Protein AF-A0A813JQZ5-F1 (afdb_monomer)

Structure (mmCIF, N/CA/C/O backbone):
data_AF-A0A813JQZ5-F1
#
_entry.id   AF-A0A813JQZ5-F1
#
loop_
_atom_site.group_PDB
_atom_site.id
_atom_site.type_symbol
_atom_site.label_atom_id
_atom_site.label_alt_id
_atom_site.label_comp_id
_atom_site.label_asym_id
_atom_site.label_entity_id
_atom_site.label_seq_id
_atom_site.pdbx_PDB_ins_code
_atom_site.Cartn_x
_atom_site.Cartn_y
_atom_site.Cartn_z
_atom_site.occupancy
_atom_site.B_iso_or_equiv
_atom_site.auth_seq_id
_atom_site.auth_comp_id
_atom_site.auth_asym_id
_atom_site.auth_atom_id
_atom_site.pdbx_PDB_model_num
ATOM 1 N N . MET A 1 1 ? 11.774 -21.941 4.232 1.00 22.16 1 MET A N 1
ATOM 2 C CA . MET A 1 1 ? 11.225 -22.397 5.527 1.00 22.16 1 MET A CA 1
ATOM 3 C C . MET A 1 1 ? 9.791 -21.913 5.624 1.00 22.16 1 MET A C 1
ATOM 5 O O . MET A 1 1 ? 9.567 -20.718 5.484 1.00 22.16 1 MET A O 1
ATOM 9 N N . VAL A 1 2 ? 8.835 -22.832 5.774 1.00 22.33 2 VAL A N 1
ATOM 10 C CA . VAL A 1 2 ? 7.448 -22.509 6.137 1.00 22.33 2 VAL A CA 1
ATOM 11 C C . VAL A 1 2 ? 7.505 -22.026 7.581 1.00 22.33 2 VAL A C 1
ATOM 13 O O . VAL A 1 2 ? 7.785 -22.819 8.472 1.00 22.33 2 VAL A O 1
ATOM 16 N N . VAL A 1 3 ? 7.344 -20.724 7.809 1.00 23.58 3 VAL A N 1
ATOM 17 C CA . VAL A 1 3 ? 6.983 -20.258 9.148 1.00 23.58 3 VAL A CA 1
ATOM 18 C C . VAL A 1 3 ? 5.511 -20.614 9.277 1.00 23.58 3 VAL A C 1
ATOM 20 O O . VAL A 1 3 ? 4.670 -20.014 8.607 1.00 23.58 3 VAL A O 1
ATOM 23 N N . GLU A 1 4 ? 5.241 -21.682 10.026 1.00 28.27 4 GLU A N 1
ATOM 24 C CA . GLU A 1 4 ? 3.901 -22.034 10.486 1.00 28.27 4 GLU A CA 1
ATOM 25 C C . GLU A 1 4 ? 3.215 -20.772 11.012 1.00 28.27 4 GLU A C 1
ATOM 27 O O . GLU A 1 4 ? 3.850 -19.942 11.666 1.00 28.27 4 GLU A O 1
ATOM 32 N N . SER A 1 5 ? 1.935 -20.604 10.676 1.00 33.12 5 SER A N 1
ATOM 33 C CA . SER A 1 5 ? 1.125 -19.486 11.139 1.00 33.12 5 SER A CA 1
ATOM 34 C C . SER A 1 5 ? 1.260 -19.360 12.653 1.00 33.12 5 SER A C 1
ATOM 36 O O . SER A 1 5 ? 0.719 -20.184 13.393 1.00 33.12 5 SER A O 1
ATOM 38 N N . ALA A 1 6 ? 1.967 -18.335 13.126 1.00 35.06 6 ALA A N 1
ATOM 39 C CA . ALA A 1 6 ? 1.806 -17.911 14.501 1.00 35.06 6 ALA A CA 1
ATOM 40 C C . ALA A 1 6 ? 0.327 -17.534 14.632 1.00 35.06 6 ALA A C 1
ATOM 42 O O . ALA A 1 6 ? -0.140 -16.595 13.984 1.00 35.06 6 ALA A O 1
ATOM 43 N N . THR A 1 7 ? -0.440 -18.326 15.380 1.00 48.19 7 THR A N 1
ATOM 44 C CA . THR A 1 7 ? -1.801 -17.943 15.748 1.00 48.19 7 THR A CA 1
ATOM 45 C C . THR A 1 7 ? -1.734 -16.600 16.470 1.00 48.19 7 THR A C 1
ATOM 47 O O . THR A 1 7 ? -0.720 -16.270 17.093 1.00 48.19 7 THR A O 1
ATOM 50 N N . LEU A 1 8 ? -2.809 -15.813 16.397 1.00 54.09 8 LEU A N 1
ATOM 51 C CA . LEU A 1 8 ? -2.897 -14.509 17.063 1.00 54.09 8 LEU A CA 1
ATOM 52 C C . LEU A 1 8 ? -2.519 -14.615 18.564 1.00 54.09 8 LEU A C 1
ATOM 54 O O . LEU A 1 8 ? -1.922 -13.700 19.125 1.00 54.09 8 LEU A O 1
ATOM 58 N N . ASP A 1 9 ? -2.756 -15.782 19.176 1.00 53.12 9 ASP A N 1
ATOM 59 C CA . ASP A 1 9 ? -2.391 -16.122 20.556 1.00 53.12 9 ASP A CA 1
ATOM 60 C C . ASP A 1 9 ? -0.891 -16.329 20.824 1.00 53.12 9 ASP A C 1
ATOM 62 O O . ASP A 1 9 ? -0.432 -16.046 21.934 1.00 53.12 9 ASP A O 1
ATOM 66 N N . ALA A 1 10 ? -0.097 -16.781 19.846 1.00 49.00 10 ALA A N 1
ATOM 67 C CA . ALA A 1 10 ? 1.345 -16.987 20.028 1.00 49.00 10 ALA A CA 1
ATOM 68 C C . ALA A 1 10 ? 2.099 -15.662 20.274 1.00 49.00 10 ALA A C 1
ATOM 70 O O . ALA A 1 10 ? 3.167 -15.659 20.884 1.00 49.00 10 ALA A O 1
ATOM 71 N N . ALA A 1 11 ? 1.517 -14.533 19.854 1.00 47.09 11 ALA A N 1
ATOM 72 C CA . ALA A 1 11 ? 2.061 -13.192 20.060 1.00 47.09 11 ALA A CA 1
ATOM 73 C C . ALA A 1 11 ? 1.707 -12.573 21.429 1.00 47.09 11 ALA A C 1
ATOM 75 O O . ALA A 1 11 ? 2.298 -11.567 21.818 1.00 47.09 11 ALA A O 1
ATOM 76 N N . VAL A 1 12 ? 0.768 -13.158 22.186 1.00 56.22 12 VAL A N 1
ATOM 77 C CA . VAL A 1 12 ? 0.213 -12.569 23.420 1.00 56.22 12 VAL A CA 1
ATOM 78 C C . VAL A 1 12 ? 0.684 -13.354 24.653 1.00 56.22 12 VAL A C 1
ATOM 80 O O . VAL A 1 12 ? -0.076 -14.020 25.364 1.00 56.22 12 VAL A O 1
ATOM 83 N N . ALA A 1 13 ? 1.991 -13.313 24.917 1.00 50.06 13 ALA A N 1
ATOM 84 C CA . ALA A 1 13 ? 2.596 -14.097 25.996 1.00 50.06 13 ALA A CA 1
ATOM 85 C C . ALA A 1 13 ? 2.396 -13.498 27.411 1.00 50.06 13 ALA A C 1
ATOM 87 O O . ALA A 1 13 ? 2.412 -14.267 28.372 1.00 50.06 13 ALA A O 1
ATOM 88 N N . ALA A 1 14 ? 2.152 -12.183 27.570 1.00 53.31 14 ALA A N 1
ATOM 89 C CA . ALA A 1 14 ? 2.339 -11.488 28.861 1.00 53.31 14 ALA A CA 1
ATOM 90 C C . ALA A 1 14 ? 1.193 -10.570 29.370 1.00 53.31 14 ALA A C 1
ATOM 92 O O . ALA A 1 14 ? 1.382 -9.888 30.374 1.00 53.31 14 ALA A O 1
ATOM 93 N N . GLY A 1 15 ? 0.006 -10.566 28.748 1.00 66.19 15 GLY A N 1
ATOM 94 C CA . GLY A 1 15 ? -1.091 -9.636 29.092 1.00 66.19 15 GLY A CA 1
ATOM 95 C C . GLY A 1 15 ? -1.145 -8.414 28.166 1.00 66.19 15 GLY A C 1
ATOM 96 O O . GLY A 1 15 ? -0.409 -8.368 27.185 1.00 66.19 15 GLY A O 1
ATOM 97 N N . ILE A 1 16 ? -2.046 -7.458 28.431 1.00 79.62 16 ILE A N 1
ATOM 98 C CA . ILE A 1 16 ? -2.170 -6.238 27.614 1.00 79.62 16 ILE A CA 1
ATOM 99 C C . ILE A 1 16 ? -1.028 -5.268 27.941 1.00 79.62 16 ILE A C 1
ATOM 101 O O . ILE A 1 16 ? -0.792 -4.955 29.099 1.00 79.62 16 ILE A O 1
ATOM 105 N N . ASN A 1 17 ? -0.319 -4.785 26.926 1.00 81.56 17 ASN A N 1
ATOM 106 C CA . ASN A 1 17 ? 0.745 -3.796 27.049 1.00 81.56 17 ASN A CA 1
ATOM 107 C C . ASN A 1 17 ? 0.756 -2.907 25.800 1.00 81.56 17 ASN A C 1
ATOM 109 O O . ASN A 1 17 ? 0.839 -3.412 24.682 1.00 81.56 17 ASN A O 1
ATOM 113 N N . LEU A 1 18 ? 0.708 -1.582 25.949 1.00 81.00 18 LEU A N 1
ATOM 114 C CA . LEU A 1 18 ? 0.574 -0.689 24.793 1.00 81.00 18 LEU A CA 1
ATOM 115 C C . LEU A 1 18 ? 1.788 -0.760 23.844 1.00 81.00 18 LEU A C 1
ATOM 117 O O . LEU A 1 18 ? 1.622 -0.625 22.635 1.00 81.00 18 LEU A O 1
ATOM 121 N N . ASN A 1 19 ? 2.992 -1.062 24.341 1.00 72.38 19 ASN A N 1
ATOM 122 C CA . ASN A 1 19 ? 4.172 -1.228 23.483 1.00 72.38 19 ASN A CA 1
ATOM 123 C C . ASN A 1 19 ? 4.104 -2.482 22.600 1.00 72.38 19 ASN A C 1
ATOM 125 O O . ASN A 1 19 ? 4.647 -2.470 21.495 1.00 72.38 19 ASN A O 1
ATOM 129 N N . GLN A 1 20 ? 3.450 -3.544 23.071 1.00 71.94 20 GLN A N 1
ATOM 130 C CA . GLN A 1 20 ? 3.343 -4.820 22.354 1.00 71.94 20 GLN A CA 1
ATOM 131 C C . GLN A 1 20 ? 2.042 -4.929 21.551 1.00 71.94 20 GLN A C 1
ATOM 133 O O . GLN A 1 20 ? 2.019 -5.532 20.484 1.00 71.94 20 GLN A O 1
ATOM 138 N N . ASN A 1 21 ? 0.957 -4.338 22.052 1.00 76.38 21 ASN A N 1
ATOM 139 C CA . ASN A 1 21 ? -0.398 -4.576 21.565 1.00 76.38 21 ASN A CA 1
ATOM 140 C C . ASN A 1 21 ? -1.035 -3.363 20.875 1.00 76.38 21 ASN A C 1
ATOM 142 O O . ASN A 1 21 ? -2.212 -3.448 20.539 1.00 76.38 21 ASN A O 1
ATOM 146 N N . ALA A 1 22 ? -0.309 -2.259 20.636 1.00 79.31 22 ALA A N 1
ATOM 147 C CA . ALA A 1 22 ? -0.878 -1.054 20.015 1.00 79.31 22 ALA A CA 1
ATOM 148 C C . ALA A 1 22 ? -1.690 -1.363 18.741 1.00 79.31 22 ALA A C 1
ATOM 150 O O . ALA A 1 22 ? -2.836 -0.943 18.612 1.00 79.31 22 ALA A O 1
ATOM 151 N N . PHE A 1 23 ? -1.150 -2.173 17.825 1.00 83.12 23 PHE A N 1
ATOM 152 C CA . PHE A 1 23 ? -1.895 -2.535 16.619 1.00 83.12 23 PHE A CA 1
ATOM 153 C C . PHE A 1 23 ? -3.104 -3.428 16.908 1.00 83.12 23 PHE A C 1
ATOM 155 O O . PHE A 1 23 ? -4.177 -3.164 16.381 1.00 83.12 23 PHE A O 1
ATOM 162 N N . LEU A 1 24 ? -2.987 -4.416 17.799 1.00 85.50 24 LEU A N 1
ATOM 163 C CA . LEU A 1 24 ? -4.118 -5.275 18.172 1.00 85.50 24 LEU A CA 1
ATOM 164 C C . LEU A 1 24 ? -5.276 -4.489 18.810 1.00 85.50 24 LEU A C 1
ATOM 166 O O . LEU A 1 24 ? -6.436 -4.805 18.558 1.00 85.50 24 LEU A O 1
ATOM 170 N N . LEU A 1 25 ? -4.995 -3.439 19.585 1.00 91.31 25 LEU A N 1
ATOM 171 C CA . LEU A 1 25 ? -6.047 -2.602 20.171 1.00 91.31 25 LEU A CA 1
ATOM 172 C C . LEU A 1 25 ? -6.839 -1.844 19.099 1.00 91.31 25 LEU A C 1
ATOM 174 O O . LEU A 1 25 ? -8.068 -1.825 19.131 1.00 91.31 25 LEU A O 1
ATOM 178 N N . ILE A 1 26 ? -6.160 -1.258 18.113 1.00 92.69 26 ILE A N 1
ATOM 179 C CA . ILE A 1 26 ? -6.846 -0.552 17.022 1.00 92.69 26 ILE A CA 1
ATOM 180 C C . ILE A 1 26 ? -7.480 -1.514 15.996 1.00 92.69 26 ILE A C 1
ATOM 182 O O . ILE A 1 26 ? -8.516 -1.192 15.406 1.00 92.69 26 ILE A O 1
ATOM 186 N N . HIS A 1 27 ? -6.939 -2.732 15.842 1.00 93.38 27 HIS A N 1
ATOM 187 C CA . HIS A 1 27 ? -7.602 -3.837 15.131 1.00 93.38 27 HIS A CA 1
ATOM 188 C C . HIS A 1 27 ? -8.952 -4.148 15.780 1.00 93.38 27 HIS A C 1
ATOM 190 O O . HIS A 1 27 ? -9.954 -4.257 15.080 1.00 93.38 27 HIS A O 1
ATOM 196 N N . GLY A 1 28 ? -8.995 -4.207 17.114 1.00 94.94 28 GLY A N 1
ATOM 197 C CA . GLY A 1 28 ? -10.219 -4.400 17.888 1.00 94.94 28 GLY A CA 1
ATOM 198 C C . GLY A 1 28 ? -11.276 -3.334 17.617 1.00 94.94 28 GLY A C 1
ATOM 199 O O . GLY A 1 28 ? -12.426 -3.658 17.332 1.00 94.94 28 GLY A O 1
ATOM 200 N N . TRP A 1 29 ? -10.878 -2.060 17.617 1.00 97.25 29 TRP A N 1
ATOM 201 C CA . TRP A 1 29 ? -11.789 -0.952 17.320 1.00 97.25 29 TRP A CA 1
ATOM 202 C C . TRP A 1 29 ? -12.394 -1.011 15.910 1.00 97.25 29 TRP A C 1
ATOM 204 O O . TRP A 1 29 ? -13.584 -0.774 15.727 1.00 97.25 29 TRP A O 1
ATOM 214 N N . THR A 1 30 ? -11.602 -1.323 14.893 1.00 96.88 30 THR A N 1
ATOM 215 C CA . THR A 1 30 ? -12.102 -1.331 13.507 1.00 96.88 30 THR A CA 1
ATOM 216 C C . THR A 1 30 ? -12.880 -2.598 13.164 1.00 96.88 30 THR A C 1
ATOM 218 O O . THR A 1 30 ? -13.901 -2.518 12.485 1.00 96.88 30 THR A O 1
ATOM 221 N N . ALA A 1 31 ? -12.455 -3.760 13.669 1.00 97.56 31 ALA A N 1
ATOM 222 C CA . ALA A 1 31 ? -13.150 -5.028 13.456 1.00 97.56 31 ALA A CA 1
ATOM 223 C C . ALA A 1 31 ? -14.374 -5.212 14.367 1.00 97.56 31 ALA A C 1
ATOM 225 O O . ALA A 1 31 ? -15.237 -6.026 14.055 1.00 97.56 31 ALA A O 1
ATOM 226 N N . GLY A 1 32 ? -14.473 -4.472 15.473 1.00 97.81 32 GLY A N 1
ATOM 227 C CA . GLY A 1 32 ? -15.502 -4.640 16.500 1.00 97.81 32 GLY A CA 1
ATOM 228 C C . GLY A 1 32 ? -16.939 -4.744 15.970 1.00 97.81 32 GLY A C 1
ATOM 229 O O . GLY A 1 32 ? -17.576 -5.775 16.196 1.00 97.81 32 GLY A O 1
ATOM 230 N N . PRO A 1 33 ? -17.460 -3.753 15.218 1.00 98.12 33 PRO A N 1
ATOM 231 C CA . PRO A 1 33 ? -18.821 -3.808 14.677 1.00 98.12 33 PRO A CA 1
ATOM 232 C C . PRO A 1 33 ? -19.035 -4.975 13.705 1.00 98.12 33 PRO A C 1
ATOM 234 O O . PRO A 1 33 ? -20.110 -5.571 13.676 1.00 98.12 33 PRO A O 1
ATOM 237 N N . LEU A 1 34 ? -17.999 -5.342 12.943 1.00 98.50 34 LEU A N 1
ATOM 238 C CA . LEU A 1 34 ? -18.034 -6.460 12.000 1.00 98.50 34 LEU A CA 1
ATOM 239 C C . LEU A 1 34 ? -18.109 -7.796 12.752 1.00 98.50 34 LEU A C 1
ATOM 241 O O . LEU A 1 34 ? -18.901 -8.661 12.386 1.00 98.50 34 LEU A O 1
ATOM 245 N N . LEU A 1 35 ? -17.323 -7.954 13.821 1.00 98.38 35 LEU A N 1
ATOM 246 C CA . LEU A 1 35 ? -17.311 -9.149 14.667 1.00 98.38 35 LEU A CA 1
ATOM 247 C C . LEU A 1 35 ? -18.613 -9.321 15.454 1.00 98.38 35 LEU A C 1
ATOM 249 O O . LEU A 1 35 ? -19.090 -10.447 15.588 1.00 98.38 35 LEU A O 1
ATOM 253 N N . LEU A 1 36 ? -19.205 -8.222 15.931 1.00 97.94 36 LEU A N 1
ATOM 254 C CA . LEU A 1 36 ? -20.519 -8.225 16.580 1.00 97.94 36 LEU A CA 1
ATOM 255 C C . LEU A 1 36 ? -21.596 -8.778 15.633 1.00 97.94 36 LEU A C 1
ATOM 257 O O . LEU A 1 36 ? -22.329 -9.696 16.000 1.00 97.94 36 LEU A O 1
ATOM 261 N N . GLU A 1 37 ? -21.650 -8.295 14.388 1.00 98.00 37 GLU A N 1
ATOM 262 C CA . GLU A 1 37 ? -22.600 -8.804 13.387 1.00 98.00 37 GLU A CA 1
ATOM 263 C C . GLU A 1 37 ? -22.268 -10.233 12.931 1.00 98.00 37 GLU A C 1
ATOM 265 O O . GLU A 1 37 ? -23.169 -11.058 12.732 1.00 98.00 37 GLU A O 1
ATOM 270 N N . PHE A 1 38 ? -20.979 -10.566 12.823 1.00 98.50 38 PHE A N 1
ATOM 271 C CA . PHE A 1 38 ? -20.535 -11.914 12.488 1.00 98.50 38 PHE A CA 1
ATOM 272 C C . PHE A 1 38 ? -21.014 -12.941 13.514 1.00 98.50 38 PHE A C 1
ATOM 274 O O . PHE A 1 38 ? -21.658 -13.926 13.139 1.00 98.50 38 PHE A O 1
ATOM 281 N N . ALA A 1 39 ? -20.770 -12.677 14.799 1.00 97.69 39 ALA A N 1
ATOM 282 C CA . ALA A 1 39 ? -21.187 -13.546 15.890 1.00 97.69 39 ALA A CA 1
ATOM 283 C C . ALA A 1 39 ? -22.712 -13.589 16.061 1.00 97.69 39 ALA A C 1
ATOM 285 O O . ALA A 1 39 ? -23.262 -14.634 16.408 1.00 97.69 39 ALA A O 1
ATOM 286 N N . ALA A 1 40 ? -23.408 -12.482 15.787 1.00 95.94 40 ALA A N 1
ATOM 287 C CA . ALA A 1 40 ? -24.859 -12.409 15.909 1.00 95.94 40 ALA A CA 1
ATOM 288 C C . ALA A 1 40 ? -25.608 -13.210 14.836 1.00 95.94 40 ALA A C 1
ATOM 290 O O . ALA A 1 40 ? -26.634 -13.821 15.146 1.00 95.94 40 ALA A O 1
ATOM 291 N N . LYS A 1 41 ? -25.149 -13.182 13.574 1.00 95.50 41 LYS A N 1
ATOM 292 C CA . LYS A 1 41 ? -25.942 -13.726 12.454 1.00 95.50 41 LYS A CA 1
ATOM 293 C C . LYS A 1 41 ? -25.148 -14.394 11.332 1.00 95.50 41 LYS A C 1
ATOM 295 O O . LYS A 1 41 ? -25.673 -15.317 10.708 1.00 95.50 41 LYS A O 1
ATOM 300 N N . LEU A 1 42 ? -23.925 -13.948 11.042 1.00 97.69 42 LEU A N 1
ATOM 301 C CA . LEU A 1 42 ? -23.241 -14.312 9.788 1.00 97.69 42 LEU A CA 1
ATOM 302 C C . LEU A 1 42 ? -22.404 -15.595 9.882 1.00 97.69 42 LEU A C 1
ATOM 304 O O . LEU A 1 42 ? -22.169 -16.236 8.862 1.00 97.69 42 LEU A O 1
ATOM 308 N N . ALA A 1 43 ? -21.985 -16.007 11.081 1.00 97.44 43 ALA A N 1
ATOM 309 C CA . ALA A 1 43 ? -21.190 -17.222 11.269 1.00 97.44 43 ALA A CA 1
ATOM 310 C C . ALA A 1 43 ? -21.986 -18.513 10.995 1.00 97.44 43 ALA A C 1
ATOM 312 O O . ALA A 1 43 ? -21.450 -19.485 10.465 1.00 97.44 43 ALA A O 1
ATOM 313 N N . ALA A 1 44 ? -23.282 -18.538 11.328 1.00 95.88 44 ALA A N 1
ATOM 314 C CA . ALA A 1 44 ? -24.076 -19.767 11.314 1.00 95.88 44 ALA A CA 1
ATOM 315 C C . ALA A 1 44 ? -24.185 -20.450 9.929 1.00 95.88 44 ALA A C 1
ATOM 317 O O . ALA A 1 44 ? -24.061 -21.678 9.887 1.00 95.88 44 ALA A O 1
ATOM 318 N N . PRO A 1 45 ? -24.402 -19.733 8.804 1.00 97.12 45 PRO A N 1
ATOM 319 C CA . PRO A 1 45 ? -24.320 -20.324 7.463 1.00 97.12 45 PRO A CA 1
ATOM 320 C C . PRO A 1 45 ? -22.962 -20.954 7.150 1.00 97.12 45 PRO A C 1
ATOM 322 O O . PRO A 1 45 ? -22.901 -22.076 6.653 1.00 97.12 45 PRO A O 1
ATOM 325 N N . LEU A 1 46 ? -21.876 -20.278 7.521 1.00 97.69 46 LEU A N 1
ATOM 326 C CA . LEU A 1 46 ? -20.500 -20.686 7.221 1.00 97.69 46 LEU A CA 1
ATOM 327 C C . LEU A 1 46 ? -20.046 -21.902 8.038 1.00 97.69 46 LEU A C 1
ATOM 329 O O . LEU A 1 46 ? -19.156 -22.638 7.616 1.00 97.69 46 LEU A O 1
ATOM 333 N N . CYS A 1 47 ? -20.682 -22.155 9.185 1.00 96.19 47 CYS A N 1
ATOM 334 C CA . CYS A 1 47 ? -20.509 -23.399 9.935 1.00 96.19 47 CYS A CA 1
ATOM 335 C C . CYS A 1 47 ? -21.165 -24.611 9.255 1.00 96.19 47 CYS A C 1
ATOM 337 O O . CYS A 1 47 ? -20.814 -25.744 9.576 1.00 96.19 47 CYS A O 1
ATOM 339 N N . ARG A 1 48 ? -22.127 -24.404 8.343 1.00 94.56 48 ARG A N 1
ATOM 340 C CA . ARG A 1 48 ? -22.822 -25.495 7.636 1.00 94.56 48 ARG A CA 1
ATOM 341 C C . ARG A 1 48 ? -22.135 -25.904 6.336 1.00 94.56 48 ARG A C 1
ATOM 343 O O . ARG A 1 48 ? -22.351 -27.025 5.884 1.00 94.56 48 ARG A O 1
ATOM 350 N N . GLY A 1 49 ? -21.338 -25.026 5.731 1.00 93.56 49 GLY A N 1
ATOM 351 C CA . GLY A 1 49 ? -20.644 -25.312 4.480 1.00 93.56 49 GLY A CA 1
ATOM 352 C C . GLY A 1 49 ? -19.884 -24.113 3.919 1.00 93.56 49 GLY A C 1
ATOM 353 O O . GLY A 1 49 ? -19.907 -23.025 4.490 1.00 93.56 49 GLY A O 1
ATOM 354 N N . SER A 1 50 ? -19.218 -24.342 2.786 1.00 97.50 50 SER A N 1
ATOM 355 C CA . SER A 1 50 ? -18.499 -23.303 2.048 1.00 97.50 50 SER A CA 1
ATOM 356 C C . SER A 1 50 ? -19.467 -22.493 1.185 1.00 97.50 50 SER A C 1
ATOM 358 O O . SER A 1 50 ? -20.207 -23.079 0.392 1.00 97.50 50 SER A O 1
ATOM 360 N N . LEU A 1 51 ? -19.483 -21.169 1.351 1.00 98.31 51 LEU A N 1
ATOM 361 C CA . LEU A 1 51 ? -20.440 -20.262 0.708 1.00 98.31 51 LEU A CA 1
ATOM 362 C C . LEU A 1 51 ? -19.744 -19.016 0.150 1.00 98.31 51 LEU A C 1
ATOM 364 O O . LEU A 1 51 ? -18.804 -18.500 0.749 1.00 98.31 51 LEU A O 1
ATOM 368 N N . THR A 1 52 ? -20.227 -18.486 -0.971 1.00 97.69 52 THR A N 1
ATOM 369 C CA . THR A 1 52 ? -19.810 -17.164 -1.470 1.00 97.69 52 THR A CA 1
ATOM 370 C C . THR A 1 52 ? -20.423 -16.039 -0.630 1.00 97.69 52 THR A C 1
ATOM 372 O O . THR A 1 52 ? -21.426 -16.239 0.062 1.00 97.69 52 THR A O 1
ATOM 375 N N . ALA A 1 53 ? -19.877 -14.822 -0.729 1.00 97.06 53 ALA A N 1
ATOM 376 C CA . ALA A 1 53 ? -20.462 -13.646 -0.075 1.00 97.06 53 ALA A CA 1
ATOM 377 C C . ALA A 1 53 ? -21.936 -13.431 -0.476 1.00 97.06 53 ALA A C 1
ATOM 379 O O . ALA A 1 53 ? -22.783 -13.218 0.390 1.00 97.06 53 ALA A O 1
ATOM 380 N N . ALA A 1 54 ? -22.263 -13.588 -1.763 1.00 97.44 54 ALA A N 1
ATOM 381 C CA . ALA A 1 54 ? -23.632 -13.502 -2.273 1.00 97.44 54 ALA A CA 1
ATOM 382 C C . ALA A 1 54 ? -24.581 -14.539 -1.638 1.00 97.44 54 ALA A C 1
ATOM 384 O O . ALA A 1 54 ? -25.728 -14.227 -1.316 1.00 97.44 54 ALA A O 1
ATOM 385 N N . GLN A 1 55 ? -24.113 -15.772 -1.419 1.00 98.19 55 GLN A N 1
ATOM 386 C CA . GLN A 1 55 ? -24.916 -16.820 -0.779 1.00 98.19 55 GLN A CA 1
ATOM 387 C C . GLN A 1 55 ? -25.174 -16.512 0.701 1.00 98.19 55 GLN A C 1
ATOM 389 O O . GLN A 1 55 ? -26.311 -16.617 1.163 1.00 98.19 55 GLN A O 1
ATOM 394 N N . VAL A 1 56 ? -24.152 -16.062 1.437 1.00 98.25 56 VAL A N 1
ATOM 395 C CA . VAL A 1 56 ? -24.317 -15.648 2.841 1.00 98.25 56 VAL A CA 1
ATOM 396 C C . VAL A 1 56 ? -25.245 -14.430 2.943 1.00 98.25 56 VAL A C 1
ATOM 398 O O . VAL A 1 56 ? -26.102 -14.386 3.828 1.00 98.25 56 VAL A O 1
ATOM 401 N N . ALA A 1 57 ? -25.139 -13.469 2.020 1.00 98.00 57 ALA A N 1
ATOM 402 C CA . ALA A 1 57 ? -26.036 -12.316 1.933 1.00 98.00 57 ALA A CA 1
ATOM 403 C C . ALA A 1 57 ? -27.497 -12.755 1.754 1.00 98.00 57 ALA A C 1
ATOM 405 O O . ALA A 1 57 ? -28.371 -12.315 2.503 1.00 98.00 57 ALA A O 1
ATOM 406 N N . ALA A 1 58 ? -27.756 -13.686 0.831 1.00 97.62 58 ALA A N 1
ATOM 407 C CA . ALA A 1 58 ? -29.095 -14.208 0.570 1.00 97.62 58 ALA A CA 1
ATOM 408 C C . ALA A 1 58 ? -29.721 -14.908 1.793 1.00 97.62 58 ALA A C 1
ATOM 410 O O . ALA A 1 58 ? -30.911 -14.737 2.050 1.00 97.62 58 ALA A O 1
ATOM 411 N N . GLU A 1 59 ? -28.936 -15.661 2.573 1.00 97.44 59 GLU A N 1
ATOM 412 C CA . GLU A 1 59 ? -29.435 -16.354 3.773 1.00 97.44 59 GLU A CA 1
ATOM 413 C C . GLU A 1 59 ? -29.644 -15.425 4.977 1.00 97.44 59 GLU A C 1
ATOM 415 O O . GLU A 1 59 ? -30.511 -15.667 5.819 1.00 97.44 59 GLU A O 1
ATOM 420 N N . THR A 1 60 ? -28.841 -14.368 5.091 1.00 97.50 60 THR A N 1
ATOM 421 C CA . THR A 1 60 ? -28.809 -13.506 6.284 1.00 97.50 60 THR A CA 1
ATOM 422 C C . THR A 1 60 ? -29.551 -12.186 6.094 1.00 97.50 60 THR A C 1
ATOM 424 O O . THR A 1 60 ? -29.844 -11.506 7.079 1.00 97.50 60 THR A O 1
ATOM 427 N N . GLY A 1 61 ? -29.887 -11.814 4.859 1.00 97.44 61 GLY A N 1
ATOM 428 C CA . GLY A 1 61 ? -30.465 -10.515 4.514 1.00 97.44 61 GLY A CA 1
ATOM 429 C C . GLY A 1 61 ? -29.458 -9.360 4.527 1.00 97.44 61 GLY A C 1
ATOM 430 O O . GLY A 1 61 ? -29.873 -8.214 4.372 1.00 97.44 61 GLY A O 1
ATOM 431 N N . ALA A 1 62 ? -28.167 -9.637 4.730 1.00 98.06 62 ALA A N 1
ATOM 432 C CA . ALA A 1 62 ? -27.102 -8.648 4.592 1.00 98.06 62 ALA A CA 1
ATOM 433 C C . ALA A 1 62 ? -26.888 -8.264 3.117 1.00 98.06 62 ALA A C 1
ATOM 435 O O . ALA A 1 62 ? -27.272 -8.990 2.200 1.00 98.06 62 ALA A O 1
ATOM 436 N N . LYS A 1 63 ? -26.253 -7.118 2.883 1.00 97.88 63 LYS A N 1
ATOM 437 C CA . LYS A 1 63 ? -25.820 -6.653 1.565 1.00 97.88 63 LYS A CA 1
ATOM 438 C C . LYS A 1 63 ? -24.434 -7.203 1.262 1.00 97.88 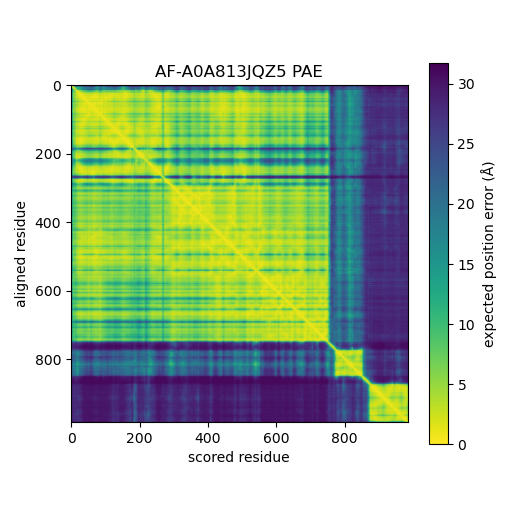63 LYS A C 1
ATOM 440 O O . LYS A 1 63 ? -23.539 -7.123 2.101 1.00 97.88 63 LYS A O 1
ATOM 445 N N . GLU A 1 64 ? -24.267 -7.748 0.060 1.00 97.44 64 GLU A N 1
ATOM 446 C CA . GLU A 1 64 ? -23.065 -8.485 -0.347 1.00 97.44 64 GLU A CA 1
ATOM 447 C C . GLU A 1 64 ? -21.767 -7.689 -0.158 1.00 97.44 64 GLU A C 1
ATOM 449 O O . GLU A 1 64 ? -20.808 -8.234 0.378 1.00 97.44 64 GLU A O 1
ATOM 454 N N . GLY A 1 65 ? -21.747 -6.405 -0.534 1.00 96.19 65 GLY A N 1
ATOM 455 C CA . GLY A 1 65 ? -20.562 -5.547 -0.447 1.00 96.19 65 GLY A CA 1
ATOM 456 C C . GLY A 1 65 ? -19.993 -5.421 0.970 1.00 96.19 65 GLY A C 1
ATOM 457 O O . GLY A 1 65 ? -18.909 -5.947 1.237 1.00 96.19 65 GLY A O 1
ATOM 458 N N . PRO A 1 66 ? -20.707 -4.776 1.910 1.00 97.50 66 PRO A N 1
ATOM 459 C CA . PRO A 1 66 ? -20.259 -4.680 3.298 1.00 97.50 66 PRO A CA 1
ATOM 460 C C . PRO A 1 66 ? -20.036 -6.052 3.948 1.00 97.50 66 PRO A C 1
ATOM 462 O O . PRO A 1 66 ? -19.101 -6.217 4.730 1.00 97.50 66 PRO A O 1
ATOM 465 N N . LEU A 1 67 ? -20.845 -7.059 3.596 1.00 98.44 67 LEU A N 1
ATOM 466 C CA . LEU A 1 67 ? -20.662 -8.427 4.077 1.00 98.44 67 LEU A CA 1
ATOM 467 C C . LEU A 1 67 ? -19.320 -9.023 3.636 1.00 98.44 67 LEU A C 1
ATOM 469 O O . LEU A 1 67 ? -18.643 -9.637 4.455 1.00 98.44 67 LEU A O 1
ATOM 473 N N . 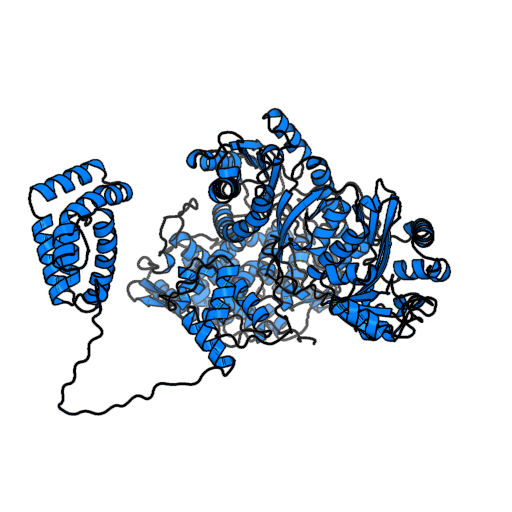ALA A 1 68 ? -18.899 -8.837 2.387 1.00 97.62 68 ALA A N 1
ATOM 474 C CA . ALA A 1 68 ? -17.614 -9.336 1.904 1.00 97.62 68 ALA A CA 1
ATOM 475 C C . ALA A 1 68 ? -16.435 -8.749 2.705 1.00 97.62 68 ALA A C 1
ATOM 477 O O . ALA A 1 68 ? -15.464 -9.457 2.978 1.00 97.62 68 ALA A O 1
ATOM 478 N N . ILE A 1 69 ? -16.552 -7.506 3.193 1.00 98.00 69 ILE A N 1
ATOM 479 C CA . ILE A 1 69 ? -15.571 -6.896 4.109 1.00 98.00 69 ILE A CA 1
ATOM 480 C C . ILE A 1 69 ? -15.570 -7.617 5.470 1.00 98.00 69 ILE A C 1
ATOM 482 O O . ILE A 1 69 ? -14.494 -7.891 6.011 1.00 98.00 69 ILE A O 1
ATOM 486 N N . VAL A 1 70 ? -16.740 -8.006 6.003 1.00 98.56 70 VAL A N 1
ATOM 487 C CA . VAL A 1 70 ? -16.841 -8.841 7.223 1.00 98.56 70 VAL A CA 1
ATOM 488 C C . VAL A 1 70 ? -16.148 -10.183 7.017 1.00 98.56 70 VAL A C 1
ATOM 490 O O . VAL A 1 70 ? -15.349 -10.596 7.859 1.00 98.56 70 VAL A O 1
ATOM 493 N N . LEU A 1 71 ? -16.419 -10.853 5.895 1.00 98.44 71 LEU A N 1
ATOM 494 C CA . LEU A 1 71 ? -15.852 -12.165 5.591 1.00 98.44 71 LEU A CA 1
ATOM 495 C C . LEU A 1 71 ? -14.331 -12.087 5.439 1.00 98.44 71 LEU A C 1
ATOM 497 O O . LEU A 1 71 ? -13.624 -12.865 6.074 1.00 98.44 71 LEU A O 1
ATOM 501 N N . ARG A 1 72 ? -13.807 -11.094 4.707 1.00 97.06 72 ARG A N 1
ATOM 502 C CA . ARG A 1 72 ? -12.359 -10.838 4.612 1.00 97.06 72 ARG A CA 1
ATOM 503 C C . ARG A 1 72 ? -11.732 -10.594 5.987 1.00 97.06 72 ARG A C 1
ATOM 505 O O . ARG A 1 72 ? -10.681 -11.156 6.288 1.00 97.06 72 ARG A O 1
ATOM 512 N N . THR A 1 73 ? -12.382 -9.790 6.830 1.00 96.88 73 THR A N 1
ATOM 513 C CA . THR A 1 73 ? -11.922 -9.486 8.198 1.00 96.88 73 THR A CA 1
ATOM 514 C C . THR A 1 73 ? -11.841 -10.749 9.053 1.00 96.88 73 THR A C 1
ATOM 516 O O . THR A 1 73 ? -10.815 -11.015 9.679 1.00 96.88 73 THR A O 1
ATOM 519 N N . CYS A 1 74 ? -12.891 -11.573 9.035 1.00 97.25 74 CYS A N 1
ATOM 520 C CA . CYS A 1 74 ? -12.933 -12.830 9.780 1.00 97.25 74 CYS A CA 1
ATOM 521 C C . CYS A 1 74 ? -11.939 -13.857 9.227 1.00 97.25 74 CYS A C 1
ATOM 523 O O . CYS A 1 74 ? -11.322 -14.585 10.006 1.00 97.25 74 CYS A O 1
ATOM 525 N N . SER A 1 75 ? -11.717 -13.872 7.908 1.00 95.81 75 SER A N 1
ATOM 526 C CA . SER A 1 75 ? -10.648 -14.658 7.301 1.00 95.81 75 SER A CA 1
ATOM 527 C C . SER A 1 75 ? -9.299 -14.219 7.835 1.00 95.81 75 SER A C 1
ATOM 529 O O . SER A 1 75 ? -8.567 -15.069 8.320 1.00 95.81 75 SER A O 1
ATOM 531 N N . ALA A 1 76 ? -8.979 -12.921 7.831 1.00 92.94 76 ALA A N 1
ATOM 532 C CA . ALA A 1 76 ? -7.720 -12.387 8.355 1.00 92.94 76 ALA A CA 1
ATOM 533 C C . ALA A 1 76 ? -7.491 -12.691 9.843 1.00 92.94 76 ALA A C 1
ATOM 535 O O . ALA A 1 76 ? -6.360 -12.979 10.219 1.00 92.94 76 ALA A O 1
ATOM 536 N N . LEU A 1 77 ? -8.540 -12.726 10.666 1.00 92.44 77 LEU A N 1
ATOM 537 C CA . LEU A 1 77 ? -8.444 -13.133 12.075 1.00 92.44 77 LEU A CA 1
ATOM 538 C C . LEU A 1 77 ? -8.360 -14.656 12.284 1.00 92.44 77 LEU A C 1
ATOM 540 O O . LEU A 1 77 ? -8.096 -15.103 13.395 1.00 92.44 77 LEU A O 1
ATOM 544 N N . GLY A 1 78 ? -8.543 -15.455 11.228 1.00 92.62 78 GLY A N 1
ATOM 545 C CA . GLY A 1 78 ? -8.452 -16.916 11.283 1.00 92.62 78 GLY A CA 1
ATOM 546 C C . GLY A 1 78 ? -9.747 -17.627 11.680 1.00 92.62 78 GLY A C 1
ATOM 547 O O . GLY A 1 78 ? -9.719 -18.829 11.910 1.00 92.62 78 GLY A O 1
ATOM 548 N N . TYR A 1 79 ? -10.878 -16.919 11.733 1.00 96.00 79 TYR A N 1
ATOM 549 C CA . TYR A 1 79 ? -12.192 -17.523 11.987 1.00 96.00 79 TYR A CA 1
ATOM 550 C C . TYR A 1 79 ? -12.802 -18.161 10.735 1.00 96.00 79 TYR A C 1
ATOM 552 O O . TYR A 1 79 ? -13.652 -19.045 10.846 1.00 96.00 79 TYR A O 1
ATOM 560 N N . LEU A 1 80 ? -12.376 -17.715 9.551 1.00 97.31 80 LEU A N 1
ATOM 561 C CA . LEU A 1 80 ? -12.789 -18.259 8.261 1.00 97.31 80 LEU A CA 1
ATOM 562 C C . LEU A 1 80 ? -11.570 -18.674 7.425 1.00 97.31 80 LEU A C 1
ATOM 564 O O . LEU A 1 80 ? -10.524 -18.017 7.450 1.00 97.31 80 LEU A O 1
ATOM 568 N N . ASP A 1 81 ? -11.751 -19.730 6.641 1.00 95.88 81 ASP A N 1
ATOM 569 C CA . ASP A 1 81 ? -10.905 -20.055 5.497 1.00 95.88 81 ASP A CA 1
ATOM 570 C C . ASP A 1 81 ? -11.534 -19.478 4.229 1.00 95.88 81 ASP A C 1
ATOM 572 O O . ASP A 1 81 ? -12.758 -19.479 4.075 1.00 95.88 81 ASP A O 1
ATOM 576 N N . PHE A 1 82 ? -10.690 -18.974 3.328 1.00 95.56 82 PHE A N 1
ATOM 577 C CA . PHE A 1 82 ? -11.091 -18.439 2.030 1.00 95.56 82 PHE A CA 1
ATOM 578 C C . PHE A 1 82 ? -10.446 -19.258 0.914 1.00 95.56 82 PHE A C 1
ATOM 580 O O . PHE A 1 82 ? -9.222 -19.392 0.876 1.00 95.56 82 PHE A O 1
ATOM 587 N N . ASP A 1 83 ? -11.269 -19.777 0.005 1.00 93.94 83 ASP A N 1
ATOM 588 C CA . ASP A 1 83 ? -10.817 -20.400 -1.237 1.00 93.94 83 ASP A CA 1
ATOM 589 C C . ASP A 1 83 ? -10.856 -19.357 -2.368 1.00 93.94 83 ASP A C 1
ATOM 591 O O . ASP A 1 83 ? -11.943 -19.041 -2.865 1.00 93.94 83 ASP A O 1
ATOM 595 N N . PRO A 1 84 ? -9.698 -18.834 -2.812 1.00 88.00 84 PRO A N 1
ATOM 596 C CA . PRO A 1 84 ? -9.641 -17.817 -3.859 1.00 88.00 84 PRO A CA 1
ATOM 597 C C . PRO A 1 84 ? -10.064 -18.339 -5.239 1.00 88.00 84 PRO A C 1
ATOM 599 O O . PRO A 1 84 ? -10.397 -17.538 -6.107 1.00 88.00 84 PRO A O 1
ATOM 602 N N . SER A 1 85 ? -10.056 -19.658 -5.468 1.00 85.69 85 SER A N 1
ATOM 603 C CA . SER A 1 85 ? -10.453 -20.241 -6.756 1.00 85.69 85 SER A CA 1
ATOM 604 C C . SER A 1 85 ? -11.971 -20.282 -6.931 1.00 85.69 85 SER A C 1
ATOM 606 O O . SER A 1 85 ? -12.476 -20.039 -8.027 1.00 85.69 85 SER A O 1
ATOM 608 N N . ALA A 1 86 ? -12.692 -20.548 -5.840 1.00 90.06 86 ALA A N 1
ATOM 609 C CA . ALA A 1 86 ? -14.149 -20.599 -5.811 1.00 90.06 86 ALA A CA 1
ATOM 610 C C . ALA A 1 86 ? -14.791 -19.289 -5.318 1.00 90.06 86 ALA A C 1
ATOM 612 O O . ALA A 1 86 ? -15.992 -19.092 -5.497 1.00 90.06 86 ALA A O 1
ATOM 613 N N . GLY A 1 87 ? -14.018 -18.400 -4.683 1.00 92.31 87 GLY A N 1
ATOM 614 C CA . GLY A 1 87 ? -14.540 -17.195 -4.034 1.00 92.31 87 GLY A CA 1
ATOM 615 C C . GLY A 1 87 ? -15.432 -17.515 -2.830 1.00 92.31 87 GLY A C 1
ATOM 616 O O . GLY A 1 87 ? -16.382 -16.784 -2.543 1.00 92.31 87 GLY A O 1
ATOM 617 N N . THR A 1 88 ? -15.177 -18.641 -2.159 1.00 96.88 88 THR A N 1
ATOM 618 C CA . THR A 1 88 ? -16.019 -19.157 -1.073 1.00 96.88 88 THR A CA 1
ATOM 619 C C . THR A 1 88 ? -15.320 -19.094 0.276 1.00 96.88 88 THR A C 1
ATOM 621 O O . THR A 1 88 ? -14.103 -19.250 0.365 1.00 96.88 88 THR A O 1
ATOM 624 N N . TYR A 1 89 ? -16.117 -18.934 1.326 1.00 98.12 89 TYR A N 1
ATOM 625 C CA . TYR A 1 89 ? -15.697 -18.883 2.717 1.00 98.12 89 TYR A CA 1
ATOM 626 C C . TYR A 1 89 ? -16.295 -20.052 3.496 1.00 98.12 89 TYR A C 1
ATOM 628 O O . TYR A 1 89 ? -17.460 -20.401 3.299 1.00 98.12 89 TYR A O 1
ATOM 636 N N . SER A 1 90 ? -15.533 -20.603 4.436 1.00 97.88 90 SER A N 1
ATOM 637 C CA . SER A 1 90 ? -16.005 -21.622 5.380 1.00 97.88 90 SER A CA 1
ATOM 638 C C . SER A 1 90 ? -15.476 -21.355 6.782 1.00 97.88 90 SER A C 1
ATOM 640 O O . SER A 1 90 ? -14.356 -20.874 6.940 1.00 97.88 90 SER A O 1
ATOM 642 N N . ALA A 1 91 ? -16.261 -21.679 7.809 1.00 97.56 91 ALA A N 1
ATOM 643 C CA . ALA A 1 91 ? -15.836 -21.483 9.191 1.00 97.56 91 ALA A CA 1
ATOM 644 C C . ALA A 1 91 ? -14.712 -22.446 9.601 1.00 97.56 91 ALA A C 1
ATOM 646 O O . ALA A 1 91 ? -14.826 -23.660 9.417 1.00 97.56 91 ALA A O 1
ATOM 647 N N . VAL A 1 92 ? -13.666 -21.904 10.230 1.00 96.25 92 VAL A N 1
ATOM 648 C CA . VAL A 1 92 ? -12.610 -22.686 10.883 1.00 96.25 92 VAL A CA 1
ATOM 649 C C . VAL A 1 92 ? -13.154 -23.170 12.226 1.00 96.25 92 VAL A C 1
ATOM 651 O O . VAL A 1 92 ? -13.223 -22.420 13.199 1.00 96.25 92 VAL A O 1
ATOM 654 N N . GLN A 1 93 ? -13.598 -24.427 12.273 1.00 91.81 93 GLN A N 1
ATOM 655 C CA . GLN A 1 93 ? -14.173 -25.021 13.482 1.00 91.81 93 GLN A CA 1
ATOM 656 C C . GLN A 1 93 ? -13.104 -25.184 14.569 1.00 91.81 93 GLN A C 1
ATOM 658 O O . GLN A 1 93 ? -12.035 -25.743 14.320 1.00 91.81 93 GLN A O 1
ATOM 663 N N . GLY A 1 94 ? -13.403 -24.746 15.792 1.00 91.12 94 GLY A N 1
ATOM 664 C CA . GLY A 1 94 ? -12.485 -24.877 16.917 1.00 91.12 94 GLY A CA 1
ATOM 665 C C . GLY A 1 94 ? -12.801 -23.936 18.072 1.00 91.12 94 GLY A C 1
ATOM 666 O O . GLY A 1 94 ? -13.706 -23.105 17.999 1.00 91.12 94 GLY A O 1
ATOM 667 N N . SER A 1 95 ? -11.999 -24.047 19.135 1.00 89.62 95 SER A N 1
ATOM 668 C CA . SER A 1 95 ? -12.197 -23.291 20.375 1.00 89.62 95 SER A CA 1
ATOM 669 C C . SER A 1 95 ? -12.166 -21.778 20.185 1.00 89.62 95 SER A C 1
ATOM 671 O O . SER A 1 95 ? -12.859 -21.079 20.912 1.00 89.62 95 SER A O 1
ATOM 673 N N . GLU A 1 96 ? -11.390 -21.274 19.223 1.00 91.31 96 GLU A N 1
ATOM 674 C CA . GLU A 1 96 ? -11.305 -19.838 18.932 1.00 91.31 96 GLU A CA 1
ATOM 675 C C . GLU A 1 96 ? -12.637 -19.272 18.428 1.00 91.31 96 GLU A C 1
ATOM 677 O O . GLU A 1 96 ? -13.094 -18.233 18.906 1.00 91.31 96 GLU A O 1
ATOM 682 N N . LEU A 1 97 ? -13.290 -19.974 17.495 1.00 94.81 97 LEU A N 1
ATOM 683 C CA . LEU A 1 97 ? -14.593 -19.570 16.974 1.00 94.81 97 LEU A CA 1
ATOM 684 C C . LEU A 1 97 ? -15.681 -19.710 18.045 1.00 94.81 97 LEU A C 1
ATOM 686 O O . LEU A 1 97 ? -16.478 -18.792 18.223 1.00 94.81 97 LEU A O 1
ATOM 690 N N . ASP A 1 98 ? -15.691 -20.814 18.794 1.00 94.38 98 ASP A N 1
ATOM 691 C CA . ASP A 1 98 ? -16.652 -21.022 19.887 1.00 94.38 98 ASP A CA 1
ATOM 692 C C . ASP A 1 98 ? -16.571 -19.900 20.930 1.00 94.38 98 ASP A C 1
ATOM 694 O O . ASP A 1 98 ? -17.586 -19.396 21.416 1.00 94.38 98 ASP A O 1
ATOM 698 N N . GLU A 1 99 ? -15.352 -19.482 21.260 1.00 94.19 99 GLU A N 1
ATOM 699 C CA . GLU A 1 99 ? -15.093 -18.442 22.244 1.00 94.19 99 GLU A CA 1
ATOM 700 C C . GLU A 1 99 ? -15.493 -17.048 21.734 1.00 94.19 99 GLU A C 1
ATOM 702 O O . GLU A 1 99 ? -16.092 -16.274 22.487 1.00 94.19 99 GLU A O 1
ATOM 707 N N . LEU A 1 100 ? -15.265 -16.751 20.447 1.00 95.75 100 LEU A N 1
ATOM 708 C CA . LEU A 1 100 ? -15.791 -15.556 19.777 1.00 95.75 100 LEU A CA 1
ATOM 709 C C . LEU A 1 100 ? -17.320 -15.497 19.869 1.00 95.75 100 LEU A C 1
ATOM 711 O O . LEU A 1 100 ? -17.873 -14.492 20.320 1.00 95.75 100 LEU A O 1
ATOM 715 N N . LEU A 1 101 ? -18.001 -16.579 19.479 1.00 96.19 101 LEU A N 1
ATOM 716 C CA . LEU A 1 101 ? -19.464 -16.660 19.496 1.00 96.19 101 LEU A CA 1
ATOM 717 C C . LEU A 1 101 ? -20.023 -16.558 20.921 1.00 96.19 101 LEU A C 1
ATOM 719 O O . LEU A 1 101 ? -21.058 -15.929 21.133 1.00 96.19 101 LEU A O 1
ATOM 723 N N . ARG A 1 102 ? -19.321 -17.110 21.916 1.00 95.00 102 ARG A N 1
ATOM 724 C CA . ARG A 1 102 ? -19.680 -16.979 23.335 1.00 95.00 102 ARG A CA 1
ATOM 725 C C . ARG A 1 102 ? -19.560 -15.535 23.828 1.00 95.00 102 ARG A C 1
ATOM 727 O O . ARG A 1 102 ? -20.438 -15.063 24.547 1.00 95.00 102 ARG A O 1
ATOM 734 N N . CYS A 1 103 ? -18.465 -14.853 23.499 1.00 95.12 103 CYS A N 1
ATOM 735 C CA . CYS A 1 103 ? -18.178 -13.505 23.990 1.00 95.12 103 CYS A CA 1
ATOM 736 C C . CYS A 1 103 ? -19.001 -12.423 23.281 1.00 95.12 103 CYS A C 1
ATOM 738 O O . CYS A 1 103 ? -19.479 -11.501 23.944 1.00 95.12 103 CYS A O 1
ATOM 740 N N . LEU A 1 104 ? -19.169 -12.522 21.960 1.00 96.62 104 LEU A N 1
ATOM 741 C CA . LEU A 1 104 ? -19.794 -11.488 21.124 1.00 96.62 104 LEU A CA 1
ATOM 742 C C . LEU A 1 104 ? -21.180 -11.867 20.591 1.00 96.62 104 LEU A C 1
ATOM 744 O O . LEU A 1 104 ? -21.816 -11.048 19.929 1.00 96.62 104 LEU A O 1
ATOM 748 N N . GLY A 1 105 ? -21.678 -13.064 20.907 1.00 94.69 105 GLY A N 1
ATOM 749 C CA . GLY A 1 105 ? -23.031 -13.484 20.556 1.00 94.69 105 GLY A CA 1
ATOM 750 C C . GLY A 1 105 ? -24.117 -12.539 21.098 1.00 94.69 105 GLY A C 1
ATOM 751 O O . GLY A 1 105 ? -23.882 -11.780 22.043 1.00 94.69 105 GLY A O 1
ATOM 752 N N . PRO A 1 106 ? -25.331 -12.589 20.529 1.00 89.44 106 PRO A N 1
ATOM 753 C CA . PRO A 1 106 ? -26.365 -11.569 20.730 1.00 89.44 106 PRO A CA 1
ATOM 754 C C . PRO A 1 106 ? -26.892 -11.499 22.174 1.00 89.44 106 PRO A C 1
ATOM 756 O O . PRO A 1 106 ? -27.341 -10.445 22.625 1.00 89.44 106 PRO A O 1
ATOM 759 N N . ASP A 1 107 ? -26.798 -12.601 22.920 1.00 89.56 107 ASP A N 1
ATOM 760 C CA . ASP A 1 107 ? -27.237 -12.683 24.317 1.00 89.56 107 ASP A CA 1
ATOM 761 C C . ASP A 1 107 ? -26.156 -12.251 25.325 1.00 89.56 107 ASP A C 1
ATOM 763 O O . ASP A 1 107 ? -26.419 -12.173 26.525 1.00 89.56 107 ASP A O 1
ATOM 767 N N . SER A 1 108 ? -24.936 -11.958 24.863 1.00 93.94 108 SER A N 1
ATOM 768 C CA . SER A 1 108 ? -23.819 -11.578 25.725 1.00 93.94 108 SER A CA 1
ATOM 769 C C . SER A 1 108 ? -23.950 -10.137 26.226 1.00 93.94 108 SER A C 1
ATOM 771 O O . SER A 1 108 ? -24.054 -9.189 25.446 1.00 93.94 108 SER A O 1
ATOM 773 N N . GLU A 1 109 ? -23.853 -9.943 27.543 1.00 93.31 109 GLU A N 1
ATOM 774 C CA . GLU A 1 109 ? -23.773 -8.604 28.144 1.00 93.31 109 GLU A CA 1
ATOM 775 C C . GLU A 1 109 ? -22.529 -7.832 27.682 1.00 93.31 109 GLU A C 1
ATOM 777 O O . GLU A 1 109 ? -22.578 -6.609 27.553 1.00 93.31 109 GLU A O 1
ATOM 782 N N . ALA A 1 110 ? -21.432 -8.533 27.370 1.00 94.44 110 ALA A N 1
ATOM 783 C CA . ALA A 1 110 ? -20.260 -7.912 26.760 1.00 94.44 110 ALA A CA 1
ATOM 784 C C . ALA A 1 110 ? -20.595 -7.347 25.375 1.00 94.44 110 ALA A C 1
ATOM 786 O O . ALA A 1 110 ? -20.269 -6.200 25.094 1.00 94.44 110 ALA A O 1
ATOM 787 N N . SER A 1 111 ? -21.303 -8.119 24.543 1.00 95.62 111 SER A N 1
ATOM 788 C CA . SER A 1 111 ? -21.725 -7.701 23.199 1.00 95.62 111 SER A CA 1
ATOM 789 C C . SER A 1 111 ? -22.564 -6.417 23.243 1.00 95.62 111 SER A C 1
ATOM 791 O O . SER A 1 111 ? -22.283 -5.457 22.522 1.00 95.62 111 SER A O 1
ATOM 793 N N . LYS A 1 112 ? -23.529 -6.339 24.171 1.00 95.25 112 LYS A N 1
ATOM 794 C CA . LYS A 1 112 ? -24.374 -5.149 24.380 1.00 95.25 112 LYS A CA 1
ATOM 795 C C . LYS A 1 112 ? -23.563 -3.929 24.823 1.00 95.25 112 LYS A C 1
ATOM 797 O O . LYS A 1 112 ? -23.708 -2.856 24.241 1.00 95.25 112 LYS A O 1
ATOM 802 N N . ALA A 1 113 ? -22.698 -4.093 25.826 1.00 96.56 113 ALA A N 1
ATOM 803 C CA . ALA A 1 113 ? -21.861 -3.011 26.345 1.00 96.56 113 ALA A CA 1
ATOM 804 C C . ALA A 1 113 ? -20.879 -2.481 25.287 1.00 96.56 113 ALA A C 1
ATOM 806 O O . ALA A 1 113 ? -20.713 -1.272 25.140 1.00 96.56 113 ALA A O 1
ATOM 807 N N . LEU A 1 114 ? -20.267 -3.383 24.520 1.00 97.19 114 LEU A N 1
ATOM 808 C CA . LEU A 1 114 ? -19.326 -3.041 23.459 1.00 97.19 114 LEU A CA 1
ATOM 809 C C . LEU A 1 114 ? -20.013 -2.372 22.263 1.00 97.19 114 LEU A C 1
ATOM 811 O O . LEU A 1 114 ? -19.495 -1.388 21.746 1.00 97.19 114 LEU A O 1
ATOM 815 N N . SER A 1 115 ? -21.202 -2.833 21.866 1.00 96.00 115 SER A N 1
ATOM 816 C CA . SER A 1 115 ? -22.004 -2.179 20.817 1.00 96.00 115 SER A CA 1
ATOM 817 C C . SER A 1 115 ? -22.345 -0.732 21.185 1.00 96.00 115 SER A C 1
ATOM 819 O O . SER A 1 115 ? -22.245 0.168 20.354 1.00 96.00 115 SER A O 1
ATOM 821 N N . ARG A 1 116 ? -22.690 -0.500 22.459 1.00 96.25 116 ARG A N 1
ATOM 822 C CA . ARG A 1 116 ? -23.049 0.819 22.992 1.00 96.25 116 ARG A CA 1
ATOM 823 C C . ARG A 1 116 ? -21.912 1.839 22.886 1.00 96.25 116 ARG A C 1
ATOM 825 O O . ARG A 1 116 ? -22.176 3.014 22.650 1.00 96.25 116 ARG A O 1
ATOM 832 N N . ILE A 1 117 ? -20.654 1.408 23.012 1.00 97.81 117 ILE A N 1
ATOM 833 C CA . ILE A 1 117 ? -19.487 2.294 22.874 1.00 97.81 117 ILE A CA 1
ATOM 834 C C . ILE A 1 117 ? -19.450 2.955 21.491 1.00 97.81 117 ILE A C 1
ATOM 836 O O . ILE A 1 117 ? -19.222 4.158 21.404 1.00 97.81 117 ILE A O 1
ATOM 840 N N . TYR A 1 118 ? -19.726 2.215 20.415 1.00 96.88 118 TYR A N 1
ATOM 841 C CA . TYR A 1 118 ? -19.695 2.786 19.064 1.00 96.88 118 TYR A CA 1
ATOM 842 C C . TYR A 1 118 ? -20.780 3.838 18.853 1.00 96.88 118 TYR A C 1
ATOM 844 O O . TYR A 1 118 ? -20.547 4.820 18.158 1.00 96.88 118 TYR A O 1
ATOM 852 N N . THR A 1 119 ? -21.950 3.668 19.467 1.00 94.75 119 THR A N 1
ATOM 853 C CA . THR A 1 119 ? -23.069 4.603 19.309 1.00 94.75 119 THR A CA 1
ATOM 854 C C . THR A 1 119 ? -23.022 5.783 20.278 1.00 94.75 119 THR A C 1
ATOM 856 O O . THR A 1 119 ? -23.575 6.833 19.967 1.00 94.75 119 THR A O 1
ATOM 859 N N . GLU A 1 120 ? -22.387 5.631 21.445 1.00 96.81 120 GLU A N 1
ATOM 860 C CA . GLU A 1 120 ? -22.431 6.628 22.527 1.00 96.81 120 GLU A CA 1
ATOM 861 C C . GLU A 1 120 ? -21.072 7.245 22.891 1.00 96.81 120 GLU A C 1
ATOM 863 O O . GLU A 1 120 ? -21.053 8.230 23.618 1.00 96.81 120 GLU A O 1
ATOM 868 N N . ALA A 1 121 ? -19.941 6.725 22.401 1.00 95.88 121 ALA A N 1
ATOM 869 C CA . ALA A 1 121 ? -18.596 7.207 22.744 1.00 95.88 121 ALA A CA 1
ATOM 870 C C . ALA A 1 121 ? -17.694 7.400 21.507 1.00 95.88 121 ALA A C 1
ATOM 872 O O . ALA A 1 121 ? -16.560 6.920 21.451 1.00 95.88 121 ALA A O 1
ATOM 873 N N . CYS A 1 122 ? -18.195 8.131 20.507 1.00 93.00 122 CYS A N 1
ATOM 874 C CA . CYS A 1 122 ? -17.432 8.498 19.309 1.00 93.00 122 CYS A CA 1
ATOM 875 C C . CYS A 1 122 ? -16.295 9.495 19.640 1.00 93.00 122 CYS A C 1
ATOM 877 O O . CYS A 1 122 ? -16.581 10.566 20.181 1.00 93.00 122 CYS A O 1
ATOM 879 N N . PRO A 1 123 ? -15.021 9.181 19.334 1.00 95.06 123 PRO A N 1
ATOM 880 C CA . PRO A 1 123 ? -13.884 10.075 19.562 1.00 95.06 123 PRO A CA 1
ATOM 881 C C . PRO A 1 123 ? -13.757 11.181 18.486 1.00 95.06 123 PRO A C 1
ATOM 883 O O . PRO A 1 123 ? -14.205 10.969 17.358 1.00 95.06 123 PRO A O 1
ATOM 886 N N . PRO A 1 124 ? -13.087 12.313 18.797 1.00 95.44 124 PRO A N 1
ATOM 887 C CA . PRO A 1 124 ? -12.481 12.629 20.092 1.00 95.44 124 PRO A CA 1
ATOM 888 C C . PRO A 1 124 ? -13.491 13.254 21.078 1.00 95.44 124 PRO A C 1
ATOM 890 O O . PRO A 1 124 ? -14.312 14.086 20.706 1.00 95.44 124 PRO A O 1
ATOM 893 N N . PHE A 1 125 ? -13.400 12.911 22.368 1.00 95.31 125 PHE A N 1
ATOM 894 C CA . PHE A 1 125 ? -14.218 13.498 23.446 1.00 95.31 125 PHE A CA 1
ATOM 895 C C . PHE A 1 125 ? -13.376 13.977 24.646 1.00 95.31 125 PHE A C 1
ATOM 897 O O . PHE A 1 125 ? -12.290 13.475 24.915 1.00 95.31 125 PHE A O 1
ATOM 904 N N . LYS A 1 126 ? -13.858 14.971 25.402 1.00 93.00 126 LYS A N 1
ATOM 905 C CA . LYS A 1 126 ? -13.138 15.509 26.578 1.00 93.00 126 LYS A CA 1
ATOM 906 C C . LYS A 1 126 ? -13.321 14.635 27.820 1.00 93.00 126 LYS A C 1
ATOM 908 O O . LYS A 1 126 ? -14.260 13.851 27.906 1.00 93.00 126 LYS A O 1
ATOM 913 N N . LEU A 1 127 ? -12.442 14.792 28.811 1.00 90.44 127 LEU A N 1
ATOM 914 C CA . LEU A 1 127 ? -12.563 14.151 30.125 1.00 90.44 127 LEU A CA 1
ATOM 915 C C . LEU A 1 127 ? -12.701 15.224 31.229 1.00 90.44 127 LEU A C 1
ATOM 917 O O . LEU A 1 127 ? -11.857 16.124 31.293 1.00 90.44 127 LEU A O 1
ATOM 921 N N . PRO A 1 128 ? -13.712 15.139 32.123 1.00 92.81 128 PRO A N 1
ATOM 922 C CA . PRO A 1 128 ? -14.851 14.205 32.115 1.00 92.81 128 PRO A CA 1
ATOM 923 C C . PRO A 1 128 ? -15.856 14.476 30.979 1.00 92.81 128 PRO A C 1
ATOM 925 O O . PRO A 1 128 ? -15.997 15.612 30.531 1.00 92.81 128 PRO A O 1
ATOM 928 N N . SER A 1 129 ? -16.586 13.437 30.567 1.00 95.25 129 SER A N 1
ATOM 929 C CA . SER A 1 129 ? -17.752 13.498 29.668 1.00 95.25 129 SER A CA 1
ATOM 930 C C . SER A 1 129 ? -18.603 12.229 29.803 1.00 95.25 129 SER A C 1
ATOM 932 O O . SER A 1 129 ? -18.125 11.231 30.346 1.00 95.25 129 SER A O 1
ATOM 934 N N . GLU A 1 130 ? -19.840 12.247 29.294 1.00 95.56 130 GLU A N 1
ATOM 935 C CA . GLU A 1 130 ? -20.705 11.055 29.249 1.00 95.56 130 GLU A CA 1
ATOM 936 C C . GLU A 1 130 ? -20.074 9.936 28.406 1.00 95.56 130 GLU A C 1
ATOM 938 O O . GLU A 1 130 ? -20.072 8.778 28.819 1.00 95.56 130 GLU A O 1
ATOM 943 N N . GLN A 1 131 ? -19.439 10.293 27.285 1.00 96.81 131 GLN A N 1
ATOM 944 C CA . GLN A 1 131 ? -18.692 9.383 26.414 1.00 96.81 131 GLN A CA 1
ATOM 945 C C . GLN A 1 131 ? -17.582 8.655 27.187 1.00 96.81 131 GLN A C 1
ATOM 947 O O . GLN A 1 131 ? -17.459 7.431 27.125 1.00 96.81 131 GLN A O 1
ATOM 952 N N . ALA A 1 132 ? -16.793 9.400 27.971 1.00 95.81 132 ALA A N 1
ATOM 953 C CA . ALA A 1 132 ? -15.747 8.814 28.803 1.00 95.81 132 ALA A CA 1
ATOM 954 C C . ALA A 1 132 ? -16.332 7.871 29.868 1.00 95.81 132 ALA A C 1
ATOM 956 O O . ALA A 1 132 ? -15.765 6.806 30.119 1.00 95.81 132 ALA A O 1
ATOM 957 N N . THR A 1 133 ? -17.474 8.226 30.466 1.00 95.69 133 THR A N 1
ATOM 958 C CA . THR A 1 133 ? -18.181 7.365 31.424 1.00 95.69 133 THR A CA 1
ATOM 959 C C . THR A 1 133 ? -18.626 6.052 30.785 1.00 95.69 133 THR A C 1
ATOM 961 O O . THR A 1 133 ? -18.409 5.007 31.392 1.00 95.69 133 THR A O 1
ATOM 964 N N . VAL A 1 134 ? -19.150 6.065 29.554 1.00 96.81 134 VAL A N 1
ATOM 965 C CA . VAL A 1 134 ? -19.534 4.840 28.825 1.00 96.81 134 VAL A CA 1
ATOM 966 C C . VAL A 1 134 ? -18.349 3.879 28.688 1.00 96.81 134 VAL A C 1
ATOM 968 O O . VAL A 1 134 ? -18.481 2.698 29.018 1.00 96.81 134 VAL A O 1
ATOM 971 N N . CYS A 1 135 ? -17.174 4.370 28.279 1.00 97.38 135 CYS A N 1
ATOM 972 C CA . CYS A 1 135 ? -15.974 3.532 28.170 1.00 97.38 135 CYS A CA 1
ATOM 973 C C . CYS A 1 135 ? -15.514 2.987 29.532 1.00 97.38 135 CYS A C 1
ATOM 975 O O . CYS A 1 135 ? -15.204 1.801 29.660 1.00 97.38 135 CYS A O 1
ATOM 977 N N . LEU A 1 136 ? -15.473 3.837 30.563 1.00 96.06 136 LEU A N 1
ATOM 978 C CA . LEU A 1 136 ? -15.014 3.445 31.899 1.00 96.06 136 LEU A CA 1
ATOM 979 C C . LEU A 1 136 ? -15.974 2.461 32.583 1.00 96.06 136 LEU A C 1
ATOM 981 O O . LEU A 1 136 ? -15.518 1.529 33.247 1.00 96.06 136 LEU A O 1
ATOM 985 N N . ASP A 1 137 ? -17.285 2.613 32.394 1.00 95.50 137 ASP A N 1
ATOM 986 C CA . ASP A 1 137 ? -18.282 1.675 32.912 1.00 95.50 137 ASP A CA 1
ATOM 987 C C . ASP A 1 137 ? -18.229 0.333 32.182 1.00 95.50 137 ASP A C 1
ATOM 989 O O . ASP A 1 137 ? -18.260 -0.709 32.840 1.00 95.50 137 ASP A O 1
ATOM 993 N N . ALA A 1 138 ? -18.059 0.331 30.855 1.00 96.19 138 ALA A N 1
ATOM 994 C CA . ALA A 1 138 ? -17.844 -0.897 30.092 1.00 96.19 138 ALA A CA 1
ATOM 995 C C . ALA A 1 138 ? -16.614 -1.666 30.600 1.00 96.19 138 ALA A C 1
ATOM 997 O O . ALA A 1 138 ? -16.685 -2.871 30.867 1.00 96.19 138 ALA A O 1
ATOM 998 N N . TRP A 1 139 ? -15.505 -0.952 30.817 1.00 95.94 139 TRP A N 1
ATOM 999 C CA . TRP A 1 139 ? -14.282 -1.521 31.373 1.00 95.94 139 TRP A CA 1
ATOM 1000 C C . TRP A 1 139 ? -14.487 -2.074 32.788 1.00 95.94 139 TRP A C 1
ATOM 1002 O O . TRP A 1 139 ? -14.091 -3.198 33.081 1.00 95.94 139 TRP A O 1
ATOM 1012 N N . ARG A 1 140 ? -15.133 -1.314 33.679 1.00 95.00 140 ARG A N 1
ATOM 1013 C CA . ARG A 1 140 ? -15.327 -1.708 35.082 1.00 95.00 140 ARG A CA 1
ATOM 1014 C C . ARG A 1 140 ? -16.290 -2.885 35.233 1.00 95.00 140 ARG A C 1
ATOM 1016 O O . ARG A 1 140 ? -16.021 -3.799 36.007 1.00 95.00 140 ARG A O 1
ATOM 1023 N N . GLN A 1 141 ? -17.430 -2.831 34.550 1.00 95.12 141 GLN A N 1
ATOM 1024 C CA . GLN A 1 141 ? -18.561 -3.725 34.806 1.00 95.12 141 GLN A CA 1
ATOM 1025 C C . GLN A 1 141 ? -18.516 -4.984 33.938 1.00 95.12 141 GLN A C 1
ATOM 1027 O O . GLN A 1 141 ? -18.909 -6.054 34.401 1.00 95.12 141 GLN A O 1
ATOM 1032 N N . HIS A 1 142 ? -18.019 -4.882 32.701 1.00 95.12 142 HIS A N 1
ATOM 1033 C CA . HIS A 1 142 ? -18.150 -5.960 31.720 1.00 95.12 142 HIS A CA 1
ATOM 1034 C C . HIS A 1 142 ? -16.824 -6.631 31.350 1.00 95.12 142 HIS A C 1
ATOM 1036 O O . HIS A 1 142 ? -16.834 -7.837 31.087 1.00 95.12 142 HIS A O 1
ATOM 1042 N N . ARG A 1 143 ? -15.678 -5.934 31.417 1.00 94.31 143 ARG A N 1
ATOM 1043 C CA . ARG A 1 143 ? -14.365 -6.515 31.064 1.00 94.31 143 ARG A CA 1
ATOM 1044 C C . ARG A 1 143 ? -14.046 -7.862 31.719 1.00 94.31 143 ARG A C 1
ATOM 1046 O O . ARG A 1 143 ? -13.518 -8.726 31.018 1.00 94.31 143 ARG A O 1
ATOM 1053 N N . PRO A 1 144 ? -14.379 -8.128 33.001 1.00 92.06 144 PRO A N 1
ATOM 1054 C CA . PRO A 1 144 ? -14.119 -9.436 33.609 1.00 92.06 144 PRO A CA 1
ATOM 1055 C C . PRO A 1 144 ? -14.711 -10.632 32.840 1.00 92.06 144 PRO A C 1
ATOM 1057 O O . PRO A 1 144 ? -14.188 -11.743 32.955 1.00 92.06 144 PRO A O 1
ATOM 1060 N N . SER A 1 145 ? -15.766 -10.417 32.043 1.00 91.19 145 SER A N 1
ATOM 1061 C CA . SER A 1 145 ? -16.422 -11.462 31.246 1.00 91.19 145 SER A CA 1
ATOM 1062 C C . SER A 1 145 ? -15.619 -11.925 30.020 1.00 91.19 145 SER A C 1
ATOM 1064 O O . SER A 1 145 ? -15.728 -13.095 29.645 1.00 91.19 145 SER A O 1
ATOM 1066 N N . TRP A 1 146 ? -14.787 -11.056 29.425 1.00 92.56 146 TRP A N 1
ATOM 1067 C CA . TRP A 1 146 ? -13.936 -11.395 28.272 1.00 92.56 146 TRP A CA 1
ATOM 1068 C C . TRP A 1 146 ? -12.442 -11.406 28.582 1.00 92.56 146 TRP A C 1
ATOM 1070 O O . TRP A 1 146 ? -11.697 -12.112 27.914 1.00 92.56 146 TRP A O 1
ATOM 1080 N N . LYS A 1 147 ? -11.988 -10.712 29.633 1.00 88.75 147 LYS A N 1
ATOM 1081 C CA . LYS A 1 147 ? -10.584 -10.754 30.077 1.00 88.75 147 LYS A CA 1
ATOM 1082 C C . LYS A 1 147 ? -10.109 -12.178 30.378 1.00 88.75 147 LYS A C 1
ATOM 1084 O O . LYS A 1 147 ? -8.952 -12.504 30.153 1.00 88.75 147 LYS A O 1
ATOM 1089 N N . ASN A 1 148 ? -11.015 -13.018 30.879 1.00 84.06 148 ASN A N 1
ATOM 1090 C CA . ASN A 1 148 ? -10.755 -14.423 31.198 1.00 84.06 148 ASN A CA 1
ATOM 1091 C C . ASN A 1 148 ? -11.072 -15.372 30.030 1.00 84.06 148 ASN A C 1
ATOM 1093 O O . ASN A 1 148 ? -11.253 -16.572 30.246 1.00 84.06 148 ASN A O 1
ATOM 1097 N N . SER A 1 149 ? -11.204 -14.840 28.813 1.00 86.25 149 SER A N 1
ATOM 1098 C CA . SER A 1 149 ? -11.399 -15.653 27.621 1.00 86.25 149 SER A CA 1
ATOM 1099 C C . SER A 1 149 ? -10.218 -16.599 27.407 1.00 86.25 149 SER A C 1
ATOM 1101 O O . SER A 1 149 ? -9.072 -16.273 27.722 1.00 86.25 149 SER A O 1
ATOM 1103 N N . LYS A 1 150 ? -10.500 -17.784 26.858 1.00 86.44 150 LYS A N 1
ATOM 1104 C CA . LYS A 1 150 ? -9.451 -18.730 26.449 1.00 86.44 150 LYS A CA 1
ATOM 1105 C C . LYS A 1 150 ? -8.608 -18.187 25.295 1.00 86.44 150 LYS A C 1
ATOM 1107 O O . LYS A 1 150 ? -7.421 -18.491 25.245 1.00 86.44 150 LYS A O 1
ATOM 1112 N N . SER A 1 151 ? -9.222 -17.376 24.434 1.00 87.94 151 SER A N 1
ATOM 1113 C CA . SER A 1 151 ? -8.553 -16.666 23.350 1.00 87.94 151 SER A CA 1
ATOM 1114 C C . SER A 1 151 ? -7.999 -15.352 23.889 1.00 87.94 151 SER A C 1
ATOM 1116 O O . SER A 1 151 ? -8.740 -14.407 24.189 1.00 87.94 151 SER A O 1
ATOM 1118 N N . LYS A 1 152 ? -6.676 -15.283 24.052 1.00 85.88 152 LYS A N 1
ATOM 1119 C CA . LYS A 1 152 ? -6.025 -14.070 24.565 1.00 85.88 152 LYS A CA 1
ATOM 1120 C C . LYS A 1 152 ? -6.117 -12.950 23.549 1.00 85.88 152 LYS A C 1
ATOM 1122 O O . LYS A 1 152 ? -6.291 -11.788 23.914 1.00 85.88 152 LYS A O 1
ATOM 1127 N N . ALA A 1 153 ? -5.996 -13.297 22.276 1.00 86.00 153 ALA A N 1
ATOM 1128 C CA . ALA A 1 153 ? -6.062 -12.316 21.222 1.00 86.00 153 ALA A CA 1
ATOM 1129 C C . ALA A 1 153 ? -7.464 -11.705 21.085 1.00 86.00 153 ALA A C 1
ATOM 1131 O O . ALA A 1 153 ? -7.576 -10.483 20.981 1.00 86.00 153 ALA A O 1
ATOM 1132 N N . LEU A 1 154 ? -8.530 -12.509 21.201 1.00 91.69 154 LEU A N 1
ATOM 1133 C CA . LEU A 1 154 ? -9.902 -11.997 21.268 1.00 91.69 154 LEU A CA 1
ATOM 1134 C C . LEU A 1 154 ? -10.096 -11.043 22.451 1.00 91.69 154 LEU 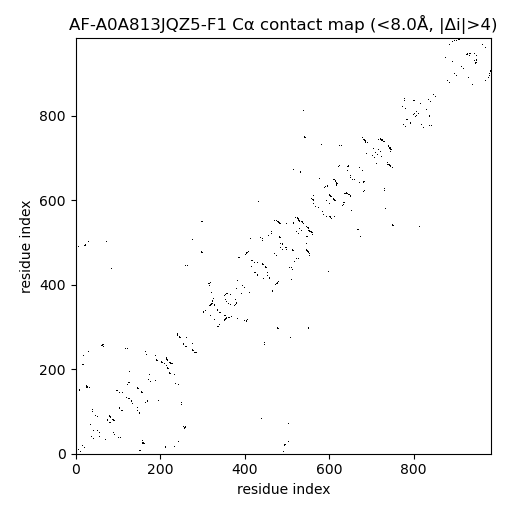A C 1
ATOM 1136 O O . LEU A 1 154 ? -10.678 -9.974 22.283 1.00 91.69 154 LEU A O 1
ATOM 1140 N N . ALA A 1 155 ? -9.580 -11.396 23.632 1.00 92.31 155 ALA A N 1
ATOM 1141 C CA . ALA A 1 155 ? -9.674 -10.531 24.805 1.00 92.31 155 ALA A CA 1
ATOM 1142 C C . ALA A 1 155 ? -9.041 -9.150 24.555 1.00 92.31 155 ALA A C 1
ATOM 1144 O O . ALA A 1 155 ? -9.617 -8.136 24.945 1.00 92.31 155 ALA A O 1
ATOM 1145 N N . ILE A 1 156 ? -7.902 -9.092 23.853 1.00 91.56 156 ILE A N 1
ATOM 1146 C CA . ILE A 1 156 ? -7.240 -7.827 23.496 1.00 91.56 156 ILE A CA 1
ATOM 1147 C C . ILE A 1 156 ? -8.007 -7.061 22.414 1.00 91.56 156 ILE A C 1
ATOM 1149 O O . ILE A 1 156 ? -8.107 -5.839 22.511 1.00 91.56 156 ILE A O 1
ATOM 1153 N N . LEU A 1 157 ? -8.580 -7.737 21.413 1.00 93.69 157 LEU A N 1
ATOM 1154 C CA . LEU A 1 157 ? -9.453 -7.082 20.430 1.00 93.69 157 LEU A CA 1
ATOM 1155 C C . LEU A 1 157 ? -10.646 -6.409 21.132 1.00 93.69 157 LEU A C 1
ATOM 1157 O O . LEU A 1 157 ? -10.953 -5.249 20.864 1.00 93.69 157 LEU A O 1
ATOM 1161 N N . MET A 1 158 ? -11.267 -7.099 22.091 1.00 96.19 158 MET A N 1
ATOM 1162 C CA . MET A 1 158 ? -12.370 -6.555 22.889 1.00 96.19 158 MET A CA 1
ATOM 1163 C C . MET A 1 158 ? -11.917 -5.418 23.819 1.00 96.19 158 MET A C 1
ATOM 1165 O O . MET A 1 158 ? -12.624 -4.420 23.940 1.00 96.19 158 MET A O 1
ATOM 1169 N N . ASP A 1 159 ? -10.723 -5.504 24.417 1.00 96.06 159 ASP A N 1
ATOM 1170 C CA . ASP A 1 159 ? -10.122 -4.375 25.144 1.00 96.06 159 ASP A CA 1
ATOM 1171 C C . ASP A 1 159 ? -9.914 -3.166 24.208 1.00 96.06 159 ASP A C 1
ATOM 1173 O O . ASP A 1 159 ? -10.172 -2.025 24.594 1.00 96.06 159 ASP A O 1
ATOM 1177 N N . GLY A 1 160 ? -9.520 -3.405 22.956 1.00 95.56 160 GLY A N 1
ATOM 1178 C CA . GLY A 1 160 ? -9.344 -2.395 21.912 1.00 95.56 160 GLY A CA 1
ATOM 1179 C C . GLY A 1 160 ? -10.609 -1.606 21.574 1.00 95.56 160 GLY A C 1
ATOM 1180 O O . GLY A 1 160 ? -10.540 -0.387 21.407 1.00 95.56 160 GLY A O 1
ATOM 1181 N N . MET A 1 161 ? -11.772 -2.266 21.568 1.00 97.69 161 MET A N 1
ATOM 1182 C CA . MET A 1 161 ? -13.079 -1.621 21.361 1.00 97.69 161 MET A CA 1
ATOM 1183 C C . MET A 1 161 ? -13.386 -0.562 22.435 1.00 97.69 161 MET A C 1
ATOM 1185 O O . MET A 1 161 ? -14.104 0.393 22.160 1.00 97.69 161 MET A O 1
ATOM 1189 N N . VAL A 1 162 ? -12.817 -0.697 23.640 1.00 97.69 162 VAL A N 1
ATOM 1190 C CA . VAL A 1 162 ? -12.961 0.272 24.740 1.00 97.69 162 VAL A CA 1
ATOM 1191 C C . VAL A 1 162 ? -11.816 1.285 24.755 1.00 97.69 162 VAL A C 1
ATOM 1193 O O . VAL A 1 162 ? -12.027 2.489 24.911 1.00 97.69 162 VAL A O 1
ATOM 1196 N N . LEU A 1 163 ? -10.580 0.800 24.624 1.00 96.31 163 LEU A N 1
ATOM 1197 C CA . LEU A 1 163 ? -9.382 1.600 24.856 1.00 96.31 163 LEU A CA 1
ATOM 1198 C C . LEU A 1 163 ? -9.016 2.498 23.682 1.00 96.31 163 LEU A C 1
ATOM 1200 O O . LEU A 1 163 ? -8.508 3.588 23.923 1.00 96.31 163 LEU A O 1
ATOM 1204 N N . ALA A 1 164 ? -9.259 2.097 22.433 1.00 96.12 164 ALA A N 1
ATOM 1205 C CA . ALA A 1 164 ? -8.921 2.930 21.280 1.00 96.12 164 ALA A CA 1
ATOM 1206 C C . ALA A 1 164 ? -9.612 4.310 21.306 1.00 96.12 164 ALA A C 1
ATOM 1208 O O . ALA A 1 164 ? -8.890 5.308 21.253 1.00 96.12 164 ALA A O 1
ATOM 1209 N N . PRO A 1 165 ? -10.950 4.432 21.464 1.00 97.19 165 PRO A N 1
ATOM 1210 C CA . PRO A 1 165 ? -11.601 5.744 21.494 1.00 97.19 165 PRO A CA 1
ATOM 1211 C C . PRO A 1 165 ? -11.203 6.564 22.730 1.00 97.19 165 PRO A C 1
ATOM 1213 O O . PRO A 1 165 ? -11.081 7.787 22.647 1.00 97.19 165 PRO A O 1
ATOM 1216 N N . LEU A 1 166 ? -10.935 5.905 23.864 1.00 95.81 166 LEU A N 1
ATOM 1217 C CA . LEU A 1 166 ? -10.476 6.555 25.092 1.00 95.81 166 LEU A CA 1
ATOM 1218 C C . LEU A 1 166 ? -9.055 7.124 24.941 1.00 95.81 166 LEU A C 1
ATOM 1220 O O . LEU A 1 166 ? -8.825 8.294 25.241 1.00 95.81 166 LEU A O 1
ATOM 1224 N N . LEU A 1 167 ? -8.107 6.323 24.445 1.00 94.06 167 LEU A N 1
ATOM 1225 C CA . LEU A 1 167 ? -6.717 6.731 24.228 1.00 94.06 167 LEU A CA 1
ATOM 1226 C C . LEU A 1 167 ? -6.603 7.792 23.127 1.00 94.06 167 LEU A C 1
ATOM 1228 O O . LEU A 1 167 ? -5.874 8.768 23.317 1.00 94.06 167 LEU A O 1
ATOM 1232 N N . THR A 1 168 ? -7.348 7.661 22.021 1.00 94.81 168 THR A N 1
ATOM 1233 C CA . THR A 1 168 ? -7.437 8.712 20.993 1.00 94.81 168 THR A CA 1
ATOM 1234 C C . THR A 1 168 ? -7.877 10.024 21.628 1.00 94.81 168 THR A C 1
ATOM 1236 O O . THR A 1 168 ? -7.193 11.029 21.492 1.00 94.81 168 THR A O 1
ATOM 1239 N N . SER A 1 169 ? -8.967 10.011 22.392 1.00 95.50 169 SER A N 1
ATOM 1240 C CA . SER A 1 169 ? -9.528 11.211 23.017 1.00 95.50 169 SER A CA 1
ATOM 1241 C C . SER A 1 169 ? -8.577 11.877 24.019 1.00 95.50 169 SER A C 1
ATOM 1243 O O . SER A 1 169 ? -8.400 13.096 23.997 1.00 95.50 169 SER A O 1
ATOM 1245 N N . ILE A 1 170 ? -7.919 11.080 24.869 1.00 91.56 170 ILE A N 1
ATOM 1246 C CA . ILE A 1 170 ? -6.938 11.569 25.851 1.00 91.56 170 ILE A CA 1
ATOM 1247 C C . ILE A 1 170 ? -5.745 12.219 25.150 1.00 91.56 170 ILE A C 1
ATOM 1249 O O . ILE A 1 170 ? -5.341 13.322 25.513 1.00 91.56 170 ILE A O 1
ATOM 1253 N N . THR A 1 171 ? -5.170 11.534 24.160 1.00 89.19 171 THR A N 1
ATOM 1254 C CA . THR A 1 171 ? -3.989 12.038 23.446 1.00 89.19 171 THR A CA 1
ATOM 1255 C C . THR A 1 171 ? -4.325 13.226 22.556 1.00 89.19 171 THR A C 1
ATOM 1257 O O . THR A 1 171 ? -3.515 14.146 22.460 1.00 89.19 171 THR A O 1
ATOM 1260 N N . TYR A 1 172 ? -5.532 13.253 21.984 1.00 90.12 172 TYR A N 1
ATOM 1261 C CA . TYR A 1 172 ? -5.982 14.336 21.124 1.00 90.12 172 TYR A CA 1
ATOM 1262 C C . TYR A 1 172 ? -6.063 15.640 21.924 1.00 90.12 172 TYR A C 1
ATOM 1264 O O . TYR A 1 172 ? -5.333 16.590 21.665 1.00 90.12 172 TYR A O 1
ATOM 1272 N N . PHE A 1 173 ? -6.837 15.672 23.009 1.00 89.56 173 PHE A N 1
ATOM 1273 C CA . PHE A 1 173 ? -6.972 16.896 23.810 1.00 89.56 173 PHE A CA 1
ATOM 1274 C C . PHE A 1 173 ? -5.740 17.244 24.660 1.00 89.56 173 PHE A C 1
ATOM 1276 O O . PHE A 1 173 ? -5.697 18.314 25.275 1.00 89.56 173 PHE A O 1
ATOM 1283 N N . ALA A 1 174 ? -4.722 16.379 24.700 1.00 84.88 174 ALA A N 1
ATOM 1284 C CA . ALA A 1 174 ? -3.428 16.745 25.262 1.00 84.88 174 ALA A CA 1
ATOM 1285 C C . ALA A 1 174 ? -2.709 17.781 24.376 1.00 84.88 174 ALA A C 1
ATOM 1287 O O . ALA A 1 174 ? -2.066 18.693 24.906 1.00 84.88 174 ALA A O 1
ATOM 1288 N N . ARG A 1 175 ? -2.843 17.667 23.048 1.00 83.50 175 ARG A N 1
ATOM 1289 C CA . ARG A 1 175 ? -2.070 18.447 22.072 1.00 83.50 175 ARG A CA 1
ATOM 1290 C C . ARG A 1 175 ? -2.911 19.352 21.172 1.00 83.50 175 ARG A C 1
ATOM 1292 O O . ARG A 1 175 ? -2.436 20.434 20.855 1.00 83.50 175 ARG A O 1
ATOM 1299 N N . TRP A 1 176 ? -4.129 18.966 20.811 1.00 85.31 176 TRP A N 1
ATOM 1300 C CA . TRP A 1 176 ? -4.988 19.713 19.891 1.00 85.31 176 TRP A CA 1
ATOM 1301 C C . TRP A 1 176 ? -6.234 20.269 20.582 1.00 85.31 176 TRP A C 1
ATOM 1303 O O . TRP A 1 176 ? -6.694 19.749 21.605 1.00 85.31 176 TRP A O 1
ATOM 1313 N N . ASP A 1 177 ? -6.781 21.346 20.023 1.00 85.56 177 ASP A N 1
ATOM 1314 C CA . ASP A 1 177 ? -8.109 21.842 20.380 1.00 85.56 177 ASP A CA 1
ATOM 1315 C C . ASP A 1 177 ? -9.230 21.182 19.556 1.00 85.56 177 ASP A C 1
ATOM 1317 O O . ASP A 1 177 ? -9.017 20.254 18.774 1.00 85.56 177 ASP A O 1
ATOM 1321 N N . GLU A 1 178 ? -10.465 21.644 19.758 1.00 85.62 178 GLU A N 1
ATOM 1322 C CA . GLU A 1 178 ? -11.644 21.120 19.056 1.00 85.62 178 GLU A CA 1
ATOM 1323 C C . GLU A 1 178 ? -11.599 21.367 17.542 1.00 85.62 178 GLU A C 1
ATOM 1325 O O . GLU A 1 178 ? -12.276 20.668 16.798 1.00 85.62 178 GLU A O 1
ATOM 1330 N N . GLN A 1 179 ? -10.808 22.338 17.086 1.00 80.81 179 GLN A N 1
ATOM 1331 C CA . GLN A 1 179 ? -10.636 22.693 15.681 1.00 80.81 179 GLN A CA 1
ATOM 1332 C C . GLN A 1 179 ? -9.420 21.996 15.049 1.00 80.81 179 GLN A C 1
ATOM 1334 O O . GLN A 1 179 ? -9.158 22.191 13.864 1.00 80.81 179 GLN A O 1
ATOM 1339 N N . GLY A 1 180 ? -8.678 21.190 15.817 1.00 79.19 180 GLY A N 1
ATOM 1340 C CA . GLY A 1 180 ? -7.479 20.496 15.346 1.00 79.19 180 GLY A CA 1
ATOM 1341 C C . GLY A 1 180 ? -6.230 21.374 15.310 1.00 79.19 180 GLY A C 1
ATOM 1342 O O . GLY A 1 180 ? -5.233 20.986 14.704 1.00 79.19 180 GLY A O 1
ATOM 1343 N N . LEU A 1 181 ? -6.246 22.543 15.958 1.00 78.75 181 LEU A N 1
ATOM 1344 C CA . LEU A 1 181 ? -5.072 23.407 16.056 1.00 78.75 181 LEU A CA 1
ATOM 1345 C C . LEU A 1 181 ? -4.120 22.882 17.135 1.00 78.75 181 LEU A C 1
ATOM 1347 O O . LEU A 1 181 ? -4.536 22.579 18.256 1.00 78.75 181 LEU A O 1
ATOM 1351 N N . ASP A 1 182 ? -2.832 22.779 16.796 1.00 79.00 182 ASP A N 1
ATOM 1352 C CA . ASP A 1 182 ? -1.787 22.371 17.741 1.00 79.00 182 ASP A CA 1
ATOM 1353 C C . ASP A 1 182 ? -1.599 23.453 18.820 1.00 79.00 182 ASP A C 1
ATOM 1355 O O . ASP A 1 182 ? -1.358 24.626 18.530 1.00 79.00 182 ASP A O 1
ATOM 1359 N N . LEU A 1 183 ? -1.699 23.052 20.086 1.00 77.31 183 LEU A N 1
ATOM 1360 C CA . LEU A 1 183 ? -1.566 23.918 21.255 1.00 77.31 183 LEU A CA 1
ATOM 1361 C C . LEU A 1 183 ? -0.101 24.230 21.619 1.00 77.31 183 LEU A C 1
ATOM 1363 O O . LEU A 1 183 ? 0.134 24.904 22.626 1.00 77.31 183 LEU A O 1
ATOM 1367 N N . GLY A 1 184 ? 0.884 23.733 20.859 1.00 61.69 184 GLY A N 1
ATOM 1368 C CA . GLY A 1 184 ? 2.309 24.052 21.032 1.00 61.69 184 GLY A CA 1
ATOM 1369 C C . GLY A 1 184 ? 2.914 23.476 22.314 1.00 61.69 184 GLY A C 1
ATOM 1370 O O . GLY A 1 184 ? 3.797 24.074 22.932 1.00 61.69 184 GLY A O 1
ATOM 1371 N N . LYS A 1 185 ? 2.393 22.335 22.774 1.00 60.56 185 LYS A N 1
ATOM 1372 C CA . LYS A 1 185 ? 2.812 21.678 24.017 1.00 60.56 185 LYS A CA 1
ATOM 1373 C C . LYS A 1 185 ? 3.654 20.443 23.710 1.00 60.56 185 LYS A C 1
ATOM 1375 O O . LYS A 1 185 ? 3.188 19.320 23.888 1.00 60.56 185 LYS A O 1
ATOM 1380 N N . ASP A 1 186 ? 4.923 20.642 23.366 1.00 53.97 186 ASP A N 1
ATOM 1381 C CA . ASP A 1 186 ? 5.870 19.556 23.035 1.00 53.97 186 ASP A CA 1
ATOM 1382 C C . ASP A 1 186 ? 6.040 18.503 24.155 1.00 53.97 186 ASP A C 1
ATOM 1384 O O . ASP A 1 186 ? 6.513 17.396 23.917 1.00 53.97 186 ASP A O 1
ATOM 1388 N N . LYS A 1 187 ? 5.603 18.817 25.386 1.00 55.94 187 LYS A N 1
ATOM 1389 C CA . LYS A 1 187 ? 5.602 17.930 26.567 1.00 55.94 187 LYS A CA 1
ATOM 1390 C C . LYS A 1 187 ? 4.205 17.516 27.053 1.00 55.94 187 LYS A C 1
ATOM 1392 O O . LYS A 1 187 ? 4.076 16.988 28.155 1.00 55.94 187 LYS A O 1
ATOM 1397 N N . ALA A 1 188 ? 3.142 17.752 26.279 1.00 59.59 188 ALA A N 1
ATOM 1398 C CA . ALA A 1 188 ? 1.759 17.482 26.696 1.00 59.59 188 ALA A CA 1
ATOM 1399 C C . ALA A 1 188 ? 1.510 16.028 27.122 1.00 59.59 188 ALA A C 1
ATOM 1401 O O . ALA A 1 188 ? 0.751 15.777 28.056 1.00 59.59 188 ALA A O 1
ATOM 1402 N N . LEU A 1 189 ? 2.172 15.075 26.464 1.00 66.31 189 LEU A N 1
ATOM 1403 C CA . LEU A 1 189 ? 2.038 13.650 26.765 1.00 66.31 189 LEU A CA 1
ATOM 1404 C C . LEU A 1 189 ? 2.859 13.207 27.987 1.00 66.31 189 LEU A C 1
ATOM 1406 O O . LEU A 1 189 ? 2.620 12.124 28.507 1.00 66.31 189 LEU A O 1
ATOM 1410 N N . GLU A 1 190 ? 3.790 14.035 28.482 1.00 63.97 190 GLU A N 1
ATOM 1411 C CA . GLU A 1 190 ? 4.568 13.747 29.700 1.00 63.97 190 GLU A CA 1
ATOM 1412 C C . GLU A 1 190 ? 3.750 13.995 30.978 1.00 63.97 190 GLU A C 1
ATOM 1414 O O . GLU A 1 190 ? 4.080 13.465 32.041 1.00 63.97 190 GLU A O 1
ATOM 1419 N N . ARG A 1 191 ? 2.686 14.810 30.897 1.00 66.69 191 ARG A N 1
ATOM 1420 C CA . ARG A 1 191 ? 1.838 15.159 32.040 1.00 66.69 191 ARG A CA 1
ATOM 1421 C C . ARG A 1 191 ? 0.376 15.297 31.626 1.00 66.69 191 ARG A C 1
ATOM 1423 O O . ARG A 1 191 ? -0.062 16.357 31.188 1.00 66.69 191 ARG A O 1
ATOM 1430 N N . LEU A 1 192 ? -0.391 14.239 31.866 1.00 77.88 192 LEU A N 1
ATOM 1431 C CA . LEU A 1 192 ? -1.845 14.239 31.715 1.00 77.88 192 LEU A CA 1
ATOM 1432 C C . LEU A 1 192 ? -2.502 14.577 33.065 1.00 77.88 192 LEU A C 1
ATOM 1434 O O . LEU A 1 192 ? -2.078 14.079 34.113 1.00 77.88 192 LEU A O 1
ATOM 1438 N N . ASP A 1 193 ? -3.513 15.445 33.045 1.00 78.88 193 ASP A N 1
ATOM 1439 C CA . ASP A 1 193 ? -4.240 15.894 34.238 1.00 78.88 193 ASP A CA 1
ATOM 1440 C C . ASP A 1 193 ? -5.691 15.402 34.213 1.00 78.88 193 ASP A C 1
ATOM 1442 O O . ASP A 1 193 ? -6.517 15.847 33.417 1.00 78.88 193 ASP A O 1
ATOM 1446 N N . PHE A 1 194 ? -5.994 14.491 35.131 1.00 86.00 194 PHE A N 1
ATOM 1447 C CA . PHE A 1 194 ? -7.302 13.889 35.354 1.00 86.00 194 PHE A CA 1
ATOM 1448 C C . PHE A 1 194 ? -7.925 14.316 36.689 1.00 86.00 194 PHE A C 1
ATOM 1450 O O . PHE A 1 194 ? -8.878 13.691 37.156 1.00 86.00 194 PHE A O 1
ATOM 1457 N N . SER A 1 195 ? -7.426 15.382 37.322 1.00 84.38 195 SER A N 1
ATOM 1458 C CA . SER A 1 195 ? -7.933 15.889 38.609 1.00 84.38 195 SER A CA 1
ATOM 1459 C C . SER A 1 195 ? -9.436 16.202 38.600 1.00 84.38 195 SER A C 1
ATOM 1461 O O . SER A 1 195 ? -10.096 16.084 39.634 1.00 84.38 195 SER A O 1
ATOM 1463 N N . LYS A 1 196 ? -9.993 16.534 37.427 1.00 87.38 196 LYS A N 1
ATOM 1464 C CA . LYS A 1 196 ? -11.421 16.824 37.215 1.00 87.38 196 LYS A CA 1
ATOM 1465 C C . LYS A 1 196 ? -12.335 15.592 37.201 1.00 87.38 196 LYS A C 1
ATOM 1467 O O . LYS A 1 196 ? -13.547 15.763 37.290 1.00 87.38 196 LYS A O 1
ATOM 1472 N N . LEU A 1 197 ? -11.797 14.380 37.065 1.00 87.81 197 LEU A N 1
ATOM 1473 C CA . LEU A 1 197 ? -12.589 13.147 37.144 1.00 87.81 197 LEU A CA 1
ATOM 1474 C C . LEU A 1 197 ? -12.972 12.842 38.594 1.00 87.81 197 LEU A C 1
ATOM 1476 O O . LEU A 1 197 ? -12.267 13.251 39.516 1.00 87.81 197 LEU A O 1
ATOM 1480 N N . ASP A 1 198 ? -14.045 12.084 38.819 1.00 89.62 198 ASP A N 1
ATOM 1481 C CA . ASP A 1 198 ? -14.372 11.578 40.153 1.00 89.62 198 ASP A CA 1
ATOM 1482 C C . ASP A 1 198 ? -13.317 10.570 40.652 1.00 89.62 198 ASP A C 1
ATOM 1484 O O . ASP A 1 198 ? -12.541 10.002 39.881 1.00 89.62 198 ASP A O 1
ATOM 1488 N N . ALA A 1 199 ? -13.279 10.337 41.967 1.00 87.19 199 ALA A N 1
ATOM 1489 C CA . ALA A 1 199 ? -12.255 9.493 42.580 1.00 87.19 199 ALA A CA 1
ATOM 1490 C C . ALA A 1 199 ? -12.241 8.054 42.034 1.00 87.19 199 ALA A C 1
ATOM 1492 O O . ALA A 1 199 ? -11.161 7.493 41.863 1.00 87.19 199 ALA A O 1
ATOM 1493 N N . SER A 1 200 ? -13.406 7.473 41.732 1.00 88.75 200 SER A N 1
ATOM 1494 C CA . SER A 1 200 ? -13.499 6.102 41.223 1.00 88.75 200 SER A CA 1
ATOM 1495 C C . SER A 1 200 ? -12.974 6.004 39.790 1.00 88.75 200 SER A C 1
ATOM 1497 O O . SER A 1 200 ? -12.241 5.070 39.466 1.00 88.75 200 SER A O 1
ATOM 1499 N N . SER A 1 201 ? -13.286 6.987 38.944 1.00 90.25 201 SER A N 1
ATOM 1500 C CA . SER A 1 201 ? -12.768 7.063 37.572 1.00 90.25 201 SER A CA 1
ATOM 1501 C C . SER A 1 201 ? -11.261 7.325 37.521 1.00 90.25 201 SER A C 1
ATOM 1503 O O . SER A 1 201 ? -10.572 6.737 36.691 1.00 90.25 201 SER A O 1
ATOM 1505 N N . ARG A 1 202 ? -10.717 8.148 38.434 1.00 88.38 202 ARG A N 1
ATOM 1506 C CA . ARG A 1 202 ? -9.261 8.378 38.533 1.00 88.38 202 ARG A CA 1
ATOM 1507 C C . ARG A 1 202 ? -8.492 7.115 38.905 1.00 88.38 202 ARG A C 1
ATOM 1509 O O . ARG A 1 202 ? -7.464 6.847 38.294 1.00 88.38 202 ARG A O 1
ATOM 1516 N N . VAL A 1 203 ? -8.985 6.356 39.886 1.00 87.94 203 VAL A N 1
ATOM 1517 C CA . VAL A 1 203 ? -8.367 5.081 40.291 1.00 87.94 203 VAL A CA 1
ATOM 1518 C C . VAL A 1 203 ? -8.390 4.094 39.129 1.00 87.94 203 VAL A C 1
ATOM 1520 O O . VAL A 1 203 ? -7.351 3.539 38.791 1.00 87.94 203 VAL A O 1
ATOM 1523 N N . LEU A 1 204 ? -9.535 3.958 38.454 1.00 90.94 204 LEU A N 1
ATOM 1524 C CA . LEU A 1 204 ? -9.675 3.040 37.325 1.00 90.94 204 LEU A CA 1
ATOM 1525 C C . LEU A 1 204 ? -8.749 3.391 36.151 1.00 90.94 204 LEU A C 1
ATOM 1527 O O . LEU A 1 204 ? -8.114 2.508 35.585 1.00 90.94 204 LEU A O 1
ATOM 1531 N N . LEU A 1 205 ? -8.639 4.674 35.784 1.00 89.88 205 LEU A N 1
ATOM 1532 C CA . LEU A 1 205 ? -7.671 5.104 34.768 1.00 89.88 205 LEU A CA 1
ATOM 1533 C C . LEU A 1 205 ? -6.227 4.856 35.209 1.00 89.88 205 LEU A C 1
ATOM 1535 O O . LEU A 1 205 ? -5.400 4.514 34.370 1.00 89.88 205 LEU A O 1
ATOM 1539 N N . GLY A 1 206 ? -5.937 4.998 36.505 1.00 86.75 206 GLY A N 1
ATOM 1540 C CA . GLY A 1 206 ? -4.669 4.585 37.103 1.00 86.75 206 GLY A CA 1
ATOM 1541 C C . GLY A 1 206 ? -4.338 3.134 36.812 1.00 86.75 206 GLY A C 1
ATOM 1542 O O . GLY A 1 206 ? -3.306 2.853 36.209 1.00 86.75 206 GLY A O 1
ATOM 1543 N N . GLU A 1 207 ? -5.258 2.238 37.152 1.00 88.44 207 GLU A N 1
ATOM 1544 C CA . GLU A 1 207 ? -5.120 0.801 36.911 1.00 88.44 207 GLU A CA 1
ATOM 1545 C C . GLU A 1 207 ? -4.957 0.483 35.417 1.00 88.44 207 GLU A C 1
ATOM 1547 O O . GLU A 1 207 ? -4.113 -0.333 35.055 1.00 88.44 207 GLU A O 1
ATOM 1552 N N . ILE A 1 208 ? -5.705 1.157 34.533 1.00 91.19 208 ILE A N 1
ATOM 1553 C CA . ILE A 1 208 ? -5.576 0.990 33.075 1.00 91.19 208 ILE A CA 1
ATOM 1554 C C . ILE A 1 208 ? -4.178 1.395 32.596 1.00 91.19 208 ILE A C 1
ATOM 1556 O O . ILE A 1 208 ? -3.553 0.658 31.838 1.00 91.19 208 ILE A O 1
ATOM 1560 N N . PHE A 1 209 ? -3.675 2.559 33.012 1.00 88.31 209 PHE A N 1
ATOM 1561 C CA . PHE A 1 209 ? -2.365 3.059 32.578 1.00 88.31 209 PHE A CA 1
ATOM 1562 C C . PHE A 1 209 ? -1.211 2.202 33.111 1.00 88.31 209 PHE A C 1
ATOM 1564 O O . PHE A 1 209 ? -0.215 2.012 32.404 1.00 88.31 209 PHE A O 1
ATOM 1571 N N . GLU A 1 210 ? -1.359 1.657 34.318 1.00 86.38 210 GLU A N 1
ATOM 1572 C CA . GLU A 1 210 ? -0.414 0.701 34.891 1.00 86.38 210 GLU A CA 1
ATOM 1573 C C . GLU A 1 210 ? -0.443 -0.626 34.126 1.00 86.38 210 GLU A C 1
ATOM 1575 O O . GLU A 1 210 ? 0.615 -1.110 33.723 1.00 86.38 210 GLU A O 1
ATOM 1580 N N . GLU A 1 211 ? -1.634 -1.175 33.848 1.00 87.38 211 GLU A N 1
ATOM 1581 C CA . GLU A 1 211 ? -1.796 -2.417 33.080 1.00 87.38 211 GLU A CA 1
ATOM 1582 C C . GLU A 1 211 ? -1.217 -2.263 31.665 1.00 87.38 211 GLU A C 1
ATOM 1584 O O . GLU A 1 211 ? -0.471 -3.123 31.212 1.00 87.38 211 GLU A O 1
ATOM 1589 N N . LEU A 1 212 ? -1.445 -1.121 31.004 1.00 87.25 212 LEU A N 1
ATOM 1590 C CA . LEU A 1 212 ? -0.884 -0.811 29.683 1.00 87.25 212 LEU A CA 1
ATOM 1591 C C . LEU A 1 212 ? 0.639 -0.593 29.675 1.00 87.25 212 LEU A C 1
ATOM 1593 O O . LEU A 1 212 ? 1.220 -0.471 28.592 1.00 87.25 212 LEU A O 1
ATOM 1597 N N . GLY A 1 213 ? 1.296 -0.533 30.836 1.00 82.94 213 GLY A N 1
ATOM 1598 C CA . GLY A 1 213 ? 2.734 -0.279 30.944 1.00 82.94 213 GLY A CA 1
ATOM 1599 C C . GLY A 1 213 ? 3.131 1.157 30.588 1.00 82.94 213 GLY A C 1
ATOM 1600 O O . GLY A 1 213 ? 4.258 1.400 30.154 1.00 82.94 213 GLY A O 1
ATOM 1601 N N . VAL A 1 214 ? 2.209 2.110 30.741 1.00 82.44 214 VAL A N 1
ATOM 1602 C CA . VAL A 1 214 ? 2.424 3.525 30.417 1.00 82.44 214 VAL A CA 1
ATOM 1603 C C . VAL A 1 214 ? 2.999 4.280 31.624 1.00 82.44 214 VAL A C 1
ATOM 1605 O O . VAL A 1 214 ? 4.004 4.994 31.534 1.00 82.44 214 VAL A O 1
ATOM 1608 N N . GLY A 1 215 ? 2.390 4.116 32.790 1.00 78.69 215 GLY A N 1
ATOM 1609 C CA . GLY A 1 215 ? 2.785 4.821 34.007 1.00 78.69 215 GLY A CA 1
ATOM 1610 C C . GLY A 1 215 ? 1.702 4.734 35.070 1.00 78.69 215 GLY A C 1
ATOM 1611 O O . GLY A 1 215 ? 0.707 4.046 34.874 1.00 78.69 215 GLY A O 1
ATOM 1612 N N . SER A 1 216 ? 1.889 5.444 36.180 1.00 71.69 216 SER A N 1
ATOM 1613 C CA . SER A 1 216 ? 0.921 5.475 37.280 1.00 71.69 216 SER A CA 1
ATOM 1614 C C . SER A 1 216 ? 0.238 6.835 37.398 1.00 71.69 216 SER A C 1
ATOM 1616 O O . SER A 1 216 ? 0.785 7.880 37.023 1.00 71.69 216 SER A O 1
ATOM 1618 N N . VAL A 1 217 ? -0.984 6.827 37.928 1.00 73.25 217 VAL A N 1
ATOM 1619 C CA . VAL A 1 217 ? -1.766 8.036 38.208 1.00 73.25 217 VAL A CA 1
ATOM 1620 C C . VAL A 1 217 ? -1.640 8.353 39.692 1.00 73.25 217 VAL A C 1
ATOM 1622 O O . VAL A 1 217 ? -1.937 7.519 40.544 1.00 73.25 217 VAL A O 1
ATOM 1625 N N . THR A 1 218 ? -1.189 9.562 40.028 1.00 72.19 218 THR A N 1
ATOM 1626 C CA . THR A 1 218 ? -1.100 9.990 41.429 1.00 72.19 218 THR A CA 1
ATOM 1627 C C . THR A 1 218 ? -2.490 10.099 42.056 1.00 72.19 218 THR A C 1
ATOM 1629 O O . THR A 1 218 ? -3.491 10.296 41.365 1.00 72.19 218 THR A O 1
ATOM 1632 N N . ALA A 1 219 ? -2.566 10.066 43.390 1.00 64.50 219 ALA A N 1
ATOM 1633 C CA . ALA A 1 219 ? -3.828 10.254 44.115 1.00 64.50 219 ALA A CA 1
ATOM 1634 C C . ALA A 1 219 ? -4.534 11.588 43.774 1.00 64.50 219 ALA A C 1
ATOM 1636 O O . ALA A 1 219 ? -5.754 11.701 43.890 1.00 64.50 219 ALA A O 1
ATOM 1637 N N . GLN A 1 220 ? -3.772 12.592 43.325 1.00 70.38 220 GLN A N 1
ATOM 1638 C CA . GLN A 1 220 ? -4.251 13.903 42.880 1.00 70.38 220 GLN A CA 1
ATOM 1639 C C . GLN A 1 220 ? -4.704 13.925 41.406 1.00 70.38 220 GLN A C 1
ATOM 1641 O O . GLN A 1 220 ? -5.160 14.962 40.929 1.00 70.38 220 GLN A O 1
ATOM 1646 N N . GLY A 1 221 ? -4.609 12.806 40.682 1.00 66.88 221 GLY A N 1
ATOM 1647 C CA . GLY A 1 221 ? -5.059 12.674 39.295 1.00 66.88 221 GLY A CA 1
ATOM 1648 C C . GLY A 1 221 ? -4.043 13.120 38.245 1.00 66.88 221 GLY A C 1
ATOM 1649 O O . GLY A 1 221 ? -4.429 13.334 37.105 1.00 66.88 221 GLY A O 1
ATOM 1650 N N . THR A 1 222 ? -2.764 13.285 38.589 1.00 76.44 222 THR A N 1
ATOM 1651 C CA . THR A 1 222 ? -1.714 13.582 37.597 1.00 76.44 222 THR A CA 1
ATOM 1652 C C . THR A 1 222 ? -1.026 12.289 37.170 1.00 76.44 222 THR A C 1
ATOM 1654 O O . THR A 1 222 ? -0.621 11.508 38.028 1.00 76.44 222 THR A O 1
ATOM 1657 N N . VAL A 1 223 ? -0.859 12.061 35.868 1.00 69.00 223 VAL A N 1
ATOM 1658 C CA . VAL A 1 223 ? -0.124 10.892 35.360 1.00 69.00 223 VAL A CA 1
ATOM 1659 C C . VAL A 1 223 ? 1.376 11.154 35.417 1.00 69.00 223 VAL A C 1
ATOM 1661 O O . VAL A 1 223 ? 1.851 12.143 34.858 1.00 69.00 223 VAL A O 1
ATOM 1664 N N . SER A 1 224 ? 2.122 10.255 36.058 1.00 68.94 224 SER A N 1
ATOM 1665 C CA . SER A 1 224 ? 3.576 10.170 35.920 1.00 68.94 224 SER A CA 1
ATOM 1666 C C . SER A 1 224 ? 3.890 9.160 34.823 1.00 68.94 224 SER A C 1
ATOM 1668 O O . SER A 1 224 ? 3.978 7.956 35.075 1.00 68.94 224 SER A O 1
ATOM 1670 N N . VAL A 1 225 ? 4.022 9.642 33.588 1.00 70.12 225 VAL A N 1
ATOM 1671 C CA . VAL A 1 225 ? 4.331 8.788 32.438 1.00 70.12 225 VAL A CA 1
ATOM 1672 C C . VAL A 1 225 ? 5.801 8.373 32.510 1.00 70.12 225 VAL A C 1
ATOM 1674 O O . VAL A 1 225 ? 6.691 9.211 32.645 1.00 70.12 225 VAL A O 1
ATOM 1677 N N . SER A 1 226 ? 6.066 7.068 32.456 1.00 69.94 226 SER A N 1
ATOM 1678 C CA . SER A 1 226 ? 7.441 6.566 32.379 1.00 69.94 226 SER A CA 1
ATOM 1679 C C . SER A 1 226 ? 8.050 6.881 31.007 1.00 69.94 226 SER A C 1
ATOM 1681 O O . SER A 1 226 ? 7.322 7.057 30.031 1.00 69.94 226 SER A O 1
ATOM 1683 N N . SER A 1 227 ? 9.379 6.876 30.875 1.00 67.12 227 SER A N 1
ATOM 1684 C CA . SER A 1 227 ? 10.036 7.066 29.570 1.00 67.12 227 SER A CA 1
ATOM 1685 C C . SER A 1 227 ? 9.540 6.055 28.520 1.00 67.12 227 SER A C 1
ATOM 1687 O O . SER A 1 227 ? 9.249 6.430 27.387 1.00 67.12 227 SER A O 1
ATOM 1689 N N . LYS A 1 228 ? 9.356 4.785 28.924 1.00 67.19 228 LYS A N 1
ATOM 1690 C CA . LYS A 1 228 ? 8.798 3.713 28.076 1.00 67.19 228 LYS A CA 1
ATOM 1691 C C . LYS A 1 228 ? 7.316 3.925 27.740 1.00 67.19 228 LYS A C 1
ATOM 1693 O O . LYS A 1 228 ? 6.872 3.548 26.660 1.00 67.19 228 LYS A O 1
ATOM 1698 N N . GLY A 1 229 ? 6.549 4.530 28.642 1.00 72.25 229 GLY A N 1
ATOM 1699 C CA . GLY A 1 229 ? 5.134 4.820 28.431 1.00 72.25 229 GLY A CA 1
ATOM 1700 C C . GLY A 1 229 ? 4.859 6.019 27.539 1.00 72.25 229 GLY A C 1
ATOM 1701 O O . GLY A 1 229 ? 3.880 6.007 26.799 1.00 72.25 229 GLY A O 1
ATOM 1702 N N . SER A 1 230 ? 5.735 7.025 27.563 1.00 70.88 230 SER A N 1
ATOM 1703 C CA . SER A 1 230 ? 5.642 8.184 26.665 1.00 70.88 230 SER A CA 1
ATOM 1704 C C . SER A 1 230 ? 5.724 7.728 25.207 1.00 70.88 230 SER A C 1
ATOM 1706 O O . SER A 1 230 ? 4.887 8.092 24.382 1.00 70.88 230 SER A O 1
ATOM 1708 N N . LEU A 1 231 ? 6.655 6.813 24.927 1.00 66.25 231 LEU A N 1
ATOM 1709 C CA . LEU A 1 231 ? 6.797 6.175 23.624 1.00 66.25 231 LEU A CA 1
ATOM 1710 C C . LEU A 1 231 ? 5.560 5.354 23.227 1.00 66.25 231 LEU A C 1
ATOM 1712 O O . LEU A 1 231 ? 5.054 5.477 22.111 1.00 66.25 231 LEU A O 1
ATOM 1716 N N . ALA A 1 232 ? 5.033 4.553 24.154 1.00 72.31 232 ALA A N 1
ATOM 1717 C CA . ALA A 1 232 ? 3.825 3.768 23.918 1.00 72.31 232 ALA A CA 1
ATOM 1718 C C . ALA A 1 232 ? 2.621 4.657 23.556 1.00 72.31 232 ALA A C 1
ATOM 1720 O O . ALA A 1 232 ? 1.881 4.358 22.621 1.00 72.31 232 ALA A O 1
ATOM 1721 N N . ILE A 1 233 ? 2.449 5.777 24.268 1.00 77.50 233 ILE A N 1
ATOM 1722 C CA . ILE A 1 233 ? 1.379 6.750 24.029 1.00 77.50 233 ILE A CA 1
ATOM 1723 C C . ILE A 1 233 ? 1.529 7.434 22.669 1.00 77.50 233 ILE A C 1
ATOM 1725 O O . ILE A 1 233 ? 0.528 7.630 21.987 1.00 77.50 233 ILE A O 1
ATOM 1729 N N . GLN A 1 234 ? 2.741 7.790 22.238 1.00 74.94 234 GLN A N 1
ATOM 1730 C CA . GLN A 1 234 ? 2.936 8.443 20.936 1.00 74.94 234 GLN A CA 1
ATOM 1731 C C . GLN A 1 234 ? 2.451 7.577 19.764 1.00 74.94 234 GLN A C 1
ATOM 1733 O O . GLN A 1 234 ? 1.967 8.103 18.764 1.00 74.94 234 GLN A O 1
ATOM 1738 N N . ARG A 1 235 ? 2.487 6.244 19.894 1.00 75.81 235 ARG A N 1
ATOM 1739 C CA . ARG A 1 235 ? 1.937 5.332 18.875 1.00 75.81 235 ARG A CA 1
ATOM 1740 C C . ARG A 1 235 ? 0.428 5.471 18.690 1.00 75.81 235 ARG A C 1
ATOM 1742 O O . ARG A 1 235 ? -0.074 5.118 17.624 1.00 75.81 235 ARG A O 1
ATOM 1749 N N . VAL A 1 236 ? -0.293 6.024 19.666 1.00 84.81 236 VAL A N 1
ATOM 1750 C CA . VAL A 1 236 ? -1.741 6.276 19.577 1.00 84.81 236 VAL A CA 1
ATOM 1751 C C . VAL A 1 236 ? -2.076 7.292 18.483 1.00 84.81 236 VAL A C 1
ATOM 1753 O O . VAL A 1 236 ? -3.189 7.265 17.973 1.00 84.81 236 VAL A O 1
ATOM 1756 N N . TYR A 1 237 ? -1.129 8.109 18.005 1.00 81.31 237 TYR A N 1
ATOM 1757 C CA . TYR A 1 237 ? -1.363 8.929 16.808 1.00 81.31 237 TYR A CA 1
ATOM 1758 C C . TYR A 1 237 ? -1.755 8.085 15.587 1.00 81.31 237 TYR A C 1
ATOM 1760 O O . TYR A 1 237 ? -2.555 8.520 14.762 1.00 81.31 237 TYR A O 1
ATOM 1768 N N . SER A 1 238 ? -1.290 6.831 15.508 1.00 81.38 238 SER A N 1
ATOM 1769 C CA . SER A 1 238 ? -1.729 5.902 14.461 1.00 81.38 238 SER A CA 1
ATOM 1770 C C . SER A 1 238 ? -3.204 5.499 14.557 1.00 81.38 238 SER A C 1
ATOM 1772 O O . SER A 1 238 ? -3.766 5.014 13.579 1.00 81.38 238 SER A O 1
ATOM 1774 N N . TYR A 1 239 ? -3.858 5.736 15.698 1.00 90.56 239 TYR A N 1
ATOM 1775 C CA . TYR A 1 239 ? -5.272 5.428 15.895 1.00 90.56 239 TYR A CA 1
ATOM 1776 C C . TYR A 1 239 ? -6.179 6.503 15.310 1.00 90.56 239 TYR A C 1
ATOM 1778 O O . TYR A 1 239 ? -7.364 6.241 15.126 1.00 90.56 239 TYR A O 1
ATOM 1786 N N . TYR A 1 240 ? -5.670 7.701 15.015 1.00 91.62 240 TYR A N 1
ATOM 1787 C CA . TYR A 1 240 ? -6.515 8.853 14.697 1.00 91.62 240 TYR A CA 1
ATOM 1788 C C . TYR A 1 240 ? -7.276 8.638 13.398 1.00 91.62 240 TYR A C 1
ATOM 1790 O O . TYR A 1 240 ? -8.493 8.787 13.378 1.00 91.62 240 TYR A O 1
ATOM 1798 N N . VAL A 1 241 ? -6.596 8.169 12.348 1.00 90.69 241 VAL A N 1
ATOM 1799 C CA . VAL A 1 241 ? -7.261 7.856 11.077 1.00 90.69 241 VAL A CA 1
ATOM 1800 C C . VAL A 1 241 ? -8.314 6.749 11.264 1.00 90.69 241 VAL A C 1
ATOM 1802 O O . VAL A 1 241 ? -9.479 7.009 10.969 1.00 90.69 241 VAL A O 1
ATOM 1805 N N . PRO A 1 242 ? -8.019 5.566 11.840 1.00 94.06 242 PRO A N 1
ATOM 1806 C CA . PRO A 1 242 ? -9.053 4.542 12.027 1.00 94.06 242 PRO A CA 1
ATOM 1807 C C . PRO A 1 242 ? -10.197 4.945 12.974 1.00 94.06 242 PRO A C 1
ATOM 1809 O O . PRO A 1 242 ? -11.345 4.566 12.751 1.00 94.06 242 PRO A O 1
ATOM 1812 N N . THR A 1 243 ? -9.918 5.719 14.027 1.00 96.38 243 THR A N 1
ATOM 1813 C CA . THR A 1 243 ? -10.957 6.191 14.963 1.00 96.38 243 THR A CA 1
ATOM 1814 C C . THR A 1 243 ? -11.778 7.357 14.421 1.00 96.38 243 THR A C 1
ATOM 1816 O O . THR A 1 243 ? -12.938 7.494 14.805 1.00 96.38 243 THR A O 1
ATOM 1819 N N . SER A 1 244 ? -11.249 8.129 13.466 1.00 95.62 244 SER A N 1
ATOM 1820 C CA . SER A 1 244 ? -12.013 9.167 12.764 1.00 95.62 244 SER A CA 1
ATOM 1821 C C . SER A 1 244 ? -13.204 8.604 11.986 1.00 95.62 244 SER A C 1
ATOM 1823 O O . SER A 1 244 ? -14.219 9.275 11.858 1.00 95.62 244 SER A O 1
ATOM 1825 N N . TYR A 1 245 ? -13.159 7.339 11.562 1.00 96.56 245 TYR A N 1
ATOM 1826 C CA . TYR A 1 245 ? -14.289 6.650 10.928 1.00 96.56 245 TYR A CA 1
ATOM 1827 C C . TYR A 1 245 ? -15.352 6.151 11.923 1.00 96.56 245 TYR A C 1
ATOM 1829 O O . TYR A 1 245 ? -16.210 5.337 11.573 1.00 96.56 245 TYR A O 1
ATOM 1837 N N . SER A 1 246 ? -15.338 6.638 13.169 1.00 96.50 246 SER A N 1
ATOM 1838 C CA . SER A 1 246 ? -16.363 6.318 14.166 1.00 96.50 246 SER A CA 1
ATOM 1839 C C . SER A 1 246 ? -17.808 6.554 13.692 1.00 96.50 246 SER A C 1
ATOM 1841 O O . SER A 1 246 ? -18.626 5.679 13.981 1.00 96.50 246 SER A O 1
ATOM 1843 N N . PRO A 1 247 ? -18.159 7.596 12.897 1.00 95.75 247 PRO A N 1
ATOM 1844 C CA . PRO A 1 247 ? -19.535 7.770 12.421 1.00 95.75 247 PRO A CA 1
ATOM 1845 C C . PRO A 1 247 ? -20.012 6.638 11.501 1.00 95.75 247 PRO A C 1
ATOM 1847 O O . PRO A 1 247 ? -21.185 6.257 11.553 1.00 95.75 247 PRO A O 1
ATOM 1850 N N . LEU A 1 248 ? -19.107 6.099 10.676 1.00 95.69 248 LEU A N 1
ATOM 1851 C CA . LEU A 1 248 ? -19.356 4.963 9.789 1.00 95.69 248 LEU A CA 1
ATOM 1852 C C . LEU A 1 248 ? -19.465 3.655 10.575 1.00 95.69 248 LEU A C 1
ATOM 1854 O O . LEU A 1 248 ? -20.411 2.894 10.383 1.00 95.69 248 LEU A O 1
ATOM 1858 N N . LEU A 1 249 ? -18.541 3.421 11.510 1.00 97.50 249 LEU A N 1
ATOM 1859 C CA . LEU A 1 249 ? -18.540 2.230 12.364 1.00 97.50 249 LEU A CA 1
ATOM 1860 C C . LEU A 1 249 ? -19.774 2.173 13.282 1.00 97.50 249 LEU A C 1
ATOM 1862 O O . LEU A 1 249 ? -20.367 1.107 13.440 1.00 97.50 249 LEU A O 1
ATOM 1866 N N . ALA A 1 250 ? -20.223 3.315 13.811 1.00 96.75 250 ALA A N 1
ATOM 1867 C CA . ALA A 1 250 ? -21.445 3.433 14.612 1.00 96.75 250 ALA A CA 1
ATOM 1868 C C . ALA A 1 250 ? -22.716 3.041 13.842 1.00 96.75 250 ALA A C 1
ATOM 1870 O O . ALA A 1 250 ? -23.685 2.566 14.434 1.00 96.75 250 ALA A O 1
ATOM 1871 N N . ARG A 1 251 ? -22.712 3.218 12.516 1.00 96.06 251 ARG A N 1
ATOM 1872 C CA . ARG A 1 251 ? -23.822 2.875 11.615 1.00 96.06 251 ARG A CA 1
ATOM 1873 C C . ARG A 1 251 ? -23.573 1.606 10.812 1.00 96.06 251 ARG A C 1
ATOM 1875 O O . ARG A 1 251 ? -24.337 1.312 9.896 1.00 96.06 251 ARG A O 1
ATOM 1882 N N . PHE A 1 252 ? -22.561 0.812 11.161 1.00 97.31 252 PHE A N 1
ATOM 1883 C CA . PHE A 1 252 ? -22.186 -0.359 10.369 1.00 97.31 252 PHE A CA 1
ATOM 1884 C C . PHE A 1 252 ? -23.355 -1.331 10.145 1.00 97.31 252 PHE A C 1
ATOM 1886 O O . PHE A 1 252 ? -23.519 -1.852 9.048 1.00 97.31 252 PHE A O 1
ATOM 1893 N N . ARG A 1 253 ? -24.236 -1.517 11.136 1.00 96.56 253 ARG A N 1
ATOM 1894 C CA . ARG A 1 253 ? -25.448 -2.337 10.978 1.00 96.56 253 ARG A CA 1
ATOM 1895 C C . ARG A 1 253 ? -26.402 -1.793 9.903 1.00 96.56 253 ARG A C 1
ATOM 1897 O O . ARG A 1 253 ? -26.909 -2.572 9.100 1.00 96.56 253 ARG A O 1
ATOM 1904 N N . GLN A 1 254 ? -26.625 -0.477 9.864 1.00 96.25 254 GLN A N 1
ATOM 1905 C CA . GLN A 1 254 ? -27.421 0.173 8.815 1.00 96.25 254 GLN A CA 1
ATOM 1906 C C . GLN A 1 254 ? -26.756 -0.028 7.450 1.00 96.25 254 GLN A C 1
ATOM 1908 O O . GLN A 1 254 ? -27.424 -0.444 6.508 1.00 96.25 254 GLN A O 1
ATOM 1913 N N . VAL A 1 255 ? -25.437 0.172 7.361 1.00 96.25 255 VAL A N 1
ATOM 1914 C CA . VAL A 1 255 ? -24.650 -0.070 6.139 1.00 96.25 255 VAL A CA 1
ATOM 1915 C C . VAL A 1 255 ? -24.776 -1.525 5.675 1.00 96.25 255 VAL A C 1
ATOM 1917 O O . VAL A 1 255 ? -24.967 -1.796 4.493 1.00 96.25 255 VAL A O 1
ATOM 1920 N N . LEU A 1 256 ? -24.718 -2.479 6.602 1.00 98.06 256 LEU A N 1
ATOM 1921 C CA . LEU A 1 256 ? -24.728 -3.904 6.293 1.00 98.06 256 LEU A CA 1
ATOM 1922 C C . LEU A 1 256 ? -26.088 -4.414 5.802 1.00 98.06 256 LEU A C 1
ATOM 1924 O O . LEU A 1 256 ? -26.107 -5.301 4.954 1.00 98.06 256 LEU A O 1
ATOM 1928 N N . TYR A 1 257 ? -27.213 -3.910 6.316 1.00 97.88 257 TYR A N 1
ATOM 1929 C CA . TYR A 1 257 ? -28.539 -4.482 6.020 1.00 97.88 257 TYR A CA 1
ATOM 1930 C C . TYR A 1 257 ? -29.470 -3.562 5.226 1.00 97.88 257 TYR A C 1
ATOM 1932 O O . TYR A 1 257 ? -30.307 -4.053 4.465 1.00 97.88 257 TYR A O 1
ATOM 1940 N N . GLU A 1 258 ? -29.348 -2.248 5.385 1.00 96.06 258 GLU A N 1
ATOM 1941 C CA . GLU A 1 258 ? -30.359 -1.287 4.933 1.00 96.06 258 GLU A CA 1
ATOM 1942 C C . GLU A 1 258 ? -29.813 -0.401 3.814 1.00 96.06 258 GLU A C 1
ATOM 1944 O O . GLU A 1 258 ? -30.312 -0.439 2.688 1.00 96.06 258 GLU A O 1
ATOM 1949 N N . GLU A 1 259 ? -28.749 0.341 4.108 1.00 94.06 259 GLU A N 1
ATOM 1950 C CA . GLU A 1 259 ? -28.223 1.414 3.274 1.00 94.06 259 GLU A CA 1
ATOM 1951 C C . GLU A 1 259 ? -26.706 1.249 3.076 1.00 94.06 259 GLU A C 1
ATOM 1953 O O . GLU A 1 259 ? -25.912 1.992 3.654 1.00 94.06 259 GLU A O 1
ATOM 1958 N N . PRO A 1 260 ? -26.265 0.295 2.234 1.00 93.25 260 PRO A N 1
ATOM 1959 C CA . PRO A 1 260 ? -24.838 0.096 1.941 1.00 93.25 260 PRO A CA 1
ATOM 1960 C C . PRO A 1 260 ? -24.212 1.348 1.295 1.00 93.25 260 PRO A C 1
ATOM 1962 O O . PRO A 1 260 ? -23.008 1.586 1.401 1.00 93.25 260 PRO A O 1
ATOM 1965 N N . GLY A 1 261 ? -25.078 2.184 0.708 1.00 89.50 261 GLY A N 1
ATOM 1966 C CA . GLY A 1 261 ? -24.868 3.524 0.176 1.00 89.50 261 GLY A CA 1
ATOM 1967 C C . GLY A 1 261 ? -24.599 4.648 1.197 1.00 89.50 261 GLY A C 1
ATOM 1968 O O . GLY A 1 261 ? -24.168 5.723 0.769 1.00 89.50 261 GLY A O 1
ATOM 1969 N N . TRP A 1 262 ? -24.786 4.437 2.502 1.00 91.69 262 TRP A N 1
ATOM 1970 C CA . TRP A 1 262 ? -24.806 5.523 3.493 1.00 91.69 262 TRP A CA 1
ATOM 1971 C C . TRP A 1 262 ? -23.509 6.341 3.539 1.00 91.69 262 TRP A C 1
ATOM 1973 O O . TRP A 1 262 ? -22.416 5.780 3.541 1.00 91.69 262 TRP A O 1
ATOM 1983 N N . GLY A 1 263 ? -23.638 7.670 3.608 1.00 86.06 263 GLY A N 1
ATOM 1984 C CA . GLY A 1 263 ? -22.509 8.606 3.710 1.00 86.06 263 GLY A CA 1
ATOM 1985 C C . GLY A 1 263 ? -21.897 9.050 2.380 1.00 86.06 263 GLY A C 1
ATOM 1986 O O . GLY A 1 263 ? -20.937 9.818 2.384 1.00 86.06 263 GLY A O 1
ATOM 1987 N N . PHE A 1 264 ? -22.448 8.564 1.265 1.00 83.81 264 PHE A N 1
ATOM 1988 C CA . PHE A 1 264 ? -21.877 8.720 -0.077 1.00 83.81 264 PHE A CA 1
ATOM 1989 C C . PHE A 1 264 ? -22.932 8.706 -1.208 1.00 83.81 264 PHE A C 1
ATOM 1991 O O . PHE A 1 264 ? -22.580 8.796 -2.386 1.00 83.81 264 PHE A O 1
ATOM 1998 N N . THR A 1 265 ? -24.217 8.518 -0.883 1.00 66.19 265 THR A N 1
ATOM 1999 C CA . THR A 1 265 ? -25.325 8.576 -1.848 1.00 66.19 265 THR A CA 1
ATOM 2000 C C . THR A 1 265 ? -25.955 9.970 -1.817 1.00 66.19 265 THR A C 1
ATOM 2002 O O . THR A 1 265 ? -26.426 10.414 -0.778 1.00 66.19 265 THR A O 1
ATOM 2005 N N . GLY A 1 266 ? -25.947 10.668 -2.958 1.00 58.19 266 GLY A N 1
ATOM 2006 C CA . GLY A 1 266 ? -26.495 12.024 -3.115 1.00 58.19 266 GLY A CA 1
ATOM 2007 C C . GLY A 1 266 ? -25.477 13.021 -3.678 1.00 58.19 266 GLY A C 1
ATOM 2008 O O . GLY A 1 266 ? -24.271 12.824 -3.539 1.00 58.19 266 GLY A O 1
ATOM 2009 N N . ASP A 1 267 ? -25.963 14.083 -4.330 1.00 43.91 267 ASP A N 1
ATOM 2010 C CA . ASP A 1 267 ? -25.175 15.306 -4.507 1.00 43.91 267 ASP A CA 1
ATOM 2011 C C . ASP A 1 267 ? -25.040 15.896 -3.102 1.00 43.91 267 ASP A C 1
ATOM 2013 O O . ASP A 1 267 ? -25.988 16.494 -2.599 1.00 43.91 267 ASP A O 1
ATOM 2017 N N . MET A 1 268 ? -23.935 15.614 -2.406 1.00 48.41 268 MET A N 1
ATOM 2018 C CA . MET A 1 268 ? -23.699 16.241 -1.108 1.00 48.41 268 MET A CA 1
ATOM 2019 C C . MET A 1 268 ? -23.717 17.752 -1.331 1.00 48.41 268 MET A C 1
ATOM 2021 O O . MET A 1 268 ? -22.917 18.253 -2.125 1.00 48.41 268 MET A O 1
ATOM 2025 N N . ASP A 1 269 ? -24.650 18.454 -0.684 1.00 41.44 269 ASP A N 1
ATOM 2026 C CA . ASP A 1 269 ? -24.651 19.913 -0.672 1.00 41.44 269 ASP A CA 1
ATOM 2027 C C . ASP A 1 269 ? -23.248 20.366 -0.246 1.00 41.44 269 ASP A C 1
ATOM 2029 O O . ASP A 1 269 ? -22.689 19.844 0.724 1.00 41.44 269 ASP A O 1
ATOM 2033 N N . GLU A 1 270 ? -22.658 21.320 -0.977 1.00 44.25 270 GLU A N 1
ATOM 2034 C CA . GLU A 1 270 ? -21.287 21.812 -0.738 1.00 44.25 270 GLU A CA 1
ATOM 2035 C C . GLU A 1 270 ? -21.072 22.285 0.723 1.00 44.25 270 GLU A C 1
ATOM 2037 O O . GLU A 1 270 ? -19.935 22.357 1.201 1.00 44.25 270 GLU A O 1
ATOM 2042 N N . ASP A 1 271 ? -22.169 22.535 1.449 1.00 42.16 271 ASP A N 1
ATOM 2043 C CA . ASP A 1 271 ? -22.216 22.967 2.842 1.00 42.16 271 ASP A CA 1
ATOM 2044 C C . ASP A 1 271 ? -22.271 21.833 3.897 1.00 42.16 271 ASP A C 1
ATOM 2046 O O . ASP A 1 271 ? -21.845 22.076 5.030 1.00 42.16 271 ASP A O 1
ATOM 2050 N N . GLU A 1 272 ? -22.728 20.607 3.586 1.00 50.50 272 GLU A N 1
ATOM 2051 C CA . GLU A 1 272 ? -22.978 19.562 4.614 1.00 50.50 272 GLU A CA 1
ATOM 2052 C C . GLU A 1 272 ? -21.744 18.729 5.014 1.00 50.50 272 GLU A C 1
ATOM 2054 O O . GLU A 1 272 ? -21.734 18.116 6.083 1.00 50.50 272 GLU A O 1
ATOM 2059 N N . GLY A 1 273 ? -20.655 18.775 4.240 1.00 61.34 273 GLY A N 1
ATOM 2060 C CA . GLY A 1 273 ? -19.414 18.062 4.567 1.00 61.34 273 GLY A CA 1
ATOM 2061 C C . GLY A 1 273 ? -19.555 16.530 4.584 1.00 61.34 273 GLY A C 1
ATOM 2062 O O . GLY A 1 273 ? -20.584 15.960 4.241 1.00 61.34 273 GLY A O 1
ATOM 2063 N N . GLU A 1 274 ? -18.480 15.828 4.940 1.00 77.00 274 GLU A N 1
ATOM 2064 C CA . GLU A 1 274 ? -18.465 14.361 4.944 1.00 77.00 274 GLU A CA 1
ATOM 2065 C C . GLU A 1 274 ? -19.004 13.799 6.257 1.00 77.00 274 GLU A C 1
ATOM 2067 O O . GLU A 1 274 ? -18.386 13.937 7.307 1.00 77.00 274 GLU A O 1
ATOM 2072 N N . ILE A 1 275 ? -20.154 13.125 6.198 1.00 87.69 275 ILE A N 1
ATOM 2073 C CA . ILE A 1 275 ? -20.852 12.626 7.396 1.00 87.69 275 ILE A CA 1
ATOM 2074 C C . ILE A 1 275 ? -20.333 11.275 7.910 1.00 87.69 275 ILE A C 1
ATOM 2076 O O . ILE A 1 275 ? -20.658 10.864 9.025 1.00 87.69 275 ILE A O 1
ATOM 2080 N N . HIS A 1 276 ? -19.558 10.556 7.094 1.00 90.69 276 HIS A N 1
ATOM 2081 C CA . HIS A 1 276 ? -19.064 9.211 7.400 1.00 90.69 276 HIS A CA 1
ATOM 2082 C C . HIS A 1 276 ? -17.742 9.213 8.190 1.00 90.69 276 HIS A C 1
ATOM 2084 O O . HIS A 1 276 ? -17.300 8.162 8.655 1.00 90.69 276 HIS A O 1
ATOM 2090 N N . VAL A 1 277 ? -17.116 10.379 8.369 1.00 91.69 277 VAL A N 1
ATOM 2091 C CA . VAL A 1 277 ? -15.803 10.539 9.001 1.00 91.69 277 VAL A CA 1
ATOM 2092 C C . VAL A 1 277 ? -15.767 11.815 9.843 1.00 91.69 277 VAL A C 1
ATOM 2094 O O . VAL A 1 277 ? -16.284 12.853 9.446 1.00 91.69 277 VAL A O 1
ATOM 2097 N N . GLU A 1 278 ? -15.136 11.761 11.012 1.00 92.12 278 GLU A N 1
ATOM 2098 C CA . GLU A 1 278 ? -14.785 12.953 11.783 1.00 92.12 278 GLU A CA 1
ATOM 2099 C C . GLU A 1 278 ? -13.554 13.598 11.128 1.00 92.12 278 GLU A C 1
ATOM 2101 O O . GLU A 1 278 ? -12.407 13.181 11.325 1.00 92.12 278 GLU A O 1
ATOM 2106 N N . ARG A 1 279 ? -13.812 14.564 10.241 1.00 84.94 279 ARG A N 1
ATOM 2107 C CA . ARG A 1 279 ? -12.805 15.110 9.324 1.00 84.94 279 ARG A CA 1
ATOM 2108 C C . ARG A 1 279 ? -11.655 15.806 10.056 1.00 84.94 279 ARG A C 1
ATOM 2110 O O . ARG A 1 279 ? -10.525 15.730 9.580 1.00 84.94 279 ARG A O 1
ATOM 2117 N N . THR A 1 280 ? -11.902 16.425 11.208 1.00 87.06 280 THR A N 1
ATOM 2118 C CA . THR A 1 280 ? -10.862 17.130 11.974 1.00 87.06 280 THR A CA 1
ATOM 2119 C C . THR A 1 280 ? -9.801 16.151 12.481 1.00 87.06 280 THR A C 1
ATOM 2121 O O . THR A 1 280 ? -8.617 16.288 12.173 1.00 87.06 280 THR A O 1
ATOM 2124 N N . LEU A 1 281 ? -10.228 15.096 13.175 1.00 89.69 281 LEU A N 1
ATOM 2125 C CA . LEU A 1 281 ? -9.386 14.012 13.671 1.00 89.69 281 LEU A CA 1
ATOM 2126 C C . LEU A 1 281 ? -8.689 13.273 12.524 1.00 89.69 281 LEU A C 1
ATOM 2128 O O . LEU A 1 281 ? -7.519 12.912 12.652 1.00 89.69 281 LEU A O 1
ATOM 2132 N N . ASN A 1 282 ? -9.379 13.073 11.396 1.00 87.50 282 ASN A N 1
ATOM 2133 C CA . ASN A 1 282 ? -8.804 12.439 10.210 1.00 87.50 282 ASN A CA 1
ATOM 2134 C C . ASN A 1 282 ? -7.643 13.259 9.621 1.00 87.50 282 ASN A C 1
ATOM 2136 O O . ASN A 1 282 ? -6.579 12.702 9.345 1.00 87.50 282 ASN A O 1
ATOM 2140 N N . VAL A 1 283 ? -7.817 14.578 9.476 1.00 79.31 283 VAL A N 1
ATOM 2141 C CA . VAL A 1 283 ? -6.784 15.492 8.955 1.00 79.31 283 VAL A CA 1
ATOM 2142 C C . VAL A 1 283 ? -5.593 15.562 9.906 1.00 79.31 283 VAL A C 1
ATOM 2144 O O . VAL A 1 283 ? -4.455 15.408 9.471 1.00 79.31 283 VAL A O 1
ATOM 2147 N N . VAL A 1 284 ? -5.837 15.706 11.212 1.00 81.62 284 VAL A N 1
ATOM 2148 C CA . VAL A 1 284 ? -4.769 15.700 12.226 1.00 81.62 284 VAL A CA 1
ATOM 2149 C C . VAL A 1 284 ? -3.994 14.376 12.203 1.00 81.62 284 VAL A C 1
ATOM 2151 O O . VAL A 1 284 ? -2.762 14.372 12.215 1.00 81.62 284 VAL A O 1
ATOM 2154 N N . GLY A 1 285 ? -4.707 13.248 12.139 1.00 80.31 285 GLY A N 1
ATOM 2155 C CA . GLY A 1 285 ? -4.113 11.914 12.105 1.00 80.31 285 GLY A CA 1
ATOM 2156 C C . GLY A 1 285 ? -3.265 11.655 10.861 1.00 80.31 285 GLY A C 1
ATOM 2157 O O . GLY A 1 285 ? -2.134 11.186 10.974 1.00 80.31 285 GLY A O 1
ATOM 2158 N N . SER A 1 286 ? -3.795 11.976 9.681 1.00 73.25 286 SER A N 1
ATOM 2159 C CA . SER A 1 286 ? -3.104 11.770 8.401 1.00 73.25 286 SER A CA 1
ATOM 2160 C C . SER A 1 286 ? -1.926 12.733 8.218 1.00 73.25 286 SER A C 1
ATOM 2162 O O . SER A 1 286 ? -0.846 12.299 7.821 1.00 73.25 286 SER A O 1
ATOM 2164 N N . GLY A 1 287 ? -2.065 14.006 8.605 1.00 68.62 287 GLY A N 1
ATOM 2165 C CA . GLY A 1 287 ? -0.985 14.996 8.544 1.00 68.62 287 GLY A CA 1
ATOM 2166 C C . GLY A 1 287 ? 0.250 14.586 9.353 1.00 68.62 287 GLY A C 1
ATOM 2167 O O . GLY A 1 287 ? 1.368 14.629 8.838 1.00 68.62 287 GLY A O 1
ATOM 2168 N N . ALA A 1 288 ? 0.053 14.096 10.582 1.00 65.31 288 ALA A N 1
ATOM 2169 C CA . ALA A 1 288 ? 1.147 13.602 11.422 1.00 65.31 288 ALA A CA 1
ATOM 2170 C C . ALA A 1 288 ? 1.857 12.372 10.822 1.00 65.31 288 ALA A C 1
ATOM 2172 O O . ALA A 1 288 ? 3.062 12.215 10.994 1.00 65.31 288 ALA A O 1
ATOM 2173 N N . GLN A 1 289 ? 1.131 11.508 10.105 1.00 65.00 289 GLN A N 1
ATOM 2174 C CA . GLN A 1 289 ? 1.695 10.322 9.447 1.00 65.00 289 GLN A CA 1
ATOM 2175 C C . GLN A 1 289 ? 2.433 10.658 8.141 1.00 65.00 289 GLN A C 1
ATOM 2177 O O . GLN A 1 289 ? 3.422 10.006 7.804 1.00 65.00 289 GLN A O 1
ATOM 2182 N N . HIS A 1 290 ? 1.963 11.659 7.392 1.00 67.88 290 HIS A N 1
ATOM 2183 C CA . HIS A 1 290 ? 2.525 12.022 6.089 1.00 67.88 290 HIS A CA 1
ATOM 2184 C C . HIS A 1 290 ? 3.851 12.792 6.200 1.00 67.88 290 HIS A C 1
ATOM 2186 O O . HIS A 1 290 ? 4.728 12.603 5.355 1.00 67.88 290 HIS A O 1
ATOM 2192 N N . GLN A 1 291 ? 4.037 13.606 7.248 1.00 65.88 291 GLN A N 1
ATOM 2193 C CA . GLN A 1 291 ? 5.240 14.436 7.431 1.00 65.88 291 GLN A CA 1
ATOM 2194 C C . GLN A 1 291 ? 6.549 13.634 7.387 1.00 65.88 291 GLN A C 1
ATOM 2196 O O . GLN A 1 291 ? 7.511 14.056 6.743 1.00 65.88 291 GLN A O 1
ATOM 2201 N N . THR A 1 292 ? 6.583 12.448 7.992 1.00 63.84 292 THR A N 1
ATOM 2202 C CA . THR A 1 292 ? 7.765 11.572 7.985 1.00 63.84 292 THR A CA 1
ATOM 2203 C C . THR A 1 292 ? 8.129 11.105 6.576 1.00 63.84 292 THR A C 1
ATOM 2205 O O . THR A 1 292 ? 9.302 10.989 6.229 1.00 63.84 292 THR A O 1
ATOM 2208 N N . LEU A 1 293 ? 7.124 10.871 5.730 1.00 70.75 293 LEU A N 1
ATOM 2209 C CA . LEU A 1 293 ? 7.296 10.337 4.376 1.00 70.75 293 LEU A CA 1
ATOM 2210 C C . LEU A 1 293 ? 7.596 11.428 3.347 1.00 70.75 293 LEU A C 1
ATOM 2212 O O . LEU A 1 293 ? 8.169 11.140 2.295 1.00 70.75 293 LEU A O 1
ATOM 2216 N N . PHE A 1 294 ? 7.283 12.689 3.651 1.00 81.62 294 PHE A N 1
ATOM 2217 C CA . PHE A 1 294 ? 7.648 13.811 2.786 1.00 81.62 294 PHE A CA 1
ATOM 2218 C C . PHE A 1 294 ? 9.162 13.926 2.609 1.00 81.62 294 PHE A C 1
ATOM 2220 O O . PHE A 1 294 ? 9.605 14.220 1.499 1.00 81.62 294 PHE A O 1
ATOM 2227 N N . LYS A 1 295 ? 9.963 13.597 3.635 1.00 76.00 295 LYS A N 1
ATOM 2228 C CA . LYS A 1 295 ? 11.433 13.537 3.520 1.00 76.00 295 LYS A CA 1
ATOM 2229 C C . LYS A 1 295 ? 11.885 12.641 2.361 1.00 76.00 295 LYS A C 1
ATOM 2231 O O . LYS A 1 295 ? 12.803 12.992 1.627 1.00 76.00 295 LYS A O 1
ATOM 2236 N N . ASP A 1 296 ? 11.223 11.507 2.160 1.00 79.62 296 ASP A N 1
ATOM 2237 C CA . ASP A 1 296 ? 11.561 10.574 1.086 1.00 79.62 296 ASP A CA 1
ATOM 2238 C C . ASP A 1 296 ? 11.100 11.059 -0.285 1.00 79.62 296 ASP A C 1
ATOM 2240 O O . ASP A 1 296 ? 11.832 10.926 -1.269 1.00 79.62 296 ASP A O 1
ATOM 2244 N N . LEU A 1 297 ? 9.917 11.672 -0.362 1.00 87.19 297 LEU A N 1
ATOM 2245 C CA . LEU A 1 297 ? 9.455 12.327 -1.586 1.00 87.19 297 LEU A CA 1
ATOM 2246 C C . LEU A 1 297 ? 10.425 13.443 -2.013 1.00 87.19 297 LEU A C 1
ATOM 2248 O O . LEU A 1 297 ? 10.664 13.634 -3.209 1.00 87.19 297 LEU A O 1
ATOM 2252 N N . MET A 1 298 ? 11.054 14.131 -1.047 1.00 90.06 298 MET A N 1
ATOM 2253 C CA . MET A 1 298 ? 12.054 15.164 -1.327 1.00 90.06 298 MET A CA 1
ATOM 2254 C C . MET A 1 298 ? 13.300 14.627 -2.032 1.00 90.06 298 MET A C 1
ATOM 2256 O O . MET A 1 298 ? 13.983 15.421 -2.671 1.00 90.06 298 MET A O 1
ATOM 2260 N N . ARG A 1 299 ? 13.598 13.318 -1.995 1.00 88.88 299 ARG A N 1
ATOM 2261 C CA . ARG A 1 299 ? 14.711 12.748 -2.776 1.00 88.88 299 ARG A CA 1
ATOM 2262 C C . ARG A 1 299 ? 14.479 12.931 -4.274 1.00 88.88 299 ARG A C 1
ATOM 2264 O O . ARG A 1 299 ? 15.338 13.472 -4.961 1.00 88.88 299 ARG A O 1
ATOM 2271 N N . HIS A 1 300 ? 13.292 12.566 -4.753 1.00 92.81 300 HIS A N 1
ATOM 2272 C CA . HIS A 1 300 ? 12.924 12.735 -6.160 1.00 92.81 300 HIS A CA 1
ATOM 2273 C C . HIS A 1 300 ? 12.849 14.212 -6.552 1.00 92.81 300 HIS A C 1
ATOM 2275 O O . HIS A 1 300 ? 13.347 14.610 -7.601 1.00 92.81 300 HIS A O 1
ATOM 2281 N N . VAL A 1 301 ? 12.278 15.051 -5.683 1.00 94.81 301 VAL A N 1
ATOM 2282 C CA . VAL A 1 301 ? 12.252 16.504 -5.908 1.00 94.81 301 VAL A CA 1
ATOM 2283 C C . VAL A 1 301 ? 13.675 17.064 -5.984 1.00 94.81 301 VAL A C 1
ATOM 2285 O O . VAL A 1 301 ? 13.977 17.841 -6.883 1.00 94.81 301 VAL A O 1
ATOM 2288 N N . HIS A 1 302 ? 14.568 16.656 -5.082 1.00 94.88 302 HIS A N 1
ATOM 2289 C CA . HIS A 1 302 ? 15.957 17.103 -5.071 1.00 94.88 302 HIS A CA 1
ATOM 2290 C C . HIS A 1 302 ? 16.665 16.754 -6.378 1.00 94.88 302 HIS A C 1
ATOM 2292 O O . HIS A 1 302 ? 17.294 17.629 -6.962 1.00 94.88 302 HIS A O 1
ATOM 2298 N N . GLU A 1 303 ? 16.522 15.518 -6.862 1.00 92.88 303 GLU A N 1
ATOM 2299 C CA . GLU A 1 303 ? 17.108 15.066 -8.131 1.00 92.88 303 GLU A CA 1
ATOM 2300 C C . GLU A 1 303 ? 16.677 15.947 -9.314 1.00 92.88 303 GLU A C 1
ATOM 2302 O O . GLU A 1 303 ? 17.515 16.325 -10.132 1.00 92.88 303 GLU A O 1
ATOM 2307 N N . VAL A 1 304 ? 15.405 16.362 -9.368 1.00 95.69 304 VAL A N 1
ATOM 2308 C CA . VAL A 1 304 ? 14.886 17.261 -10.419 1.00 95.69 304 VAL A CA 1
ATOM 2309 C C . VAL A 1 304 ? 15.544 18.649 -10.387 1.00 95.69 304 VAL A C 1
ATOM 2311 O O . VAL A 1 304 ? 15.718 19.273 -11.434 1.00 95.69 304 VAL A O 1
ATOM 2314 N N . PHE A 1 305 ? 15.938 19.138 -9.208 1.00 97.19 305 PHE A N 1
ATOM 2315 C CA . PHE A 1 305 ? 16.544 20.464 -9.019 1.00 97.19 305 PHE A CA 1
ATOM 2316 C C . PHE A 1 305 ? 18.058 20.423 -8.729 1.00 97.19 305 PHE A C 1
ATOM 2318 O O . PHE A 1 305 ? 18.631 21.450 -8.358 1.00 97.19 305 PHE A O 1
ATOM 2325 N N . ALA A 1 306 ? 18.713 19.267 -8.891 1.00 92.38 306 ALA A N 1
ATOM 2326 C CA . ALA A 1 306 ? 20.114 19.061 -8.511 1.00 92.38 306 ALA A CA 1
ATOM 2327 C C . ALA A 1 306 ? 21.132 19.659 -9.501 1.00 92.38 306 ALA A C 1
ATOM 2329 O O . ALA A 1 306 ? 22.245 19.990 -9.097 1.00 92.38 306 ALA A O 1
ATOM 2330 N N . ASP A 1 307 ? 20.773 19.791 -10.781 1.00 89.88 307 ASP A N 1
ATOM 2331 C CA . ASP A 1 307 ? 21.662 20.288 -11.845 1.00 89.88 307 ASP A CA 1
ATOM 2332 C C . ASP A 1 307 ? 21.723 21.835 -11.894 1.00 89.88 307 ASP A C 1
ATOM 2334 O O . ASP A 1 307 ? 20.793 22.513 -11.461 1.00 89.88 307 ASP A O 1
ATOM 2338 N N . GLU A 1 308 ? 22.799 22.426 -12.426 1.00 92.25 308 GLU A N 1
ATOM 2339 C CA . GLU A 1 308 ? 22.943 23.892 -12.565 1.00 92.25 308 GLU A CA 1
ATOM 2340 C C . GLU A 1 308 ? 22.342 24.457 -13.872 1.00 92.25 308 GLU A C 1
ATOM 2342 O O . GLU A 1 308 ? 22.305 25.672 -14.081 1.00 92.25 308 GLU A O 1
ATOM 2347 N N . ASN A 1 309 ? 21.822 23.609 -14.759 1.00 94.69 309 ASN A N 1
ATOM 2348 C CA . ASN A 1 309 ? 21.083 24.002 -15.953 1.00 94.69 309 ASN A CA 1
ATOM 2349 C C . ASN A 1 309 ? 19.637 24.392 -15.603 1.00 94.69 309 ASN A C 1
ATOM 2351 O O . ASN A 1 309 ? 18.679 23.660 -15.860 1.00 94.69 309 ASN A O 1
ATOM 2355 N N . PHE A 1 310 ? 19.473 25.576 -15.014 1.00 95.25 310 PHE A N 1
ATOM 2356 C CA . PHE A 1 310 ? 18.191 26.054 -14.483 1.00 95.25 310 PHE A CA 1
ATOM 2357 C C . PHE A 1 310 ? 17.074 26.192 -15.532 1.00 95.25 310 PHE A C 1
ATOM 2359 O O . PHE A 1 310 ? 15.902 26.062 -15.191 1.00 95.25 310 PHE A O 1
ATOM 2366 N N . GLU A 1 311 ? 17.413 26.410 -16.806 1.00 91.75 311 GLU A N 1
ATOM 2367 C CA . GLU A 1 311 ? 16.445 26.475 -17.918 1.00 91.75 311 GLU A CA 1
ATOM 2368 C C . GLU A 1 311 ? 15.801 25.115 -18.228 1.00 91.75 311 GLU A C 1
ATOM 2370 O O . GLU A 1 311 ? 14.680 25.041 -18.748 1.00 91.75 311 GLU A O 1
ATOM 2375 N N . ALA A 1 312 ? 16.513 24.033 -17.904 1.00 93.25 312 ALA A N 1
ATOM 2376 C CA . ALA A 1 312 ? 16.054 22.661 -18.064 1.00 93.25 312 ALA A CA 1
ATOM 2377 C C . ALA A 1 312 ? 15.298 22.136 -16.837 1.00 93.25 312 ALA A C 1
ATOM 2379 O O . ALA A 1 312 ? 14.921 20.974 -16.835 1.00 93.25 312 ALA A O 1
ATOM 2380 N N . GLN A 1 313 ? 15.065 22.960 -15.814 1.00 97.06 313 GLN A N 1
ATOM 2381 C CA . GLN A 1 313 ? 14.292 22.603 -14.624 1.00 97.06 313 GLN A CA 1
ATOM 2382 C C . GLN A 1 313 ? 12.838 23.093 -14.730 1.00 97.06 313 GLN A C 1
ATOM 2384 O O . GLN A 1 313 ? 12.551 24.020 -15.496 1.00 97.06 313 GLN A O 1
ATOM 2389 N N . PRO A 1 314 ? 11.911 22.537 -13.930 1.00 98.00 314 PRO A N 1
ATOM 2390 C CA . PRO A 1 314 ? 10.553 23.059 -13.851 1.00 98.00 314 PRO A CA 1
ATOM 2391 C C . PRO A 1 314 ? 10.519 24.483 -13.266 1.00 98.00 314 PRO A C 1
ATOM 2393 O O . PRO A 1 314 ? 11.335 24.881 -12.430 1.00 98.00 314 PRO A O 1
ATOM 2396 N N . GLU A 1 315 ? 9.534 25.258 -13.711 1.00 98.38 315 GLU A N 1
ATOM 2397 C CA . GLU A 1 315 ? 9.170 26.577 -13.170 1.00 98.38 315 GLU A CA 1
ATOM 2398 C C . GLU A 1 315 ? 7.995 26.477 -12.189 1.00 98.38 315 GLU A C 1
ATOM 2400 O O . GLU A 1 315 ? 7.767 27.377 -11.374 1.00 98.38 315 GLU A O 1
ATOM 2405 N N . PHE A 1 316 ? 7.257 25.367 -12.255 1.00 98.69 316 PHE A N 1
ATOM 2406 C CA . PHE A 1 316 ? 6.066 25.119 -11.459 1.00 98.69 316 PHE A CA 1
ATOM 2407 C C . PHE A 1 316 ? 6.140 23.758 -10.771 1.00 98.69 316 PHE A C 1
ATOM 2409 O O . PHE A 1 316 ? 6.543 22.768 -11.380 1.00 98.69 316 PHE A O 1
ATOM 2416 N N . VAL A 1 317 ? 5.683 23.695 -9.523 1.00 98.75 317 VAL A N 1
ATOM 2417 C CA . VAL A 1 317 ? 5.350 22.426 -8.859 1.00 98.75 317 VAL A CA 1
ATOM 2418 C C . VAL A 1 317 ? 3.848 22.405 -8.644 1.00 98.75 317 VAL A C 1
ATOM 2420 O O . VAL A 1 317 ? 3.303 23.340 -8.063 1.00 98.75 317 VAL A O 1
ATOM 2423 N N . VAL A 1 318 ? 3.177 21.374 -9.149 1.00 98.75 318 VAL A N 1
ATOM 2424 C CA . VAL A 1 318 ? 1.716 21.264 -9.142 1.00 98.75 318 VAL A CA 1
ATOM 2425 C C . VAL A 1 318 ? 1.304 20.102 -8.251 1.00 98.75 318 VAL A C 1
ATOM 2427 O O . VAL A 1 318 ? 1.494 18.949 -8.631 1.00 98.75 318 VAL A O 1
ATOM 2430 N N . ASP A 1 319 ? 0.711 20.408 -7.103 1.00 98.38 319 ASP A N 1
ATOM 2431 C CA . ASP A 1 319 ? 0.210 19.418 -6.150 1.00 98.38 319 ASP A CA 1
ATOM 2432 C C . ASP A 1 319 ? -1.291 19.195 -6.348 1.00 98.38 319 ASP A C 1
ATOM 2434 O O . ASP A 1 319 ? -2.082 20.136 -6.250 1.00 98.38 319 ASP A O 1
ATOM 2438 N N . THR A 1 320 ? -1.677 17.965 -6.692 1.00 97.81 320 THR A N 1
ATOM 2439 C CA . THR A 1 320 ? -3.087 17.582 -6.873 1.00 97.81 320 THR A CA 1
ATOM 2440 C C . THR A 1 320 ? -3.605 16.902 -5.620 1.00 97.81 320 THR A C 1
ATOM 2442 O O . THR A 1 320 ? -3.032 15.900 -5.217 1.00 97.81 320 THR A O 1
ATOM 2445 N N . GLY A 1 321 ? -4.700 17.431 -5.065 1.00 93.19 321 GLY A N 1
ATOM 2446 C CA . GLY A 1 321 ? -5.186 17.144 -3.712 1.00 93.19 321 GLY A CA 1
ATOM 2447 C C . GLY A 1 321 ? -4.327 17.825 -2.656 1.00 93.19 321 GLY A C 1
ATOM 2448 O O . GLY A 1 321 ? -3.850 17.175 -1.733 1.00 93.19 321 GLY A O 1
ATOM 2449 N N . CYS A 1 322 ? -4.086 19.128 -2.826 1.00 91.25 322 CYS A N 1
ATOM 2450 C CA . CYS A 1 322 ? -3.107 19.852 -2.020 1.00 91.25 322 CYS A CA 1
ATOM 2451 C C . CYS A 1 322 ? -3.514 20.056 -0.552 1.00 91.25 322 CYS A C 1
ATOM 2453 O O . CYS A 1 322 ? -2.658 20.428 0.249 1.00 91.25 322 CYS A O 1
ATOM 2455 N N . GLY A 1 323 ? -4.785 19.845 -0.181 1.00 88.19 323 GLY A N 1
ATOM 2456 C CA . GLY A 1 323 ? -5.230 19.962 1.208 1.00 88.19 323 GLY A CA 1
ATOM 2457 C C . GLY A 1 323 ? -4.968 21.359 1.779 1.00 88.19 323 GLY A C 1
ATOM 2458 O O . GLY A 1 323 ? -5.514 22.346 1.291 1.00 88.19 323 GLY A O 1
ATOM 2459 N N . ASP A 1 324 ? -4.120 21.459 2.800 1.00 84.19 324 ASP A N 1
ATOM 2460 C CA . ASP A 1 324 ? -3.686 22.722 3.419 1.00 84.19 324 ASP A CA 1
ATOM 2461 C C . ASP A 1 324 ? -2.424 23.339 2.774 1.00 84.19 324 ASP A C 1
ATOM 2463 O O . ASP A 1 324 ? -1.923 24.374 3.219 1.00 84.19 324 ASP A O 1
ATOM 2467 N N . GLY A 1 325 ? -1.890 22.721 1.720 1.00 90.12 325 GLY A N 1
ATOM 2468 C CA . GLY A 1 325 ? -0.699 23.171 1.008 1.00 90.12 325 GLY A CA 1
ATOM 2469 C C . GLY A 1 325 ? 0.618 22.880 1.726 1.00 90.12 325 GLY A C 1
ATOM 2470 O O . GLY A 1 325 ? 1.654 23.387 1.290 1.00 90.12 325 GLY A O 1
ATOM 2471 N N . HIS A 1 326 ? 0.623 22.092 2.805 1.00 88.44 326 HIS A N 1
ATOM 2472 C CA . HIS A 1 326 ? 1.838 21.820 3.575 1.00 88.44 326 HIS A CA 1
ATOM 2473 C C . HIS A 1 326 ? 2.925 21.125 2.741 1.00 88.44 326 HIS A C 1
ATOM 2475 O O . HIS A 1 326 ? 4.092 21.504 2.818 1.00 88.44 326 HIS A O 1
ATOM 2481 N N . LEU A 1 327 ? 2.564 20.173 1.871 1.00 91.44 327 LEU A N 1
ATOM 2482 C CA . LEU A 1 327 ? 3.535 19.525 0.981 1.00 91.44 327 LEU A CA 1
ATOM 2483 C C . LEU A 1 327 ? 4.212 20.535 0.037 1.00 91.44 327 LEU A C 1
ATOM 2485 O O . LEU A 1 327 ? 5.434 20.522 -0.114 1.00 91.44 327 LEU A O 1
ATOM 2489 N N . LEU A 1 328 ? 3.440 21.443 -0.566 1.00 96.44 328 LEU A N 1
ATOM 2490 C CA . LEU A 1 328 ? 3.970 22.506 -1.428 1.00 96.44 328 LEU A CA 1
ATOM 2491 C C . LEU A 1 328 ? 4.929 23.433 -0.677 1.00 96.44 328 LEU A C 1
ATOM 2493 O O . LEU A 1 328 ? 5.969 23.810 -1.220 1.00 96.44 328 LEU A O 1
ATOM 2497 N N . GLN A 1 329 ? 4.598 23.784 0.566 1.00 94.69 329 GLN A N 1
ATOM 2498 C CA . GLN A 1 329 ? 5.480 24.562 1.430 1.00 94.69 329 GLN A CA 1
ATOM 2499 C C . GLN A 1 329 ? 6.812 23.830 1.648 1.00 94.69 329 GLN A C 1
ATOM 2501 O O . GLN A 1 329 ? 7.870 24.398 1.374 1.00 94.69 329 GLN A O 1
ATOM 2506 N N . VAL A 1 330 ? 6.759 22.562 2.070 1.00 92.75 330 VAL A N 1
ATOM 2507 C CA . VAL A 1 330 ? 7.945 21.729 2.328 1.00 92.75 330 VAL A CA 1
ATOM 2508 C C . VAL A 1 330 ? 8.813 21.600 1.075 1.00 92.75 330 VAL A C 1
ATOM 2510 O O . VAL A 1 330 ? 10.032 21.753 1.153 1.00 92.75 330 VAL A O 1
ATOM 2513 N N . ILE A 1 331 ? 8.205 21.392 -0.098 1.00 96.56 331 ILE A N 1
ATOM 2514 C CA . ILE A 1 331 ? 8.925 21.338 -1.378 1.00 96.56 331 ILE A CA 1
ATOM 2515 C C . ILE A 1 331 ? 9.644 22.655 -1.660 1.00 96.56 331 ILE A C 1
ATOM 2517 O O . ILE A 1 331 ? 10.832 22.649 -1.988 1.00 96.56 331 ILE A O 1
ATOM 2521 N N . TYR A 1 332 ? 8.944 23.784 -1.548 1.00 97.94 332 TYR A N 1
ATOM 2522 C CA . TYR A 1 332 ? 9.535 25.086 -1.837 1.00 97.94 332 TYR A CA 1
ATOM 2523 C C . TYR A 1 332 ? 10.705 25.395 -0.901 1.00 97.94 332 TYR A C 1
ATOM 2525 O O . TYR A 1 332 ? 11.773 25.805 -1.361 1.00 97.94 332 TYR A O 1
ATOM 2533 N N . GLU A 1 333 ? 10.533 25.158 0.399 1.00 95.69 333 GLU A N 1
ATOM 2534 C CA . GLU A 1 333 ? 11.584 25.333 1.402 1.00 95.69 333 GLU A CA 1
ATOM 2535 C C . GLU A 1 333 ? 12.779 24.414 1.131 1.00 95.69 333 GLU A C 1
ATOM 2537 O O . GLU A 1 333 ? 13.926 24.863 1.193 1.00 95.69 333 GLU A O 1
ATOM 2542 N N . HIS A 1 334 ? 12.535 23.157 0.753 1.00 95.38 334 HIS A N 1
ATOM 2543 C CA . HIS A 1 334 ? 13.596 22.217 0.403 1.00 95.38 334 HIS A CA 1
ATOM 2544 C C . HIS A 1 334 ? 14.386 22.670 -0.824 1.00 95.38 334 HIS A C 1
ATOM 2546 O O . HIS A 1 334 ? 15.615 22.716 -0.781 1.00 95.38 334 HIS A O 1
ATOM 2552 N N . VAL A 1 335 ? 13.709 23.070 -1.904 1.00 97.00 335 VAL A N 1
ATOM 2553 C CA . VAL A 1 335 ? 14.378 23.571 -3.117 1.00 97.00 335 VAL A CA 1
ATOM 2554 C C . VAL A 1 335 ? 15.166 24.844 -2.810 1.00 97.00 335 VAL A C 1
ATOM 2556 O O . VAL A 1 335 ? 16.326 24.964 -3.211 1.00 97.00 335 VAL A O 1
ATOM 2559 N N . LYS A 1 336 ? 14.576 25.773 -2.052 1.00 96.81 336 LYS A N 1
ATOM 2560 C CA . LYS A 1 336 ? 15.211 27.032 -1.649 1.00 96.81 336 LYS A CA 1
ATOM 2561 C C . LYS A 1 336 ? 16.478 26.814 -0.817 1.00 96.81 336 LYS A C 1
ATOM 2563 O O . LYS A 1 336 ? 17.465 27.514 -1.034 1.00 96.81 336 LYS A O 1
ATOM 2568 N N . ASN A 1 337 ? 16.458 25.867 0.117 1.00 95.81 337 ASN A N 1
ATOM 2569 C CA . ASN A 1 337 ? 17.526 25.712 1.106 1.00 95.81 337 ASN A CA 1
ATOM 2570 C C . ASN A 1 337 ? 18.571 24.650 0.727 1.00 95.81 337 ASN A C 1
ATOM 2572 O O . ASN A 1 337 ? 19.723 24.765 1.144 1.00 95.81 337 ASN A O 1
ATOM 2576 N N . HIS A 1 338 ? 18.205 23.641 -0.070 1.00 95.00 338 HIS A N 1
ATOM 2577 C CA . HIS A 1 338 ? 19.028 22.442 -0.275 1.00 95.00 338 HIS A CA 1
ATOM 2578 C C . HIS A 1 338 ? 19.391 22.151 -1.735 1.00 95.00 338 HIS A C 1
ATOM 2580 O O . HIS A 1 338 ? 20.006 21.123 -1.999 1.00 95.00 338 HIS A O 1
ATOM 2586 N N . THR A 1 339 ? 19.052 23.017 -2.695 1.00 96.31 339 THR A N 1
ATOM 2587 C CA . THR A 1 339 ? 19.385 22.796 -4.118 1.00 96.31 339 THR A CA 1
ATOM 2588 C C . THR A 1 339 ? 20.087 24.010 -4.740 1.00 96.31 339 THR A C 1
ATOM 2590 O O . THR A 1 339 ? 19.924 25.133 -4.248 1.00 96.31 339 THR A O 1
ATOM 2593 N N . PRO A 1 340 ? 20.843 23.844 -5.845 1.00 96.56 340 PRO A N 1
ATOM 2594 C CA . PRO A 1 340 ? 21.417 24.970 -6.583 1.00 96.56 340 PRO A CA 1
ATOM 2595 C C . PRO A 1 340 ? 20.379 26.010 -7.027 1.00 96.56 340 PRO A C 1
ATOM 2597 O O . PRO A 1 340 ? 20.673 27.207 -7.003 1.00 96.56 340 PRO A O 1
ATOM 2600 N N . ARG A 1 341 ? 19.149 25.579 -7.353 1.00 97.25 341 ARG A N 1
ATOM 2601 C CA . ARG A 1 341 ? 18.045 26.462 -7.769 1.00 97.25 341 ARG A CA 1
ATOM 2602 C C . ARG A 1 341 ? 17.717 27.526 -6.721 1.00 97.25 341 ARG A C 1
ATOM 2604 O O . ARG A 1 341 ? 17.453 28.673 -7.082 1.00 97.25 341 ARG A O 1
ATOM 2611 N N . GLY A 1 342 ? 17.814 27.187 -5.435 1.00 95.94 342 GLY A N 1
ATOM 2612 C CA . GLY A 1 342 ? 17.566 28.108 -4.325 1.00 95.94 342 GLY A CA 1
ATOM 2613 C C . GLY A 1 342 ? 18.438 29.370 -4.335 1.00 95.94 342 GLY A C 1
ATOM 2614 O O . GLY A 1 342 ? 17.989 30.436 -3.918 1.00 95.94 342 GLY A O 1
ATOM 2615 N N . LYS A 1 343 ? 19.656 29.292 -4.892 1.00 95.38 343 LYS A N 1
ATOM 2616 C CA . LYS A 1 343 ? 20.604 30.421 -4.986 1.00 95.38 343 LYS A CA 1
ATOM 2617 C C . LYS A 1 343 ? 20.252 31.430 -6.084 1.00 95.38 343 LYS A C 1
ATOM 2619 O O . LYS A 1 343 ? 20.860 32.497 -6.141 1.00 95.38 343 LYS A O 1
ATOM 2624 N N . VAL A 1 344 ? 19.325 31.087 -6.981 1.00 96.88 344 VAL A N 1
ATOM 2625 C CA . VAL A 1 344 ? 19.024 31.857 -8.199 1.00 96.88 344 VAL A CA 1
ATOM 2626 C C . VAL A 1 344 ? 17.524 32.075 -8.425 1.00 96.88 344 VAL A C 1
ATOM 2628 O O . VAL A 1 344 ? 17.124 32.394 -9.545 1.00 96.88 344 VAL A O 1
ATOM 2631 N N . LEU A 1 345 ? 16.692 31.956 -7.383 1.00 96.88 345 LEU A N 1
ATOM 2632 C CA . LEU A 1 345 ? 15.232 32.128 -7.480 1.00 96.88 345 LEU A CA 1
ATOM 2633 C C . LEU A 1 345 ? 14.805 33.507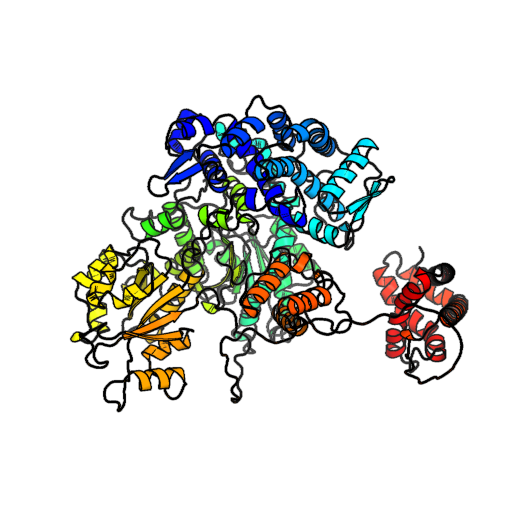 -8.019 1.00 96.88 345 LEU A C 1
ATOM 2635 O O . LEU A 1 345 ? 13.768 33.603 -8.667 1.00 96.88 345 LEU A O 1
ATOM 2639 N N . ASP A 1 346 ? 15.624 34.550 -7.844 1.00 95.69 346 ASP A N 1
ATOM 2640 C CA . ASP A 1 346 ? 15.362 35.883 -8.413 1.00 95.69 346 ASP A CA 1
ATOM 2641 C C . ASP A 1 346 ? 15.416 35.903 -9.952 1.00 95.69 346 ASP A C 1
ATOM 2643 O O . ASP A 1 346 ? 14.760 36.724 -10.594 1.00 95.69 346 ASP A O 1
ATOM 2647 N N . LYS A 1 347 ? 16.225 35.018 -10.554 1.00 96.44 347 LYS A N 1
ATOM 2648 C CA . LYS A 1 347 ? 16.403 34.903 -12.013 1.00 96.44 347 LYS A CA 1
ATOM 2649 C C . LYS A 1 347 ? 15.566 33.777 -12.607 1.00 96.44 347 LYS A C 1
ATOM 2651 O O . LYS A 1 347 ? 15.025 33.934 -13.695 1.00 96.44 347 LYS A O 1
ATOM 2656 N N . HIS A 1 348 ? 15.463 32.666 -11.885 1.00 96.75 348 HIS A N 1
ATOM 2657 C CA . HIS A 1 348 ? 14.688 31.491 -12.261 1.00 96.75 348 HIS A CA 1
ATOM 2658 C C . HIS A 1 348 ? 13.643 31.233 -11.167 1.00 96.75 348 HIS A C 1
ATOM 2660 O O . HIS A 1 348 ? 13.870 30.403 -10.281 1.00 96.75 348 HIS A O 1
ATOM 2666 N N . PRO A 1 349 ? 12.509 31.952 -11.177 1.00 97.25 349 PRO A N 1
ATOM 2667 C CA . PRO A 1 349 ? 11.495 31.813 -10.140 1.00 97.25 349 PRO A CA 1
ATOM 2668 C C . PRO A 1 349 ? 10.893 30.407 -10.132 1.00 97.25 349 PRO A C 1
ATOM 2670 O O . PRO A 1 349 ? 10.896 29.701 -11.141 1.00 97.25 349 PRO A O 1
ATOM 2673 N N . LEU A 1 350 ? 10.380 30.003 -8.974 1.00 98.50 350 LEU A N 1
ATOM 2674 C CA . LEU A 1 350 ? 9.667 28.746 -8.779 1.00 98.50 350 LEU A CA 1
ATOM 2675 C C . LEU A 1 350 ? 8.313 29.057 -8.141 1.00 98.50 350 LEU A C 1
ATOM 2677 O O . LEU A 1 350 ? 8.262 29.728 -7.112 1.00 98.50 350 LEU A O 1
ATOM 2681 N N . THR A 1 351 ? 7.223 28.598 -8.756 1.00 98.69 351 THR A N 1
ATOM 2682 C CA . THR A 1 351 ? 5.855 28.847 -8.273 1.00 98.69 351 THR A CA 1
ATOM 2683 C C . THR A 1 351 ? 5.169 27.543 -7.878 1.00 98.69 351 THR A C 1
ATOM 2685 O O . THR A 1 351 ? 5.080 26.611 -8.677 1.00 98.69 351 THR A O 1
ATOM 2688 N N . MET A 1 352 ? 4.637 27.490 -6.661 1.00 98.75 352 MET A N 1
ATOM 2689 C CA . MET A 1 352 ? 3.820 26.379 -6.174 1.00 98.75 352 MET A CA 1
ATOM 2690 C C . MET A 1 352 ? 2.382 26.496 -6.692 1.00 98.75 352 MET A C 1
ATOM 2692 O O . MET A 1 352 ? 1.812 27.586 -6.741 1.00 98.75 352 MET A O 1
ATOM 2696 N N . VAL A 1 353 ? 1.759 25.392 -7.086 1.00 98.75 353 VAL A N 1
ATOM 2697 C CA . VAL A 1 353 ? 0.380 25.380 -7.583 1.00 98.75 353 VAL A CA 1
ATOM 2698 C C . VAL A 1 353 ? -0.424 24.330 -6.834 1.00 98.75 353 VAL A C 1
ATOM 2700 O O . VAL A 1 353 ? -0.252 23.138 -7.065 1.00 98.75 353 VAL A O 1
ATOM 2703 N N . GLY A 1 354 ? -1.320 24.786 -5.961 1.00 98.44 354 GLY A N 1
ATOM 2704 C CA . GLY A 1 354 ? -2.279 23.925 -5.274 1.00 98.44 354 GLY A CA 1
ATOM 2705 C C . GLY A 1 354 ? -3.493 23.641 -6.148 1.00 98.44 354 GLY A C 1
ATOM 2706 O O . GLY A 1 354 ? -4.111 24.568 -6.685 1.00 98.44 354 GLY A O 1
ATOM 2707 N N . VAL A 1 355 ? -3.836 22.367 -6.306 1.00 98.12 355 VAL A N 1
ATOM 2708 C CA . VAL A 1 355 ? -5.021 21.910 -7.030 1.00 98.12 355 VAL A CA 1
ATOM 2709 C C . VAL A 1 355 ? -5.880 21.087 -6.084 1.00 98.12 355 VAL A C 1
ATOM 2711 O O . VAL A 1 355 ? -5.440 20.050 -5.602 1.00 98.12 355 VAL A O 1
ATOM 2714 N N . ASP A 1 356 ? -7.117 21.514 -5.850 1.00 94.06 356 ASP A N 1
ATOM 2715 C CA . ASP A 1 356 ? -8.060 20.762 -5.017 1.00 94.06 356 ASP A CA 1
ATOM 2716 C C . ASP A 1 356 ? -9.501 20.997 -5.482 1.00 94.06 356 ASP A C 1
ATOM 2718 O O . ASP A 1 356 ? -9.852 22.104 -5.910 1.00 94.06 356 ASP A O 1
ATOM 2722 N N . PHE A 1 357 ? -10.351 19.972 -5.438 1.00 87.81 357 PHE A N 1
ATOM 2723 C CA . PHE A 1 357 ? -11.759 20.113 -5.807 1.00 87.81 357 PHE A CA 1
ATOM 2724 C C . PHE A 1 357 ? -12.552 20.793 -4.682 1.00 87.81 357 PHE A C 1
ATOM 2726 O O . PHE A 1 357 ? -13.481 21.549 -4.972 1.00 87.81 357 PHE A O 1
ATOM 2733 N N . ASN A 1 358 ? -12.121 20.639 -3.427 1.00 81.25 358 ASN A N 1
ATOM 2734 C CA . ASN A 1 358 ? -12.730 21.245 -2.252 1.00 81.25 358 ASN A CA 1
ATOM 2735 C C . ASN A 1 358 ? -12.303 22.715 -2.088 1.00 81.25 358 ASN A C 1
ATOM 2737 O O . ASN A 1 358 ? -11.118 23.053 -2.083 1.00 81.25 358 ASN A O 1
ATOM 2741 N N . GLU A 1 359 ? -13.272 23.623 -1.945 1.00 85.94 359 GLU A N 1
ATOM 2742 C CA . GLU A 1 359 ? -12.984 25.053 -1.791 1.00 85.94 359 GLU A CA 1
ATOM 2743 C C . GLU A 1 359 ? -12.282 25.405 -0.477 1.00 85.94 359 GLU A C 1
ATOM 2745 O O . GLU A 1 359 ? -11.365 26.229 -0.487 1.00 85.94 359 GLU A O 1
ATOM 2750 N N . LYS A 1 360 ? -12.646 24.754 0.632 1.00 80.25 360 LYS A N 1
ATOM 2751 C CA . LYS A 1 360 ? -12.030 24.991 1.945 1.00 80.25 360 LYS A CA 1
ATOM 2752 C C . LYS A 1 360 ? -10.544 24.625 1.921 1.00 80.25 360 LYS A C 1
ATOM 2754 O O . LYS A 1 360 ? -9.734 25.425 2.384 1.00 80.25 360 LYS A O 1
ATOM 2759 N N . SER A 1 361 ? -10.176 23.503 1.294 1.00 82.88 361 SER A N 1
ATOM 2760 C CA . SER A 1 361 ? -8.772 23.118 1.067 1.00 82.88 361 SER A CA 1
ATOM 2761 C C . SER A 1 361 ? -8.022 24.175 0.252 1.00 82.88 361 SER A C 1
ATOM 2763 O O . SER A 1 361 ? -6.955 24.647 0.640 1.00 82.88 361 SER A O 1
ATOM 2765 N N . ARG A 1 362 ? -8.614 24.660 -0.847 1.00 92.94 362 ARG A N 1
ATOM 2766 C CA . ARG A 1 362 ? -7.993 25.719 -1.661 1.00 92.94 362 ARG A CA 1
ATOM 2767 C C . ARG A 1 362 ? -7.744 27.008 -0.874 1.00 92.94 362 ARG A C 1
ATOM 2769 O O . ARG A 1 362 ? -6.689 27.622 -1.033 1.00 92.94 362 ARG A O 1
ATOM 2776 N N . ILE A 1 363 ? -8.702 27.423 -0.045 1.00 86.69 363 ILE A N 1
ATOM 2777 C CA . ILE A 1 363 ? -8.558 28.598 0.824 1.00 86.69 363 ILE A CA 1
ATOM 2778 C C . ILE A 1 363 ? -7.449 28.356 1.854 1.00 86.69 363 ILE A C 1
ATOM 2780 O O . ILE A 1 363 ? -6.565 29.201 1.988 1.00 86.69 363 ILE A O 1
ATOM 2784 N N . ALA A 1 364 ? -7.445 27.198 2.523 1.00 82.81 364 ALA A N 1
ATOM 2785 C CA . ALA A 1 364 ? -6.417 26.826 3.495 1.00 82.81 364 ALA A CA 1
ATOM 2786 C C . ALA A 1 364 ? -5.013 26.829 2.869 1.00 82.81 364 ALA A C 1
ATOM 2788 O O . ALA A 1 364 ? -4.109 27.464 3.408 1.00 82.81 364 ALA A O 1
ATOM 2789 N N . THR A 1 365 ? -4.861 26.235 1.682 1.00 91.50 365 THR A N 1
ATOM 2790 C CA . THR A 1 365 ? -3.620 26.256 0.894 1.00 91.50 365 THR A CA 1
ATOM 2791 C C . THR A 1 365 ? -3.158 27.683 0.591 1.00 91.50 365 THR A C 1
ATOM 2793 O O . THR A 1 365 ? -1.992 28.014 0.807 1.00 91.50 365 THR A O 1
ATOM 2796 N N . ALA A 1 366 ? -4.052 28.554 0.108 1.00 95.69 366 ALA A N 1
ATOM 2797 C CA . ALA A 1 366 ? -3.704 29.942 -0.205 1.00 95.69 366 ALA A CA 1
ATOM 2798 C C . ALA A 1 366 ? -3.259 30.721 1.045 1.00 95.69 366 ALA A C 1
ATOM 2800 O O . ALA A 1 366 ? -2.276 31.461 1.003 1.00 95.69 366 ALA A O 1
ATOM 2801 N N . CYS A 1 367 ? -3.955 30.533 2.170 1.00 89.94 367 CYS A N 1
ATOM 2802 C CA . CYS A 1 367 ? -3.584 31.137 3.446 1.00 89.94 367 CYS A CA 1
ATOM 2803 C C . CYS A 1 367 ? -2.232 30.619 3.946 1.00 89.94 367 CYS A C 1
ATOM 2805 O O . CYS A 1 367 ? -1.377 31.426 4.302 1.00 89.94 367 CYS A O 1
ATOM 2807 N N . ASN A 1 368 ? -2.013 29.301 3.942 1.00 88.06 368 ASN A N 1
ATOM 2808 C CA . ASN A 1 368 ? -0.778 28.702 4.437 1.00 88.06 368 ASN A CA 1
ATOM 2809 C C . ASN A 1 368 ? 0.443 29.164 3.628 1.00 88.06 368 ASN A C 1
ATOM 2811 O O . ASN A 1 368 ? 1.400 29.693 4.192 1.00 88.06 368 ASN A O 1
ATOM 2815 N N . LEU A 1 369 ? 0.385 29.042 2.299 1.00 95.50 369 LEU A N 1
ATOM 2816 C CA . LEU A 1 369 ? 1.484 29.453 1.422 1.00 95.50 369 LEU A CA 1
ATOM 2817 C C . LEU A 1 369 ? 1.711 30.971 1.459 1.00 95.50 369 LEU A C 1
ATOM 2819 O O . LEU A 1 369 ? 2.854 31.420 1.402 1.00 95.50 369 LEU A O 1
ATOM 2823 N N . GLY A 1 370 ? 0.643 31.765 1.594 1.00 96.38 370 GLY A N 1
ATOM 2824 C CA . GLY A 1 370 ? 0.732 33.216 1.768 1.00 96.38 370 GLY A CA 1
ATOM 2825 C C . GLY A 1 370 ? 1.396 33.626 3.083 1.00 96.38 370 GLY A C 1
ATOM 2826 O O . GLY A 1 370 ? 2.249 34.507 3.077 1.00 96.38 370 GLY A O 1
ATOM 2827 N N . ASN A 1 371 ? 1.065 32.957 4.190 1.00 92.12 371 ASN A N 1
ATOM 2828 C CA . ASN A 1 371 ? 1.660 33.218 5.506 1.00 92.12 371 ASN A CA 1
ATOM 2829 C C . ASN A 1 371 ? 3.159 32.873 5.572 1.00 92.12 371 ASN A C 1
ATOM 2831 O O . ASN A 1 371 ? 3.859 33.403 6.431 1.00 92.12 371 ASN A O 1
ATOM 2835 N N . HIS A 1 372 ? 3.641 32.008 4.676 1.00 93.06 372 HIS A N 1
ATOM 2836 C CA . HIS A 1 372 ? 5.043 31.585 4.586 1.00 93.06 372 HIS A CA 1
ATOM 2837 C C . HIS A 1 372 ? 5.814 32.245 3.426 1.00 93.06 372 HIS A C 1
ATOM 2839 O O . HIS A 1 372 ? 6.907 31.796 3.081 1.00 93.06 372 HIS A O 1
ATOM 2845 N N . ASP A 1 373 ? 5.260 33.294 2.805 1.00 95.81 373 ASP A N 1
ATOM 2846 C CA . ASP A 1 373 ? 5.870 34.012 1.674 1.00 95.81 373 ASP A CA 1
ATOM 2847 C C . ASP A 1 373 ? 6.270 33.093 0.495 1.00 95.81 373 ASP A C 1
ATOM 2849 O O . ASP A 1 373 ? 7.252 33.334 -0.217 1.00 95.81 373 ASP A O 1
ATOM 2853 N N . VAL A 1 374 ? 5.509 32.017 0.264 1.00 98.00 374 VAL A N 1
ATOM 2854 C CA . VAL A 1 374 ? 5.740 31.075 -0.839 1.00 98.00 374 VAL A CA 1
ATOM 2855 C C . VAL A 1 374 ? 5.026 31.582 -2.100 1.00 98.00 374 VAL A C 1
ATOM 2857 O O . VAL A 1 374 ? 3.806 31.762 -2.068 1.00 98.00 374 VAL A O 1
ATOM 2860 N N . PRO A 1 375 ? 5.714 31.792 -3.243 1.00 98.25 375 PRO A N 1
ATOM 2861 C CA . PRO A 1 375 ? 5.067 32.172 -4.497 1.00 98.25 375 PRO A CA 1
ATOM 2862 C C . PRO A 1 375 ? 4.114 31.073 -4.961 1.00 98.25 375 PRO A C 1
ATOM 2864 O O . PRO A 1 375 ? 4.550 29.956 -5.248 1.00 98.25 375 PRO A O 1
ATOM 2867 N N . HIS A 1 376 ? 2.817 31.374 -5.047 1.00 98.62 376 HIS A N 1
ATOM 2868 C CA . HIS A 1 376 ? 1.829 30.334 -5.303 1.00 98.62 376 HIS A CA 1
ATOM 2869 C C . HIS A 1 376 ? 0.630 30.758 -6.159 1.00 98.62 376 HIS A C 1
ATOM 2871 O O . HIS A 1 376 ? 0.331 31.937 -6.361 1.00 98.62 376 HIS A O 1
ATOM 2877 N N . LYS A 1 377 ? -0.075 29.747 -6.672 1.00 98.44 377 LYS A N 1
ATOM 2878 C CA . LYS A 1 377 ? -1.400 29.829 -7.295 1.00 98.44 377 LYS A CA 1
ATOM 2879 C C . LYS A 1 377 ? -2.262 28.698 -6.742 1.00 98.44 377 LYS A C 1
ATOM 2881 O O . LYS A 1 377 ? -1.745 27.636 -6.420 1.00 98.44 377 LYS A O 1
ATOM 2886 N N . VAL A 1 378 ? -3.574 28.900 -6.706 1.00 97.94 378 VAL A N 1
ATOM 2887 C CA . VAL A 1 378 ? -4.524 27.841 -6.346 1.00 97.94 378 VAL A CA 1
ATOM 2888 C C . VAL A 1 378 ? -5.613 27.740 -7.410 1.00 97.94 378 VAL A C 1
ATOM 2890 O O . VAL A 1 378 ? -6.106 28.764 -7.901 1.00 97.94 378 VAL A O 1
ATOM 2893 N N . ILE A 1 379 ? -5.951 26.515 -7.814 1.00 97.56 379 ILE A N 1
ATOM 2894 C CA . ILE A 1 379 ? -6.981 26.218 -8.818 1.00 97.56 379 ILE A CA 1
ATOM 2895 C C . ILE A 1 379 ? -7.884 25.068 -8.375 1.00 97.56 379 ILE A C 1
ATOM 2897 O O . ILE A 1 379 ? -7.505 24.245 -7.547 1.00 97.56 379 ILE A O 1
ATOM 2901 N N . ALA A 1 380 ? -9.086 25.012 -8.947 1.00 96.00 380 ALA A N 1
ATOM 2902 C CA . ALA A 1 380 ? -9.978 23.878 -8.759 1.00 96.00 380 ALA A CA 1
ATOM 2903 C C . ALA A 1 380 ? -9.530 22.706 -9.638 1.00 96.00 380 ALA A C 1
ATOM 2905 O O . ALA A 1 380 ? -9.164 22.901 -10.796 1.00 96.00 380 ALA A O 1
ATOM 2906 N N . GLY A 1 381 ? -9.599 21.477 -9.145 1.00 94.94 381 GLY A N 1
ATOM 2907 C CA . GLY A 1 381 ? -9.278 20.320 -9.974 1.00 94.94 381 GLY A CA 1
ATOM 2908 C C . GLY A 1 381 ? -9.573 19.001 -9.292 1.00 94.94 381 GLY A C 1
ATOM 2909 O O . GLY A 1 381 ? -9.527 18.900 -8.077 1.00 94.94 381 GLY A O 1
ATOM 2910 N N . ASP A 1 382 ? -9.884 18.004 -10.106 1.00 93.31 382 ASP A N 1
ATOM 2911 C CA . ASP A 1 382 ? -10.267 16.660 -9.685 1.00 93.31 382 ASP A CA 1
ATOM 2912 C C . ASP A 1 382 ? -9.218 15.690 -10.236 1.00 93.31 382 ASP A C 1
ATOM 2914 O O . ASP A 1 382 ? -8.913 15.730 -11.436 1.00 93.31 382 ASP A O 1
ATOM 2918 N N . ILE A 1 383 ? -8.657 14.839 -9.370 1.00 95.75 383 ILE A N 1
ATOM 2919 C CA . ILE A 1 383 ? -7.622 13.865 -9.741 1.00 95.75 383 ILE A CA 1
ATOM 2920 C C . ILE A 1 383 ? -8.093 12.927 -10.866 1.00 95.75 383 ILE A C 1
ATOM 2922 O O . ILE A 1 383 ? -7.295 12.514 -11.706 1.00 95.75 383 ILE A O 1
ATOM 2926 N N . GLY A 1 384 ? -9.392 12.633 -10.957 1.00 95.31 384 GLY A N 1
ATOM 2927 C CA . GLY A 1 384 ? -9.977 11.838 -12.034 1.00 95.31 384 GLY A CA 1
ATOM 2928 C C . GLY A 1 384 ? -10.065 12.581 -13.374 1.00 95.31 384 GLY A C 1
ATOM 2929 O O . GLY A 1 384 ? -10.363 11.972 -14.403 1.00 95.31 384 GLY A O 1
ATOM 2930 N N . LYS A 1 385 ? -9.817 13.894 -13.421 1.00 96.81 385 LYS A N 1
ATOM 2931 C CA . LYS A 1 385 ? -9.979 14.731 -14.626 1.00 96.81 385 LYS A CA 1
ATOM 2932 C C . LYS A 1 385 ? -8.719 15.560 -14.919 1.00 96.81 385 LYS A C 1
ATOM 2934 O O . LYS A 1 385 ? -8.811 16.788 -15.030 1.00 96.81 385 LYS A O 1
ATOM 2939 N N . PRO A 1 386 ? -7.548 14.929 -15.133 1.00 97.38 386 PRO A N 1
ATOM 2940 C CA . PRO A 1 386 ? -6.291 15.656 -15.306 1.00 97.38 386 PRO A CA 1
ATOM 2941 C C . PRO A 1 386 ? -6.282 16.580 -16.533 1.00 97.38 386 PRO A C 1
ATOM 2943 O O . PRO A 1 386 ? -5.701 17.659 -16.481 1.00 97.38 386 PRO A O 1
ATOM 2946 N N . SER A 1 387 ? -7.011 16.261 -17.607 1.00 96.81 387 SER A N 1
ATOM 2947 C CA . SER A 1 387 ? -7.161 17.164 -18.762 1.00 96.81 387 SER A CA 1
ATOM 2948 C C . SER A 1 387 ? -7.817 18.509 -18.404 1.00 96.81 387 SER A C 1
ATOM 2950 O O . SER A 1 387 ? -7.442 19.549 -18.952 1.00 96.81 387 SER A O 1
ATOM 2952 N N . SER A 1 388 ? -8.755 18.515 -17.448 1.00 97.19 388 SER A N 1
ATOM 2953 C CA . SER A 1 388 ? -9.363 19.740 -16.911 1.00 97.19 388 SER A CA 1
ATOM 2954 C C . SER A 1 388 ? -8.348 20.551 -16.107 1.00 97.19 388 SER A C 1
ATOM 2956 O O . SER A 1 388 ? -8.261 21.769 -16.281 1.00 97.19 388 SER A O 1
ATOM 2958 N N . ILE A 1 389 ? -7.523 19.877 -15.295 1.00 97.88 389 ILE A N 1
ATOM 2959 C CA . ILE A 1 389 ? -6.419 20.505 -14.554 1.00 97.88 389 ILE A CA 1
ATOM 2960 C C . ILE A 1 389 ? -5.465 21.191 -15.539 1.00 97.88 389 ILE A C 1
ATOM 2962 O O . ILE A 1 389 ? -5.228 22.391 -15.419 1.00 97.88 389 ILE A O 1
ATOM 2966 N N . MET A 1 390 ? -5.010 20.489 -16.584 1.00 97.56 390 MET A N 1
ATOM 2967 C CA . MET A 1 390 ? -4.112 21.058 -17.602 1.00 97.56 390 MET A CA 1
ATOM 2968 C C . MET A 1 390 ? -4.713 22.279 -18.307 1.00 97.56 390 MET A C 1
ATOM 2970 O O . MET A 1 390 ? -4.021 23.271 -18.551 1.00 97.56 390 MET A O 1
ATOM 2974 N N . ALA A 1 391 ? -6.014 22.255 -18.609 1.00 97.25 391 ALA A N 1
ATOM 2975 C CA . ALA A 1 391 ? -6.703 23.406 -19.186 1.00 97.25 391 ALA A CA 1
ATOM 2976 C C . ALA A 1 391 ? -6.745 24.605 -18.220 1.00 97.25 391 ALA A C 1
ATOM 2978 O O . ALA A 1 391 ? -6.580 25.750 -18.651 1.00 97.25 391 ALA A O 1
ATOM 2979 N N . GLN A 1 392 ? -6.947 24.367 -16.922 1.00 97.31 392 GLN A N 1
ATOM 2980 C CA . GLN A 1 392 ? -6.944 25.419 -15.904 1.00 97.31 392 GLN A CA 1
ATOM 2981 C C . GLN A 1 392 ? -5.550 25.998 -15.647 1.00 97.31 392 GLN A C 1
ATOM 2983 O O . GLN A 1 392 ? -5.427 27.222 -15.544 1.00 97.31 392 GLN A O 1
ATOM 2988 N N . LEU A 1 393 ? -4.505 25.165 -15.631 1.00 97.69 393 LEU A N 1
ATOM 2989 C CA . LEU A 1 393 ? -3.111 25.612 -15.548 1.00 97.69 393 LEU A CA 1
ATOM 2990 C C . LEU A 1 393 ? -2.799 26.611 -16.670 1.00 97.69 393 LEU A C 1
ATOM 2992 O O . LEU A 1 393 ? -2.419 27.754 -16.393 1.00 97.69 393 LEU A O 1
ATOM 2996 N N . LYS A 1 394 ? -3.115 26.254 -17.923 1.00 96.62 394 LYS A N 1
ATOM 2997 C CA . LYS A 1 394 ? -2.938 27.143 -19.085 1.00 96.62 394 LYS A CA 1
ATOM 2998 C C . LYS A 1 394 ? -3.691 28.468 -18.924 1.00 96.62 394 LYS A C 1
ATOM 3000 O O . LYS A 1 394 ? -3.119 29.533 -19.157 1.00 96.62 394 LYS A O 1
ATOM 3005 N N . ARG A 1 395 ? -4.948 28.444 -18.452 1.00 97.00 395 ARG A N 1
ATOM 3006 C CA . ARG A 1 395 ? -5.730 29.674 -18.175 1.00 97.00 395 ARG A CA 1
ATOM 3007 C C . ARG A 1 395 ? -5.081 30.561 -17.110 1.00 97.00 395 ARG A C 1
ATOM 3009 O O . ARG A 1 395 ? -5.187 31.783 -17.189 1.00 97.00 395 ARG A O 1
ATOM 3016 N N . LYS A 1 396 ? -4.401 29.971 -16.126 1.00 96.31 396 LYS A N 1
ATOM 3017 C CA . LYS A 1 396 ? -3.671 30.686 -15.066 1.00 96.31 396 LYS A CA 1
ATOM 3018 C C . LYS A 1 396 ? -2.228 31.035 -15.439 1.00 96.31 396 LYS A C 1
ATOM 3020 O O . LYS A 1 396 ? -1.494 31.519 -14.568 1.00 96.31 396 LYS A O 1
ATOM 3025 N N . LYS A 1 397 ? -1.855 30.873 -16.716 1.00 96.69 397 LYS A N 1
ATOM 3026 C CA . LYS A 1 397 ? -0.504 31.104 -17.250 1.00 96.69 397 LYS A CA 1
ATOM 3027 C C . LYS A 1 397 ? 0.556 30.240 -16.556 1.00 96.69 397 LYS A C 1
ATOM 3029 O O . LYS A 1 397 ? 1.649 30.714 -16.276 1.00 96.69 397 LYS A O 1
ATOM 3034 N N . VAL A 1 398 ? 0.188 29.007 -16.228 1.00 97.44 398 VAL A N 1
ATOM 3035 C CA . VAL A 1 398 ? 1.111 27.947 -15.823 1.00 97.44 398 VAL A CA 1
ATOM 3036 C C . VAL A 1 398 ? 1.306 27.059 -17.043 1.00 97.44 398 VAL A C 1
ATOM 3038 O O . VAL A 1 398 ? 0.319 26.556 -17.581 1.00 97.44 398 VAL A O 1
ATOM 3041 N N . ASP A 1 399 ? 2.545 26.923 -17.511 1.00 96.94 399 ASP A N 1
ATOM 3042 C CA . ASP A 1 399 ? 2.878 26.043 -18.632 1.00 96.94 399 ASP A CA 1
ATOM 3043 C C . ASP A 1 399 ? 3.035 24.598 -18.126 1.00 96.94 399 ASP A C 1
ATOM 3045 O O . ASP A 1 399 ? 3.960 24.339 -17.351 1.00 96.94 399 ASP A O 1
ATOM 3049 N N . PRO A 1 400 ? 2.171 23.650 -18.545 1.00 95.25 400 PRO A N 1
ATOM 3050 C CA . PRO A 1 400 ? 2.287 22.249 -18.138 1.00 95.25 400 PRO A CA 1
ATOM 3051 C C . PRO A 1 400 ? 3.604 21.574 -18.552 1.00 95.25 400 PRO A C 1
ATOM 3053 O O . PRO A 1 400 ? 4.045 20.624 -17.915 1.00 95.25 400 PRO A O 1
ATOM 3056 N N . ASN A 1 401 ? 4.281 22.069 -19.591 1.00 96.38 401 ASN A N 1
ATOM 3057 C CA . ASN A 1 401 ? 5.575 21.512 -20.004 1.00 96.38 401 ASN A CA 1
ATOM 3058 C C . ASN A 1 401 ? 6.724 21.980 -19.096 1.00 96.38 401 ASN A C 1
ATOM 3060 O O . ASN A 1 401 ? 7.833 21.456 -19.145 1.00 96.38 401 ASN A O 1
ATOM 3064 N N . LYS A 1 402 ? 6.466 22.987 -18.259 1.00 97.62 402 LYS A N 1
ATOM 3065 C CA . LYS A 1 402 ? 7.390 23.510 -17.251 1.00 97.62 402 LYS A CA 1
ATOM 3066 C C . LYS A 1 402 ? 6.963 23.125 -15.833 1.00 97.62 402 LYS A C 1
ATOM 3068 O O . LYS A 1 402 ? 7.451 23.733 -14.878 1.00 97.62 402 LYS A O 1
ATOM 3073 N N . SER A 1 403 ? 6.070 22.143 -15.671 1.00 98.00 403 SER A N 1
ATOM 3074 C CA . SER A 1 403 ? 5.625 21.670 -14.358 1.00 98.00 403 SER A CA 1
ATOM 3075 C C . SER A 1 403 ? 6.190 20.307 -13.974 1.00 98.00 403 SER A C 1
ATOM 3077 O O . SER A 1 403 ? 6.225 19.373 -14.773 1.00 98.00 403 SER A O 1
ATOM 3079 N N . LEU A 1 404 ? 6.581 20.190 -12.705 1.00 98.62 404 LEU A N 1
ATOM 3080 C CA . LEU A 1 404 ? 6.678 18.923 -11.988 1.00 98.62 404 LEU A CA 1
ATOM 3081 C C . LEU A 1 404 ? 5.361 18.697 -11.250 1.00 98.62 404 LEU A C 1
ATOM 3083 O O . LEU A 1 404 ? 4.928 19.558 -10.483 1.00 98.62 404 LEU A O 1
ATOM 3087 N N . HIS A 1 405 ? 4.720 17.556 -11.471 1.00 98.62 405 HIS A N 1
ATOM 3088 C CA . HIS A 1 405 ? 3.527 17.193 -10.718 1.00 98.62 405 HIS A CA 1
ATOM 3089 C C . HIS A 1 405 ? 3.913 16.431 -9.457 1.00 98.62 405 HIS A C 1
ATOM 3091 O O . HIS A 1 405 ? 4.843 15.625 -9.464 1.00 98.62 405 HIS A O 1
ATOM 3097 N N . VAL A 1 406 ? 3.179 16.675 -8.379 1.00 98.12 406 VAL A N 1
ATOM 3098 C CA . VAL A 1 406 ? 3.295 15.934 -7.126 1.00 98.12 406 VAL A CA 1
ATOM 3099 C C . VAL A 1 406 ? 1.909 15.574 -6.600 1.00 98.12 406 VAL A C 1
ATOM 3101 O O . VAL A 1 406 ? 0.922 16.214 -6.971 1.00 98.12 406 VAL A O 1
ATOM 3104 N N . ARG A 1 407 ? 1.827 14.515 -5.794 1.00 95.12 407 ARG A N 1
ATOM 3105 C CA . ARG A 1 407 ? 0.681 14.224 -4.915 1.00 95.12 407 ARG A CA 1
ATOM 3106 C C . ARG A 1 407 ? 1.044 13.152 -3.896 1.00 95.12 407 ARG A C 1
ATOM 3108 O O . ARG A 1 407 ? 1.902 12.309 -4.159 1.00 95.12 407 ARG A O 1
ATOM 3115 N N . SER A 1 408 ? 0.364 13.148 -2.759 1.00 91.81 408 SER A N 1
ATOM 3116 C CA . SER A 1 408 ? 0.545 12.138 -1.716 1.00 91.81 408 SER A CA 1
ATOM 3117 C C . SER A 1 408 ? -0.788 11.518 -1.317 1.00 91.81 408 SER A C 1
ATOM 3119 O O . SER A 1 408 ? -1.678 12.244 -0.888 1.00 91.81 408 SER A O 1
ATOM 3121 N N . PHE A 1 409 ? -0.883 10.189 -1.412 1.00 90.81 409 PHE A N 1
ATOM 3122 C CA . PHE A 1 409 ? -1.991 9.364 -0.921 1.00 90.81 409 PHE A CA 1
ATOM 3123 C C . PHE A 1 409 ? -3.356 9.769 -1.493 1.00 90.81 409 PHE A C 1
ATOM 3125 O O . PHE A 1 409 ? -4.266 10.092 -0.738 1.00 90.81 409 PHE A O 1
ATOM 3132 N N . LEU A 1 410 ? -3.501 9.760 -2.825 1.00 92.75 410 LEU A N 1
ATOM 3133 C CA . LEU A 1 410 ? -4.708 10.291 -3.478 1.00 92.75 410 LEU A CA 1
ATOM 3134 C C . LEU A 1 410 ? -5.275 9.427 -4.610 1.00 92.75 410 LEU A C 1
ATOM 3136 O O . LEU A 1 410 ? -6.473 9.487 -4.871 1.00 92.75 410 LEU A O 1
ATOM 3140 N N . ASP A 1 411 ? -4.480 8.610 -5.306 1.00 96.38 411 ASP A N 1
ATOM 3141 C CA . ASP A 1 411 ? -4.999 7.771 -6.395 1.00 96.38 411 ASP A CA 1
ATOM 3142 C C . ASP A 1 411 ? -5.943 6.677 -5.879 1.00 96.38 411 ASP A C 1
ATOM 3144 O O . ASP A 1 411 ? -6.869 6.276 -6.599 1.00 96.38 411 ASP A O 1
ATOM 3148 N N . HIS A 1 412 ? -5.736 6.209 -4.643 1.00 95.38 412 HIS A N 1
ATOM 3149 C CA . HIS A 1 412 ? -6.661 5.290 -3.980 1.00 95.38 412 HIS A CA 1
ATOM 3150 C C . HIS A 1 412 ? -7.983 5.978 -3.601 1.00 95.38 412 HIS A C 1
ATOM 3152 O O . HIS A 1 412 ? -9.030 5.356 -3.730 1.00 95.38 412 HIS A O 1
ATOM 3158 N N . ASP A 1 413 ? -7.969 7.259 -3.232 1.00 91.94 413 ASP A N 1
ATOM 3159 C CA . ASP A 1 413 ? -9.161 8.034 -2.837 1.00 91.94 413 ASP A CA 1
ATOM 3160 C C . ASP A 1 413 ? -9.787 8.815 -4.013 1.00 91.94 413 ASP A C 1
ATOM 3162 O O . ASP A 1 413 ? -10.530 9.785 -3.858 1.00 91.94 413 ASP A O 1
ATOM 3166 N N . ARG A 1 414 ? -9.464 8.420 -5.252 1.00 92.12 414 ARG A N 1
ATOM 3167 C CA . ARG A 1 414 ? -10.038 9.049 -6.446 1.00 92.12 414 ARG A CA 1
ATOM 3168 C C . ARG A 1 414 ? -11.543 8.759 -6.541 1.00 92.12 414 ARG A C 1
ATOM 3170 O O . ARG A 1 414 ? -11.966 7.636 -6.253 1.00 92.12 414 ARG A O 1
ATOM 3177 N N . PRO A 1 415 ? -12.343 9.679 -7.111 1.00 88.50 415 PRO A N 1
ATOM 3178 C CA . PRO A 1 415 ? -13.701 9.355 -7.521 1.00 88.50 415 PRO A CA 1
ATOM 3179 C C . PRO A 1 415 ? -13.711 8.144 -8.458 1.00 88.50 415 PRO A C 1
ATOM 3181 O O . PRO A 1 415 ? -12.990 8.113 -9.465 1.00 88.50 415 PRO A O 1
ATOM 3184 N N . TYR A 1 416 ? -14.540 7.149 -8.140 1.00 89.94 416 TYR A N 1
ATOM 3185 C CA . TYR A 1 416 ? -14.654 5.959 -8.970 1.00 89.94 416 TYR A CA 1
ATOM 3186 C C . TYR A 1 416 ? -15.193 6.304 -10.348 1.00 89.94 416 TYR A C 1
ATOM 3188 O O . TYR A 1 416 ? -16.226 6.958 -10.499 1.00 89.94 416 TYR A O 1
ATOM 3196 N N . ILE A 1 417 ? -14.491 5.823 -11.366 1.00 92.19 417 ILE A N 1
ATOM 3197 C CA . ILE A 1 417 ? -14.912 5.928 -12.754 1.00 92.19 417 ILE A CA 1
ATOM 3198 C C . ILE A 1 417 ? -14.837 4.519 -13.312 1.00 92.19 417 ILE A C 1
ATOM 3200 O O . ILE A 1 417 ? -13.743 3.956 -13.417 1.00 92.19 417 ILE A O 1
ATOM 3204 N N . ALA A 1 418 ? -16.004 3.963 -13.631 1.00 93.06 418 ALA A N 1
ATOM 3205 C CA . ALA A 1 418 ? -16.105 2.656 -14.257 1.00 93.06 418 ALA A CA 1
ATOM 3206 C C . ALA A 1 418 ? -15.303 2.648 -15.572 1.00 93.06 418 ALA A C 1
ATOM 3208 O O . ALA A 1 418 ? -15.344 3.642 -16.314 1.00 93.06 418 ALA A O 1
ATOM 3209 N N . PRO A 1 419 ? -14.558 1.569 -15.856 1.00 95.62 419 PRO A N 1
ATOM 3210 C CA . PRO A 1 419 ? -13.777 1.474 -17.078 1.00 95.62 419 PRO A CA 1
ATOM 3211 C C . PRO A 1 419 ? -14.701 1.468 -18.296 1.00 95.62 419 PRO A C 1
ATOM 3213 O O . PRO A 1 419 ? -15.786 0.884 -18.280 1.00 95.62 419 PRO A O 1
ATOM 3216 N N . LYS A 1 420 ? -14.264 2.103 -19.383 1.00 95.06 420 LYS A N 1
ATOM 3217 C CA . LYS A 1 420 ? -14.978 2.059 -20.665 1.00 95.06 420 LYS A CA 1
ATOM 3218 C C . LYS A 1 420 ? -14.890 0.682 -21.306 1.00 95.06 420 LYS A C 1
ATOM 3220 O O . LYS A 1 420 ? -15.837 0.268 -21.969 1.00 95.06 420 LYS A O 1
ATOM 3225 N N . ASN A 1 421 ? -13.759 0.003 -21.128 1.00 88.38 421 ASN A N 1
ATOM 3226 C CA . ASN A 1 421 ? -13.522 -1.326 -21.673 1.00 88.38 421 ASN A CA 1
ATOM 3227 C C . ASN A 1 421 ? -13.357 -2.335 -20.540 1.00 88.38 421 ASN A C 1
ATOM 3229 O O . ASN A 1 421 ? -12.504 -2.174 -19.668 1.00 88.38 421 ASN A O 1
ATOM 3233 N N . GLN A 1 422 ? -14.150 -3.401 -20.578 1.00 91.62 422 GLN A N 1
ATOM 3234 C CA . GLN A 1 422 ? -13.952 -4.532 -19.681 1.00 91.62 422 GLN A CA 1
ATOM 3235 C C . GLN A 1 422 ? -12.775 -5.385 -20.158 1.00 91.62 422 GLN A C 1
ATOM 3237 O O . GLN A 1 422 ? -12.516 -5.492 -21.357 1.00 91.62 422 GLN A O 1
ATOM 3242 N N . LEU A 1 423 ? -12.072 -6.001 -19.208 1.00 93.81 423 LEU A N 1
ATOM 3243 C CA . LEU A 1 423 ? -11.049 -6.990 -19.529 1.00 93.81 423 LEU A CA 1
ATOM 3244 C C . LEU A 1 423 ? -11.716 -8.262 -20.052 1.00 93.81 423 LEU A C 1
ATOM 3246 O O . LEU A 1 423 ? -12.725 -8.709 -19.507 1.00 93.81 423 LEU A O 1
ATOM 3250 N N . GLU A 1 424 ? -11.127 -8.872 -21.075 1.00 93.31 424 GLU A N 1
ATOM 3251 C CA . GLU A 1 424 ? -11.592 -10.162 -21.574 1.00 93.31 424 GLU A CA 1
ATOM 3252 C C . GLU A 1 424 ? -11.341 -11.248 -20.518 1.00 93.31 424 GLU A C 1
ATOM 3254 O O . GLU A 1 424 ? -10.217 -11.417 -20.049 1.00 93.31 424 GLU A O 1
ATOM 3259 N N . GLU A 1 425 ? -12.380 -12.001 -20.154 1.00 89.25 425 GLU A N 1
ATOM 3260 C CA . GLU A 1 425 ? -12.386 -12.953 -19.029 1.00 89.25 425 GLU A CA 1
ATOM 3261 C C . GLU A 1 425 ? -11.254 -13.999 -19.077 1.00 89.25 425 GLU A C 1
ATOM 3263 O O . GLU A 1 425 ? -10.744 -14.405 -18.032 1.00 89.25 425 GLU A O 1
ATOM 3268 N N . GLY A 1 426 ? -10.847 -14.410 -20.285 1.00 90.38 426 GLY A N 1
ATOM 3269 C CA . GLY A 1 426 ? -9.771 -15.377 -20.530 1.00 90.38 426 GLY A CA 1
ATOM 3270 C C . GLY A 1 426 ? -8.392 -14.769 -20.816 1.00 90.38 426 GLY A C 1
ATOM 3271 O O . GLY A 1 426 ? -7.467 -15.520 -21.112 1.00 90.38 426 GLY A O 1
ATOM 3272 N N . SER A 1 427 ? -8.249 -13.441 -20.765 1.00 95.00 427 SER A N 1
ATOM 3273 C CA . SER A 1 427 ? -6.964 -12.766 -20.999 1.00 95.00 427 SER A CA 1
ATOM 3274 C C . SER A 1 427 ? -5.987 -12.975 -19.843 1.00 95.00 427 SER A C 1
ATOM 3276 O O . SER A 1 427 ? -6.388 -13.137 -18.682 1.00 95.00 427 SER A O 1
ATOM 3278 N N . ALA A 1 428 ? -4.688 -12.889 -20.135 1.00 95.75 428 ALA A N 1
ATOM 3279 C CA . ALA A 1 428 ? -3.655 -12.919 -19.105 1.00 95.75 428 ALA A CA 1
ATOM 3280 C C . ALA A 1 428 ? -3.826 -11.774 -18.094 1.00 95.75 428 ALA A C 1
ATOM 3282 O O . ALA A 1 428 ? -3.623 -11.966 -16.894 1.00 95.75 428 ALA A O 1
ATOM 3283 N N . VAL A 1 429 ? -4.260 -10.596 -18.557 1.00 95.88 429 VAL A N 1
ATOM 3284 C CA . VAL A 1 429 ? -4.519 -9.429 -17.698 1.00 95.88 429 VAL A CA 1
ATOM 3285 C C . VAL A 1 429 ? -5.659 -9.696 -16.709 1.00 95.88 429 VAL A C 1
ATOM 3287 O O . VAL A 1 429 ? -5.525 -9.383 -15.525 1.00 95.88 429 VAL A O 1
ATOM 3290 N N . ALA A 1 430 ? -6.769 -10.294 -17.155 1.00 95.88 430 ALA A N 1
ATOM 3291 C CA . ALA A 1 430 ? -7.885 -10.629 -16.269 1.00 95.88 430 ALA A CA 1
ATOM 3292 C C . ALA A 1 430 ? -7.490 -11.694 -15.235 1.00 95.88 430 ALA A C 1
ATOM 3294 O O . ALA A 1 430 ? -7.807 -11.552 -14.052 1.00 95.88 430 ALA A O 1
ATOM 3295 N N . ALA A 1 431 ? -6.752 -12.727 -15.658 1.00 94.88 431 ALA A N 1
ATOM 3296 C CA . ALA A 1 431 ? -6.221 -13.751 -14.760 1.00 94.88 431 ALA A CA 1
ATOM 3297 C C . ALA A 1 431 ? -5.264 -13.155 -13.713 1.00 94.88 431 ALA A C 1
ATOM 3299 O O . ALA A 1 431 ? -5.353 -13.486 -12.530 1.00 94.88 431 ALA A O 1
ATOM 3300 N N . PHE A 1 432 ? -4.391 -12.231 -14.125 1.00 95.31 432 PHE A N 1
ATOM 3301 C CA . PHE A 1 432 ? -3.498 -11.504 -13.225 1.00 95.31 432 PHE A CA 1
ATOM 3302 C C . PHE A 1 432 ? -4.273 -10.674 -12.200 1.00 95.31 432 PHE A C 1
ATOM 3304 O O . PHE A 1 432 ? -4.004 -10.792 -11.006 1.00 95.31 432 PHE A O 1
ATOM 3311 N N . ALA A 1 433 ? -5.249 -9.874 -12.642 1.00 95.50 433 ALA A N 1
ATOM 3312 C CA . ALA A 1 433 ? -6.039 -9.030 -11.750 1.00 95.50 433 ALA A C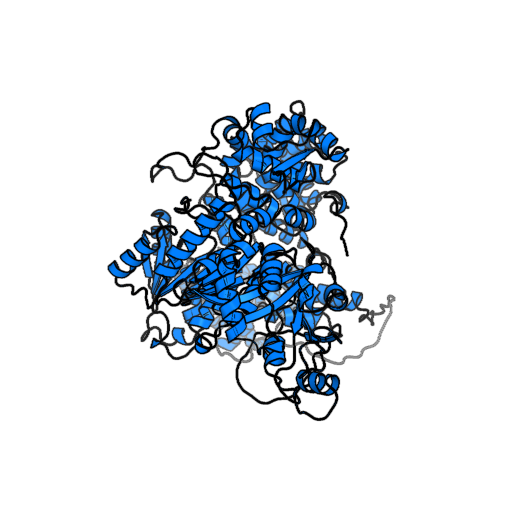A 1
ATOM 3313 C C . ALA A 1 433 ? -6.773 -9.868 -10.691 1.00 95.50 433 ALA A C 1
ATOM 3315 O O . ALA A 1 433 ? -6.722 -9.537 -9.510 1.00 95.50 433 ALA A O 1
ATOM 3316 N N . LYS A 1 434 ? -7.377 -10.996 -11.087 1.00 93.31 434 LYS A N 1
ATOM 3317 C CA . LYS A 1 434 ? -8.027 -11.929 -10.152 1.00 93.31 434 LYS A CA 1
ATOM 3318 C C . LYS A 1 434 ? -7.045 -12.543 -9.165 1.00 93.31 434 LYS A C 1
ATOM 3320 O O . LYS A 1 434 ? -7.346 -12.599 -7.984 1.00 93.31 434 LYS A O 1
ATOM 3325 N N . ALA A 1 435 ? -5.875 -12.981 -9.625 1.00 91.12 435 ALA A N 1
ATOM 3326 C CA . ALA A 1 435 ? -4.885 -13.606 -8.754 1.00 91.12 435 ALA A CA 1
ATOM 3327 C C . ALA A 1 435 ? -4.286 -12.616 -7.740 1.00 91.12 435 ALA A C 1
ATOM 3329 O O . ALA A 1 435 ? -4.107 -12.961 -6.578 1.00 91.12 435 ALA A O 1
ATOM 3330 N N . GLN A 1 436 ? -3.988 -11.387 -8.168 1.00 92.12 436 GLN A N 1
ATOM 3331 C CA . GLN A 1 436 ? -3.350 -10.366 -7.326 1.00 92.12 436 GLN A CA 1
ATOM 3332 C C . GLN A 1 436 ? -4.293 -9.703 -6.319 1.00 92.12 436 GLN A C 1
ATOM 3334 O O . GLN A 1 436 ? -3.822 -9.041 -5.398 1.00 92.12 436 GLN A O 1
ATOM 3339 N N . MET A 1 437 ? -5.603 -9.825 -6.526 1.00 93.19 437 MET A N 1
ATOM 3340 C CA . MET A 1 437 ? -6.637 -9.139 -5.746 1.00 93.19 437 MET A CA 1
ATOM 3341 C C . MET A 1 437 ? -7.795 -10.079 -5.399 1.00 93.19 437 MET A C 1
ATOM 3343 O O . MET A 1 437 ? -8.941 -9.645 -5.301 1.00 93.19 437 MET A O 1
ATOM 3347 N N . ALA A 1 438 ? -7.511 -11.375 -5.248 1.00 91.00 438 ALA A N 1
ATOM 3348 C CA . ALA A 1 438 ? -8.531 -12.411 -5.076 1.00 91.00 438 ALA A CA 1
ATOM 3349 C C . ALA A 1 438 ? -9.443 -12.165 -3.863 1.00 91.00 438 ALA A C 1
ATOM 3351 O O . ALA A 1 438 ? -10.611 -12.539 -3.879 1.00 91.00 438 ALA A O 1
ATOM 3352 N N . ASP A 1 439 ? -8.908 -11.535 -2.819 1.00 92.75 439 ASP A N 1
ATOM 3353 C CA . ASP A 1 439 ? -9.586 -11.224 -1.563 1.00 92.75 439 ASP A CA 1
ATOM 3354 C C . ASP A 1 439 ? -9.717 -9.715 -1.305 1.00 92.75 439 ASP A C 1
ATOM 3356 O O . ASP A 1 439 ? -9.945 -9.295 -0.167 1.00 92.75 439 ASP A O 1
ATOM 3360 N N . PHE A 1 440 ? -9.557 -8.878 -2.334 1.00 94.75 440 PHE A N 1
ATOM 3361 C CA . PHE A 1 440 ? -9.727 -7.432 -2.208 1.00 94.75 440 PHE A CA 1
ATOM 3362 C C . PHE A 1 440 ? -11.202 -7.102 -2.403 1.00 94.75 440 PHE A C 1
ATOM 3364 O O . PHE A 1 440 ? -11.839 -7.569 -3.346 1.00 94.75 440 PHE A O 1
ATOM 3371 N N . VAL A 1 441 ? -11.749 -6.292 -1.501 1.00 94.00 441 VAL A N 1
ATOM 3372 C CA . VAL A 1 441 ? -13.174 -5.959 -1.480 1.00 94.00 441 VAL A CA 1
ATOM 3373 C C . VAL A 1 441 ? -13.316 -4.448 -1.531 1.00 94.00 441 VAL A C 1
ATOM 3375 O O . VAL A 1 441 ? -13.013 -3.769 -0.557 1.00 94.00 441 VAL A O 1
ATOM 3378 N N . HIS A 1 442 ? -13.801 -3.930 -2.655 1.00 96.06 442 HIS A N 1
ATOM 3379 C CA . HIS A 1 442 ? -14.080 -2.507 -2.844 1.00 96.06 442 HIS A CA 1
ATOM 3380 C C . HIS A 1 442 ? -15.539 -2.306 -3.203 1.00 96.06 442 HIS A C 1
ATOM 3382 O O . HIS A 1 442 ? -16.164 -3.197 -3.777 1.00 96.06 442 HIS A O 1
ATOM 3388 N N . LEU A 1 443 ? -16.071 -1.135 -2.868 1.00 94.50 443 LEU A N 1
ATOM 3389 C CA . LEU A 1 443 ? -17.483 -0.820 -3.027 1.00 94.50 443 LEU A CA 1
ATOM 3390 C C . LEU A 1 443 ? -17.666 0.380 -3.954 1.00 94.50 443 LEU A C 1
ATOM 3392 O O . LEU A 1 443 ? -16.908 1.343 -3.864 1.00 94.50 443 LEU A O 1
ATOM 3396 N N . ASN A 1 444 ? -18.683 0.338 -4.813 1.00 92.00 444 ASN A N 1
ATOM 3397 C CA . ASN A 1 444 ? -19.112 1.500 -5.592 1.00 92.00 444 ASN A CA 1
ATOM 3398 C C . ASN A 1 444 ? -19.933 2.477 -4.724 1.00 92.00 444 ASN A C 1
ATOM 3400 O O . ASN A 1 444 ? -20.100 2.287 -3.515 1.00 92.00 444 ASN A O 1
ATOM 3404 N N . LYS A 1 445 ? -20.480 3.539 -5.333 1.00 88.25 445 LYS A N 1
ATOM 3405 C CA . LYS A 1 445 ? -21.233 4.558 -4.587 1.00 88.25 445 LYS A CA 1
ATOM 3406 C C . LYS A 1 445 ? -22.597 4.063 -4.052 1.00 88.25 445 LYS A C 1
ATOM 3408 O O . LYS A 1 445 ? -23.208 4.711 -3.203 1.00 88.25 445 LYS A O 1
ATOM 3413 N N . GLU A 1 446 ? -23.076 2.922 -4.516 1.00 90.06 446 GLU A N 1
ATOM 3414 C CA . GLU A 1 446 ? -24.273 2.243 -4.026 1.00 90.06 446 GLU A CA 1
ATOM 3415 C C . GLU A 1 446 ? -23.944 1.229 -2.918 1.00 90.06 446 GLU A C 1
ATOM 3417 O O . GLU A 1 446 ? -24.850 0.715 -2.264 1.00 90.06 446 GLU A O 1
ATOM 3422 N N . GLY A 1 447 ? -22.657 0.972 -2.662 1.00 92.25 447 GLY A N 1
ATOM 3423 C CA . GLY A 1 447 ? -22.190 -0.036 -1.714 1.00 92.25 447 GLY A CA 1
ATOM 3424 C C . GLY A 1 447 ? -22.193 -1.463 -2.280 1.00 92.25 447 GLY A C 1
ATOM 3425 O O . GLY A 1 447 ? -22.166 -2.432 -1.519 1.00 92.25 447 GLY A O 1
ATOM 3426 N N . GLU A 1 448 ? -22.240 -1.608 -3.605 1.00 93.19 448 GLU A N 1
ATOM 3427 C CA . GLU A 1 448 ? -22.125 -2.891 -4.302 1.00 93.19 448 GLU A CA 1
ATOM 3428 C C . GLU A 1 448 ? -20.646 -3.245 -4.539 1.00 93.19 448 GLU A C 1
ATOM 3430 O O . GLU A 1 448 ? -19.833 -2.336 -4.745 1.00 93.19 448 GLU A O 1
ATOM 3435 N N . PRO A 1 449 ? -20.273 -4.540 -4.531 1.00 94.19 449 PRO A N 1
ATOM 3436 C CA . PRO A 1 449 ? -18.902 -4.960 -4.807 1.00 94.19 449 PRO A CA 1
ATOM 3437 C C . PRO A 1 449 ? -18.418 -4.522 -6.196 1.00 94.19 449 PRO A C 1
ATOM 3439 O O . PRO A 1 449 ? -19.107 -4.725 -7.194 1.00 94.19 449 PRO A O 1
ATOM 3442 N N . VAL A 1 450 ? -17.192 -4.005 -6.273 1.00 95.06 450 VAL A N 1
ATOM 3443 C CA . VAL A 1 450 ? -16.479 -3.746 -7.531 1.00 95.06 450 VAL A CA 1
ATOM 3444 C C . VAL A 1 450 ? -15.564 -4.938 -7.836 1.00 95.06 450 VAL A C 1
ATOM 3446 O O . VAL A 1 450 ? -14.652 -5.211 -7.050 1.00 95.06 450 VAL A O 1
ATOM 3449 N N . PRO A 1 451 ? -15.752 -5.649 -8.964 1.00 93.69 451 PRO A N 1
ATOM 3450 C CA . PRO A 1 451 ? 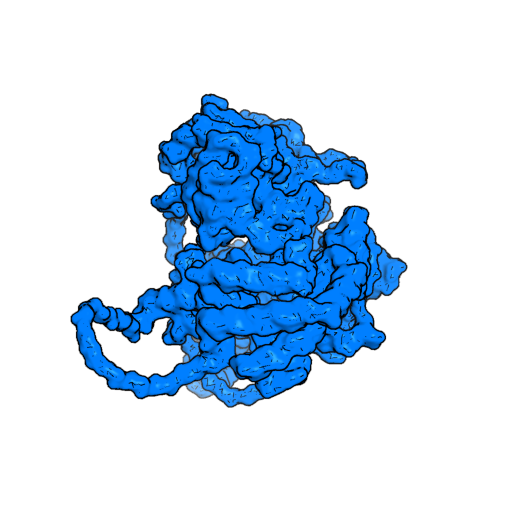-14.890 -6.767 -9.336 1.00 93.69 451 PRO A CA 1
ATOM 3451 C C . PRO A 1 451 ? -13.425 -6.348 -9.516 1.00 93.69 451 PRO A C 1
ATOM 3453 O O . PRO A 1 451 ? -13.134 -5.302 -10.094 1.00 93.69 451 PRO A O 1
ATOM 3456 N N . ALA A 1 452 ? -12.488 -7.213 -9.120 1.00 93.88 452 ALA A N 1
ATOM 3457 C CA . ALA A 1 452 ? -11.046 -6.968 -9.244 1.00 93.88 452 ALA A CA 1
ATOM 3458 C C . ALA A 1 452 ? -10.602 -6.611 -10.679 1.00 93.88 452 ALA A C 1
ATOM 3460 O O . ALA A 1 452 ? -9.764 -5.732 -10.885 1.00 93.88 452 ALA A O 1
ATOM 3461 N N . THR A 1 453 ? -11.180 -7.265 -11.690 1.00 95.81 453 THR A N 1
ATOM 3462 C CA . THR A 1 453 ? -10.900 -6.984 -13.108 1.00 95.81 453 THR A CA 1
ATOM 3463 C C . THR A 1 453 ? -11.385 -5.601 -13.535 1.00 95.81 453 THR A C 1
ATOM 3465 O O . THR A 1 453 ? -10.677 -4.897 -14.254 1.00 95.81 453 THR A O 1
ATOM 3468 N N . GLU A 1 454 ? -12.565 -5.191 -13.068 1.00 96.19 454 GLU A N 1
ATOM 3469 C CA . GLU A 1 454 ? -13.135 -3.869 -13.330 1.00 96.19 454 GLU A CA 1
ATOM 3470 C C . GLU A 1 454 ? -12.309 -2.775 -12.647 1.00 96.19 454 GLU A C 1
ATOM 3472 O O . GLU A 1 454 ? -11.935 -1.782 -13.275 1.00 96.19 454 GLU A O 1
ATOM 3477 N N . LEU A 1 455 ? -11.941 -2.998 -11.384 1.00 96.19 455 LEU A N 1
ATOM 3478 C CA . LEU A 1 455 ? -11.112 -2.080 -10.617 1.00 96.19 455 LEU A CA 1
ATOM 3479 C C . LEU A 1 455 ? -9.734 -1.877 -11.259 1.00 96.19 455 LEU A C 1
ATOM 3481 O O . LEU A 1 455 ? -9.262 -0.743 -11.375 1.00 96.19 455 LEU A O 1
ATOM 3485 N N . PHE A 1 456 ? -9.101 -2.963 -11.714 1.00 97.69 456 PHE A N 1
ATOM 3486 C CA . PHE A 1 456 ? -7.819 -2.896 -12.410 1.00 97.69 456 PHE A CA 1
ATOM 3487 C C . PHE A 1 456 ? -7.923 -2.117 -13.723 1.00 97.69 456 PHE A C 1
ATOM 3489 O O . PHE A 1 456 ? -7.098 -1.244 -13.990 1.00 97.69 456 PHE A O 1
ATOM 3496 N N . ALA A 1 457 ? -8.957 -2.375 -14.526 1.00 97.62 457 ALA A N 1
ATOM 3497 C CA . ALA A 1 457 ? -9.197 -1.622 -15.753 1.00 97.62 457 ALA A CA 1
ATOM 3498 C C . ALA A 1 457 ? -9.441 -0.128 -15.469 1.00 97.62 457 ALA A C 1
ATOM 3500 O O . ALA A 1 457 ? -8.870 0.727 -16.148 1.00 97.62 457 ALA A O 1
ATOM 3501 N N . SER A 1 458 ? -10.204 0.200 -14.418 1.00 97.50 458 SER A N 1
ATOM 3502 C CA . SER A 1 458 ? -10.411 1.582 -13.959 1.00 97.50 458 SER A CA 1
ATOM 3503 C C . SER A 1 458 ? -9.085 2.268 -13.612 1.00 97.50 458 SER A C 1
ATOM 3505 O O . SER A 1 458 ? -8.859 3.419 -13.998 1.00 97.50 458 SER A O 1
ATOM 3507 N N . LEU A 1 459 ? -8.179 1.561 -12.926 1.00 97.56 459 LEU A N 1
ATOM 3508 C CA . LEU A 1 459 ? -6.838 2.058 -12.618 1.00 97.56 459 LEU A CA 1
ATOM 3509 C C . LEU A 1 459 ? -6.011 2.299 -13.887 1.00 97.56 459 LEU A C 1
ATOM 3511 O O . LEU A 1 459 ? -5.408 3.362 -14.014 1.00 97.56 459 LEU A O 1
ATOM 3515 N N . VAL A 1 460 ? -5.992 1.357 -14.834 1.00 97.75 460 VAL A N 1
ATOM 3516 C CA . VAL A 1 460 ? -5.256 1.508 -16.104 1.00 97.75 460 VAL A CA 1
ATOM 3517 C C . VAL A 1 460 ? -5.762 2.730 -16.878 1.00 97.75 460 VAL A C 1
ATOM 3519 O O . VAL A 1 460 ? -4.963 3.540 -17.345 1.00 97.75 460 VAL A O 1
ATOM 3522 N N . GLU A 1 461 ? -7.080 2.926 -16.973 1.00 98.06 461 GLU A N 1
ATOM 3523 C CA . GLU A 1 461 ? -7.671 4.094 -17.641 1.00 98.06 461 GLU A CA 1
ATOM 3524 C C . GLU A 1 461 ? -7.418 5.409 -16.883 1.00 98.06 461 GLU A C 1
ATOM 3526 O O . GLU A 1 461 ? -7.267 6.474 -17.490 1.00 98.06 461 GLU A O 1
ATOM 3531 N N . HIS A 1 462 ? -7.365 5.374 -15.550 1.00 97.94 462 HIS A N 1
ATOM 3532 C CA . HIS A 1 462 ? -6.935 6.506 -14.722 1.00 97.94 462 HIS A CA 1
ATOM 3533 C C . HIS A 1 462 ? -5.477 6.886 -14.988 1.00 97.94 462 HIS A C 1
ATOM 3535 O O . HIS A 1 462 ? -5.191 8.042 -15.305 1.00 97.94 462 HIS A O 1
ATOM 3541 N N . MET A 1 463 ? -4.574 5.907 -14.964 1.00 97.81 463 MET A N 1
ATOM 3542 C CA . MET A 1 463 ? -3.157 6.105 -15.261 1.00 97.81 463 MET A CA 1
ATOM 3543 C C . MET A 1 463 ? -2.939 6.572 -16.701 1.00 97.81 463 MET A C 1
ATOM 3545 O O . MET A 1 463 ? -2.098 7.433 -16.935 1.00 97.81 463 MET A O 1
ATOM 3549 N N . ALA A 1 464 ? -3.727 6.089 -17.666 1.00 97.19 464 ALA A N 1
ATOM 3550 C CA . ALA A 1 464 ? -3.651 6.535 -19.058 1.00 97.19 464 ALA A CA 1
ATOM 3551 C C . ALA A 1 464 ? -4.011 8.020 -19.205 1.00 97.19 464 ALA A C 1
ATOM 3553 O O . ALA A 1 464 ? -3.261 8.768 -19.830 1.00 97.19 464 ALA A O 1
ATOM 3554 N N . ARG A 1 465 ? -5.097 8.471 -18.556 1.00 97.81 465 ARG A N 1
ATOM 3555 C CA . ARG A 1 465 ? -5.485 9.894 -18.531 1.00 97.81 465 ARG A CA 1
ATOM 3556 C C . ARG A 1 465 ? -4.384 10.778 -17.952 1.00 97.81 465 ARG A C 1
ATOM 3558 O O . ARG A 1 465 ? -4.153 11.869 -18.465 1.00 97.81 465 ARG A O 1
ATOM 3565 N N . TRP A 1 466 ? -3.716 10.321 -16.894 1.00 97.62 466 TRP A N 1
ATOM 3566 C CA . TRP A 1 466 ? -2.570 11.029 -16.323 1.00 97.62 466 TRP A CA 1
ATOM 3567 C C . TRP A 1 466 ? -1.344 10.979 -17.230 1.00 97.62 466 TRP A C 1
ATOM 3569 O O . TRP A 1 466 ? -0.706 12.006 -17.416 1.00 97.62 466 TRP A O 1
ATOM 3579 N N . GLY A 1 467 ? -1.040 9.837 -17.842 1.00 95.62 467 GLY A N 1
ATOM 3580 C CA . GLY A 1 467 ? 0.074 9.700 -18.775 1.00 95.62 467 GLY A CA 1
ATOM 3581 C C . GLY A 1 467 ? -0.031 10.647 -19.967 1.00 95.62 467 GLY A C 1
ATOM 3582 O O . GLY A 1 467 ? 0.970 11.248 -20.344 1.00 95.62 467 GLY A O 1
ATOM 3583 N N . ASP A 1 468 ? -1.239 10.838 -20.500 1.00 95.06 468 ASP A N 1
ATOM 3584 C CA . ASP A 1 468 ? -1.498 11.801 -21.576 1.00 95.06 468 ASP A CA 1
ATOM 3585 C C . ASP A 1 468 ? -1.411 13.253 -21.073 1.00 95.06 468 ASP A C 1
ATOM 3587 O O . ASP A 1 468 ? -0.915 14.136 -21.765 1.00 95.06 468 ASP A O 1
ATOM 3591 N N . ALA A 1 469 ? -1.865 13.522 -19.846 1.00 95.44 469 ALA A N 1
ATOM 3592 C CA . ALA A 1 469 ? -1.819 14.863 -19.265 1.00 95.44 469 ALA A CA 1
ATOM 3593 C C . ALA A 1 469 ? -0.407 15.302 -18.831 1.00 95.44 469 ALA A C 1
ATOM 3595 O O . ALA A 1 469 ? -0.150 16.500 -18.747 1.00 95.44 469 ALA A O 1
ATOM 3596 N N . LEU A 1 470 ? 0.483 14.347 -18.5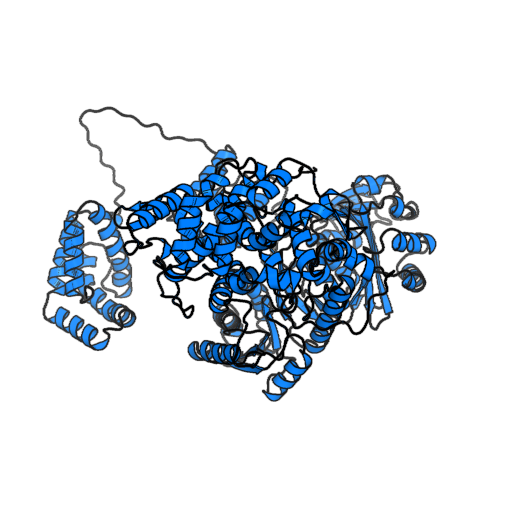55 1.00 94.81 470 LEU A N 1
ATOM 3597 C CA . LEU A 1 470 ? 1.880 14.567 -18.168 1.00 94.81 470 LEU A CA 1
ATOM 3598 C C . LEU A 1 470 ? 2.831 14.634 -19.372 1.00 94.81 470 LEU A C 1
ATOM 3600 O O . LEU A 1 470 ? 4.038 14.796 -19.179 1.00 94.81 470 LEU A O 1
ATOM 3604 N N . GLU A 1 471 ? 2.332 14.494 -20.601 1.00 93.31 471 GLU A N 1
ATOM 3605 C CA . GLU A 1 471 ? 3.158 14.579 -21.805 1.00 93.31 471 GLU A CA 1
ATOM 3606 C C . GLU A 1 471 ? 3.901 15.924 -21.869 1.00 93.31 471 GLU A C 1
ATOM 3608 O O . GLU A 1 471 ? 3.297 16.989 -21.771 1.00 93.31 471 GLU A O 1
ATOM 3613 N N . GLY A 1 472 ? 5.231 15.870 -22.005 1.00 91.62 472 GLY A N 1
ATOM 3614 C CA . GLY A 1 472 ? 6.094 17.057 -22.046 1.00 91.62 472 GLY A CA 1
ATOM 3615 C C . GLY A 1 472 ? 6.397 17.705 -20.689 1.00 91.62 472 GLY A C 1
ATOM 3616 O O . GLY A 1 472 ? 7.196 18.637 -20.652 1.00 91.62 472 GLY A O 1
ATOM 3617 N N . SER A 1 473 ? 5.805 17.222 -19.593 1.00 96.06 473 SER A N 1
ATOM 3618 C CA . SER A 1 473 ? 6.091 17.681 -18.225 1.00 96.06 473 SER A CA 1
ATOM 3619 C C . SER A 1 473 ? 7.338 17.011 -17.629 1.00 96.06 473 SER A C 1
ATOM 3621 O O . SER A 1 473 ? 7.921 16.096 -18.213 1.00 96.06 473 SER A O 1
ATOM 3623 N N . PHE A 1 474 ? 7.700 17.401 -16.405 1.00 97.38 474 PHE A N 1
ATOM 3624 C CA . PHE A 1 474 ? 8.753 16.754 -15.613 1.00 97.38 474 PHE A CA 1
ATOM 3625 C C . PHE A 1 474 ? 8.287 15.469 -14.911 1.00 97.38 474 PHE A C 1
ATOM 3627 O O . PHE A 1 474 ? 9.001 14.928 -14.069 1.00 97.38 474 PHE A O 1
ATOM 3634 N N . GLY A 1 475 ? 7.100 14.961 -15.247 1.00 97.50 475 GLY A N 1
ATOM 3635 C CA . GLY A 1 475 ? 6.527 13.763 -14.647 1.00 97.50 475 GLY A CA 1
ATOM 3636 C C . GLY A 1 475 ? 5.835 14.034 -13.314 1.00 97.50 475 GLY A C 1
ATOM 3637 O O . GLY A 1 475 ? 5.402 15.153 -13.029 1.00 97.50 475 GLY A O 1
ATOM 3638 N N . LEU A 1 476 ? 5.703 12.975 -12.520 1.00 98.12 476 LEU A N 1
ATOM 3639 C CA . LEU A 1 476 ? 4.905 12.919 -11.303 1.00 98.12 476 LEU A CA 1
ATOM 3640 C C . LEU A 1 476 ? 5.690 12.268 -10.159 1.00 98.12 476 LEU A C 1
ATOM 3642 O O . LEU A 1 476 ? 5.911 11.058 -10.189 1.00 98.12 476 LEU A O 1
ATOM 3646 N N . CYS A 1 477 ? 6.058 13.029 -9.132 1.00 97.56 477 CYS A N 1
ATOM 3647 C CA . CYS A 1 477 ? 6.530 12.453 -7.870 1.00 97.56 477 CYS A CA 1
ATOM 3648 C C . CYS A 1 477 ? 5.323 12.099 -7.000 1.00 97.56 477 CYS A C 1
ATOM 3650 O O . CYS A 1 477 ? 4.477 12.955 -6.746 1.00 97.56 477 CYS A O 1
ATOM 3652 N N . MET A 1 478 ? 5.225 10.858 -6.536 1.00 94.81 478 MET A N 1
ATOM 3653 C CA . MET A 1 478 ? 4.067 10.428 -5.763 1.00 94.81 478 MET A CA 1
ATOM 3654 C C . MET A 1 478 ? 4.403 9.507 -4.602 1.00 94.81 478 MET A C 1
ATOM 3656 O O . MET A 1 478 ? 5.270 8.639 -4.705 1.00 94.81 478 MET A O 1
ATOM 3660 N N . LEU A 1 479 ? 3.621 9.674 -3.538 1.00 93.38 479 LEU A N 1
ATOM 3661 C CA . LEU A 1 479 ? 3.461 8.710 -2.457 1.00 93.38 479 LEU A CA 1
ATOM 3662 C C . LEU A 1 479 ? 2.086 8.068 -2.588 1.00 93.38 479 LEU A C 1
ATOM 3664 O O . LEU A 1 479 ? 1.103 8.778 -2.782 1.00 93.38 479 LEU A O 1
ATOM 3668 N N . GLU A 1 480 ? 2.005 6.750 -2.464 1.00 94.81 480 GLU A N 1
ATOM 3669 C CA . GLU A 1 480 ? 0.723 6.049 -2.506 1.00 94.81 480 GLU A CA 1
ATOM 3670 C C . GLU A 1 480 ? 0.684 4.869 -1.535 1.00 94.81 480 GLU A C 1
ATOM 3672 O O . GLU A 1 480 ? 1.713 4.242 -1.269 1.00 94.81 480 GLU A O 1
ATOM 3677 N N . VAL A 1 481 ? -0.504 4.563 -1.012 1.00 93.19 481 VAL A N 1
ATOM 3678 C CA . VAL A 1 481 ? -0.777 3.434 -0.116 1.00 93.19 481 VAL A CA 1
ATOM 3679 C C . VAL A 1 481 ? -1.387 2.261 -0.892 1.00 93.19 481 VAL A C 1
ATOM 3681 O O . VAL A 1 481 ? -2.175 2.427 -1.819 1.00 93.19 481 VAL A O 1
ATOM 3684 N N . MET A 1 482 ? -0.990 1.048 -0.517 1.00 94.62 482 MET A N 1
ATOM 3685 C CA . MET A 1 482 ? -1.289 -0.207 -1.209 1.00 94.62 482 MET A CA 1
ATOM 3686 C C . MET A 1 482 ? -2.064 -1.141 -0.292 1.00 94.62 482 MET A C 1
ATOM 3688 O O . MET A 1 482 ? -1.800 -1.175 0.904 1.00 94.62 482 MET A O 1
ATOM 3692 N N . GLN A 1 483 ? -2.949 -1.972 -0.824 1.00 94.25 483 GLN A N 1
ATOM 3693 C CA . GLN A 1 483 ? -3.630 -3.008 -0.044 1.00 94.25 483 GLN A CA 1
ATOM 3694 C C . GLN A 1 483 ? -2.835 -4.319 -0.044 1.00 94.25 483 GLN A C 1
ATOM 3696 O O . GLN A 1 483 ? -2.148 -4.642 -1.015 1.00 94.25 483 GLN A O 1
ATOM 3701 N N . LEU A 1 484 ? -2.893 -5.055 1.071 1.00 92.69 484 LEU A N 1
ATOM 3702 C CA . LEU A 1 484 ? -2.270 -6.372 1.208 1.00 92.69 484 LEU A CA 1
ATOM 3703 C C . LEU A 1 484 ? -3.328 -7.475 1.115 1.00 92.69 484 LEU A C 1
ATOM 3705 O O . LEU A 1 484 ? -4.482 -7.279 1.502 1.00 92.69 484 LEU A O 1
ATOM 3709 N N . ASP A 1 485 ? -2.916 -8.645 0.635 1.00 92.56 485 ASP A N 1
ATOM 3710 C CA . ASP A 1 485 ? -3.738 -9.853 0.708 1.00 92.56 485 ASP A CA 1
ATOM 3711 C C . ASP A 1 485 ? -3.827 -10.373 2.156 1.00 92.56 485 ASP A C 1
ATOM 3713 O O . ASP A 1 485 ? -3.001 -10.063 3.022 1.00 92.56 485 ASP A O 1
ATOM 3717 N N . VAL A 1 486 ? -4.852 -11.171 2.438 1.00 91.75 486 VAL A N 1
ATOM 3718 C CA . VAL A 1 486 ? -5.112 -11.773 3.747 1.00 91.75 486 VAL A CA 1
ATOM 3719 C C . VAL A 1 486 ? -3.932 -12.625 4.227 1.00 91.75 486 VAL A C 1
ATOM 3721 O O . VAL A 1 486 ? -3.570 -12.474 5.397 1.00 91.75 486 VAL A O 1
ATOM 3724 N N . PRO A 1 487 ? -3.289 -13.489 3.411 1.00 89.69 487 PRO A N 1
ATOM 3725 C CA . PRO A 1 487 ? -2.110 -14.237 3.851 1.00 89.69 487 PRO A CA 1
ATOM 3726 C C . PRO A 1 487 ? -0.967 -13.339 4.346 1.00 89.69 487 PRO A C 1
ATOM 3728 O O . PRO A 1 487 ? -0.371 -13.611 5.393 1.00 89.69 487 PRO A O 1
ATOM 3731 N N . THR A 1 488 ? -0.680 -12.241 3.645 1.00 88.00 488 THR A N 1
ATOM 3732 C CA . THR A 1 488 ? 0.355 -11.274 4.029 1.00 88.00 488 THR A CA 1
ATOM 3733 C C . THR A 1 488 ? -0.081 -10.472 5.251 1.00 88.00 488 THR A C 1
ATOM 3735 O O . THR A 1 488 ? 0.708 -10.321 6.185 1.00 88.00 488 THR A O 1
ATOM 3738 N N . THR A 1 489 ? -1.336 -10.010 5.307 1.00 88.88 489 THR A N 1
ATOM 3739 C CA . THR A 1 489 ? -1.891 -9.326 6.486 1.00 88.88 489 THR A CA 1
ATOM 3740 C C . THR A 1 489 ? -1.803 -10.207 7.729 1.00 88.88 489 THR A C 1
ATOM 3742 O O . THR A 1 489 ? -1.340 -9.727 8.757 1.00 88.88 489 THR A O 1
ATOM 3745 N N . LYS A 1 490 ? -2.169 -11.493 7.639 1.00 86.88 490 LYS A N 1
ATOM 3746 C CA . LYS A 1 490 ? -2.028 -12.479 8.726 1.00 86.88 490 LYS A CA 1
ATOM 3747 C C . LYS A 1 490 ? -0.589 -12.592 9.200 1.00 86.88 490 LYS A C 1
ATOM 3749 O O . LYS A 1 490 ? -0.316 -12.475 10.391 1.00 86.88 490 LYS A O 1
ATOM 3754 N N . ARG A 1 491 ? 0.335 -12.797 8.258 1.00 82.12 491 ARG A N 1
ATOM 3755 C CA . ARG A 1 491 ? 1.755 -13.012 8.555 1.00 82.12 491 ARG A CA 1
ATOM 3756 C C . ARG A 1 491 ? 2.389 -11.834 9.294 1.00 82.12 491 ARG A C 1
ATOM 3758 O O . ARG A 1 491 ? 3.255 -12.057 10.132 1.00 82.12 491 ARG A O 1
ATOM 3765 N N . PHE A 1 492 ? 1.970 -10.607 8.987 1.00 79.12 492 PHE A N 1
ATOM 3766 C CA . PHE A 1 492 ? 2.566 -9.381 9.526 1.00 79.12 492 PHE A CA 1
ATOM 3767 C C . PHE A 1 492 ? 1.596 -8.563 10.392 1.00 79.12 492 PHE A C 1
ATOM 3769 O O . PHE A 1 492 ? 1.799 -7.366 10.571 1.00 79.12 492 PHE A O 1
ATOM 3776 N N . MET A 1 493 ? 0.545 -9.175 10.948 1.00 80.56 493 MET A N 1
ATOM 3777 C CA . MET A 1 493 ? -0.546 -8.458 11.634 1.00 80.56 493 MET A CA 1
ATOM 3778 C C . MET A 1 493 ? -0.086 -7.612 12.835 1.00 80.56 493 MET A C 1
ATOM 3780 O O . MET A 1 493 ? -0.724 -6.610 13.161 1.00 80.56 493 MET A O 1
ATOM 3784 N N . ASN A 1 494 ? 1.031 -7.989 13.465 1.00 73.31 494 ASN A N 1
ATOM 3785 C CA . ASN A 1 494 ? 1.632 -7.274 14.597 1.00 73.31 494 ASN A CA 1
ATOM 3786 C C . ASN A 1 494 ? 2.681 -6.226 14.194 1.00 73.31 494 ASN A C 1
ATOM 3788 O O . ASN A 1 494 ? 3.124 -5.464 15.045 1.00 73.31 494 ASN A O 1
ATOM 3792 N N . ASP A 1 495 ? 3.069 -6.173 12.920 1.00 68.06 495 ASP A N 1
ATOM 3793 C CA . ASP A 1 495 ? 4.085 -5.251 12.392 1.00 68.06 495 ASP A CA 1
ATOM 3794 C C . ASP A 1 495 ? 3.514 -4.327 11.297 1.00 68.06 495 ASP A C 1
ATOM 3796 O O . ASP A 1 495 ? 4.219 -3.481 10.747 1.00 68.06 495 ASP A O 1
ATOM 3800 N N . CYS A 1 496 ? 2.231 -4.485 10.956 1.00 73.38 496 CYS A N 1
ATOM 3801 C CA . CYS A 1 496 ? 1.604 -3.844 9.811 1.00 73.38 496 CYS A CA 1
ATOM 3802 C C . CYS A 1 496 ? 0.249 -3.220 10.163 1.00 73.38 496 CYS A C 1
ATOM 3804 O O . CYS A 1 496 ? -0.618 -3.847 10.770 1.00 73.38 496 CYS A O 1
ATOM 3806 N N . VAL A 1 497 ? 0.030 -1.995 9.682 1.00 80.44 497 VAL A N 1
ATOM 3807 C CA . VAL A 1 497 ? -1.229 -1.252 9.852 1.00 80.44 497 VAL A CA 1
ATOM 3808 C C . VAL A 1 497 ? -2.356 -1.720 8.922 1.00 80.44 497 VAL A C 1
ATOM 3810 O O . VAL A 1 497 ? -3.478 -1.234 9.018 1.00 80.44 497 VAL A O 1
ATOM 3813 N N . SER A 1 498 ? -2.084 -2.668 8.014 1.00 85.50 498 SER A N 1
ATOM 3814 C CA . SER A 1 498 ? -3.026 -3.014 6.939 1.00 85.50 498 SER A CA 1
ATOM 3815 C C . SER A 1 498 ? -4.368 -3.523 7.445 1.00 85.50 498 SER A C 1
ATOM 3817 O O . SER A 1 498 ? -5.380 -3.159 6.872 1.00 85.50 498 SER A O 1
ATOM 3819 N N . PHE A 1 499 ? -4.415 -4.309 8.525 1.00 90.88 499 PHE A N 1
ATOM 3820 C CA . PHE A 1 499 ? -5.671 -4.921 8.971 1.00 90.88 499 PHE A CA 1
ATOM 3821 C C . PHE A 1 499 ? -6.762 -3.881 9.283 1.00 90.88 499 PHE A C 1
ATOM 3823 O O . PHE A 1 499 ? -7.792 -3.857 8.616 1.00 90.88 499 PHE A O 1
ATOM 3830 N N . HIS A 1 500 ? -6.527 -2.992 10.252 1.00 91.75 500 HIS A N 1
ATOM 3831 C CA . HIS A 1 500 ? -7.512 -1.978 10.640 1.00 91.75 500 HIS A CA 1
ATOM 3832 C C . HIS A 1 500 ? -7.723 -0.918 9.558 1.00 91.75 500 HIS A C 1
ATOM 3834 O O . HIS A 1 500 ? -8.841 -0.443 9.360 1.00 91.75 500 HIS A O 1
ATOM 3840 N N . PHE A 1 501 ? -6.650 -0.543 8.858 1.00 90.88 501 PHE A N 1
ATOM 3841 C CA . PHE A 1 501 ? -6.703 0.494 7.838 1.00 90.88 501 PHE A CA 1
ATOM 3842 C C . PHE A 1 501 ? -7.483 0.019 6.608 1.00 90.88 501 PHE A C 1
ATOM 3844 O O . PHE A 1 501 ? -8.330 0.750 6.111 1.00 90.88 501 PHE A O 1
ATOM 3851 N N . ASP A 1 502 ? -7.276 -1.220 6.151 1.00 93.69 502 ASP A N 1
ATOM 3852 C CA . ASP A 1 502 ? -8.021 -1.780 5.018 1.00 93.69 502 ASP A CA 1
ATOM 3853 C C . ASP A 1 502 ? -9.522 -1.813 5.289 1.00 93.69 502 ASP A C 1
ATOM 3855 O O . ASP A 1 502 ? -10.292 -1.479 4.397 1.00 93.69 502 ASP A O 1
ATOM 3859 N N . ILE A 1 503 ? -9.948 -2.164 6.508 1.00 95.69 503 ILE A N 1
ATOM 3860 C CA . ILE A 1 503 ? -11.373 -2.214 6.869 1.00 95.69 503 ILE A CA 1
ATOM 3861 C C . ILE A 1 503 ? -12.030 -0.854 6.642 1.00 95.69 503 ILE A C 1
ATOM 3863 O O . ILE A 1 503 ? -13.028 -0.766 5.925 1.00 95.69 503 ILE A O 1
ATOM 3867 N N . VAL A 1 504 ? -11.469 0.204 7.233 1.00 94.19 504 VAL A N 1
ATOM 3868 C CA . VAL A 1 504 ? -12.076 1.536 7.145 1.00 94.19 504 VAL A CA 1
ATOM 3869 C C . VAL A 1 504 ? -12.000 2.099 5.732 1.00 94.19 504 VAL A C 1
ATOM 3871 O O . VAL A 1 504 ? -12.996 2.645 5.283 1.00 94.19 504 VAL A O 1
ATOM 3874 N N . GLN A 1 505 ? -10.901 1.875 5.003 1.00 93.44 505 GLN A N 1
ATOM 3875 C CA . GLN A 1 505 ? -10.754 2.338 3.618 1.00 93.44 505 GLN A CA 1
ATOM 3876 C C . GLN A 1 505 ? -11.690 1.612 2.645 1.00 93.44 505 GLN A C 1
ATOM 3878 O O . GLN A 1 505 ? -12.231 2.225 1.728 1.00 93.44 505 GLN A O 1
ATOM 3883 N N . CYS A 1 506 ? -11.918 0.310 2.836 1.00 94.94 506 CYS A N 1
ATOM 3884 C CA . CYS A 1 506 ? -12.873 -0.433 2.014 1.00 94.94 506 CYS A CA 1
ATOM 3885 C C . CYS A 1 506 ? -14.309 0.038 2.293 1.00 94.94 506 CYS A C 1
ATOM 3887 O O . CYS A 1 506 ? -15.083 0.244 1.358 1.00 94.94 506 CYS A O 1
ATOM 3889 N N . LEU A 1 507 ? -14.661 0.259 3.568 1.00 94.38 507 LEU A N 1
ATOM 3890 C CA . LEU A 1 507 ? -15.978 0.781 3.957 1.00 94.38 507 LEU A CA 1
ATOM 3891 C C . LEU A 1 507 ? -16.186 2.231 3.501 1.00 94.38 507 LEU A C 1
ATOM 3893 O O . LEU A 1 507 ? -17.303 2.593 3.132 1.00 94.38 507 LEU A O 1
ATOM 3897 N N . SER A 1 508 ? -15.125 3.043 3.492 1.00 93.00 508 SER A N 1
ATOM 3898 C CA . SER A 1 508 ? -15.139 4.423 3.002 1.00 93.00 508 SER A CA 1
ATOM 3899 C C . SER A 1 508 ? -14.928 4.547 1.490 1.00 93.00 508 SER A C 1
ATOM 3901 O O . SER A 1 508 ? -14.856 5.656 0.971 1.00 93.00 508 SER A O 1
ATOM 3903 N N . ARG A 1 509 ? -14.923 3.414 0.770 1.00 91.75 509 ARG A N 1
ATOM 3904 C CA . ARG A 1 509 ? -14.959 3.336 -0.704 1.00 91.75 509 ARG A CA 1
ATOM 3905 C C . ARG A 1 509 ? -13.726 3.891 -1.381 1.00 91.75 509 ARG A C 1
ATOM 3907 O O . ARG A 1 509 ? -13.800 4.499 -2.448 1.00 91.75 509 ARG A O 1
ATOM 3914 N N . GLN A 1 510 ? -12.592 3.614 -0.766 1.00 93.12 510 GLN A N 1
ATOM 3915 C CA . GLN A 1 510 ? -11.295 3.893 -1.335 1.00 93.12 510 GLN A CA 1
ATOM 3916 C C . GLN A 1 510 ? -10.759 2.646 -2.043 1.00 93.12 510 GLN A C 1
ATOM 3918 O O . GLN A 1 510 ? -11.021 1.494 -1.680 1.00 93.12 510 GLN A O 1
ATOM 3923 N N . TYR A 1 511 ? -10.008 2.890 -3.104 1.00 95.38 511 TYR A N 1
ATOM 3924 C CA . TYR A 1 511 ? -9.620 1.936 -4.135 1.00 95.38 511 TYR A CA 1
ATOM 3925 C C . TYR A 1 511 ? -8.129 1.617 -4.053 1.00 95.38 511 TYR A C 1
ATOM 3927 O O . TYR A 1 511 ? -7.385 1.799 -5.022 1.00 95.38 511 TYR A O 1
ATOM 3935 N N . MET A 1 512 ? -7.685 1.177 -2.875 1.00 94.88 512 MET A N 1
ATOM 3936 C CA . MET A 1 512 ? -6.324 0.674 -2.697 1.00 94.88 512 MET A CA 1
ATOM 3937 C C . MET A 1 512 ? -6.120 -0.601 -3.518 1.00 94.88 512 MET A C 1
ATOM 3939 O O . MET A 1 512 ? -7.026 -1.407 -3.677 1.00 94.88 512 MET A O 1
ATOM 3943 N N . ILE A 1 513 ? -4.913 -0.800 -4.038 1.00 95.06 513 ILE A N 1
ATOM 3944 C CA . ILE A 1 513 ? -4.585 -1.957 -4.875 1.00 95.06 513 ILE A CA 1
ATOM 3945 C C . ILE A 1 513 ? -3.235 -2.540 -4.456 1.00 95.06 513 ILE A C 1
ATOM 3947 O O . ILE A 1 513 ? -2.505 -1.911 -3.688 1.00 95.06 513 ILE A O 1
ATOM 3951 N N . SER A 1 514 ? -2.890 -3.744 -4.915 1.00 95.44 514 SER A N 1
ATOM 3952 C CA . SER A 1 514 ? -1.582 -4.321 -4.608 1.00 95.44 514 SER A CA 1
ATOM 3953 C C . SER A 1 514 ? -0.481 -3.521 -5.307 1.00 95.44 514 SER A C 1
ATOM 3955 O O . SER A 1 514 ? -0.667 -3.017 -6.416 1.00 95.44 514 SER A O 1
ATOM 3957 N N . ALA A 1 515 ? 0.702 -3.426 -4.697 1.00 95.81 515 ALA A N 1
ATOM 3958 C CA . ALA A 1 515 ? 1.815 -2.672 -5.279 1.00 95.81 515 ALA A CA 1
ATOM 3959 C C . ALA A 1 515 ? 2.212 -3.177 -6.683 1.00 95.81 515 ALA A C 1
ATOM 3961 O O . ALA A 1 515 ? 2.546 -2.388 -7.568 1.00 95.81 515 ALA A O 1
ATOM 3962 N N . VAL A 1 516 ? 2.130 -4.494 -6.897 1.00 96.75 516 VAL A N 1
ATOM 3963 C CA . VAL A 1 516 ? 2.395 -5.152 -8.186 1.00 96.75 516 VAL A CA 1
ATOM 3964 C C . VAL A 1 516 ? 1.363 -4.722 -9.229 1.00 96.75 516 VAL A C 1
ATOM 3966 O O . VAL A 1 516 ? 1.734 -4.327 -10.334 1.00 96.75 516 VAL A O 1
ATOM 3969 N N . ALA A 1 517 ? 0.073 -4.737 -8.877 1.00 97.50 517 ALA A N 1
ATOM 3970 C CA . ALA A 1 517 ? -0.989 -4.271 -9.761 1.00 97.50 517 ALA A CA 1
ATOM 3971 C C . ALA A 1 517 ? -0.868 -2.764 -10.043 1.00 97.50 517 ALA A C 1
ATOM 3973 O O . ALA A 1 517 ? -1.023 -2.345 -11.186 1.00 97.50 517 ALA A O 1
ATOM 3974 N N . PHE A 1 518 ? -0.498 -1.947 -9.055 1.00 97.94 518 PHE A N 1
ATOM 3975 C CA . PHE A 1 518 ? -0.280 -0.514 -9.262 1.00 97.94 518 PHE A CA 1
ATOM 3976 C C . PHE A 1 518 ? 0.826 -0.238 -10.289 1.00 97.94 518 PHE A C 1
ATOM 3978 O O . PHE A 1 518 ? 0.618 0.506 -11.251 1.00 97.94 518 PHE A O 1
ATOM 3985 N N . ALA A 1 519 ? 1.987 -0.882 -10.128 1.00 97.94 519 ALA A N 1
ATOM 3986 C CA . ALA A 1 519 ? 3.106 -0.762 -11.062 1.00 97.94 519 ALA A CA 1
ATOM 3987 C C . ALA A 1 519 ? 2.737 -1.264 -12.470 1.00 97.94 519 ALA A C 1
ATOM 3989 O O . ALA A 1 519 ? 3.086 -0.627 -13.465 1.00 97.94 519 ALA A O 1
ATOM 3990 N N . MET A 1 520 ? 1.984 -2.367 -12.560 1.00 98.38 520 MET A N 1
ATOM 3991 C CA . MET A 1 520 ? 1.490 -2.897 -13.833 1.00 98.38 520 MET A CA 1
ATOM 3992 C C . MET A 1 520 ? 0.494 -1.955 -14.517 1.00 98.38 520 MET A C 1
ATOM 3994 O O . MET A 1 520 ? 0.600 -1.720 -15.720 1.00 98.38 520 MET A O 1
ATOM 3998 N N . GLY A 1 521 ? -0.426 -1.355 -13.758 1.00 97.88 521 GLY A N 1
ATOM 3999 C CA . GLY A 1 521 ? -1.381 -0.376 -14.274 1.00 97.88 521 GLY A CA 1
ATOM 4000 C C . GLY A 1 521 ? -0.694 0.856 -14.867 1.00 97.88 521 GLY A C 1
ATOM 4001 O O . GLY A 1 521 ? -1.058 1.305 -15.955 1.00 97.88 521 GLY A O 1
ATOM 4002 N N . GLY A 1 522 ? 0.355 1.353 -14.201 1.00 97.75 522 GLY A N 1
ATOM 4003 C CA . GLY A 1 522 ? 1.215 2.417 -14.726 1.00 97.75 522 GLY A CA 1
ATOM 4004 C C . GLY A 1 522 ? 1.914 2.017 -16.029 1.00 97.75 522 GLY A C 1
ATOM 4005 O O . GLY A 1 522 ? 1.810 2.728 -17.030 1.00 97.75 522 GLY A O 1
ATOM 4006 N N . ALA A 1 523 ? 2.545 0.843 -16.061 1.00 98.25 523 ALA A N 1
ATOM 4007 C CA . ALA A 1 523 ? 3.277 0.354 -17.229 1.00 98.25 523 ALA A CA 1
ATOM 4008 C C . ALA A 1 523 ? 2.384 0.135 -18.467 1.00 98.25 523 ALA A C 1
ATOM 4010 O O . ALA A 1 523 ? 2.772 0.489 -19.586 1.00 98.25 523 ALA A O 1
ATOM 4011 N N . MET A 1 524 ? 1.159 -0.367 -18.273 1.00 97.50 524 MET A N 1
ATOM 4012 C CA . MET A 1 524 ? 0.147 -0.502 -19.333 1.00 97.50 524 MET A CA 1
ATOM 4013 C C . MET A 1 524 ? -0.357 0.860 -19.839 1.00 97.50 524 MET A C 1
ATOM 4015 O O . MET A 1 524 ? -0.791 0.991 -20.985 1.00 97.50 524 MET A O 1
ATOM 4019 N N . ALA A 1 525 ? -0.254 1.898 -19.009 1.00 96.31 525 ALA A N 1
ATOM 4020 C CA . ALA A 1 525 ? -0.519 3.288 -19.366 1.00 96.31 525 ALA A CA 1
ATOM 4021 C C . ALA A 1 525 ? 0.717 4.038 -19.907 1.00 96.31 525 ALA A C 1
ATOM 4023 O O . ALA A 1 525 ? 0.613 5.217 -20.252 1.00 96.31 525 ALA A O 1
ATOM 4024 N N . GLY A 1 526 ? 1.880 3.387 -20.011 1.00 96.19 526 GLY A N 1
ATOM 4025 C CA . GLY A 1 526 ? 3.131 4.007 -20.462 1.00 96.19 526 GLY A CA 1
ATOM 4026 C C . GLY A 1 526 ? 3.801 4.906 -19.415 1.00 96.19 526 GLY A C 1
ATOM 4027 O O . GLY A 1 526 ? 4.674 5.700 -19.760 1.00 96.19 526 GLY A O 1
ATOM 4028 N N . LEU A 1 527 ? 3.386 4.818 -18.151 1.00 97.38 527 LEU A N 1
ATOM 4029 C CA . LEU A 1 527 ? 3.993 5.515 -17.021 1.00 97.38 527 LEU A CA 1
ATOM 4030 C C . LEU A 1 527 ? 4.980 4.591 -16.309 1.00 97.38 527 LEU A C 1
ATOM 4032 O O . LEU A 1 527 ? 4.618 3.508 -15.854 1.00 97.38 527 LEU A O 1
ATOM 4036 N N . PHE A 1 528 ? 6.223 5.044 -16.183 1.00 97.06 528 PHE A N 1
ATOM 4037 C CA . PHE A 1 528 ? 7.304 4.277 -15.573 1.00 97.06 528 PHE A CA 1
ATOM 4038 C C . PHE A 1 528 ? 8.103 5.141 -14.609 1.00 97.06 528 PHE A C 1
ATOM 4040 O O . PHE A 1 528 ? 8.230 6.340 -14.855 1.00 97.06 528 PHE A O 1
ATOM 4047 N N . PRO A 1 529 ? 8.715 4.551 -13.573 1.00 95.94 529 PRO A N 1
ATOM 4048 C CA . PRO A 1 529 ? 9.724 5.243 -12.792 1.00 95.94 529 PRO A CA 1
ATOM 4049 C C . PRO A 1 529 ? 10.833 5.822 -13.686 1.00 95.94 529 PRO A C 1
ATOM 4051 O O . PRO A 1 529 ? 11.232 5.207 -14.686 1.00 95.94 529 PRO A O 1
ATOM 4054 N N . THR A 1 530 ? 11.350 6.995 -13.323 1.00 93.38 530 THR A N 1
ATOM 4055 C CA . THR A 1 530 ? 12.563 7.567 -13.930 1.00 93.38 530 THR A CA 1
ATOM 4056 C C . THR A 1 530 ? 13.739 6.604 -13.790 1.00 93.38 530 THR A C 1
ATOM 4058 O O . THR A 1 530 ? 14.424 6.325 -14.772 1.00 93.38 530 THR A O 1
ATOM 4061 N N . ASP A 1 531 ? 13.880 6.003 -12.609 1.00 90.38 531 ASP A N 1
ATOM 4062 C CA . ASP A 1 531 ? 14.737 4.854 -12.333 1.00 90.38 531 ASP A CA 1
ATOM 4063 C C . ASP A 1 531 ? 13.961 3.801 -11.527 1.00 90.38 531 ASP A C 1
ATOM 4065 O O . ASP A 1 531 ? 13.361 4.081 -10.493 1.00 90.38 531 ASP A O 1
ATOM 4069 N N . PHE A 1 532 ? 13.981 2.549 -11.980 1.00 91.56 532 PHE A N 1
ATOM 4070 C CA . PHE A 1 532 ? 13.332 1.445 -11.271 1.00 91.56 532 PHE A CA 1
ATOM 4071 C C . PHE A 1 532 ? 13.980 1.156 -9.908 1.00 91.56 532 PHE A C 1
ATOM 4073 O O . PHE A 1 532 ? 13.297 0.665 -9.006 1.00 91.56 532 PHE A O 1
ATOM 4080 N N . LYS A 1 533 ? 15.274 1.468 -9.731 1.00 86.00 533 LYS A N 1
ATOM 4081 C CA . LYS A 1 533 ? 15.964 1.303 -8.441 1.00 86.00 533 LYS A CA 1
ATOM 4082 C C . LYS A 1 533 ? 15.583 2.380 -7.429 1.00 86.00 533 LYS A C 1
ATOM 4084 O O . LYS A 1 533 ? 15.619 2.088 -6.236 1.00 86.00 533 LYS A O 1
ATOM 4089 N N . SER A 1 534 ? 15.185 3.571 -7.885 1.00 86.88 534 SER A N 1
ATOM 4090 C CA . SER A 1 534 ? 14.832 4.691 -7.003 1.00 86.88 534 SER A CA 1
ATOM 4091 C C . SER A 1 534 ? 13.446 4.553 -6.370 1.00 86.88 534 SER A C 1
ATOM 4093 O O . SER A 1 534 ? 13.175 5.212 -5.369 1.00 86.88 534 SER A O 1
ATOM 4095 N N . VAL A 1 535 ? 12.586 3.666 -6.891 1.00 91.38 535 VAL A N 1
ATOM 4096 C CA . VAL A 1 535 ? 11.296 3.348 -6.263 1.00 91.38 535 VAL A CA 1
ATOM 4097 C C . VAL A 1 535 ? 11.541 2.785 -4.865 1.00 91.38 535 VAL A C 1
ATOM 4099 O O . VAL A 1 535 ? 12.225 1.766 -4.720 1.00 91.38 535 VAL A O 1
ATOM 4102 N N . GLN A 1 536 ? 10.941 3.403 -3.851 1.00 88.31 536 GLN A N 1
ATOM 4103 C CA . GLN A 1 536 ? 10.984 2.917 -2.474 1.00 88.31 536 GLN A CA 1
ATOM 4104 C C . GLN A 1 536 ? 9.664 2.256 -2.099 1.00 88.31 536 GLN A C 1
ATOM 4106 O O . GLN A 1 536 ? 8.590 2.749 -2.441 1.00 88.31 536 GLN A O 1
ATOM 4111 N N . ASN A 1 537 ? 9.751 1.165 -1.345 1.00 87.56 537 ASN A N 1
ATOM 4112 C CA . ASN A 1 537 ? 8.614 0.499 -0.726 1.00 87.56 537 ASN A CA 1
ATOM 4113 C C . ASN A 1 537 ? 8.707 0.581 0.798 1.00 87.56 537 ASN A C 1
ATOM 4115 O O . ASN A 1 537 ? 9.804 0.577 1.358 1.00 87.56 537 ASN A O 1
ATOM 4119 N N . TYR A 1 538 ? 7.549 0.597 1.457 1.00 83.56 538 TYR A N 1
ATOM 4120 C CA . TYR A 1 538 ? 7.452 0.642 2.912 1.00 83.56 538 TYR A CA 1
ATOM 4121 C C . TYR A 1 538 ? 6.695 -0.564 3.473 1.00 83.56 538 TYR A C 1
ATOM 4123 O O . TYR A 1 538 ? 5.624 -0.885 2.949 1.00 83.56 538 TYR A O 1
ATOM 4131 N N . PRO A 1 539 ? 7.201 -1.206 4.544 1.00 79.75 539 PRO A N 1
ATOM 4132 C CA . PRO A 1 539 ? 8.437 -0.875 5.269 1.00 79.75 539 PRO A CA 1
ATOM 4133 C C . PRO A 1 539 ? 9.699 -1.055 4.407 1.00 79.75 539 PRO A C 1
ATOM 4135 O O . PRO A 1 539 ? 9.715 -1.886 3.498 1.00 79.75 539 PRO A O 1
ATOM 4138 N N . GLU A 1 540 ? 10.736 -0.247 4.669 1.00 74.81 540 GLU A N 1
ATOM 4139 C CA . GLU A 1 540 ? 12.000 -0.313 3.920 1.00 74.81 540 GLU A CA 1
ATOM 4140 C C . GLU A 1 540 ? 12.573 -1.730 3.988 1.00 74.81 540 GLU A C 1
ATOM 4142 O O . GLU A 1 540 ? 12.603 -2.330 5.066 1.00 74.81 540 GLU A O 1
ATOM 4147 N N . GLN A 1 541 ? 13.006 -2.256 2.835 1.00 69.19 541 GLN A N 1
ATOM 4148 C CA . GLN A 1 541 ? 13.528 -3.626 2.690 1.00 69.19 541 GLN A CA 1
ATOM 4149 C C . GLN A 1 541 ? 12.548 -4.713 3.185 1.00 69.19 541 GLN A C 1
ATOM 4151 O O . GLN A 1 541 ? 12.933 -5.845 3.472 1.00 69.19 541 GLN A O 1
ATOM 4156 N N . GLY A 1 542 ? 11.262 -4.368 3.291 1.00 71.00 542 GLY A N 1
ATOM 4157 C CA . GLY A 1 542 ? 10.219 -5.251 3.778 1.00 71.00 542 GLY A CA 1
ATOM 4158 C C . GLY A 1 542 ? 9.886 -6.383 2.814 1.00 71.00 542 GLY A C 1
ATOM 4159 O O . GLY A 1 542 ? 9.996 -6.265 1.594 1.00 71.00 542 GLY A O 1
ATOM 4160 N N . ASN A 1 543 ? 9.366 -7.472 3.378 1.00 81.00 543 ASN A N 1
ATOM 4161 C CA . ASN A 1 543 ? 8.827 -8.599 2.614 1.00 81.00 543 ASN A CA 1
ATOM 4162 C C . ASN A 1 543 ? 7.455 -8.304 1.975 1.00 81.00 543 ASN A C 1
ATOM 4164 O O . ASN A 1 543 ? 6.900 -9.171 1.310 1.00 81.00 543 ASN A O 1
ATOM 4168 N N . TYR A 1 544 ? 6.915 -7.101 2.168 1.00 86.38 544 TYR A N 1
ATOM 4169 C CA . TYR A 1 544 ? 5.679 -6.603 1.570 1.00 86.38 544 TYR A CA 1
ATOM 4170 C C . TYR A 1 544 ? 5.810 -5.104 1.265 1.00 86.38 544 TYR A C 1
ATOM 4172 O O . TYR A 1 544 ? 6.718 -4.434 1.762 1.00 86.38 544 TYR A O 1
ATOM 4180 N N . CYS A 1 545 ? 4.893 -4.571 0.456 1.00 90.62 545 CYS A N 1
ATOM 4181 C CA . CYS A 1 545 ? 4.821 -3.150 0.127 1.00 90.62 545 CYS A CA 1
ATOM 4182 C C . CYS A 1 545 ? 3.445 -2.600 0.511 1.00 90.62 545 CYS A C 1
ATOM 4184 O O . CYS A 1 545 ? 2.446 -2.929 -0.123 1.00 90.62 545 CYS A O 1
ATOM 4186 N N . ARG A 1 546 ? 3.403 -1.774 1.560 1.00 90.06 546 ARG A N 1
ATOM 4187 C CA . ARG A 1 546 ? 2.214 -1.041 2.011 1.00 90.06 546 ARG A CA 1
ATOM 4188 C C . ARG A 1 546 ? 2.171 0.381 1.472 1.00 90.06 546 ARG A C 1
ATOM 4190 O O . ARG A 1 546 ? 1.094 0.929 1.301 1.00 90.06 546 ARG A O 1
ATOM 4197 N N . MET A 1 547 ? 3.318 0.992 1.217 1.00 90.50 547 MET A N 1
ATOM 4198 C CA . MET A 1 547 ? 3.366 2.305 0.581 1.00 90.50 547 MET A CA 1
ATOM 4199 C C . MET A 1 547 ? 4.493 2.332 -0.434 1.00 90.50 547 MET A C 1
ATOM 4201 O O . MET A 1 547 ? 5.507 1.656 -0.245 1.00 90.50 547 MET A O 1
ATOM 4205 N N . MET A 1 548 ? 4.322 3.128 -1.479 1.00 91.69 548 MET A N 1
ATOM 4206 C CA . MET A 1 548 ? 5.285 3.275 -2.558 1.00 91.69 548 MET A CA 1
ATOM 4207 C C . MET A 1 548 ? 5.601 4.752 -2.781 1.00 91.69 548 MET A C 1
ATOM 4209 O O . MET A 1 548 ? 4.688 5.566 -2.886 1.00 91.69 548 MET A O 1
ATOM 4213 N N . ASN A 1 549 ? 6.892 5.076 -2.859 1.00 93.12 549 ASN A N 1
ATOM 4214 C CA . ASN A 1 549 ? 7.396 6.382 -3.280 1.00 93.12 549 ASN A CA 1
ATOM 4215 C C . ASN A 1 549 ? 8.101 6.231 -4.626 1.00 93.12 549 ASN A C 1
ATOM 4217 O O . ASN A 1 549 ? 8.941 5.338 -4.779 1.00 93.12 549 ASN A O 1
ATOM 4221 N N . GLN A 1 550 ? 7.752 7.071 -5.594 1.00 94.94 550 GLN A N 1
ATOM 4222 C CA . GLN A 1 550 ? 8.314 6.993 -6.938 1.00 94.94 550 GLN A CA 1
ATOM 4223 C C . GLN A 1 550 ? 8.157 8.300 -7.713 1.00 94.94 550 GLN A C 1
ATOM 4225 O O . GLN A 1 550 ? 7.244 9.088 -7.469 1.00 94.94 550 GLN A O 1
ATOM 4230 N N . HIS A 1 551 ? 9.004 8.473 -8.725 1.00 97.06 551 HIS A N 1
ATOM 4231 C CA . HIS A 1 551 ? 8.889 9.525 -9.731 1.00 97.06 551 HIS A CA 1
ATOM 4232 C C . HIS A 1 551 ? 8.547 8.914 -11.087 1.00 97.06 551 HIS A C 1
ATOM 4234 O O . HIS A 1 551 ? 9.392 8.289 -11.721 1.00 97.06 551 HIS A O 1
ATOM 4240 N N . LEU A 1 552 ? 7.297 9.064 -11.520 1.00 97.56 552 LEU A N 1
ATOM 4241 C CA . LEU A 1 552 ? 6.784 8.518 -12.772 1.00 97.56 552 LEU A CA 1
ATOM 4242 C C . LEU A 1 552 ? 6.948 9.496 -13.936 1.00 97.56 552 LEU A C 1
ATOM 4244 O O . LEU A 1 552 ? 6.637 10.679 -13.826 1.00 97.56 552 LEU A O 1
ATOM 4248 N N . VAL A 1 553 ? 7.340 8.971 -15.091 1.00 96.25 553 VAL A N 1
ATOM 4249 C CA . VAL A 1 553 ? 7.424 9.682 -16.369 1.00 96.25 553 VAL A CA 1
ATOM 4250 C C . VAL A 1 553 ? 6.742 8.887 -17.473 1.00 96.25 553 VAL A C 1
ATOM 4252 O O . VAL A 1 553 ? 6.705 7.653 -17.454 1.00 96.25 553 VAL A O 1
ATOM 4255 N N . ARG A 1 554 ? 6.206 9.601 -18.464 1.00 95.25 554 ARG A N 1
ATOM 4256 C CA . ARG A 1 554 ? 5.642 8.992 -19.670 1.00 95.25 554 ARG A CA 1
ATOM 4257 C C . ARG A 1 554 ? 6.774 8.533 -20.590 1.00 95.25 554 ARG A C 1
ATOM 4259 O O . ARG A 1 554 ? 7.659 9.317 -20.926 1.00 95.25 554 ARG A O 1
ATOM 4266 N N . ARG A 1 555 ? 6.730 7.273 -21.022 1.00 93.31 555 ARG A N 1
ATOM 4267 C CA . ARG A 1 555 ? 7.627 6.700 -22.041 1.00 93.31 555 ARG A CA 1
ATOM 4268 C C . ARG A 1 555 ? 6.862 6.467 -23.356 1.00 93.31 555 ARG A C 1
ATOM 4270 O O . ARG A 1 555 ? 5.635 6.360 -23.330 1.00 93.31 555 ARG A O 1
ATOM 4277 N N . PRO A 1 556 ? 7.546 6.385 -24.515 1.00 92.75 556 PRO A N 1
ATOM 4278 C CA . PRO A 1 556 ? 6.901 6.218 -25.826 1.00 92.75 556 PRO A CA 1
ATOM 4279 C C . PRO A 1 556 ? 6.425 4.779 -26.105 1.00 92.75 556 PRO A C 1
ATOM 4281 O O . PRO A 1 556 ? 6.105 4.437 -27.241 1.00 92.75 556 PRO A O 1
ATOM 4284 N N . TYR A 1 557 ? 6.405 3.923 -25.086 1.00 95.44 557 TYR A N 1
ATOM 4285 C CA . TYR A 1 557 ? 6.024 2.522 -25.177 1.00 95.44 557 TYR A CA 1
ATOM 4286 C C . TYR A 1 557 ? 5.227 2.107 -23.940 1.00 95.44 557 TYR A C 1
ATOM 4288 O O . TYR A 1 557 ? 5.206 2.811 -22.928 1.00 95.44 557 TYR A O 1
ATOM 4296 N N . LYS A 1 558 ? 4.582 0.945 -24.019 1.00 97.38 558 LYS A N 1
ATOM 4297 C CA . LYS A 1 558 ? 3.810 0.330 -22.932 1.00 97.38 558 LYS A CA 1
ATOM 4298 C C . LYS A 1 558 ? 4.322 -1.075 -22.665 1.00 97.38 558 LYS A C 1
ATOM 4300 O O . LYS A 1 558 ? 4.803 -1.729 -23.585 1.00 97.38 558 LYS A O 1
ATOM 4305 N N . ILE A 1 559 ? 4.187 -1.549 -21.431 1.00 98.31 559 ILE A N 1
ATOM 4306 C CA . ILE A 1 559 ? 4.425 -2.957 -21.095 1.00 98.31 559 ILE A CA 1
ATOM 4307 C C . ILE A 1 559 ? 3.100 -3.574 -20.657 1.00 98.31 559 ILE A C 1
ATOM 4309 O O . ILE A 1 559 ? 2.404 -3.018 -19.808 1.00 98.31 559 ILE A O 1
ATOM 4313 N N . ARG A 1 560 ? 2.758 -4.725 -21.239 1.00 97.38 560 ARG A N 1
ATOM 4314 C CA . ARG A 1 560 ? 1.578 -5.525 -20.883 1.00 97.38 560 ARG A CA 1
ATOM 4315 C C . ARG A 1 560 ? 1.930 -7.010 -20.792 1.00 97.38 560 ARG A C 1
ATOM 4317 O O . ARG A 1 560 ? 3.032 -7.410 -21.171 1.00 97.38 560 ARG A O 1
ATOM 4324 N N . PHE A 1 561 ? 1.000 -7.826 -20.302 1.00 97.75 561 PHE A N 1
ATOM 4325 C CA . PHE A 1 561 ? 1.149 -9.277 -20.392 1.00 97.75 561 PHE A CA 1
ATOM 4326 C C . PHE A 1 561 ? 1.110 -9.736 -21.851 1.00 97.75 561 PHE A C 1
ATOM 4328 O O . PHE A 1 561 ? 0.409 -9.150 -22.683 1.00 97.75 561 PHE A O 1
ATOM 4335 N N . ALA A 1 562 ? 1.905 -10.759 -22.151 1.00 97.25 562 ALA A N 1
ATOM 4336 C CA . ALA A 1 562 ? 1.878 -11.441 -23.434 1.00 97.25 562 ALA A CA 1
ATOM 4337 C C . ALA A 1 562 ? 0.598 -12.279 -23.543 1.00 97.25 562 ALA A C 1
ATOM 4339 O O . ALA A 1 562 ? 0.261 -13.019 -22.622 1.00 97.25 562 ALA A O 1
ATOM 4340 N N . GLU A 1 563 ? -0.074 -12.200 -24.683 1.00 95.94 563 GLU A N 1
ATOM 4341 C CA . GLU A 1 563 ? -1.292 -12.951 -24.975 1.00 95.94 563 GLU A CA 1
ATOM 4342 C C . GLU A 1 563 ? -1.012 -14.013 -26.043 1.00 95.94 563 GLU A C 1
ATOM 4344 O O . GLU A 1 563 ? -0.102 -13.876 -26.864 1.00 95.94 563 GLU A O 1
ATOM 4349 N N . LEU A 1 564 ? -1.832 -15.067 -26.110 1.00 95.44 564 LEU A N 1
ATOM 4350 C CA . LEU A 1 564 ? -1.695 -16.077 -27.172 1.00 95.44 564 LEU A CA 1
ATOM 4351 C C . LEU A 1 564 ? -1.856 -15.491 -28.579 1.00 95.44 564 LEU A C 1
ATOM 4353 O O . LEU A 1 564 ? -1.271 -16.005 -29.533 1.00 95.44 564 LEU A O 1
ATOM 4357 N N . ALA A 1 565 ? -2.613 -14.400 -28.704 1.00 95.44 565 ALA A N 1
ATOM 4358 C CA . ALA A 1 565 ? -2.762 -13.658 -29.950 1.00 95.44 565 ALA A CA 1
ATOM 4359 C C . ALA A 1 565 ? -1.443 -13.027 -30.441 1.00 95.44 565 ALA A C 1
ATOM 4361 O O . ALA A 1 565 ? -1.301 -12.789 -31.640 1.00 95.44 565 ALA A O 1
ATOM 4362 N N . ASP A 1 566 ? -0.459 -12.815 -29.558 1.00 97.06 566 ASP A N 1
ATOM 4363 C CA . ASP A 1 566 ? 0.847 -12.258 -29.922 1.00 97.06 566 ASP A CA 1
ATOM 4364 C C . ASP A 1 566 ? 1.758 -13.284 -30.613 1.00 97.06 566 ASP A C 1
ATOM 4366 O O . ASP A 1 566 ? 2.748 -12.895 -31.236 1.00 97.06 566 ASP A O 1
ATOM 4370 N N . LEU A 1 567 ? 1.443 -14.586 -30.543 1.00 97.31 567 LEU A N 1
ATOM 4371 C CA . LEU A 1 567 ? 2.312 -15.673 -31.014 1.00 97.31 567 LEU A CA 1
ATOM 4372 C C . LEU A 1 567 ? 2.876 -15.456 -32.437 1.00 97.31 567 LEU A C 1
ATOM 4374 O O . LEU A 1 567 ? 4.094 -15.567 -32.594 1.00 97.31 567 LEU A O 1
ATOM 4378 N N . PRO A 1 568 ? 2.086 -15.060 -33.461 1.00 97.62 568 PRO A N 1
ATOM 4379 C CA . PRO A 1 568 ? 2.628 -14.812 -34.801 1.00 97.62 568 PRO A CA 1
ATOM 4380 C C . PRO A 1 568 ? 3.653 -13.670 -34.854 1.00 97.62 568 PRO A C 1
ATOM 4382 O O . PRO A 1 568 ? 4.577 -13.690 -35.669 1.00 97.62 568 PRO A O 1
ATOM 4385 N N . THR A 1 569 ? 3.496 -12.651 -34.008 1.00 97.31 569 THR A N 1
ATOM 4386 C CA . THR A 1 569 ? 4.444 -11.534 -33.898 1.00 97.31 569 THR A CA 1
ATOM 4387 C C . THR A 1 569 ? 5.694 -11.966 -33.140 1.00 97.31 569 THR A C 1
ATOM 4389 O O . THR A 1 569 ? 6.807 -11.639 -33.551 1.00 97.31 569 THR A O 1
ATOM 4392 N N . LEU A 1 570 ? 5.531 -12.773 -32.091 1.00 97.88 570 LEU A N 1
ATOM 4393 C CA . LEU A 1 570 ? 6.632 -13.322 -31.305 1.00 97.88 570 LEU A CA 1
ATOM 4394 C C . LEU A 1 570 ? 7.518 -14.272 -32.122 1.00 97.88 570 LEU A C 1
ATOM 4396 O O . LEU A 1 570 ? 8.735 -14.226 -31.974 1.00 97.88 570 LEU A O 1
ATOM 4400 N N . GLU A 1 571 ? 6.954 -15.063 -33.039 1.00 97.44 571 GLU A N 1
ATOM 4401 C CA . GLU A 1 571 ? 7.730 -15.887 -33.980 1.00 97.44 571 GLU A CA 1
ATOM 4402 C C . GLU A 1 571 ? 8.617 -15.037 -34.902 1.00 97.44 571 GLU A C 1
ATOM 4404 O O . GLU A 1 571 ? 9.789 -15.352 -35.130 1.00 97.44 571 GLU A O 1
ATOM 4409 N N . LYS A 1 572 ? 8.077 -13.926 -35.420 1.00 96.69 572 LYS A N 1
ATOM 4410 C CA . LYS A 1 572 ? 8.847 -12.982 -36.245 1.00 96.69 572 LYS A CA 1
ATOM 4411 C C . LYS A 1 572 ? 9.951 -12.321 -35.430 1.00 96.69 572 LYS A C 1
ATOM 4413 O O . LYS A 1 572 ? 11.077 -12.215 -35.913 1.00 96.69 572 LYS A O 1
ATOM 4418 N N . LEU A 1 573 ? 9.636 -11.901 -34.207 1.00 96.44 573 LEU A N 1
ATOM 4419 C CA . LEU A 1 573 ? 10.594 -11.301 -33.288 1.00 96.44 573 LEU A CA 1
ATOM 4420 C C . LEU A 1 573 ? 11.730 -12.281 -32.958 1.00 96.44 573 LEU A C 1
ATOM 4422 O O . LEU A 1 573 ? 12.893 -11.914 -33.081 1.00 96.44 573 LEU A O 1
ATOM 4426 N N . GLU A 1 574 ? 11.414 -13.542 -32.652 1.00 96.38 574 GLU A N 1
ATOM 4427 C CA . GLU A 1 574 ? 12.394 -14.607 -32.395 1.00 96.38 574 GLU A CA 1
ATOM 4428 C C . GLU A 1 574 ? 13.349 -14.802 -33.587 1.00 96.38 574 GLU A C 1
ATOM 4430 O O . GLU A 1 574 ? 14.562 -14.946 -33.417 1.00 96.38 574 GLU A O 1
ATOM 4435 N N . ALA A 1 575 ? 12.820 -14.754 -34.815 1.00 95.81 575 ALA A N 1
ATOM 4436 C CA . ALA A 1 575 ? 13.624 -14.857 -36.030 1.00 95.81 575 ALA A CA 1
ATOM 4437 C C . ALA A 1 575 ? 14.545 -13.645 -36.260 1.00 95.81 575 ALA A C 1
ATOM 4439 O O . ALA A 1 575 ? 15.620 -13.818 -36.843 1.00 95.81 575 ALA A O 1
ATOM 4440 N N . LYS A 1 576 ? 14.143 -12.446 -35.809 1.00 94.75 576 LYS A N 1
ATOM 4441 C CA . LYS A 1 576 ? 14.956 -11.219 -35.863 1.00 94.75 576 LYS A CA 1
ATOM 4442 C C . LYS A 1 576 ? 16.063 -11.197 -34.803 1.00 94.75 576 LYS A C 1
ATOM 4444 O O . LYS A 1 576 ? 17.123 -10.637 -35.066 1.00 94.75 576 LYS A O 1
ATOM 4449 N N . THR A 1 577 ? 15.830 -11.771 -33.622 1.00 91.62 577 THR A N 1
ATOM 4450 C CA . THR A 1 577 ? 16.731 -11.625 -32.465 1.00 91.62 577 THR A CA 1
ATOM 4451 C C . THR A 1 577 ? 17.730 -12.763 -32.299 1.00 91.62 577 THR A C 1
ATOM 4453 O O . THR A 1 577 ? 18.847 -12.521 -31.842 1.00 91.62 577 THR A O 1
ATOM 4456 N N . TRP A 1 578 ? 17.369 -13.993 -32.677 1.00 92.12 578 TRP A N 1
ATOM 4457 C CA . TRP A 1 578 ? 18.208 -15.172 -32.453 1.00 92.12 578 TRP A CA 1
ATOM 4458 C C . TRP A 1 578 ? 18.759 -15.776 -33.749 1.00 92.12 578 TRP A C 1
ATOM 4460 O O . TRP A 1 578 ? 18.090 -15.839 -34.789 1.00 92.12 578 TRP A O 1
ATOM 4470 N N . ALA A 1 579 ? 19.988 -16.299 -33.665 1.00 92.31 579 ALA A N 1
ATOM 4471 C CA . ALA A 1 579 ? 20.575 -17.148 -34.700 1.00 92.31 579 ALA A CA 1
ATOM 4472 C C . ALA A 1 579 ? 19.716 -18.402 -34.924 1.00 92.31 579 ALA A C 1
ATOM 4474 O O . ALA A 1 579 ? 19.065 -18.883 -33.999 1.00 92.31 579 ALA A O 1
ATOM 4475 N N . GLN A 1 580 ? 19.714 -18.948 -36.144 1.00 93.50 580 GLN A N 1
ATOM 4476 C CA . GLN A 1 580 ? 18.783 -20.011 -36.547 1.00 93.50 580 GLN A CA 1
ATOM 4477 C C . GLN A 1 580 ? 18.783 -21.231 -35.612 1.00 93.50 580 GLN A C 1
ATOM 4479 O O . GLN A 1 580 ? 17.714 -21.744 -35.303 1.00 93.50 580 GLN A O 1
ATOM 4484 N N . ASN A 1 581 ? 19.953 -21.668 -35.142 1.00 91.56 581 ASN A N 1
ATOM 4485 C CA . ASN A 1 581 ? 20.104 -22.792 -34.212 1.00 91.56 581 ASN A CA 1
ATOM 4486 C C . ASN A 1 581 ? 19.608 -22.484 -32.789 1.00 91.56 581 ASN A C 1
ATOM 4488 O O . ASN A 1 581 ? 19.340 -23.405 -32.033 1.00 91.56 581 ASN A O 1
ATOM 4492 N N . LEU A 1 582 ? 19.476 -21.211 -32.416 1.00 93.94 582 LEU A N 1
ATOM 4493 C CA . LEU A 1 582 ? 19.067 -20.793 -31.077 1.00 93.94 582 LEU A CA 1
ATOM 4494 C C . LEU A 1 582 ? 17.567 -20.476 -30.977 1.00 93.94 582 LEU A C 1
ATOM 4496 O O . LEU A 1 582 ? 17.054 -20.358 -29.870 1.00 93.94 582 LEU A O 1
ATOM 4500 N N . ARG A 1 583 ? 16.841 -20.346 -32.087 1.00 95.12 583 ARG A N 1
ATOM 4501 C CA . ARG A 1 583 ? 15.420 -19.959 -32.069 1.00 95.12 583 ARG A CA 1
ATOM 4502 C C . ARG A 1 583 ? 14.550 -21.020 -31.401 1.00 95.12 583 ARG A C 1
ATOM 4504 O O . ARG A 1 583 ? 14.661 -22.205 -31.713 1.00 95.12 583 ARG A O 1
ATOM 4511 N N . ALA A 1 584 ? 13.637 -20.592 -30.536 1.00 95.19 584 ALA A N 1
ATOM 4512 C CA . ALA A 1 584 ? 12.543 -21.442 -30.091 1.00 95.19 584 ALA A CA 1
ATOM 4513 C C . ALA A 1 584 ? 11.541 -21.678 -31.237 1.00 95.19 584 ALA A C 1
ATOM 4515 O O . ALA A 1 584 ? 11.219 -20.769 -32.002 1.00 95.19 584 ALA A O 1
ATOM 4516 N N . ALA A 1 585 ? 11.031 -22.906 -31.354 1.00 94.88 585 ALA A N 1
ATOM 4517 C CA . ALA A 1 585 ? 9.933 -23.208 -32.271 1.00 94.88 585 ALA A CA 1
ATOM 4518 C C . ALA A 1 585 ? 8.611 -22.604 -31.762 1.00 94.88 585 ALA A C 1
ATOM 4520 O O . ALA A 1 585 ? 8.443 -22.406 -30.558 1.00 94.88 585 ALA A O 1
ATOM 4521 N N . ALA A 1 586 ? 7.645 -22.393 -32.662 1.00 95.31 586 ALA A N 1
ATOM 4522 C CA . ALA A 1 586 ? 6.318 -21.862 -32.329 1.00 95.31 586 ALA A CA 1
ATOM 4523 C C . ALA A 1 586 ? 5.637 -22.613 -31.168 1.00 95.31 586 ALA A C 1
ATOM 4525 O O . ALA A 1 586 ? 5.065 -21.991 -30.280 1.00 95.31 586 ALA A O 1
ATOM 4526 N N . GLU A 1 587 ? 5.771 -23.942 -31.125 1.00 97.19 587 GLU A N 1
ATOM 4527 C CA . GLU A 1 587 ? 5.215 -24.781 -30.055 1.00 97.19 587 GLU A CA 1
ATOM 4528 C C . GLU A 1 587 ? 5.836 -24.483 -28.680 1.00 97.19 587 GLU A C 1
ATOM 4530 O O . GLU A 1 587 ? 5.144 -24.452 -27.666 1.00 97.19 587 GLU A O 1
ATOM 4535 N N . VAL A 1 588 ? 7.140 -24.192 -28.638 1.00 97.56 588 VAL A N 1
ATOM 4536 C CA . VAL A 1 588 ? 7.838 -23.813 -27.399 1.00 97.56 588 VAL A CA 1
ATOM 4537 C C . VAL A 1 588 ? 7.372 -22.435 -26.932 1.00 97.56 588 VAL A C 1
ATOM 4539 O O . VAL A 1 588 ? 7.139 -22.233 -25.741 1.00 97.56 588 VAL A O 1
ATOM 4542 N N . LEU A 1 589 ? 7.210 -21.484 -27.859 1.00 97.69 589 LEU A N 1
ATOM 4543 C CA . LEU A 1 589 ? 6.696 -20.150 -27.542 1.00 97.69 589 LEU A CA 1
ATOM 4544 C C . LEU A 1 589 ? 5.252 -20.215 -27.034 1.00 97.69 589 LEU A C 1
ATOM 4546 O O . LEU A 1 589 ? 4.955 -19.644 -25.988 1.00 97.69 589 LEU A O 1
ATOM 4550 N N . ARG A 1 590 ? 4.383 -20.974 -27.713 1.00 98.00 590 ARG A N 1
ATOM 4551 C CA . ARG A 1 590 ? 3.009 -21.254 -27.276 1.00 98.00 590 ARG A CA 1
ATOM 4552 C C . ARG A 1 590 ? 2.987 -21.822 -25.861 1.00 98.00 590 ARG A C 1
ATOM 4554 O O . ARG A 1 590 ? 2.317 -21.259 -25.001 1.00 98.00 590 ARG A O 1
ATOM 4561 N N . LYS A 1 591 ? 3.770 -22.873 -25.601 1.00 97.44 591 LYS A N 1
ATOM 4562 C CA . LYS A 1 591 ? 3.845 -23.510 -24.281 1.00 97.44 591 LYS A CA 1
ATOM 4563 C C . LYS A 1 591 ? 4.220 -22.511 -23.185 1.00 97.44 591 LYS A C 1
ATOM 4565 O O . LYS A 1 591 ? 3.583 -22.500 -22.140 1.00 97.44 591 LYS A O 1
ATOM 4570 N N . ARG A 1 592 ? 5.187 -21.616 -23.426 1.00 96.50 592 ARG A N 1
ATOM 4571 C CA . ARG A 1 592 ? 5.553 -20.560 -22.458 1.00 96.50 592 ARG A CA 1
ATOM 4572 C C . ARG A 1 592 ? 4.367 -19.661 -22.102 1.00 96.50 592 ARG A C 1
ATOM 4574 O O . ARG A 1 592 ? 4.189 -19.346 -20.926 1.00 96.50 592 ARG A O 1
ATOM 4581 N N . LEU A 1 593 ? 3.577 -19.259 -23.100 1.00 96.19 593 LEU A N 1
ATOM 4582 C CA . LEU A 1 593 ? 2.403 -18.402 -22.909 1.00 96.19 593 LEU A CA 1
ATOM 4583 C C . LEU A 1 593 ? 1.274 -19.130 -22.168 1.00 96.19 593 LEU A C 1
ATOM 4585 O O . LEU A 1 593 ? 0.681 -18.555 -21.264 1.00 96.19 593 LEU A O 1
ATOM 4589 N N . GLU A 1 594 ? 1.015 -20.395 -22.504 1.00 95.38 594 GLU A N 1
ATOM 4590 C CA . GLU A 1 594 ? -0.053 -21.199 -21.889 1.00 95.38 594 GLU A CA 1
ATOM 4591 C C . GLU A 1 594 ? 0.293 -21.637 -20.460 1.00 95.38 594 GLU A C 1
ATOM 4593 O O . GLU A 1 594 ? -0.577 -21.678 -19.595 1.00 95.38 594 GLU A O 1
ATOM 4598 N N . THR A 1 595 ? 1.563 -21.952 -20.188 1.00 94.12 595 THR A N 1
ATOM 4599 C CA . THR A 1 595 ? 2.006 -22.436 -18.874 1.00 94.12 595 THR A CA 1
ATOM 4600 C C . THR A 1 595 ? 2.098 -21.320 -17.832 1.00 94.12 595 THR A C 1
ATOM 4602 O O . THR A 1 595 ? 1.786 -21.565 -16.672 1.00 94.12 595 THR A O 1
ATOM 4605 N N . SER A 1 596 ? 2.511 -20.105 -18.215 1.00 93.38 596 SER A N 1
ATOM 4606 C CA . SER A 1 596 ? 2.705 -18.992 -17.270 1.00 93.38 596 SER A CA 1
ATOM 4607 C C . SER A 1 596 ? 2.114 -17.667 -17.785 1.00 93.38 596 SER A C 1
ATOM 4609 O O . SER A 1 596 ? 2.844 -16.677 -17.931 1.00 93.38 596 SER A O 1
ATOM 4611 N N . PRO A 1 597 ? 0.795 -17.610 -18.052 1.00 91.00 597 PRO A N 1
ATOM 4612 C CA . PRO A 1 597 ? 0.158 -16.488 -18.749 1.00 91.00 597 PRO A CA 1
ATOM 4613 C C . PRO A 1 597 ? 0.340 -15.149 -18.022 1.00 91.00 597 PRO A C 1
ATOM 4615 O O . PRO A 1 597 ? 0.584 -14.128 -18.652 1.00 91.00 597 PRO A O 1
ATOM 4618 N N . THR A 1 598 ? 0.332 -15.149 -16.688 1.00 93.69 598 THR A N 1
ATOM 4619 C CA . THR A 1 598 ? 0.436 -13.933 -15.861 1.00 93.69 598 THR A CA 1
ATOM 4620 C C . THR A 1 598 ? 1.874 -13.512 -15.545 1.00 93.69 598 THR A C 1
ATOM 4622 O O . THR A 1 598 ? 2.097 -12.692 -14.657 1.00 93.69 598 THR A O 1
ATOM 4625 N N . SER A 1 599 ? 2.878 -14.095 -16.207 1.00 95.31 599 SER A N 1
ATOM 4626 C CA . SER A 1 599 ? 4.291 -13.746 -15.985 1.00 95.31 599 SER A CA 1
ATOM 4627 C C . SER A 1 599 ? 4.982 -13.210 -17.230 1.00 95.31 599 SER A C 1
ATOM 4629 O O . SER A 1 599 ? 5.882 -12.394 -17.106 1.00 95.31 599 SER A O 1
ATOM 4631 N N . ASN A 1 600 ? 4.600 -13.641 -18.429 1.00 97.75 600 ASN A N 1
ATOM 4632 C CA . ASN A 1 600 ? 5.274 -13.196 -19.647 1.00 97.75 600 ASN A CA 1
ATOM 4633 C C . ASN A 1 600 ? 4.893 -11.748 -19.983 1.00 97.75 600 ASN A C 1
ATOM 4635 O O . ASN A 1 600 ? 3.713 -11.403 -19.979 1.00 97.75 600 ASN A O 1
ATOM 4639 N N . LEU A 1 601 ? 5.879 -10.912 -20.311 1.00 98.62 601 LEU A N 1
ATOM 4640 C CA . LEU A 1 601 ? 5.673 -9.494 -20.618 1.00 98.62 601 LEU A CA 1
ATOM 4641 C C . LEU A 1 601 ? 6.043 -9.190 -22.067 1.00 98.62 601 LEU A C 1
ATOM 4643 O O . LEU A 1 601 ? 7.080 -9.646 -22.545 1.00 98.62 601 LEU A O 1
ATOM 4647 N N . VAL A 1 602 ? 5.246 -8.360 -22.734 1.00 98.44 602 VAL A N 1
ATOM 4648 C CA . VAL A 1 602 ? 5.584 -7.749 -24.026 1.00 98.44 602 VAL A CA 1
ATOM 4649 C C . VAL A 1 602 ? 5.665 -6.235 -23.901 1.00 98.44 602 VAL A C 1
ATOM 4651 O O . VAL A 1 602 ? 4.975 -5.624 -23.083 1.00 98.44 602 VAL A O 1
ATOM 4654 N N . CYS A 1 603 ? 6.520 -5.631 -24.721 1.00 98.31 603 CYS A N 1
ATOM 4655 C CA . CYS A 1 603 ? 6.605 -4.187 -24.886 1.00 98.31 603 CYS A CA 1
ATOM 4656 C C . CYS A 1 603 ? 6.003 -3.784 -26.232 1.00 98.31 603 CYS A C 1
ATOM 4658 O O . CYS A 1 603 ? 6.357 -4.359 -27.267 1.00 98.31 603 CYS A O 1
ATOM 4660 N N . GLU A 1 604 ? 5.131 -2.781 -26.208 1.00 97.12 604 GLU A N 1
ATOM 4661 C CA . GLU A 1 604 ? 4.455 -2.245 -27.383 1.00 97.12 604 GLU A CA 1
ATOM 4662 C C . GLU A 1 604 ? 4.887 -0.816 -27.687 1.00 97.12 604 GLU A C 1
ATOM 4664 O O . GLU A 1 604 ? 4.859 0.056 -26.814 1.00 97.12 604 GLU A O 1
ATOM 4669 N N . VAL A 1 605 ? 5.191 -0.557 -28.956 1.00 95.38 605 VAL A N 1
ATOM 4670 C CA . VAL A 1 605 ? 5.406 0.784 -29.510 1.00 95.38 605 VAL A CA 1
ATOM 4671 C C . VAL A 1 605 ? 4.347 1.000 -30.583 1.00 95.38 605 VAL A C 1
ATOM 4673 O O . VAL A 1 605 ? 4.223 0.193 -31.496 1.00 95.38 605 VAL A O 1
ATOM 4676 N N . ASN A 1 606 ? 3.553 2.070 -30.472 1.00 90.94 606 ASN A N 1
ATOM 4677 C CA . ASN A 1 606 ? 2.464 2.378 -31.415 1.00 90.94 606 ASN A CA 1
ATOM 4678 C C . ASN A 1 606 ? 1.472 1.215 -31.660 1.00 90.94 606 ASN A C 1
ATOM 4680 O O . ASN A 1 606 ? 0.882 1.122 -32.732 1.00 90.94 606 ASN A O 1
ATOM 4684 N N . GLY A 1 607 ? 1.275 0.343 -30.664 1.00 90.88 607 GLY A N 1
ATOM 4685 C CA . GLY A 1 607 ? 0.380 -0.818 -30.751 1.00 90.88 607 GLY A CA 1
ATOM 4686 C C . GLY A 1 607 ? 0.994 -2.065 -31.397 1.00 90.88 607 GLY A C 1
ATOM 4687 O O . GLY A 1 607 ? 0.300 -3.066 -31.541 1.00 90.88 607 GLY A O 1
ATOM 4688 N N . GLU A 1 608 ? 2.277 -2.037 -31.767 1.00 94.62 608 GLU A N 1
ATOM 4689 C CA . GLU A 1 608 ? 3.002 -3.211 -32.255 1.00 94.62 608 GLU A CA 1
ATOM 4690 C C . GLU A 1 608 ? 3.924 -3.772 -31.170 1.00 94.62 608 GLU A C 1
ATOM 4692 O O . GLU A 1 608 ? 4.662 -3.028 -30.520 1.00 94.62 608 GLU A O 1
ATOM 4697 N N . VAL A 1 609 ? 3.909 -5.095 -30.988 1.00 97.62 609 VAL A N 1
ATOM 4698 C CA . VAL A 1 609 ? 4.827 -5.791 -30.077 1.00 97.62 609 VAL A CA 1
ATOM 4699 C C . VAL A 1 609 ? 6.234 -5.785 -30.669 1.00 97.62 609 VAL A C 1
ATOM 4701 O O . VAL A 1 609 ? 6.485 -6.403 -31.704 1.00 97.62 609 VAL A O 1
ATOM 4704 N N . VAL A 1 610 ? 7.162 -5.125 -29.976 1.00 97.19 610 VAL A N 1
ATOM 4705 C CA . VAL A 1 610 ? 8.566 -4.975 -30.401 1.00 97.19 610 VAL A CA 1
ATOM 4706 C C . VAL A 1 610 ? 9.552 -5.692 -29.485 1.00 97.19 610 VAL A C 1
ATOM 4708 O O . VAL A 1 610 ? 10.719 -5.848 -29.835 1.00 97.19 610 VAL A O 1
ATOM 4711 N N . ALA A 1 611 ? 9.125 -6.130 -28.301 1.00 97.88 611 ALA A N 1
ATOM 4712 C CA . ALA A 1 611 ? 9.962 -6.918 -27.405 1.00 97.88 611 ALA A CA 1
ATOM 4713 C C . ALA A 1 611 ? 9.132 -7.848 -26.517 1.00 97.88 611 ALA A C 1
ATOM 4715 O O . ALA A 1 611 ? 7.958 -7.588 -26.262 1.00 97.88 611 ALA A O 1
ATOM 4716 N N . VAL A 1 612 ? 9.765 -8.906 -26.011 1.00 98.25 612 VAL A N 1
ATOM 4717 C CA . VAL A 1 612 ? 9.179 -9.885 -25.091 1.00 98.25 612 VAL A CA 1
ATOM 4718 C C . VAL A 1 612 ? 10.199 -10.327 -24.046 1.00 98.25 612 VAL A C 1
ATOM 4720 O O . VAL A 1 612 ? 11.385 -10.489 -24.342 1.00 98.25 612 VAL A O 1
ATOM 4723 N N . LEU A 1 613 ? 9.724 -10.547 -22.824 1.00 98.38 613 LEU A N 1
ATOM 4724 C CA . LEU A 1 613 ? 10.433 -11.200 -21.734 1.00 98.38 613 LEU A CA 1
ATOM 4725 C C . LEU A 1 613 ? 9.591 -12.384 -21.244 1.00 98.38 613 LEU A C 1
ATOM 4727 O O . LEU A 1 613 ? 8.530 -12.201 -20.645 1.00 98.38 613 LEU A O 1
ATOM 4731 N N . TYR A 1 614 ? 10.079 -13.598 -21.497 1.00 98.50 614 TYR A N 1
ATOM 4732 C CA . TYR A 1 614 ? 9.448 -14.828 -21.025 1.00 98.50 614 TYR A CA 1
ATOM 4733 C C . TYR A 1 614 ? 9.888 -15.143 -19.599 1.00 98.50 614 TYR A C 1
ATOM 4735 O O . TYR A 1 614 ? 11.087 -15.118 -19.298 1.00 98.50 614 TYR A O 1
ATOM 4743 N N . MET A 1 615 ? 8.930 -15.462 -18.733 1.00 97.81 615 MET A N 1
ATOM 4744 C CA . MET A 1 615 ? 9.156 -15.720 -17.313 1.00 97.81 615 MET A CA 1
ATOM 4745 C C . MET A 1 615 ? 8.228 -16.809 -16.789 1.00 97.81 615 MET A C 1
ATOM 4747 O O . MET A 1 615 ? 7.160 -17.050 -17.345 1.00 97.81 615 MET A O 1
ATOM 4751 N N . GLN A 1 616 ? 8.625 -17.435 -15.683 1.00 97.19 616 GLN A N 1
ATOM 4752 C CA . GLN A 1 616 ? 7.785 -18.395 -14.971 1.00 97.19 616 GLN A CA 1
ATOM 4753 C C . GLN A 1 616 ? 8.080 -18.431 -13.475 1.00 97.19 616 GLN A C 1
ATOM 4755 O O . GLN A 1 616 ? 9.128 -17.975 -13.022 1.00 97.19 616 GLN A O 1
ATOM 4760 N N . ARG A 1 617 ? 7.173 -19.031 -12.704 1.00 96.50 617 ARG A N 1
ATOM 4761 C CA . ARG A 1 617 ? 7.392 -19.354 -11.286 1.00 96.50 617 ARG A CA 1
ATOM 4762 C C . ARG A 1 617 ? 7.936 -20.774 -11.132 1.00 96.50 617 ARG A C 1
ATOM 4764 O O . ARG A 1 617 ? 7.452 -21.680 -11.807 1.00 96.50 617 ARG A O 1
ATOM 4771 N N . VAL A 1 618 ? 8.914 -20.961 -10.247 1.00 96.00 618 VAL A N 1
ATOM 4772 C CA . VAL A 1 618 ? 9.472 -22.270 -9.863 1.00 96.00 618 VAL A CA 1
ATOM 4773 C C . VAL A 1 618 ? 9.648 -22.344 -8.347 1.00 96.00 618 VAL A C 1
ATOM 4775 O O . VAL A 1 618 ? 9.788 -21.324 -7.668 1.00 96.00 618 VAL A O 1
ATOM 4778 N N . SER A 1 619 ? 9.618 -23.555 -7.794 1.00 92.19 619 SER A N 1
ATOM 4779 C CA . SER A 1 619 ? 9.724 -23.757 -6.341 1.00 92.19 619 SER A CA 1
ATOM 4780 C C . SER A 1 619 ? 11.160 -23.881 -5.840 1.00 92.19 619 SER A C 1
ATOM 4782 O O . SER A 1 619 ? 11.417 -23.612 -4.668 1.00 92.19 619 SER A O 1
ATOM 4784 N N . THR A 1 620 ? 12.095 -24.288 -6.702 1.00 90.19 620 THR A N 1
ATOM 4785 C CA . THR A 1 620 ? 13.485 -24.565 -6.318 1.00 90.19 620 THR A CA 1
ATOM 4786 C C . THR A 1 620 ? 14.470 -24.129 -7.405 1.00 90.19 620 THR A C 1
ATOM 4788 O O . THR A 1 620 ? 14.089 -23.936 -8.561 1.00 90.19 620 THR A O 1
ATOM 4791 N N . LEU A 1 621 ? 15.747 -23.962 -7.040 1.00 87.19 621 LEU A N 1
ATOM 4792 C CA . LEU A 1 621 ? 16.808 -23.651 -8.005 1.00 87.19 621 LEU A CA 1
ATOM 4793 C C . LEU A 1 621 ? 17.141 -24.855 -8.894 1.00 87.19 621 LEU A C 1
ATOM 4795 O O . LEU A 1 621 ? 17.600 -24.673 -10.016 1.00 87.19 621 LEU A O 1
ATOM 4799 N N . GLU A 1 622 ? 16.901 -26.078 -8.421 1.00 85.81 622 GLU A N 1
ATOM 4800 C CA . GLU A 1 622 ? 17.189 -27.327 -9.134 1.00 85.81 622 GLU A CA 1
ATOM 4801 C C . GLU A 1 622 ? 16.337 -27.497 -10.397 1.00 85.81 622 GLU A C 1
ATOM 4803 O O . GLU A 1 622 ? 16.752 -28.216 -11.303 1.00 85.81 622 GLU A O 1
ATOM 4808 N N . ALA A 1 623 ? 15.213 -26.778 -10.503 1.00 83.62 623 ALA A N 1
ATOM 4809 C CA . ALA A 1 623 ? 14.378 -26.708 -11.704 1.00 83.62 623 ALA A CA 1
ATOM 4810 C C . ALA A 1 623 ? 15.184 -26.411 -12.984 1.00 83.62 623 ALA A C 1
ATOM 4812 O O . ALA A 1 623 ? 14.886 -26.922 -14.060 1.00 83.62 623 ALA A O 1
ATOM 4813 N N . VAL A 1 624 ? 16.253 -25.612 -12.879 1.00 83.44 624 VAL A N 1
ATOM 4814 C CA . VAL A 1 624 ? 17.097 -25.263 -14.036 1.00 83.44 624 VAL A CA 1
ATOM 4815 C C . VAL A 1 624 ? 18.120 -26.340 -14.402 1.00 83.44 624 VAL A C 1
ATOM 4817 O O . VAL A 1 624 ? 18.797 -26.214 -15.416 1.00 83.44 624 VAL A O 1
ATOM 4820 N N . GLN A 1 625 ? 18.273 -27.372 -13.570 1.00 83.38 625 GLN A N 1
ATOM 4821 C CA . GLN A 1 625 ? 19.154 -28.514 -13.826 1.00 83.38 625 GLN A CA 1
ATOM 4822 C C . GLN A 1 625 ? 18.402 -29.726 -14.364 1.00 83.38 625 GLN A C 1
ATOM 4824 O O . GLN A 1 625 ? 19.011 -30.562 -15.027 1.00 83.38 625 GLN A O 1
ATOM 4829 N N . SER A 1 626 ? 17.118 -29.860 -14.026 1.00 82.31 626 SER A N 1
ATOM 4830 C CA . SER A 1 626 ? 16.293 -30.986 -14.464 1.00 82.31 626 SER A CA 1
ATOM 4831 C C . SER A 1 626 ? 15.872 -30.868 -15.923 1.00 82.31 626 SER A C 1
ATOM 4833 O O . SER A 1 626 ? 15.738 -31.888 -16.591 1.00 82.31 626 SER A O 1
ATOM 4835 N N . GLU A 1 627 ? 15.705 -29.641 -16.422 1.00 91.31 627 GLU A N 1
ATOM 4836 C CA . GLU A 1 627 ? 15.183 -29.380 -17.761 1.00 91.31 627 GLU A CA 1
ATOM 4837 C C . GLU A 1 627 ? 16.175 -28.635 -18.653 1.00 91.31 627 GLU A C 1
ATOM 4839 O O . GLU A 1 627 ? 16.986 -27.822 -18.205 1.00 91.31 627 GLU A O 1
ATOM 4844 N N . LYS A 1 628 ? 16.061 -28.881 -19.959 1.00 94.00 628 LYS A N 1
ATOM 4845 C CA . LYS A 1 628 ? 16.785 -28.132 -20.994 1.00 94.00 628 LYS A CA 1
ATOM 4846 C C . LYS A 1 628 ? 16.027 -26.857 -21.357 1.00 94.00 628 LYS A C 1
ATOM 4848 O O . LYS A 1 628 ? 14.817 -26.762 -21.172 1.00 94.00 628 LYS A O 1
ATOM 4853 N N . PHE A 1 629 ? 16.711 -25.893 -21.966 1.00 95.12 629 PHE A N 1
ATOM 4854 C CA . PHE A 1 629 ? 16.167 -24.579 -22.324 1.00 95.12 629 PHE A CA 1
ATOM 4855 C C . PHE A 1 629 ? 14.839 -24.635 -23.102 1.00 95.12 629 PHE A C 1
ATOM 4857 O O . PHE A 1 629 ? 13.946 -23.822 -22.854 1.00 95.12 629 PHE A O 1
ATOM 4864 N N . MET A 1 630 ? 14.685 -25.590 -24.026 1.00 94.69 630 MET A N 1
ATOM 4865 C CA . MET A 1 630 ? 13.458 -25.735 -24.825 1.00 94.69 630 MET A CA 1
ATOM 4866 C C . MET A 1 630 ? 12.295 -26.377 -24.048 1.00 94.69 630 MET A C 1
ATOM 4868 O O . MET A 1 630 ? 11.142 -26.177 -24.420 1.00 94.69 630 MET A O 1
ATOM 4872 N N . GLN A 1 631 ? 12.581 -27.114 -22.972 1.00 95.06 631 GLN A N 1
ATOM 4873 C CA . GLN A 1 631 ? 11.608 -27.800 -22.111 1.00 95.06 631 GLN A CA 1
ATOM 4874 C C . GLN A 1 631 ? 11.426 -27.109 -20.754 1.00 95.06 631 GLN A C 1
ATOM 4876 O O . GLN A 1 631 ? 10.628 -27.553 -19.943 1.00 95.06 631 GLN A O 1
ATOM 4881 N N . ILE A 1 632 ? 12.107 -25.988 -20.503 1.00 94.50 632 ILE A N 1
ATOM 4882 C CA . ILE A 1 632 ? 12.168 -25.356 -19.176 1.00 94.50 632 ILE A CA 1
ATOM 4883 C C . ILE A 1 632 ? 10.791 -25.016 -18.579 1.00 94.50 632 ILE A C 1
ATOM 4885 O O . ILE A 1 632 ? 10.652 -24.946 -17.360 1.00 94.50 632 ILE A O 1
ATOM 4889 N N . SER A 1 633 ? 9.767 -24.849 -19.424 1.00 95.06 633 SER A N 1
ATOM 4890 C CA . SER A 1 633 ? 8.374 -24.651 -19.007 1.00 95.06 633 SER A CA 1
ATOM 4891 C C . SER A 1 633 ? 7.768 -25.837 -18.249 1.00 95.06 633 SER A C 1
ATOM 4893 O O . SER A 1 633 ? 6.847 -25.636 -17.469 1.00 95.06 633 SER A O 1
ATOM 4895 N N . ASP A 1 634 ? 8.305 -27.050 -18.398 1.00 94.69 634 ASP A N 1
ATOM 4896 C CA . ASP A 1 634 ? 7.871 -28.234 -17.640 1.00 94.69 634 ASP A CA 1
ATOM 4897 C C . ASP A 1 634 ? 8.178 -28.134 -16.138 1.00 94.69 634 ASP A C 1
ATOM 4899 O O . ASP A 1 634 ? 7.539 -28.796 -15.325 1.00 94.69 634 ASP A O 1
ATOM 4903 N N . SER A 1 635 ? 9.106 -27.255 -15.747 1.00 93.75 635 SER A N 1
ATOM 4904 C CA . SER A 1 635 ? 9.417 -26.984 -14.338 1.00 93.75 635 SER A CA 1
ATOM 4905 C C . SER A 1 635 ? 8.524 -25.925 -13.686 1.00 93.75 635 SER A C 1
ATOM 4907 O O . SER A 1 635 ? 8.725 -25.598 -12.511 1.00 93.75 635 SER A O 1
ATOM 4909 N N . HIS A 1 636 ? 7.563 -25.346 -14.416 1.00 95.75 636 HIS A N 1
ATOM 4910 C CA . HIS A 1 636 ? 6.689 -24.328 -13.848 1.00 95.75 636 HIS A CA 1
ATOM 4911 C C . HIS A 1 636 ? 5.915 -24.880 -12.650 1.00 95.75 636 HIS A C 1
ATOM 4913 O O . HIS A 1 636 ? 5.264 -25.920 -12.718 1.00 95.75 636 HIS A O 1
ATOM 4919 N N . THR A 1 637 ? 5.960 -24.149 -11.541 1.00 94.12 637 THR A N 1
ATOM 4920 C CA . THR A 1 637 ? 5.103 -24.409 -10.390 1.00 94.12 637 THR A CA 1
ATOM 4921 C C . THR A 1 637 ? 4.264 -23.166 -10.120 1.00 94.12 637 THR A C 1
ATOM 4923 O O . THR A 1 637 ? 4.827 -22.148 -9.699 1.00 94.12 637 THR A O 1
ATOM 4926 N N . PRO A 1 638 ? 2.935 -23.218 -10.323 1.00 88.25 638 PRO A N 1
ATOM 4927 C CA . PRO A 1 638 ? 2.044 -22.152 -9.886 1.00 88.25 638 PRO A CA 1
ATOM 4928 C C . PRO A 1 638 ? 2.281 -21.830 -8.404 1.00 88.25 638 PRO A C 1
ATOM 4930 O O . PRO A 1 638 ? 2.352 -22.729 -7.569 1.00 88.25 638 PRO A O 1
ATOM 4933 N N . GLY A 1 639 ? 2.481 -20.551 -8.078 1.00 86.25 639 GLY A N 1
ATOM 4934 C CA . GLY A 1 639 ? 2.797 -20.109 -6.711 1.00 86.25 639 GLY A CA 1
ATOM 4935 C C . GLY A 1 639 ? 4.222 -20.414 -6.214 1.00 86.25 639 GLY A C 1
ATOM 4936 O O . GLY A 1 639 ? 4.544 -20.082 -5.074 1.00 86.25 639 GLY A O 1
ATOM 4937 N N . GLY A 1 640 ? 5.095 -21.008 -7.038 1.00 92.25 640 GLY A N 1
ATOM 4938 C CA . GLY A 1 640 ? 6.499 -21.243 -6.684 1.00 92.25 640 GLY A CA 1
ATOM 4939 C C . GLY A 1 640 ? 7.213 -19.934 -6.348 1.00 92.25 640 GLY A C 1
ATOM 4940 O O . GLY A 1 640 ? 7.052 -18.960 -7.067 1.00 92.25 640 GLY A O 1
ATOM 4941 N N . ARG A 1 641 ? 7.994 -19.879 -5.262 1.00 91.56 641 ARG A N 1
ATOM 4942 C CA . ARG A 1 641 ? 8.495 -18.612 -4.683 1.00 91.56 641 ARG A CA 1
ATOM 4943 C C . ARG A 1 641 ? 9.635 -17.952 -5.465 1.00 91.56 641 ARG A C 1
ATOM 4945 O O . ARG A 1 641 ? 9.968 -16.799 -5.191 1.00 91.56 641 ARG A O 1
ATOM 4952 N N . ILE A 1 642 ? 10.195 -18.614 -6.473 1.00 94.62 642 ILE A N 1
ATOM 4953 C CA . ILE A 1 642 ? 11.277 -18.086 -7.310 1.00 94.62 642 ILE A CA 1
ATOM 4954 C C . ILE A 1 642 ? 10.703 -17.661 -8.664 1.00 94.62 642 ILE A C 1
ATOM 4956 O O . ILE A 1 642 ? 9.985 -18.423 -9.308 1.00 94.62 642 ILE A O 1
ATOM 4960 N N . LEU A 1 643 ? 11.001 -16.437 -9.105 1.00 97.00 643 LEU A N 1
ATOM 4961 C CA . LEU A 1 643 ? 10.707 -15.998 -10.472 1.00 97.00 643 LEU A CA 1
ATOM 4962 C C . LEU A 1 643 ? 11.906 -16.330 -11.370 1.00 97.00 643 LEU A C 1
ATOM 4964 O O . LEU A 1 643 ? 13.024 -15.902 -11.102 1.00 97.00 643 LEU A O 1
ATOM 4968 N N . GLN A 1 644 ? 11.696 -17.084 -12.439 1.00 97.50 644 GLN A N 1
ATOM 4969 C CA . GLN A 1 644 ? 12.730 -17.422 -13.410 1.00 97.50 644 GLN A CA 1
ATOM 4970 C C . GLN A 1 644 ? 12.566 -16.580 -14.676 1.00 97.50 644 GLN A C 1
ATOM 4972 O O . GLN A 1 644 ? 11.542 -16.666 -15.353 1.00 97.50 644 GLN A O 1
ATOM 4977 N N . LEU A 1 645 ? 13.604 -15.822 -15.031 1.00 97.69 645 LEU A N 1
ATOM 4978 C CA . LEU A 1 645 ? 13.762 -15.191 -16.339 1.00 97.69 645 LEU A CA 1
ATOM 4979 C C . LEU A 1 645 ? 14.220 -16.256 -17.345 1.00 97.69 645 LEU A C 1
ATOM 4981 O O . LEU A 1 645 ? 15.265 -16.883 -17.150 1.00 97.69 645 LEU A O 1
ATOM 4985 N N . ILE A 1 646 ? 13.446 -16.467 -18.411 1.00 96.75 646 ILE A N 1
ATOM 4986 C CA . ILE A 1 646 ? 13.721 -17.502 -19.419 1.00 96.75 646 ILE A CA 1
ATOM 4987 C C . ILE A 1 646 ? 14.480 -16.913 -20.606 1.00 96.75 646 ILE A C 1
ATOM 4989 O O . ILE A 1 646 ? 15.568 -17.375 -20.940 1.00 96.75 646 ILE A O 1
ATOM 4993 N N . ALA A 1 647 ? 13.902 -15.915 -21.276 1.00 95.31 647 ALA A N 1
ATOM 4994 C CA . ALA A 1 647 ? 14.492 -15.315 -22.468 1.00 95.31 647 ALA A CA 1
ATOM 4995 C C . ALA A 1 647 ? 13.956 -13.903 -22.691 1.00 95.31 647 ALA A C 1
ATOM 4997 O O . ALA A 1 647 ? 12.780 -13.639 -22.443 1.00 95.31 647 ALA A O 1
ATOM 4998 N N . ILE A 1 648 ? 14.817 -13.026 -23.205 1.00 95.06 648 ILE A N 1
ATOM 4999 C CA . ILE A 1 648 ? 14.462 -11.675 -23.628 1.00 95.06 648 ILE A CA 1
ATOM 5000 C C . ILE A 1 648 ? 14.793 -11.501 -25.110 1.00 95.06 648 ILE A C 1
ATOM 5002 O O . ILE A 1 648 ? 15.892 -11.842 -25.546 1.00 95.06 648 ILE A O 1
ATOM 5006 N N . SER A 1 649 ? 13.840 -10.977 -25.872 1.00 94.62 649 SER A N 1
ATOM 5007 C CA . SER A 1 649 ? 13.982 -10.668 -27.297 1.00 94.62 649 SER A CA 1
ATOM 5008 C C . SER A 1 649 ? 13.467 -9.249 -27.518 1.00 94.62 649 SER A C 1
ATOM 5010 O O . SER A 1 649 ? 12.354 -8.941 -27.108 1.00 94.62 649 SER A O 1
ATOM 5012 N N . ALA A 1 650 ? 14.255 -8.382 -28.150 1.00 93.31 650 ALA A N 1
ATOM 5013 C CA . ALA A 1 650 ? 13.845 -7.029 -28.522 1.00 93.31 650 ALA A CA 1
ATOM 5014 C C . ALA A 1 650 ? 14.249 -6.750 -29.970 1.00 93.31 650 ALA A C 1
ATOM 5016 O O . ALA A 1 650 ? 15.361 -7.101 -30.367 1.00 93.31 650 ALA A O 1
ATOM 5017 N N . ASP A 1 651 ? 13.352 -6.142 -30.744 1.00 93.12 651 ASP A N 1
ATOM 5018 C CA . ASP A 1 651 ? 13.582 -5.843 -32.153 1.00 93.12 651 ASP A CA 1
ATOM 5019 C C . ASP A 1 651 ? 14.822 -4.935 -32.289 1.00 93.12 651 ASP A C 1
ATOM 5021 O O . ASP A 1 651 ? 14.887 -3.881 -31.644 1.00 93.12 651 ASP A O 1
ATOM 5025 N N . PRO A 1 652 ? 15.830 -5.317 -33.094 1.00 88.12 652 PRO A N 1
ATOM 5026 C CA . PRO A 1 652 ? 17.011 -4.489 -33.307 1.00 88.12 652 PRO A CA 1
ATOM 5027 C C . PRO A 1 652 ? 16.694 -3.071 -33.803 1.00 88.12 652 PRO A C 1
ATOM 5029 O O . PRO A 1 652 ? 17.468 -2.154 -33.539 1.00 88.12 652 PRO A O 1
ATOM 5032 N N . GLU A 1 653 ? 15.558 -2.862 -34.476 1.00 88.50 653 GLU A N 1
ATOM 5033 C CA . GLU A 1 653 ? 15.135 -1.546 -34.977 1.00 88.50 653 GLU A CA 1
ATOM 5034 C C . GLU A 1 653 ? 14.785 -0.554 -33.852 1.00 88.50 653 GLU A C 1
ATOM 5036 O O . GLU A 1 653 ? 14.868 0.658 -34.053 1.00 88.50 653 GLU A O 1
ATOM 5041 N N . VAL A 1 654 ? 14.467 -1.041 -32.645 1.00 82.62 654 VAL A N 1
ATOM 5042 C CA . VAL A 1 654 ? 14.161 -0.209 -31.463 1.00 82.62 654 VAL A CA 1
ATOM 5043 C C . VAL A 1 654 ? 15.296 -0.190 -30.433 1.00 82.62 654 VAL A C 1
ATOM 5045 O O . VAL A 1 654 ? 15.102 0.233 -29.290 1.00 82.62 654 VAL A O 1
ATOM 5048 N N . SER A 1 655 ? 16.510 -0.606 -30.813 1.00 74.62 655 SER A N 1
ATOM 5049 C CA . SER A 1 655 ? 17.654 -0.719 -29.895 1.00 74.62 655 SER A CA 1
ATOM 5050 C C . SER A 1 655 ? 18.014 0.595 -29.185 1.00 74.62 655 SER A C 1
ATOM 5052 O O . SER A 1 655 ? 18.511 0.566 -28.060 1.00 74.62 655 SER A O 1
ATOM 5054 N N . GLY A 1 656 ? 17.736 1.745 -29.811 1.00 76.31 656 GLY A N 1
ATOM 5055 C CA . GLY A 1 656 ? 17.962 3.076 -29.233 1.00 76.31 656 GLY A CA 1
ATOM 5056 C C . GLY A 1 656 ? 17.036 3.441 -28.065 1.00 76.31 656 GLY A C 1
ATOM 5057 O O . GLY A 1 656 ? 17.317 4.400 -27.358 1.00 76.31 656 GLY A O 1
ATOM 5058 N N . MET A 1 657 ? 15.954 2.687 -27.838 1.00 81.69 657 MET A N 1
ATOM 5059 C CA . MET A 1 657 ? 15.005 2.925 -26.740 1.00 81.69 657 MET A CA 1
ATOM 5060 C C . MET A 1 657 ? 15.337 2.141 -25.463 1.00 81.69 657 MET A C 1
ATOM 5062 O O . MET A 1 657 ? 14.629 2.282 -24.474 1.00 81.69 657 MET A O 1
ATOM 5066 N N . HIS A 1 658 ? 16.369 1.287 -25.478 1.00 85.00 658 HIS A N 1
ATOM 5067 C CA . HIS A 1 658 ? 16.781 0.455 -24.335 1.00 85.00 658 HIS A CA 1
ATOM 5068 C C . HIS A 1 658 ? 15.688 -0.473 -23.757 1.00 85.00 658 HIS A C 1
ATOM 5070 O O . HIS A 1 658 ? 15.803 -0.937 -22.623 1.00 85.00 658 HIS A O 1
ATOM 5076 N N . ILE A 1 659 ? 14.680 -0.842 -24.558 1.00 89.38 659 ILE A N 1
ATOM 5077 C CA . ILE A 1 659 ? 13.506 -1.625 -24.123 1.00 89.38 659 ILE A CA 1
ATOM 5078 C C . ILE A 1 659 ? 13.875 -2.937 -23.415 1.00 89.38 659 ILE A C 1
ATOM 5080 O O . ILE A 1 659 ? 13.236 -3.303 -22.433 1.00 89.38 659 ILE A O 1
ATOM 5084 N N . GLY A 1 660 ? 14.918 -3.646 -23.864 1.00 88.56 660 GLY A N 1
ATOM 5085 C CA . GLY A 1 660 ? 15.363 -4.873 -23.192 1.00 88.56 660 GLY A CA 1
ATOM 5086 C C . GLY A 1 660 ? 15.818 -4.630 -21.744 1.00 88.56 660 GLY A C 1
ATOM 5087 O O . GLY A 1 660 ? 15.492 -5.400 -20.839 1.00 88.56 660 GLY A O 1
ATOM 5088 N N . THR A 1 661 ? 16.525 -3.525 -21.501 1.00 90.50 661 THR A N 1
ATOM 5089 C CA . THR A 1 661 ? 16.934 -3.100 -20.154 1.00 90.50 661 THR A CA 1
ATOM 5090 C C . THR A 1 661 ? 15.718 -2.770 -19.300 1.00 90.50 661 THR A C 1
ATOM 5092 O O . THR A 1 661 ? 15.656 -3.194 -18.144 1.00 90.50 661 THR A O 1
ATOM 5095 N N . ASP A 1 662 ? 14.745 -2.057 -19.863 1.00 92.56 662 ASP A N 1
ATOM 5096 C CA . ASP A 1 662 ? 13.543 -1.643 -19.143 1.00 92.56 662 ASP A CA 1
ATOM 5097 C C . ASP A 1 662 ? 12.622 -2.821 -18.819 1.00 92.56 662 ASP A C 1
ATOM 5099 O O . ASP A 1 662 ? 12.169 -2.925 -17.684 1.00 92.56 662 ASP A O 1
ATOM 5103 N N . LEU A 1 663 ? 12.429 -3.773 -19.741 1.00 95.19 663 LEU A N 1
ATOM 5104 C CA . LEU A 1 663 ? 11.672 -5.006 -19.485 1.00 95.19 663 LEU A CA 1
ATOM 5105 C C . LEU A 1 663 ? 12.259 -5.799 -18.315 1.00 95.19 663 LEU A C 1
ATOM 5107 O O . LEU A 1 663 ? 11.529 -6.198 -17.407 1.00 95.19 663 LEU A O 1
ATOM 5111 N N . ARG A 1 664 ? 13.585 -5.997 -18.299 1.00 95.00 664 ARG A N 1
ATOM 5112 C CA . ARG A 1 664 ? 14.261 -6.661 -17.175 1.00 95.00 664 ARG A CA 1
ATOM 5113 C C . ARG A 1 664 ? 14.077 -5.868 -15.882 1.00 95.00 664 ARG A C 1
ATOM 5115 O O . ARG A 1 664 ? 13.745 -6.447 -14.854 1.00 95.00 664 ARG A O 1
ATOM 5122 N N . SER A 1 665 ? 14.330 -4.564 -15.918 1.00 95.25 665 SER A N 1
ATOM 5123 C CA . SER A 1 665 ? 14.280 -3.711 -14.725 1.00 95.25 665 SER A CA 1
ATOM 5124 C C . SER A 1 665 ? 12.871 -3.667 -14.130 1.00 95.25 665 SER A C 1
ATOM 5126 O O . SER A 1 665 ? 12.707 -3.794 -12.919 1.00 95.25 665 SER A O 1
ATOM 5128 N N . PHE A 1 666 ? 11.851 -3.603 -14.985 1.00 97.38 666 PHE A N 1
ATOM 5129 C CA . PHE A 1 666 ? 10.453 -3.656 -14.590 1.00 97.38 666 PHE A CA 1
ATOM 5130 C C . PHE A 1 666 ? 10.057 -5.021 -14.013 1.00 97.38 666 PHE A C 1
ATOM 5132 O O . PHE A 1 666 ? 9.442 -5.070 -12.952 1.00 97.38 666 PHE A O 1
ATOM 5139 N N . ALA A 1 667 ? 10.473 -6.133 -14.626 1.00 97.38 667 ALA A N 1
ATOM 5140 C CA . ALA A 1 667 ? 10.231 -7.467 -14.070 1.00 97.38 667 ALA A CA 1
ATOM 5141 C C . ALA A 1 667 ? 10.836 -7.641 -12.667 1.00 97.38 667 ALA A C 1
ATOM 5143 O O . ALA A 1 667 ? 10.208 -8.213 -11.775 1.00 97.38 667 ALA A O 1
ATOM 5144 N N . LEU A 1 668 ? 12.041 -7.108 -12.447 1.00 95.81 668 LEU A N 1
ATOM 5145 C CA . LEU A 1 668 ? 12.684 -7.135 -11.135 1.00 95.81 668 LEU A CA 1
ATOM 5146 C C . LEU A 1 668 ? 11.988 -6.209 -10.126 1.00 95.81 668 LEU A C 1
ATOM 5148 O O . LEU A 1 668 ? 11.906 -6.560 -8.950 1.00 95.81 668 LEU A O 1
ATOM 5152 N N . LEU A 1 669 ? 11.437 -5.071 -10.570 1.00 94.88 669 LEU A N 1
ATOM 5153 C CA . LEU A 1 669 ? 10.576 -4.231 -9.735 1.00 94.88 669 LEU A CA 1
ATOM 5154 C C . LEU A 1 669 ? 9.319 -4.996 -9.298 1.00 94.88 669 LEU A C 1
ATOM 5156 O O . LEU A 1 669 ? 9.032 -5.024 -8.104 1.00 94.88 669 LEU A O 1
ATOM 5160 N N . LEU A 1 670 ? 8.607 -5.656 -10.220 1.00 95.50 670 LEU A N 1
ATOM 5161 C CA . LEU A 1 670 ? 7.427 -6.463 -9.879 1.00 95.50 670 LEU A CA 1
ATOM 5162 C C . LEU A 1 670 ? 7.781 -7.561 -8.866 1.00 95.50 670 LEU A C 1
ATOM 5164 O O . LEU A 1 670 ? 7.114 -7.687 -7.843 1.00 95.50 670 LEU A O 1
ATOM 5168 N N . ALA A 1 671 ? 8.883 -8.284 -9.087 1.00 94.25 671 ALA A N 1
ATOM 5169 C CA . ALA A 1 671 ? 9.376 -9.300 -8.156 1.00 94.25 671 ALA A CA 1
ATOM 5170 C C . ALA A 1 671 ? 9.726 -8.733 -6.769 1.00 94.25 671 ALA A C 1
ATOM 5172 O O . ALA A 1 671 ? 9.477 -9.372 -5.748 1.00 94.25 671 ALA A O 1
ATOM 5173 N N . ARG A 1 672 ? 10.294 -7.522 -6.705 1.00 91.94 672 ARG A N 1
ATOM 5174 C CA . ARG A 1 672 ? 10.573 -6.842 -5.434 1.00 91.94 672 ARG A CA 1
ATOM 5175 C C . ARG A 1 672 ? 9.289 -6.462 -4.698 1.00 91.94 672 ARG A C 1
ATOM 5177 O O . ARG A 1 672 ? 9.255 -6.573 -3.475 1.00 91.94 672 ARG A O 1
ATOM 5184 N N . LEU A 1 673 ? 8.253 -6.031 -5.413 1.00 92.31 673 LEU A N 1
ATOM 5185 C CA . LEU A 1 673 ? 6.976 -5.610 -4.827 1.00 92.31 673 LEU A CA 1
ATOM 5186 C C . LEU A 1 673 ? 6.087 -6.791 -4.402 1.00 92.31 673 LEU A C 1
ATOM 5188 O O . LEU A 1 673 ? 5.308 -6.647 -3.463 1.00 92.31 673 LEU A O 1
ATOM 5192 N N . ASP A 1 674 ? 6.221 -7.950 -5.049 1.00 91.38 674 ASP A N 1
ATOM 5193 C CA . ASP A 1 674 ? 5.409 -9.143 -4.785 1.00 91.38 674 ASP A CA 1
ATOM 5194 C C . ASP A 1 674 ? 5.854 -9.859 -3.487 1.00 91.38 674 ASP A C 1
ATOM 5196 O O . ASP A 1 674 ? 7.000 -10.321 -3.403 1.00 91.38 674 ASP A O 1
ATOM 5200 N N . PRO A 1 675 ? 4.996 -9.982 -2.455 1.00 86.88 675 PRO A N 1
ATOM 5201 C CA . PRO A 1 675 ? 5.344 -10.646 -1.192 1.00 86.88 675 PRO A CA 1
ATOM 5202 C C . PRO A 1 675 ? 5.515 -12.171 -1.317 1.00 86.88 675 PRO A C 1
ATOM 5204 O O . PRO A 1 675 ? 6.054 -12.822 -0.416 1.00 86.88 675 PRO A O 1
ATOM 5207 N N . THR A 1 676 ? 5.074 -12.759 -2.429 1.00 87.75 676 THR A N 1
ATOM 5208 C CA . THR A 1 676 ? 5.181 -14.194 -2.711 1.00 87.75 676 THR A CA 1
ATOM 5209 C C . THR A 1 676 ? 6.491 -14.559 -3.416 1.00 87.75 676 THR A C 1
ATOM 5211 O O . THR A 1 676 ? 6.824 -15.743 -3.521 1.00 87.75 676 THR A O 1
ATOM 5214 N N . VAL A 1 677 ? 7.248 -13.576 -3.920 1.00 90.31 677 VAL A N 1
ATOM 5215 C CA . VAL A 1 677 ? 8.523 -13.781 -4.625 1.00 90.31 677 VAL A CA 1
ATOM 5216 C C . VAL A 1 677 ? 9.699 -13.544 -3.672 1.00 90.31 677 VAL A C 1
ATOM 5218 O O . VAL A 1 677 ? 9.879 -12.442 -3.161 1.00 90.31 677 VAL A O 1
ATOM 5221 N N . ASP A 1 678 ? 10.545 -14.560 -3.483 1.00 87.12 678 ASP A N 1
ATOM 5222 C CA . ASP A 1 678 ? 11.740 -14.460 -2.628 1.00 87.12 678 ASP A CA 1
ATOM 5223 C C . ASP A 1 678 ? 12.990 -14.054 -3.411 1.00 87.12 678 ASP A C 1
ATOM 5225 O O . ASP A 1 678 ? 13.826 -13.293 -2.929 1.00 87.12 678 ASP A O 1
ATOM 5229 N N . SER A 1 679 ? 13.147 -14.584 -4.624 1.00 91.00 679 SER A N 1
ATOM 5230 C CA . SER A 1 679 ? 14.309 -14.306 -5.465 1.00 91.00 679 SER A CA 1
ATOM 5231 C C . SER A 1 679 ? 13.975 -14.433 -6.944 1.00 91.00 679 SER A C 1
ATOM 5233 O O . SER A 1 679 ? 12.969 -15.042 -7.324 1.00 91.00 679 SER A O 1
ATOM 5235 N N . VAL A 1 680 ? 14.839 -13.850 -7.775 1.00 96.31 680 VAL A N 1
ATOM 5236 C CA . VAL A 1 680 ? 14.748 -13.966 -9.230 1.00 96.31 680 VAL A CA 1
ATOM 5237 C C . VAL A 1 680 ? 15.993 -14.666 -9.745 1.00 96.31 680 VAL A C 1
ATOM 5239 O O . VAL A 1 680 ? 17.103 -14.298 -9.370 1.00 96.31 680 VAL A O 1
ATOM 5242 N N . ILE A 1 681 ? 15.827 -15.657 -10.610 1.00 96.81 681 ILE A N 1
ATOM 5243 C CA . ILE A 1 681 ? 16.932 -16.382 -11.242 1.00 96.81 681 ILE A CA 1
ATOM 5244 C C . ILE A 1 681 ? 16.840 -16.286 -12.761 1.00 96.81 681 ILE A C 1
ATOM 5246 O O . ILE A 1 681 ? 15.794 -15.962 -13.315 1.00 96.81 681 ILE A O 1
ATOM 5250 N N . GLY A 1 682 ? 17.923 -16.614 -13.447 1.00 96.56 682 GLY A N 1
ATOM 5251 C CA . GLY A 1 682 ? 17.922 -16.846 -14.887 1.00 96.56 682 GLY A CA 1
ATOM 5252 C C . GLY A 1 682 ? 19.088 -17.740 -15.274 1.00 96.56 682 GLY A C 1
ATOM 5253 O O . GLY A 1 682 ? 20.101 -17.763 -14.580 1.00 96.56 682 GLY A O 1
ATOM 5254 N N . VAL A 1 683 ? 18.964 -18.472 -16.377 1.00 97.06 683 VAL A N 1
ATOM 5255 C CA . VAL A 1 683 ? 20.112 -19.158 -16.982 1.00 97.06 683 VAL A CA 1
ATOM 5256 C C . VAL A 1 683 ? 20.434 -18.449 -18.283 1.00 97.06 683 VAL A C 1
ATOM 5258 O O . VAL A 1 683 ? 19.685 -18.532 -19.254 1.00 97.06 683 VAL A O 1
ATOM 5261 N N . THR A 1 684 ? 21.528 -17.699 -18.267 1.00 95.62 684 THR A N 1
ATOM 5262 C CA . THR A 1 684 ? 21.973 -16.878 -19.392 1.00 95.62 684 THR A CA 1
ATOM 5263 C C . THR A 1 684 ? 23.117 -17.556 -20.153 1.00 95.62 684 THR A C 1
ATOM 5265 O O . THR A 1 684 ? 23.492 -18.688 -19.842 1.00 95.62 684 THR A O 1
ATOM 5268 N N . ARG A 1 685 ? 23.663 -16.894 -21.175 1.00 94.88 685 ARG A N 1
ATOM 5269 C CA . ARG A 1 685 ? 24.808 -17.371 -21.973 1.00 94.88 685 ARG A CA 1
ATOM 5270 C C . ARG A 1 685 ? 25.887 -16.294 -22.064 1.00 94.88 685 ARG A C 1
ATOM 5272 O O . ARG A 1 685 ? 25.580 -15.122 -21.861 1.00 94.88 685 ARG A O 1
ATOM 5279 N N . CYS A 1 686 ? 27.113 -16.672 -22.416 1.00 95.50 686 CYS A N 1
ATOM 5280 C CA . CYS A 1 686 ? 28.132 -15.690 -22.788 1.00 95.50 686 CYS A CA 1
ATOM 5281 C C . CYS A 1 686 ? 27.957 -15.313 -24.266 1.00 95.50 686 CYS A C 1
ATOM 5283 O O . CYS A 1 686 ? 27.713 -16.180 -25.111 1.00 95.50 686 CYS A O 1
ATOM 5285 N N . ALA A 1 687 ? 28.061 -14.023 -24.573 1.00 90.88 687 ALA A N 1
ATOM 5286 C CA . ALA A 1 687 ? 27.993 -13.498 -25.935 1.00 90.88 687 ALA A CA 1
ATOM 5287 C C . ALA A 1 687 ? 29.362 -13.475 -26.625 1.00 90.88 687 ALA A C 1
ATOM 5289 O O . ALA A 1 687 ? 29.438 -13.664 -27.835 1.00 90.88 687 ALA A O 1
ATOM 5290 N N . ASP A 1 688 ? 30.441 -13.239 -25.873 1.00 91.62 688 ASP A N 1
ATOM 5291 C CA . ASP A 1 688 ? 31.765 -12.940 -26.428 1.00 91.62 688 ASP A CA 1
ATOM 5292 C C . ASP A 1 688 ? 32.813 -14.035 -26.089 1.00 91.62 688 ASP A C 1
ATOM 5294 O O . ASP A 1 688 ? 34.023 -13.768 -26.123 1.00 91.62 688 ASP A O 1
ATOM 5298 N N . PHE A 1 689 ? 32.367 -15.253 -25.732 1.00 92.81 689 PHE A N 1
ATOM 5299 C CA . PHE A 1 689 ? 33.231 -16.406 -25.412 1.00 92.81 689 PHE A CA 1
ATOM 5300 C C . PHE A 1 689 ? 33.745 -17.151 -26.654 1.00 92.81 689 PHE A C 1
ATOM 5302 O O . PHE A 1 689 ? 34.878 -17.639 -26.652 1.00 92.81 689 PHE A O 1
ATOM 5309 N N . ALA A 1 690 ? 32.945 -17.223 -27.723 1.00 89.12 690 ALA A N 1
ATOM 5310 C CA . ALA A 1 690 ? 33.271 -17.996 -28.919 1.00 89.12 690 ALA A CA 1
ATOM 5311 C C . ALA A 1 690 ? 34.673 -17.659 -29.466 1.00 89.12 690 ALA A C 1
ATOM 5313 O O . ALA A 1 690 ? 35.017 -16.497 -29.685 1.00 89.12 690 ALA A O 1
ATOM 5314 N N . GLY A 1 691 ? 35.495 -18.690 -29.689 1.00 81.06 691 GLY A N 1
ATOM 5315 C CA . GLY A 1 691 ? 36.850 -18.541 -30.230 1.00 81.06 691 GLY A CA 1
ATOM 5316 C C . GLY A 1 691 ? 37.915 -18.062 -29.233 1.00 81.06 691 GLY A C 1
ATOM 5317 O O . GLY A 1 691 ? 39.059 -17.859 -29.642 1.00 81.06 691 GLY A O 1
ATOM 5318 N N . ARG A 1 692 ? 37.592 -17.899 -27.941 1.00 86.56 692 ARG A N 1
ATOM 5319 C CA . ARG A 1 692 ? 38.594 -17.623 -26.899 1.00 86.56 692 ARG A CA 1
ATOM 5320 C C . ARG A 1 692 ? 39.274 -18.901 -26.402 1.00 86.56 692 ARG A C 1
ATOM 5322 O O . ARG A 1 692 ? 38.680 -19.973 -26.364 1.00 86.56 692 ARG A O 1
ATOM 5329 N N . SER A 1 693 ? 40.540 -18.778 -26.007 1.00 81.06 693 SER A N 1
ATOM 5330 C CA . SER A 1 693 ? 41.305 -19.855 -25.370 1.00 81.06 693 SER A CA 1
ATOM 5331 C C . SER A 1 693 ? 40.988 -19.953 -23.875 1.00 81.06 693 SER A C 1
ATOM 5333 O O . SER A 1 693 ? 40.971 -18.924 -23.203 1.00 81.06 693 SER A O 1
ATOM 5335 N N . GLY A 1 694 ? 40.844 -21.170 -23.345 1.00 86.94 694 GLY A N 1
ATOM 5336 C CA . GLY A 1 694 ? 40.584 -21.426 -21.921 1.00 86.94 694 GLY A CA 1
ATOM 5337 C C . GLY A 1 694 ? 39.239 -22.112 -21.686 1.00 86.94 694 GLY A C 1
ATOM 5338 O O . GLY A 1 694 ? 38.516 -22.409 -22.638 1.00 86.94 694 GLY A O 1
ATOM 5339 N N . SER A 1 695 ? 38.916 -22.406 -20.424 1.00 93.75 695 SER A N 1
ATOM 5340 C CA . SER A 1 695 ? 37.607 -22.964 -20.080 1.00 93.75 695 SER A CA 1
ATOM 5341 C C . SER A 1 695 ? 36.539 -21.866 -19.991 1.00 93.75 695 SER A C 1
ATOM 5343 O O . SER A 1 695 ? 36.846 -20.702 -19.727 1.00 93.75 695 SER A O 1
ATOM 5345 N N . LEU A 1 696 ? 35.266 -22.234 -20.179 1.00 94.31 696 LEU A N 1
ATOM 5346 C CA . LEU A 1 696 ? 34.146 -21.310 -19.961 1.00 94.31 696 LEU A CA 1
ATOM 5347 C C . LEU A 1 696 ? 34.094 -20.823 -18.503 1.00 94.31 696 LEU A C 1
ATOM 5349 O O . LEU A 1 696 ? 33.718 -19.682 -18.256 1.00 94.31 696 LEU A O 1
ATOM 5353 N N . GLN A 1 697 ? 34.513 -21.658 -17.547 1.00 95.50 697 GLN A N 1
ATOM 5354 C CA . GLN A 1 697 ? 34.592 -21.278 -16.136 1.00 95.50 697 GLN A CA 1
ATOM 5355 C C . GLN A 1 697 ? 35.595 -20.135 -15.931 1.00 95.50 697 GLN A C 1
ATOM 5357 O O . GLN A 1 697 ? 35.218 -19.104 -15.384 1.00 95.50 697 GLN A O 1
ATOM 5362 N N . ASP A 1 698 ? 36.817 -20.258 -16.466 1.00 94.75 698 ASP A N 1
ATOM 5363 C CA . ASP A 1 698 ? 37.840 -19.203 -16.365 1.00 94.75 698 ASP A CA 1
ATOM 5364 C C . ASP A 1 698 ? 37.373 -17.892 -17.016 1.00 94.75 698 ASP A C 1
ATOM 5366 O O . ASP A 1 698 ? 37.679 -16.795 -16.546 1.00 94.75 698 ASP A O 1
ATOM 5370 N N . TYR A 1 699 ? 36.617 -17.999 -18.113 1.00 95.81 699 TYR A N 1
ATOM 5371 C CA . TYR A 1 699 ? 36.019 -16.850 -18.781 1.00 95.81 699 TYR A CA 1
ATOM 5372 C C . TYR A 1 699 ? 34.987 -16.150 -17.887 1.00 95.81 699 TYR A C 1
ATOM 5374 O O . TYR A 1 699 ? 35.083 -14.948 -17.648 1.00 95.81 699 TYR A O 1
ATOM 5382 N N . VAL A 1 700 ? 34.032 -16.899 -17.337 1.00 95.94 700 VAL A N 1
ATOM 5383 C CA . VAL A 1 700 ? 33.005 -16.351 -16.441 1.00 95.94 700 VAL A CA 1
ATOM 5384 C C . VAL A 1 700 ? 33.634 -15.751 -15.178 1.00 95.94 700 VAL A C 1
ATOM 5386 O O . VAL A 1 700 ? 33.279 -14.637 -14.795 1.00 95.94 700 VAL A O 1
ATOM 5389 N N . ASP A 1 701 ? 34.626 -16.413 -14.584 1.00 94.62 701 ASP A N 1
ATOM 5390 C CA . ASP A 1 701 ? 35.361 -15.898 -13.422 1.00 94.62 701 ASP A CA 1
ATOM 5391 C C . ASP A 1 701 ? 36.144 -14.622 -13.770 1.00 94.62 701 ASP A C 1
ATOM 5393 O O . ASP A 1 701 ? 36.216 -13.678 -12.977 1.00 94.62 701 ASP A O 1
ATOM 5397 N N . GLY A 1 702 ? 36.680 -14.538 -14.991 1.00 93.81 702 GLY A N 1
ATOM 5398 C CA . GLY A 1 702 ? 37.287 -13.327 -15.534 1.00 93.81 702 GLY A CA 1
ATOM 5399 C C . GLY A 1 702 ? 36.295 -12.165 -15.666 1.00 93.81 702 GLY A C 1
ATOM 5400 O O . GLY A 1 702 ? 36.660 -11.026 -15.386 1.00 93.81 702 GLY A O 1
ATOM 5401 N N . HIS A 1 703 ? 35.037 -12.426 -16.029 1.00 91.88 703 HIS A N 1
ATOM 5402 C CA . HIS A 1 703 ? 33.993 -11.400 -16.013 1.00 91.88 703 HIS A CA 1
ATOM 5403 C C . HIS A 1 703 ? 33.667 -10.943 -14.587 1.00 91.88 703 HIS A C 1
ATOM 5405 O O . HIS A 1 703 ? 33.679 -9.748 -14.297 1.00 91.88 703 HIS A O 1
ATOM 5411 N N . VAL A 1 704 ? 33.419 -11.894 -13.682 1.00 90.44 704 VAL A N 1
ATOM 5412 C CA . VAL A 1 704 ? 33.034 -11.620 -12.286 1.00 90.44 704 VAL A CA 1
ATOM 5413 C C . VAL A 1 704 ? 34.133 -10.864 -11.533 1.00 90.44 704 VAL A C 1
ATOM 5415 O O . VAL A 1 704 ? 33.842 -9.976 -10.737 1.00 90.44 704 VAL A O 1
ATOM 5418 N N . SER A 1 705 ? 35.401 -11.169 -11.812 1.00 91.31 705 SER A N 1
ATOM 5419 C CA . SER A 1 705 ? 36.555 -10.469 -11.234 1.00 91.31 705 SER A CA 1
ATOM 5420 C C . SER A 1 705 ? 36.869 -9.117 -11.889 1.00 91.31 705 SER A C 1
ATOM 5422 O O . SER A 1 705 ? 37.749 -8.403 -11.408 1.00 91.31 705 SER A O 1
ATOM 5424 N N . GLY A 1 706 ? 36.172 -8.749 -12.971 1.00 89.38 706 GLY A N 1
ATOM 5425 C CA . GLY A 1 706 ? 36.394 -7.506 -13.714 1.00 89.38 706 GLY A CA 1
ATOM 5426 C C . GLY A 1 706 ? 37.602 -7.527 -14.659 1.00 89.38 706 GLY A C 1
ATOM 5427 O O . GLY A 1 706 ? 37.998 -6.476 -15.159 1.00 89.38 706 GLY A O 1
ATOM 5428 N N . LEU A 1 707 ? 38.192 -8.697 -14.931 1.00 89.38 707 LEU A N 1
ATOM 5429 C CA . LEU A 1 707 ? 39.302 -8.856 -15.880 1.00 89.38 707 LEU A CA 1
ATOM 5430 C C . LEU A 1 707 ? 38.876 -8.546 -17.324 1.00 89.38 707 LEU A C 1
ATOM 5432 O O . LEU A 1 707 ? 39.671 -8.053 -18.123 1.00 89.38 707 LEU A O 1
ATOM 5436 N N . HIS A 1 708 ? 37.626 -8.843 -17.669 1.00 87.56 708 HIS A N 1
ATOM 5437 C CA . HIS A 1 708 ? 36.996 -8.440 -18.924 1.00 87.56 708 HIS A CA 1
ATOM 5438 C C . HIS A 1 708 ? 35.482 -8.282 -18.736 1.00 87.56 708 HIS A C 1
ATOM 5440 O O . HIS A 1 708 ? 34.941 -8.572 -17.675 1.00 87.56 708 HIS A O 1
ATOM 5446 N N . SER A 1 709 ? 34.779 -7.833 -19.777 1.00 88.94 709 SER A N 1
ATOM 5447 C CA . SER A 1 709 ? 33.318 -7.749 -19.776 1.00 88.94 709 SER A CA 1
ATOM 5448 C C . SER A 1 709 ? 32.740 -8.577 -20.920 1.00 88.94 709 SER A C 1
ATOM 5450 O O . SER A 1 709 ? 33.164 -8.409 -22.064 1.00 88.94 709 SER A O 1
ATOM 5452 N N . ASP A 1 710 ? 31.811 -9.478 -20.602 1.00 93.56 710 ASP A N 1
ATOM 5453 C CA . ASP A 1 710 ? 30.923 -10.125 -21.568 1.00 93.56 710 ASP A CA 1
ATOM 5454 C C . ASP A 1 710 ? 29.627 -9.315 -21.635 1.00 93.56 710 ASP A C 1
ATOM 5456 O O . ASP A 1 710 ? 29.097 -8.919 -20.595 1.00 93.56 710 ASP A O 1
ATOM 5460 N N . LYS A 1 711 ? 29.103 -9.045 -22.834 1.00 89.06 711 LYS A N 1
ATOM 5461 C CA . LYS A 1 711 ? 27.919 -8.180 -22.984 1.00 89.06 711 LYS A CA 1
ATOM 5462 C C . LYS A 1 711 ? 26.667 -8.740 -22.316 1.00 89.06 711 LYS A C 1
ATOM 5464 O O . LYS A 1 711 ? 25.911 -7.977 -21.716 1.00 89.06 711 LYS A O 1
ATOM 5469 N N . THR A 1 712 ? 26.425 -10.044 -22.423 1.00 91.25 712 THR A N 1
ATOM 5470 C CA . THR A 1 712 ? 25.211 -10.667 -21.887 1.00 91.25 712 THR A CA 1
ATOM 5471 C C . THR A 1 712 ? 25.323 -10.865 -20.382 1.00 91.25 712 THR A C 1
ATOM 5473 O O . THR A 1 712 ? 24.375 -10.547 -19.665 1.00 91.25 712 THR A O 1
ATOM 5476 N N . LEU A 1 713 ? 26.482 -11.289 -19.868 1.00 92.25 713 LEU A N 1
ATOM 5477 C CA . LEU A 1 713 ? 26.703 -11.312 -18.419 1.00 92.25 713 LEU A CA 1
ATOM 5478 C C . LEU A 1 713 ? 26.648 -9.898 -17.838 1.00 92.25 713 LEU A C 1
ATOM 5480 O O . LEU A 1 713 ? 25.927 -9.677 -16.871 1.00 92.25 713 LEU A O 1
ATOM 5484 N N . GLY A 1 714 ? 27.306 -8.930 -18.481 1.00 89.12 714 GLY A N 1
ATOM 5485 C CA . GLY A 1 714 ? 27.336 -7.521 -18.085 1.00 89.12 714 GLY A CA 1
ATOM 5486 C C . GLY A 1 714 ? 25.960 -6.863 -18.066 1.00 89.12 714 GLY A C 1
ATOM 5487 O O . GLY A 1 714 ? 25.675 -6.067 -17.173 1.00 89.12 714 GLY A O 1
ATOM 5488 N N . PHE A 1 715 ? 25.069 -7.242 -18.991 1.00 89.00 715 PHE A N 1
ATOM 5489 C CA . PHE A 1 715 ? 23.664 -6.842 -18.944 1.00 89.00 715 PHE A CA 1
ATOM 5490 C C . PHE A 1 715 ? 23.045 -7.219 -17.593 1.00 89.00 715 PHE A C 1
ATOM 5492 O O . PHE A 1 715 ? 22.402 -6.381 -16.966 1.00 89.00 715 PHE A O 1
ATOM 5499 N N . HIS A 1 716 ? 23.274 -8.437 -17.101 1.00 93.25 716 HIS A N 1
ATOM 5500 C CA . HIS A 1 716 ? 22.701 -8.904 -15.842 1.00 93.25 716 HIS A CA 1
ATOM 5501 C C . HIS A 1 716 ? 23.458 -8.416 -14.597 1.00 93.25 716 HIS A C 1
ATOM 5503 O O . HIS A 1 716 ? 22.834 -7.863 -13.686 1.00 93.25 716 HIS A O 1
ATOM 5509 N N . THR A 1 717 ? 24.779 -8.593 -14.552 1.00 90.75 717 THR A N 1
ATOM 5510 C CA . THR A 1 717 ? 25.639 -8.262 -13.401 1.00 90.75 717 THR A CA 1
ATOM 5511 C C . THR A 1 717 ? 25.717 -6.758 -13.162 1.00 90.75 717 THR A C 1
ATOM 5513 O O . THR A 1 717 ? 25.639 -6.318 -12.016 1.00 90.75 717 THR A O 1
ATOM 5516 N N . GLY A 1 718 ? 25.713 -5.945 -14.226 1.00 86.44 718 GLY A N 1
ATOM 5517 C CA . GLY A 1 718 ? 25.612 -4.482 -14.138 1.00 86.44 718 GLY A CA 1
ATOM 5518 C C . GLY A 1 718 ? 24.303 -3.992 -13.507 1.00 86.44 718 GLY A C 1
ATOM 5519 O O . GLY A 1 718 ? 24.197 -2.842 -13.086 1.00 86.44 718 GLY A O 1
ATOM 5520 N N . TYR A 1 719 ? 23.307 -4.873 -13.384 1.00 86.06 719 TYR A N 1
ATOM 5521 C CA . TYR A 1 719 ? 22.059 -4.612 -12.677 1.00 86.06 719 TYR A CA 1
ATOM 5522 C C . TYR A 1 719 ? 21.911 -5.444 -11.394 1.00 86.06 719 TYR A C 1
ATOM 5524 O O . TYR A 1 719 ? 20.799 -5.663 -10.926 1.00 86.06 719 TYR A O 1
ATOM 5532 N N . GLY A 1 720 ? 23.023 -5.889 -10.805 1.00 88.31 720 GLY A N 1
ATOM 5533 C CA . GLY A 1 720 ? 23.050 -6.531 -9.489 1.00 88.31 720 GLY A CA 1
ATOM 5534 C C . GLY A 1 720 ? 22.772 -8.034 -9.487 1.00 88.31 720 GLY A C 1
ATOM 5535 O O . GLY A 1 720 ? 22.481 -8.578 -8.425 1.00 88.31 720 GLY A O 1
ATOM 5536 N N . ALA A 1 721 ? 22.843 -8.713 -10.637 1.00 93.00 721 ALA A N 1
ATOM 5537 C CA . ALA A 1 721 ? 22.846 -10.174 -10.649 1.00 93.00 721 ALA A CA 1
ATOM 5538 C C . ALA A 1 721 ? 24.183 -10.716 -10.129 1.00 93.00 721 ALA A C 1
ATOM 5540 O O . ALA A 1 721 ? 25.248 -10.274 -10.563 1.00 93.00 721 ALA A O 1
ATOM 5541 N N . SER A 1 722 ? 24.135 -11.731 -9.275 1.00 95.06 722 SER A N 1
ATOM 5542 C CA . SER A 1 722 ? 25.294 -12.558 -8.944 1.00 95.06 722 SER A CA 1
ATOM 5543 C C . SER A 1 722 ? 25.334 -13.778 -9.857 1.00 95.06 722 SER A C 1
ATOM 5545 O O . SER A 1 722 ? 24.307 -14.413 -10.102 1.00 95.06 722 SER A O 1
ATOM 5547 N N . VAL A 1 723 ? 26.524 -14.124 -10.346 1.00 96.12 723 VAL A N 1
ATOM 5548 C CA . VAL A 1 723 ? 26.755 -15.399 -11.030 1.00 96.12 723 VAL A CA 1
ATOM 5549 C C . VAL A 1 723 ? 26.911 -16.486 -9.972 1.00 96.12 723 VAL A C 1
ATOM 5551 O O . VAL A 1 723 ? 27.749 -16.355 -9.084 1.00 96.12 723 VAL A O 1
ATOM 5554 N N . LEU A 1 724 ? 26.103 -17.543 -10.056 1.00 94.94 724 LEU A N 1
ATOM 5555 C CA . LEU A 1 724 ? 26.149 -18.650 -9.100 1.00 94.94 724 LEU A CA 1
ATOM 5556 C C . LEU A 1 724 ? 27.049 -19.784 -9.587 1.00 94.94 724 LEU A C 1
ATOM 5558 O O . LEU A 1 724 ? 27.931 -20.224 -8.856 1.00 94.94 724 LEU A O 1
ATOM 5562 N N . ARG A 1 725 ? 26.790 -20.299 -10.796 1.00 95.25 725 ARG A N 1
ATOM 5563 C CA . ARG A 1 725 ? 27.500 -21.456 -11.368 1.00 95.25 725 ARG A CA 1
ATOM 5564 C C . ARG A 1 725 ? 27.161 -21.681 -12.838 1.00 95.25 725 ARG A C 1
ATOM 5566 O O . ARG A 1 725 ? 26.155 -21.179 -13.336 1.00 95.25 725 ARG A O 1
ATOM 5573 N N . LEU A 1 726 ? 27.962 -22.510 -13.500 1.00 97.06 726 LEU A N 1
ATOM 5574 C CA . LEU A 1 726 ? 27.638 -23.064 -14.813 1.00 97.06 726 LEU A CA 1
ATOM 5575 C C . LEU A 1 726 ? 26.556 -24.153 -14.718 1.00 97.06 726 LEU A C 1
ATOM 5577 O O . LEU A 1 726 ? 26.469 -24.881 -13.725 1.00 97.06 726 LEU A O 1
ATOM 5581 N N . VAL A 1 727 ? 25.754 -24.275 -15.775 1.00 96.12 727 VAL A N 1
ATOM 5582 C CA . VAL A 1 727 ? 24.724 -25.308 -15.961 1.00 96.12 727 VAL A CA 1
ATOM 5583 C C . VAL A 1 727 ? 25.042 -26.072 -17.252 1.00 96.12 727 VAL A C 1
ATOM 5585 O O . VAL A 1 727 ? 24.662 -25.620 -18.337 1.00 96.12 727 VAL A O 1
ATOM 5588 N N . PRO A 1 728 ? 25.801 -27.182 -17.170 1.00 95.00 728 PRO A N 1
ATOM 5589 C CA . PRO A 1 728 ? 26.162 -27.986 -18.336 1.00 95.00 728 PRO A CA 1
ATOM 5590 C C . PRO A 1 728 ? 24.930 -28.529 -19.063 1.00 95.00 728 PRO A C 1
ATOM 5592 O O . PRO A 1 728 ? 23.910 -28.791 -18.429 1.00 95.00 728 PRO A O 1
ATOM 5595 N N . ASP A 1 729 ? 25.034 -28.704 -20.381 1.00 93.38 729 ASP A N 1
ATOM 5596 C CA . ASP A 1 729 ? 23.996 -29.283 -21.253 1.00 93.38 729 ASP A CA 1
ATOM 5597 C C . ASP A 1 729 ? 22.612 -28.602 -21.201 1.00 93.38 729 ASP A C 1
ATOM 5599 O O . ASP A 1 729 ? 21.619 -29.155 -21.683 1.00 93.38 729 ASP A O 1
ATOM 5603 N N . PHE A 1 730 ? 22.535 -27.383 -20.662 1.00 95.75 730 PHE A N 1
ATOM 5604 C CA . PHE A 1 730 ? 21.287 -26.640 -20.525 1.00 95.75 730 PHE A CA 1
ATOM 5605 C C . PHE A 1 730 ? 20.668 -26.267 -21.877 1.00 95.75 730 PHE A C 1
ATOM 5607 O O . PHE A 1 730 ? 19.455 -26.369 -22.054 1.00 95.75 730 PHE A O 1
ATOM 5614 N N . ARG A 1 731 ? 21.481 -25.849 -22.855 1.00 95.69 731 ARG A N 1
ATOM 5615 C CA . ARG A 1 731 ? 21.022 -25.480 -24.206 1.00 95.69 731 ARG A CA 1
ATOM 5616 C C . ARG A 1 731 ? 21.907 -26.142 -25.260 1.00 95.69 731 ARG A C 1
ATOM 5618 O O . ARG A 1 731 ? 22.782 -25.469 -25.797 1.00 95.69 731 ARG A O 1
ATOM 5625 N N . PRO A 1 732 ? 21.718 -27.440 -25.557 1.00 95.00 732 PRO A N 1
ATOM 5626 C CA . PRO A 1 732 ? 22.599 -28.205 -26.448 1.00 95.00 732 PRO A CA 1
ATOM 5627 C C . PRO A 1 732 ? 22.822 -27.582 -27.835 1.00 95.00 732 PRO A C 1
ATOM 5629 O O . PRO A 1 732 ? 23.837 -27.843 -28.474 1.00 95.00 732 PRO A O 1
ATOM 5632 N N . GLU A 1 733 ? 21.894 -26.749 -28.303 1.00 94.81 733 GLU A N 1
ATOM 5633 C CA . GLU A 1 733 ? 21.978 -26.044 -29.581 1.00 94.81 733 GLU A CA 1
ATOM 5634 C C . GLU A 1 733 ? 22.996 -24.884 -29.583 1.00 94.81 733 GLU A C 1
ATOM 5636 O O . GLU A 1 733 ? 23.385 -24.400 -30.650 1.00 94.81 733 GLU A O 1
ATOM 5641 N N . ASP A 1 734 ? 23.439 -24.429 -28.405 1.00 94.81 734 ASP A N 1
ATOM 5642 C CA . ASP A 1 734 ? 24.446 -23.381 -28.229 1.00 94.81 734 ASP A CA 1
ATOM 5643 C C . ASP A 1 734 ? 25.868 -23.945 -28.311 1.00 94.81 734 ASP A C 1
ATOM 5645 O O . ASP A 1 734 ? 26.557 -24.151 -27.310 1.00 94.81 734 ASP A O 1
ATOM 5649 N N . THR A 1 735 ? 26.334 -24.173 -29.534 1.00 92.19 735 THR A N 1
ATOM 5650 C CA . THR A 1 735 ? 27.693 -24.667 -29.787 1.00 92.19 735 THR A CA 1
ATOM 5651 C C . THR A 1 735 ? 28.786 -23.663 -29.416 1.00 92.19 735 THR A C 1
ATOM 5653 O O . THR A 1 735 ? 29.923 -24.069 -29.204 1.00 92.19 735 THR A O 1
ATOM 5656 N N . GLU A 1 736 ? 28.471 -22.365 -29.332 1.00 92.88 736 GLU A N 1
ATOM 5657 C CA . GLU A 1 736 ? 29.440 -21.321 -28.962 1.00 92.88 736 GLU A CA 1
ATOM 5658 C C . GLU A 1 736 ? 29.834 -21.406 -27.484 1.00 92.88 736 GLU A C 1
ATOM 5660 O O . GLU A 1 736 ? 30.976 -21.109 -27.144 1.00 92.88 736 GLU A O 1
ATOM 5665 N N . ASN A 1 737 ? 28.915 -21.859 -26.625 1.00 94.44 737 ASN A N 1
ATOM 5666 C CA . ASN A 1 737 ? 29.140 -22.072 -25.192 1.00 94.44 737 ASN A CA 1
ATOM 5667 C C . ASN A 1 737 ? 29.168 -23.563 -24.808 1.00 94.44 737 ASN A C 1
ATOM 5669 O O . ASN A 1 737 ? 28.969 -23.903 -23.642 1.00 94.44 737 ASN A O 1
ATOM 5673 N N . SER A 1 738 ? 29.386 -24.472 -25.767 1.00 92.88 738 SER A N 1
ATOM 5674 C CA . SER A 1 738 ? 29.403 -25.928 -25.531 1.00 92.88 738 SER A CA 1
ATOM 5675 C C . SER A 1 738 ? 28.155 -26.436 -24.791 1.00 92.88 738 SER A C 1
ATOM 5677 O O . SER A 1 738 ? 28.247 -27.220 -23.848 1.00 92.88 738 SER A O 1
ATOM 5679 N N . GLY A 1 739 ? 26.985 -25.911 -25.155 1.00 93.81 739 GLY A N 1
ATOM 5680 C CA . GLY A 1 739 ? 25.694 -26.227 -24.549 1.00 93.81 739 GLY A CA 1
ATOM 5681 C C . GLY A 1 739 ? 25.492 -25.740 -23.110 1.00 93.81 739 GLY A C 1
ATOM 5682 O O . GLY A 1 739 ? 24.438 -25.987 -22.524 1.00 93.81 739 GLY A O 1
ATOM 5683 N N . THR A 1 740 ? 26.480 -25.057 -22.529 1.00 96.06 740 THR A N 1
ATOM 5684 C CA . THR A 1 740 ? 26.515 -24.696 -21.109 1.00 96.06 740 THR A CA 1
ATOM 5685 C C . THR A 1 740 ? 25.905 -23.317 -20.872 1.00 96.06 740 THR A C 1
ATOM 5687 O O . THR A 1 740 ? 26.301 -22.330 -21.490 1.00 96.06 740 THR A O 1
ATOM 5690 N N . GLY A 1 741 ? 24.951 -23.242 -19.944 1.00 96.62 741 GLY A N 1
ATOM 5691 C CA . GLY A 1 741 ? 24.379 -21.988 -19.457 1.00 96.62 741 GLY A CA 1
ATOM 5692 C C . GLY A 1 741 ? 25.111 -21.440 -18.230 1.00 96.62 741 GLY A C 1
ATOM 5693 O O . GLY A 1 741 ? 25.891 -22.138 -17.583 1.00 96.62 741 GLY A O 1
ATOM 5694 N N . VAL A 1 742 ? 24.821 -20.193 -17.872 1.00 97.50 742 VAL A N 1
ATOM 5695 C CA . VAL A 1 742 ? 25.334 -19.523 -16.669 1.00 97.50 742 VAL A CA 1
ATOM 5696 C C . VAL A 1 742 ? 24.151 -19.156 -15.778 1.00 97.50 742 VAL A C 1
ATOM 5698 O O . VAL A 1 742 ? 23.338 -18.305 -16.141 1.00 97.50 742 VAL A O 1
ATOM 5701 N N . LEU A 1 743 ? 24.030 -19.805 -14.619 1.00 97.31 743 LEU A N 1
ATOM 5702 C CA . LEU A 1 743 ? 22.987 -19.504 -13.641 1.00 97.31 743 LEU A CA 1
ATOM 5703 C C . LEU A 1 743 ? 23.326 -18.204 -12.911 1.00 97.31 743 LEU A C 1
ATOM 5705 O O . LEU A 1 743 ? 24.373 -18.087 -12.271 1.00 97.31 743 LEU A O 1
ATOM 5709 N N . ILE A 1 744 ? 22.397 -17.259 -12.975 1.00 96.44 744 ILE A N 1
ATOM 5710 C CA . ILE A 1 744 ? 22.445 -15.973 -12.286 1.00 96.44 744 ILE A CA 1
ATOM 5711 C C . ILE A 1 744 ? 21.277 -15.843 -11.309 1.00 96.44 744 ILE A C 1
ATOM 5713 O O . ILE A 1 744 ? 20.210 -16.428 -11.513 1.00 96.44 744 ILE A O 1
ATOM 5717 N N . GLN A 1 745 ? 21.465 -15.036 -10.271 1.00 95.88 745 GLN A N 1
ATOM 5718 C CA . GLN A 1 745 ? 20.432 -14.715 -9.292 1.00 95.88 745 GLN A CA 1
ATOM 5719 C C . GLN A 1 745 ? 20.442 -13.225 -8.953 1.00 95.88 745 GLN A C 1
ATOM 5721 O O . GLN A 1 745 ? 21.498 -12.627 -8.768 1.00 95.88 745 GLN A O 1
ATOM 5726 N N . TYR A 1 746 ? 19.254 -12.640 -8.827 1.00 93.12 746 TYR A N 1
ATOM 5727 C CA . TYR A 1 746 ? 19.029 -11.312 -8.273 1.00 93.12 746 TYR A CA 1
ATOM 5728 C C . TYR A 1 746 ? 18.461 -11.425 -6.860 1.00 93.12 746 TYR A C 1
ATOM 5730 O O . TYR A 1 746 ? 17.464 -12.117 -6.627 1.00 93.12 746 TYR A O 1
ATOM 5738 N N . GLN A 1 747 ? 19.055 -10.674 -5.937 1.00 81.31 747 GLN A N 1
ATOM 5739 C CA . GLN A 1 747 ? 18.538 -10.482 -4.584 1.00 81.31 747 GLN A CA 1
ATOM 5740 C C . GLN A 1 747 ? 17.624 -9.253 -4.555 1.00 81.31 747 GLN A C 1
ATOM 5742 O O . GLN A 1 747 ? 18.030 -8.160 -4.170 1.00 81.31 747 GLN A O 1
ATOM 5747 N N . VAL A 1 748 ? 16.380 -9.420 -5.007 1.00 79.88 748 VAL A N 1
ATOM 5748 C CA . VAL A 1 748 ? 15.453 -8.293 -5.226 1.00 79.88 748 VAL A CA 1
ATOM 5749 C C . VAL A 1 748 ? 14.937 -7.641 -3.938 1.00 79.88 748 VAL A C 1
ATOM 5751 O O . VAL A 1 748 ? 14.539 -6.481 -3.974 1.00 79.88 748 VAL A O 1
ATOM 5754 N N . LYS A 1 749 ? 14.973 -8.341 -2.794 1.00 76.12 749 LYS A N 1
ATOM 5755 C CA . LYS A 1 749 ? 14.527 -7.811 -1.488 1.00 76.12 749 LYS A CA 1
ATOM 5756 C C . LYS A 1 749 ? 15.623 -7.055 -0.718 1.00 76.12 749 LYS A C 1
ATOM 5758 O O . LYS A 1 749 ? 15.306 -6.173 0.069 1.00 76.12 749 LYS A O 1
ATOM 5763 N N . ALA A 1 750 ? 16.900 -7.334 -0.991 1.00 60.88 750 ALA A N 1
ATOM 5764 C CA . ALA A 1 750 ? 18.055 -6.753 -0.291 1.00 60.88 750 ALA A CA 1
ATOM 5765 C C . ALA A 1 750 ? 18.683 -5.548 -1.028 1.00 60.88 750 ALA A C 1
ATOM 5767 O O . ALA A 1 750 ? 19.836 -5.194 -0.802 1.00 60.88 750 ALA A O 1
ATOM 5768 N N . TRP A 1 751 ? 17.955 -4.934 -1.964 1.00 54.22 751 TRP A N 1
ATOM 5769 C CA . TRP A 1 751 ? 18.546 -4.112 -3.027 1.00 54.22 751 TRP A CA 1
ATOM 5770 C C . TRP A 1 751 ? 18.986 -2.687 -2.643 1.00 54.22 751 TRP A C 1
ATOM 5772 O O . TRP A 1 751 ? 19.332 -1.905 -3.525 1.00 54.22 751 TRP A O 1
ATOM 5782 N N . VAL A 1 752 ? 19.017 -2.334 -1.356 1.00 42.62 752 VAL A N 1
ATOM 5783 C CA . VAL A 1 752 ? 19.390 -0.985 -0.897 1.00 42.62 752 VAL A CA 1
ATOM 5784 C C . VAL A 1 752 ? 20.631 -1.057 -0.015 1.00 42.62 752 VAL A C 1
ATOM 5786 O O . VAL A 1 752 ? 20.531 -1.107 1.206 1.00 42.62 752 VAL A O 1
ATOM 5789 N N . ALA A 1 753 ? 21.796 -1.072 -0.664 1.00 30.36 753 ALA A N 1
ATOM 5790 C CA . ALA A 1 753 ? 23.093 -0.769 -0.058 1.00 30.36 753 ALA A CA 1
ATOM 5791 C C . ALA A 1 753 ? 24.111 -0.318 -1.128 1.00 30.36 753 ALA A C 1
ATOM 5793 O O . ALA A 1 753 ? 25.206 -0.856 -1.197 1.00 30.36 753 ALA A O 1
ATOM 5794 N N . SER A 1 754 ? 23.740 0.605 -2.028 1.00 31.83 754 SER A N 1
ATOM 5795 C CA . SER A 1 754 ? 24.699 1.465 -2.757 1.00 31.83 754 SER A CA 1
ATOM 5796 C C . SER A 1 754 ? 23.960 2.436 -3.688 1.00 31.83 754 SER A C 1
ATOM 5798 O O . SER A 1 754 ? 23.825 2.193 -4.889 1.00 31.83 754 SER A O 1
ATOM 5800 N N . SER A 1 755 ? 23.468 3.553 -3.168 1.00 28.48 755 SER A N 1
ATOM 5801 C CA . SER A 1 755 ? 23.083 4.675 -4.032 1.00 28.48 755 SER A CA 1
ATOM 5802 C C . SER A 1 755 ? 23.262 5.993 -3.297 1.00 28.48 755 SER A C 1
ATOM 5804 O O . SER A 1 755 ? 22.304 6.706 -3.016 1.00 28.48 755 SER A O 1
ATOM 5806 N N . THR A 1 756 ? 24.523 6.316 -3.028 1.00 25.41 756 THR A N 1
ATOM 5807 C CA . THR A 1 756 ? 24.959 7.694 -2.816 1.00 25.41 756 THR A CA 1
ATOM 5808 C C . THR A 1 756 ? 26.302 7.871 -3.521 1.00 25.41 756 THR A C 1
ATOM 5810 O O . THR A 1 756 ? 27.246 7.124 -3.284 1.00 25.41 756 THR A O 1
ATOM 5813 N N . SER A 1 757 ? 26.359 8.872 -4.405 1.00 26.05 757 SER A N 1
ATOM 5814 C CA . SER A 1 757 ? 27.505 9.363 -5.190 1.00 26.05 757 SER A CA 1
ATOM 5815 C C . SER A 1 757 ? 27.888 8.618 -6.484 1.00 26.05 757 SER A C 1
ATOM 5817 O O . SER A 1 757 ? 28.816 7.817 -6.555 1.00 26.05 757 SER A O 1
ATOM 5819 N N . SER A 1 758 ? 27.257 9.022 -7.589 1.00 24.72 758 SER A N 1
ATOM 5820 C CA . SER A 1 758 ? 27.960 9.139 -8.868 1.00 24.72 758 SER A CA 1
ATOM 5821 C C . SER A 1 758 ? 28.665 10.499 -8.922 1.00 24.72 758 SER A C 1
ATOM 5823 O O . SER A 1 758 ? 28.123 11.475 -9.437 1.00 24.72 758 SER A O 1
ATOM 5825 N N . SER A 1 759 ? 29.881 10.580 -8.388 1.00 23.73 759 SER A N 1
ATOM 5826 C CA . SER A 1 759 ? 30.840 11.611 -8.782 1.00 23.73 759 SER A CA 1
ATOM 5827 C C . SER A 1 759 ? 32.231 10.990 -8.902 1.00 23.73 759 SER A C 1
ATOM 5829 O O . SER A 1 759 ? 32.651 10.132 -8.132 1.00 23.73 759 SER A O 1
ATOM 5831 N N . SER A 1 760 ? 32.915 11.357 -9.977 1.00 25.19 760 SER A N 1
ATOM 5832 C CA . SER A 1 760 ? 34.212 10.838 -10.392 1.00 25.19 760 SER A CA 1
ATOM 5833 C C . SER A 1 760 ? 35.302 10.991 -9.321 1.00 25.19 760 SER A C 1
ATOM 5835 O O . SER A 1 760 ? 35.607 12.118 -8.942 1.00 25.19 760 SER A O 1
ATOM 5837 N N . SER A 1 761 ? 35.985 9.906 -8.936 1.00 21.73 761 SER A N 1
ATOM 5838 C CA . SER A 1 761 ? 37.463 9.824 -8.930 1.00 21.73 761 SER A CA 1
ATOM 5839 C C . SER A 1 761 ? 38.000 8.483 -8.392 1.00 21.73 761 SER A C 1
ATOM 5841 O O . SER A 1 761 ? 37.637 8.015 -7.324 1.00 21.73 761 SER A O 1
ATOM 5843 N N . THR A 1 762 ? 38.894 7.887 -9.188 1.00 21.28 762 THR A N 1
ATOM 5844 C CA . THR A 1 762 ? 40.006 6.971 -8.851 1.00 21.28 762 THR A CA 1
ATOM 5845 C C . THR A 1 762 ? 39.838 5.900 -7.763 1.00 21.28 762 THR A C 1
ATOM 5847 O O . THR A 1 762 ? 39.849 6.160 -6.565 1.00 21.28 762 THR A O 1
ATOM 5850 N N . ALA A 1 763 ? 39.879 4.656 -8.242 1.00 26.28 763 ALA A N 1
ATOM 5851 C CA . ALA A 1 763 ? 39.980 3.402 -7.512 1.00 26.28 763 ALA A CA 1
ATOM 5852 C C . ALA A 1 763 ? 40.949 3.394 -6.311 1.00 26.28 763 ALA A C 1
ATOM 5854 O O . ALA A 1 763 ? 42.155 3.603 -6.457 1.00 26.28 763 ALA A O 1
ATOM 5855 N N . LYS A 1 764 ? 40.431 2.944 -5.165 1.00 23.48 764 LYS A N 1
ATOM 5856 C CA . LYS A 1 764 ? 41.117 2.024 -4.251 1.00 23.48 764 LYS A CA 1
ATOM 5857 C C . LYS A 1 764 ? 40.095 0.998 -3.774 1.00 23.48 764 LYS A C 1
ATOM 5859 O O . LYS A 1 764 ? 39.093 1.350 -3.169 1.00 23.48 764 LYS A O 1
ATOM 5864 N N . GLY A 1 765 ? 40.332 -0.260 -4.135 1.00 25.52 765 GLY A N 1
ATOM 5865 C CA . GLY A 1 765 ? 39.418 -1.358 -3.861 1.00 25.52 765 GLY A CA 1
ATOM 5866 C C . GLY A 1 765 ? 39.245 -1.611 -2.369 1.00 25.52 765 GLY A C 1
ATOM 5867 O O . GLY A 1 765 ? 40.210 -1.625 -1.605 1.00 25.52 765 GLY A O 1
ATOM 5868 N N . THR A 1 766 ? 38.012 -1.889 -1.971 1.00 22.00 766 THR A N 1
ATOM 5869 C CA . THR A 1 766 ? 37.719 -2.611 -0.736 1.00 22.00 766 THR A CA 1
ATOM 5870 C C . THR A 1 766 ? 36.693 -3.675 -1.094 1.00 22.00 766 THR A C 1
ATOM 5872 O O . THR A 1 766 ? 35.639 -3.384 -1.649 1.00 22.00 766 THR A O 1
ATOM 5875 N N . LYS A 1 767 ? 37.092 -4.935 -0.910 1.00 24.58 767 LYS A N 1
ATOM 5876 C CA . LYS A 1 767 ? 36.302 -6.126 -1.223 1.00 24.58 767 LYS A CA 1
ATOM 5877 C C . LYS A 1 767 ? 35.096 -6.186 -0.285 1.00 24.58 767 LYS A C 1
ATOM 5879 O O . LYS A 1 767 ? 35.286 -6.323 0.918 1.00 24.58 767 LYS A O 1
ATOM 5884 N N . THR A 1 768 ? 33.886 -6.165 -0.824 1.00 24.86 768 THR A N 1
ATOM 5885 C CA . THR A 1 768 ? 32.673 -6.582 -0.114 1.00 24.86 768 THR A CA 1
ATOM 5886 C C . THR A 1 768 ? 32.495 -8.089 -0.285 1.00 24.86 768 THR A C 1
ATOM 5888 O O . THR A 1 768 ? 31.900 -8.579 -1.240 1.00 24.86 768 THR A O 1
ATOM 5891 N N . THR A 1 769 ? 33.067 -8.853 0.640 1.00 27.67 769 THR A N 1
ATOM 5892 C CA . THR A 1 769 ? 32.637 -10.229 0.919 1.00 27.67 769 THR A CA 1
ATOM 5893 C C . THR A 1 769 ? 31.566 -10.173 2.003 1.00 27.67 769 THR A C 1
ATOM 5895 O O . THR A 1 769 ? 31.741 -9.423 2.959 1.00 27.67 769 THR A O 1
ATOM 5898 N N . GLY A 1 770 ? 30.487 -10.951 1.870 1.00 28.05 770 GLY A N 1
ATOM 5899 C CA . GLY A 1 770 ? 29.411 -11.067 2.862 1.00 28.05 770 GLY A CA 1
ATOM 5900 C C . GLY A 1 770 ? 29.888 -11.636 4.201 1.00 28.05 770 GLY A C 1
ATOM 5901 O O . GLY A 1 770 ? 29.688 -12.813 4.485 1.00 28.05 770 GLY A O 1
ATOM 5902 N N . ALA A 1 771 ? 30.529 -10.792 5.004 1.00 31.58 771 ALA A N 1
ATOM 5903 C CA . ALA A 1 771 ? 30.905 -11.051 6.382 1.00 31.58 771 ALA A CA 1
ATOM 5904 C C . ALA A 1 771 ? 29.981 -10.245 7.304 1.00 31.58 771 ALA A C 1
ATOM 5906 O O . ALA A 1 771 ? 29.741 -9.062 7.069 1.00 31.58 771 ALA A O 1
ATOM 5907 N N . THR A 1 772 ? 29.473 -10.890 8.354 1.00 43.12 772 THR A N 1
ATOM 5908 C CA . THR A 1 772 ? 28.902 -10.228 9.533 1.00 43.12 772 THR A CA 1
ATOM 5909 C C . THR A 1 772 ? 29.854 -9.132 10.009 1.00 43.12 772 THR A C 1
ATOM 5911 O O . THR A 1 772 ? 31.027 -9.419 10.246 1.00 43.12 772 THR A O 1
ATOM 5914 N N . SER A 1 773 ? 29.376 -7.890 10.133 1.00 47.84 773 SER A N 1
ATOM 5915 C CA . SER A 1 773 ? 30.213 -6.781 10.599 1.00 47.84 773 SER A CA 1
ATOM 5916 C C . SER A 1 773 ? 30.706 -7.039 12.031 1.00 47.84 773 SER A C 1
ATOM 5918 O O . SER A 1 773 ? 29.902 -7.158 12.960 1.00 47.84 773 SER A O 1
ATOM 5920 N N . GLU A 1 774 ? 32.031 -7.113 12.210 1.00 54.59 774 GLU A N 1
ATOM 5921 C CA . GLU A 1 774 ? 32.704 -7.130 13.523 1.00 54.59 774 GLU A CA 1
ATOM 5922 C C . GLU A 1 774 ? 32.780 -5.724 14.156 1.00 54.59 774 GLU A C 1
ATOM 5924 O O . GLU A 1 774 ? 33.351 -5.560 15.233 1.00 54.59 774 GLU A O 1
ATOM 5929 N N . ALA A 1 775 ? 32.217 -4.694 13.508 1.00 70.44 775 ALA A N 1
ATOM 5930 C CA . ALA A 1 775 ? 32.247 -3.329 14.022 1.00 70.44 775 ALA A CA 1
ATOM 5931 C C . ALA A 1 775 ? 31.443 -3.197 15.335 1.00 70.44 775 ALA A C 1
ATOM 5933 O O . ALA A 1 775 ? 30.367 -3.805 15.447 1.00 70.44 775 ALA A O 1
ATOM 5934 N N . PRO A 1 776 ? 31.910 -2.387 16.309 1.00 84.19 776 PRO A N 1
ATOM 5935 C CA . PRO A 1 776 ? 31.167 -2.088 17.533 1.00 84.19 776 PRO A CA 1
ATOM 5936 C C . PRO A 1 776 ? 29.756 -1.580 17.234 1.00 84.19 776 PRO A C 1
ATOM 5938 O O . PRO A 1 776 ? 29.536 -0.882 16.241 1.00 84.19 776 PRO A O 1
ATOM 5941 N N . GLY A 1 777 ? 28.793 -1.920 18.089 1.00 82.19 777 GLY A N 1
ATOM 5942 C CA . GLY A 1 777 ? 27.370 -1.646 17.869 1.00 82.19 777 GLY A CA 1
ATOM 5943 C C . GLY A 1 777 ? 27.093 -0.159 17.685 1.00 82.19 777 GLY A C 1
ATOM 5944 O O . GLY A 1 777 ? 26.243 0.217 16.884 1.00 82.19 777 GLY A O 1
ATOM 5945 N N . LEU A 1 778 ? 27.886 0.680 18.354 1.00 86.69 778 LEU A N 1
ATOM 5946 C CA . LEU A 1 778 ? 27.828 2.133 18.254 1.00 86.69 778 LEU A CA 1
ATOM 5947 C C . LEU A 1 778 ? 28.151 2.656 16.848 1.00 86.69 778 LEU A C 1
ATOM 5949 O O . LEU A 1 778 ? 27.477 3.564 16.377 1.00 86.69 778 LEU A O 1
ATOM 5953 N N . GLU A 1 779 ? 29.156 2.097 16.172 1.00 85.69 779 GLU A N 1
ATOM 5954 C CA . GLU A 1 779 ? 29.544 2.552 14.828 1.00 85.69 779 GLU A CA 1
ATOM 5955 C C . GLU A 1 779 ? 28.513 2.113 13.784 1.00 85.69 779 GLU A C 1
ATOM 5957 O O . GLU A 1 779 ? 28.135 2.905 12.927 1.00 85.69 779 GLU A O 1
ATOM 5962 N N . ILE A 1 780 ? 27.963 0.902 13.930 1.00 84.50 780 ILE A N 1
ATOM 5963 C CA . ILE A 1 780 ? 26.852 0.428 13.090 1.00 84.50 780 ILE A CA 1
ATOM 5964 C C . ILE A 1 780 ? 25.626 1.333 13.266 1.00 84.50 780 ILE A C 1
ATOM 5966 O O . ILE A 1 780 ? 24.979 1.705 12.290 1.00 84.50 780 ILE A O 1
ATOM 5970 N N . LEU A 1 781 ? 25.293 1.704 14.506 1.00 84.75 781 LEU A N 1
ATOM 5971 C CA . LEU A 1 781 ? 24.178 2.610 14.782 1.00 84.75 781 LEU A CA 1
ATOM 5972 C C . LEU A 1 781 ? 24.431 4.021 14.255 1.00 84.75 781 LEU A C 1
ATOM 5974 O O . LEU A 1 781 ? 23.505 4.620 13.717 1.00 84.75 781 LEU A O 1
ATOM 5978 N N . ALA A 1 782 ? 25.655 4.537 14.379 1.00 83.50 782 ALA A N 1
ATOM 5979 C CA . ALA A 1 782 ? 26.026 5.843 13.848 1.00 83.50 782 ALA A CA 1
ATOM 5980 C C . ALA A 1 782 ? 25.873 5.894 12.321 1.00 83.50 782 ALA A C 1
ATOM 5982 O O . ALA A 1 782 ? 25.215 6.803 11.824 1.00 83.50 782 ALA A O 1
ATOM 5983 N N . GLU A 1 783 ? 26.390 4.894 11.597 1.00 79.44 783 GLU A N 1
ATOM 5984 C CA . GLU A 1 783 ? 26.228 4.780 10.138 1.00 79.44 783 GLU A CA 1
ATOM 5985 C C . GLU A 1 783 ? 24.750 4.689 9.745 1.00 79.44 783 GLU A C 1
ATOM 5987 O O . GLU A 1 783 ? 24.281 5.433 8.886 1.00 79.44 783 GLU A O 1
ATOM 5992 N N . ILE A 1 784 ? 23.980 3.825 10.418 1.00 80.69 784 ILE A N 1
ATOM 5993 C CA . ILE A 1 784 ? 22.551 3.666 10.130 1.00 80.69 784 ILE A CA 1
ATOM 5994 C C . ILE A 1 784 ? 21.797 4.972 10.360 1.00 80.69 784 ILE A C 1
ATOM 5996 O O . ILE A 1 784 ? 20.972 5.319 9.518 1.00 80.69 784 ILE A O 1
ATOM 6000 N N . MET A 1 785 ? 22.051 5.664 11.478 1.00 78.81 785 MET A N 1
ATOM 6001 C CA . MET A 1 785 ? 21.414 6.939 11.819 1.00 78.81 785 MET A CA 1
ATOM 6002 C C . MET A 1 785 ? 21.782 8.032 10.814 1.00 78.81 785 MET A C 1
ATOM 6004 O O . MET A 1 785 ? 20.886 8.732 10.342 1.00 78.81 785 MET A O 1
ATOM 6008 N N . GLU A 1 786 ? 23.051 8.142 10.422 1.00 76.88 786 GLU A N 1
ATOM 6009 C CA . GLU A 1 786 ? 23.482 9.096 9.396 1.00 76.88 786 GLU A CA 1
ATOM 6010 C C . GLU A 1 786 ? 22.800 8.817 8.050 1.00 76.88 786 GLU A C 1
ATOM 6012 O O . GLU A 1 786 ? 22.272 9.742 7.428 1.00 76.88 786 GLU A O 1
ATOM 6017 N N . ASP A 1 787 ? 22.694 7.548 7.645 1.00 66.81 787 ASP A N 1
ATOM 6018 C CA . ASP A 1 787 ? 22.053 7.151 6.387 1.00 66.81 787 ASP A CA 1
ATOM 6019 C C . ASP A 1 787 ? 20.534 7.413 6.343 1.00 66.81 787 ASP A C 1
ATOM 6021 O O . ASP A 1 787 ? 19.933 7.406 5.262 1.00 66.81 787 ASP A O 1
ATOM 6025 N N . ILE A 1 788 ? 19.873 7.579 7.492 1.00 62.06 788 ILE A N 1
ATOM 6026 C CA . ILE A 1 788 ? 18.461 8.003 7.578 1.00 62.06 788 ILE A CA 1
ATOM 6027 C C . ILE A 1 788 ? 18.315 9.501 7.890 1.00 62.06 788 ILE A C 1
ATOM 6029 O O . ILE A 1 788 ? 17.199 9.979 8.082 1.00 62.06 788 ILE A O 1
ATOM 6033 N N . GLY A 1 789 ? 19.419 10.256 7.898 1.00 54.34 789 GLY A N 1
ATOM 6034 C CA . GLY A 1 789 ? 19.423 11.712 8.044 1.00 54.34 789 GLY A CA 1
ATOM 6035 C C . GLY A 1 789 ? 19.531 12.229 9.481 1.00 54.34 789 GLY A C 1
ATOM 6036 O O . GLY A 1 789 ? 19.221 13.395 9.718 1.00 54.34 789 GLY A O 1
ATOM 6037 N N . TYR A 1 790 ? 19.974 11.402 10.430 1.00 70.62 790 TYR A N 1
ATOM 6038 C CA . TYR A 1 790 ? 20.205 11.783 11.825 1.00 70.62 790 TYR A CA 1
ATOM 6039 C C . TYR A 1 790 ? 21.697 11.764 12.161 1.00 70.62 790 TYR A C 1
ATOM 6041 O O . TYR A 1 790 ? 22.345 10.723 12.131 1.00 70.62 790 TYR A O 1
ATOM 6049 N N . THR A 1 791 ? 22.256 12.914 12.539 1.00 73.81 791 THR A N 1
ATOM 6050 C CA . THR A 1 791 ? 23.634 12.974 13.044 1.00 73.81 791 THR A CA 1
ATOM 6051 C C . THR A 1 791 ? 23.659 12.580 14.514 1.00 73.81 791 THR A C 1
ATOM 6053 O O . THR A 1 791 ? 23.045 13.244 15.351 1.00 73.81 791 THR A O 1
ATOM 6056 N N . LEU A 1 792 ? 24.387 11.510 14.830 1.00 78.38 792 LEU A N 1
ATOM 6057 C CA . LEU A 1 792 ? 24.562 11.052 16.201 1.00 78.38 792 LEU A CA 1
ATOM 6058 C C . LEU A 1 792 ? 25.422 12.042 17.002 1.00 78.38 792 LEU A C 1
ATOM 6060 O O . LEU A 1 792 ? 26.565 12.326 16.639 1.00 78.38 792 LEU A O 1
ATOM 6064 N N . ASP A 1 793 ? 24.902 12.518 18.134 1.00 73.56 793 ASP A N 1
ATOM 6065 C CA . ASP A 1 793 ? 25.693 13.301 19.083 1.00 73.56 793 ASP A CA 1
ATOM 6066 C C . ASP A 1 793 ? 26.546 12.357 19.937 1.00 73.56 793 ASP A C 1
ATOM 6068 O O . ASP A 1 793 ? 26.102 11.814 20.947 1.00 73.56 793 ASP A O 1
ATOM 6072 N N . ARG A 1 794 ? 27.807 12.175 19.535 1.00 76.44 794 ARG A N 1
ATOM 6073 C CA . ARG A 1 794 ? 28.765 11.326 20.260 1.00 76.44 794 ARG A CA 1
ATOM 6074 C C . ARG A 1 794 ? 29.117 11.848 21.661 1.00 76.44 794 ARG A C 1
ATOM 6076 O O . ARG A 1 794 ? 29.812 11.152 22.395 1.00 76.44 794 ARG A O 1
ATOM 6083 N N . THR A 1 795 ? 28.675 13.051 22.037 1.00 65.12 795 THR A N 1
ATOM 6084 C CA . THR A 1 795 ? 28.894 13.621 23.375 1.00 65.12 795 THR A CA 1
ATOM 6085 C C . THR A 1 795 ? 27.781 13.290 24.374 1.00 65.12 795 THR A C 1
ATOM 6087 O O . THR A 1 795 ? 28.018 13.399 25.577 1.00 65.12 795 THR A O 1
ATOM 6090 N N . ASP A 1 796 ? 26.620 12.811 23.907 1.00 67.94 796 ASP A N 1
ATOM 6091 C CA . ASP A 1 796 ? 25.524 12.308 24.747 1.00 67.94 796 ASP A CA 1
ATOM 6092 C C . ASP A 1 796 ? 24.825 11.096 24.103 1.00 67.94 796 ASP A C 1
ATOM 6094 O O . ASP A 1 796 ? 23.734 11.181 23.544 1.00 67.94 796 ASP A O 1
ATOM 6098 N N . LEU A 1 797 ? 25.443 9.921 24.233 1.00 73.81 797 LEU A N 1
ATOM 6099 C CA . LEU A 1 797 ? 24.890 8.656 23.728 1.00 73.81 797 LEU A CA 1
ATOM 6100 C C . LEU A 1 797 ? 23.726 8.109 24.577 1.00 73.81 797 LEU A C 1
ATOM 6102 O O . LEU A 1 797 ? 23.070 7.143 24.182 1.00 73.81 797 LEU A O 1
ATOM 6106 N N . SER A 1 798 ? 23.463 8.728 25.735 1.00 65.06 798 SER A N 1
ATOM 6107 C CA . SER A 1 798 ? 22.329 8.401 26.609 1.00 65.06 798 SER A CA 1
ATOM 6108 C C . SER A 1 798 ? 21.030 9.081 26.166 1.00 65.06 798 SER A C 1
ATOM 6110 O O . SER A 1 798 ? 19.941 8.747 26.649 1.00 65.06 798 SER A O 1
ATOM 6112 N N . GLN A 1 799 ? 21.134 10.011 25.212 1.00 66.56 799 GLN A N 1
ATOM 6113 C CA . GLN A 1 799 ? 20.008 10.639 24.549 1.00 66.56 799 GLN A CA 1
ATOM 6114 C C . GLN A 1 799 ? 19.166 9.580 23.823 1.00 66.56 799 GLN A C 1
ATOM 6116 O O . GLN A 1 799 ? 19.647 8.821 22.982 1.00 66.56 799 GLN A O 1
ATOM 6121 N N . GLY A 1 800 ? 17.876 9.519 24.161 1.00 63.75 800 GLY A N 1
ATOM 6122 C CA . GLY A 1 800 ? 16.949 8.602 23.504 1.00 63.75 800 GLY A CA 1
ATOM 6123 C C . GLY A 1 800 ? 16.764 8.939 22.023 1.00 63.75 800 GLY A C 1
ATOM 6124 O O . GLY A 1 800 ? 16.823 10.112 21.652 1.00 63.75 800 GLY A O 1
ATOM 6125 N N . PHE A 1 801 ? 16.474 7.935 21.188 1.00 59.53 801 PHE A N 1
ATOM 6126 C CA . PHE A 1 801 ? 16.300 8.112 19.734 1.00 59.53 801 PHE A CA 1
ATOM 6127 C C . PHE A 1 801 ? 15.322 9.255 19.387 1.00 59.53 801 PHE A C 1
ATOM 6129 O O . PHE A 1 801 ? 15.594 10.074 18.517 1.00 59.53 801 PHE A O 1
ATOM 6136 N N . PHE A 1 802 ? 14.235 9.407 20.142 1.00 54.34 802 PHE A N 1
ATOM 6137 C CA . PHE A 1 802 ? 13.229 10.463 19.941 1.00 54.34 802 PHE A CA 1
ATOM 6138 C C . PHE A 1 802 ? 13.738 11.881 20.163 1.00 54.34 802 PHE A C 1
ATOM 6140 O O . PHE A 1 802 ? 13.241 12.821 19.551 1.00 54.34 802 PHE A O 1
ATOM 6147 N N . SER A 1 803 ? 14.744 12.059 21.014 1.00 54.09 803 SER A N 1
ATOM 6148 C CA . SER A 1 803 ? 15.354 13.369 21.217 1.00 54.09 803 SER A CA 1
ATOM 6149 C C . SER A 1 803 ? 16.181 13.805 19.999 1.00 54.09 803 SER A C 1
ATOM 6151 O O . SER A 1 803 ? 16.563 14.969 19.935 1.00 54.09 803 SER A O 1
ATOM 6153 N N . TYR A 1 804 ? 16.446 12.905 19.043 1.00 54.88 804 TYR A N 1
ATOM 6154 C CA . TYR A 1 804 ? 16.950 13.245 17.707 1.00 54.88 804 TYR A CA 1
ATOM 6155 C C . TYR A 1 804 ? 15.829 13.615 16.722 1.00 54.88 804 TYR A C 1
ATOM 6157 O O . TYR A 1 804 ? 16.124 14.026 15.607 1.00 54.88 804 TYR A O 1
ATOM 6165 N N . GLY A 1 805 ? 14.557 13.496 17.117 1.00 50.66 805 GLY A N 1
ATOM 6166 C CA . GLY A 1 805 ? 13.397 13.648 16.236 1.00 50.66 805 GLY A CA 1
ATOM 6167 C C . GLY A 1 805 ? 12.957 12.351 15.551 1.00 50.66 805 GLY A C 1
ATOM 6168 O O . GLY A 1 805 ? 12.082 12.413 14.696 1.00 50.66 805 GLY A O 1
ATOM 6169 N N . ILE A 1 806 ? 13.537 11.203 15.931 1.00 55.91 806 ILE A N 1
ATOM 6170 C CA . ILE A 1 806 ? 13.220 9.887 15.357 1.00 55.91 806 ILE A CA 1
ATOM 6171 C C . ILE A 1 806 ? 11.824 9.444 15.799 1.00 55.91 806 ILE A C 1
ATOM 6173 O O . ILE A 1 806 ? 11.563 9.422 16.997 1.00 55.91 806 ILE A O 1
ATOM 6177 N N . ASP A 1 807 ? 10.952 9.041 14.874 1.00 51.62 807 ASP A N 1
ATOM 6178 C CA . ASP A 1 807 ? 9.606 8.537 15.186 1.00 51.62 807 ASP A CA 1
ATOM 6179 C C . ASP A 1 807 ? 9.470 6.996 15.146 1.00 51.62 807 ASP A C 1
ATOM 6181 O O . ASP A 1 807 ? 10.431 6.248 14.968 1.00 51.62 807 ASP A O 1
ATOM 6185 N N . SER A 1 808 ? 8.249 6.478 15.342 1.00 47.09 808 SER A N 1
ATOM 6186 C CA . SER A 1 808 ? 7.990 5.027 15.364 1.00 47.09 808 SER A CA 1
ATOM 6187 C C . SER A 1 808 ? 8.203 4.324 14.016 1.00 47.09 808 SER A C 1
ATOM 6189 O O . SER A 1 808 ? 8.562 3.146 14.010 1.00 47.09 808 SER A O 1
ATOM 6191 N N . LEU A 1 809 ? 7.986 5.005 12.887 1.00 51.25 809 LEU A N 1
ATOM 6192 C CA . LEU A 1 809 ? 8.245 4.453 11.556 1.00 51.25 809 LEU A CA 1
ATOM 6193 C C . LEU A 1 809 ? 9.754 4.436 11.284 1.00 51.25 809 LEU A C 1
ATOM 6195 O O . LEU A 1 809 ? 10.280 3.458 10.753 1.00 51.25 809 LEU A O 1
ATOM 6199 N N . GLU A 1 810 ? 10.460 5.481 11.706 1.00 62.09 810 GLU A N 1
ATOM 6200 C CA . GLU A 1 810 ? 11.916 5.582 11.611 1.00 62.09 810 GLU A CA 1
ATOM 6201 C C . GLU A 1 810 ? 12.627 4.583 12.538 1.00 62.09 810 GLU A C 1
ATOM 6203 O O . GLU A 1 810 ? 13.613 3.978 12.124 1.00 62.09 810 GLU A O 1
ATOM 6208 N N . LEU A 1 811 ? 12.088 4.274 13.723 1.00 61.75 811 LEU A N 1
ATOM 6209 C CA . LEU A 1 811 ? 12.578 3.157 14.543 1.00 61.75 811 LEU A CA 1
ATOM 6210 C C . LEU A 1 811 ? 12.476 1.813 13.810 1.00 61.75 811 LEU A C 1
ATOM 6212 O O . LEU A 1 811 ? 13.409 1.012 13.845 1.00 61.75 811 LEU A O 1
ATOM 6216 N N . VAL A 1 812 ? 11.365 1.548 13.117 1.00 60.38 812 VAL A N 1
ATOM 6217 C CA . VAL A 1 812 ? 11.237 0.327 12.303 1.00 60.38 812 VAL A CA 1
ATOM 6218 C C . VAL A 1 812 ? 12.282 0.318 11.181 1.00 60.38 812 VAL A C 1
ATOM 6220 O O . VAL A 1 812 ? 12.862 -0.733 10.911 1.00 60.38 812 VAL A O 1
ATOM 6223 N N . ARG A 1 813 ? 12.602 1.475 10.581 1.00 65.19 813 ARG A N 1
ATOM 6224 C CA . ARG A 1 813 ? 13.702 1.590 9.604 1.00 65.19 813 ARG A CA 1
ATOM 6225 C C . ARG A 1 813 ? 15.060 1.283 10.228 1.00 65.19 813 ARG A C 1
ATOM 6227 O O . ARG A 1 813 ? 15.797 0.487 9.655 1.00 65.19 813 ARG A O 1
ATOM 6234 N N . ILE A 1 814 ? 15.369 1.835 11.405 1.00 71.50 814 ILE A N 1
ATOM 6235 C CA . ILE A 1 814 ? 16.611 1.535 12.140 1.00 71.50 814 ILE A CA 1
ATOM 6236 C C . ILE A 1 814 ? 16.702 0.033 12.413 1.00 71.50 814 ILE A C 1
ATOM 6238 O O . ILE A 1 814 ? 17.727 -0.578 12.124 1.00 71.50 814 ILE A O 1
ATOM 6242 N N . ARG A 1 815 ? 15.618 -0.600 12.885 1.00 75.25 815 ARG A N 1
ATOM 6243 C CA . ARG A 1 815 ? 15.564 -2.055 13.108 1.00 75.25 815 ARG A CA 1
ATOM 6244 C C . ARG A 1 815 ? 15.828 -2.834 11.826 1.00 75.25 815 ARG A C 1
ATOM 6246 O O . ARG A 1 815 ? 16.627 -3.762 11.850 1.00 75.25 815 ARG A O 1
ATOM 6253 N N . ASN A 1 816 ? 15.161 -2.489 10.728 1.00 64.94 816 ASN A N 1
ATOM 6254 C CA . ASN A 1 816 ? 15.313 -3.206 9.463 1.00 64.94 816 ASN A CA 1
ATOM 6255 C C . ASN A 1 816 ? 16.733 -3.058 8.908 1.00 64.94 816 ASN A C 1
ATOM 6257 O O . ASN A 1 816 ? 17.320 -4.044 8.469 1.00 64.94 816 ASN A O 1
ATOM 6261 N N . ARG A 1 817 ? 17.326 -1.863 9.009 1.00 72.50 817 ARG A N 1
ATOM 6262 C CA . ARG A 1 817 ? 18.725 -1.631 8.631 1.00 72.50 817 ARG A CA 1
ATOM 6263 C C . ARG A 1 817 ? 19.700 -2.359 9.548 1.00 72.50 817 ARG A C 1
ATOM 6265 O O . ARG A 1 817 ? 20.682 -2.894 9.053 1.00 72.50 817 ARG A O 1
ATOM 6272 N N . LEU A 1 818 ? 19.406 -2.474 10.844 1.00 76.19 818 LEU A N 1
ATOM 6273 C CA . LEU A 1 818 ? 20.179 -3.310 11.766 1.00 76.19 818 LEU A CA 1
ATOM 6274 C C . LEU A 1 818 ? 20.066 -4.797 11.409 1.00 76.19 818 LEU A C 1
ATOM 6276 O O . LEU A 1 818 ? 21.077 -5.488 11.396 1.00 76.19 818 LEU A O 1
ATOM 6280 N N . ILE A 1 819 ? 18.872 -5.299 11.077 1.00 69.50 819 ILE A N 1
ATOM 6281 C CA . ILE A 1 819 ? 18.674 -6.678 10.594 1.00 69.50 819 ILE A CA 1
ATOM 6282 C C . ILE A 1 819 ? 19.521 -6.919 9.341 1.00 69.50 819 ILE A C 1
ATOM 6284 O O . ILE A 1 819 ? 20.212 -7.935 9.255 1.00 69.50 819 ILE A O 1
ATOM 6288 N N . ALA A 1 820 ? 19.510 -5.973 8.399 1.00 64.69 820 ALA A N 1
ATOM 6289 C CA . ALA A 1 820 ? 20.294 -6.051 7.172 1.00 64.69 820 ALA A CA 1
ATOM 6290 C C . ALA A 1 820 ? 21.808 -5.997 7.437 1.00 64.69 820 ALA A C 1
ATOM 6292 O O . ALA A 1 820 ? 22.544 -6.835 6.921 1.00 64.69 820 ALA A O 1
ATOM 6293 N N . ALA A 1 821 ? 22.270 -5.066 8.276 1.00 72.44 821 ALA A N 1
ATOM 6294 C CA . ALA A 1 821 ? 23.683 -4.892 8.620 1.00 72.44 821 ALA A CA 1
ATOM 6295 C C . ALA A 1 821 ? 24.248 -6.073 9.428 1.00 72.44 821 ALA A C 1
ATOM 6297 O O . ALA A 1 821 ? 25.411 -6.444 9.273 1.00 72.44 821 ALA A O 1
ATOM 6298 N N . LEU A 1 822 ? 23.426 -6.678 10.290 1.00 75.88 822 LEU A N 1
ATOM 6299 C CA . LEU A 1 822 ? 23.822 -7.788 11.158 1.00 75.88 822 LEU A CA 1
ATOM 6300 C C . LEU A 1 822 ? 23.543 -9.166 10.544 1.00 75.88 822 LEU A C 1
ATOM 6302 O O . LEU A 1 822 ? 24.033 -10.167 11.063 1.00 75.88 822 LEU A O 1
ATOM 6306 N N . GLY A 1 823 ? 22.750 -9.238 9.470 1.00 60.44 823 GLY A N 1
ATOM 6307 C CA . GLY A 1 823 ? 22.369 -10.487 8.810 1.00 60.44 823 GLY A CA 1
ATOM 6308 C C . GLY A 1 823 ? 21.553 -11.441 9.691 1.00 60.44 823 GLY A C 1
ATOM 6309 O O . GLY A 1 823 ? 21.609 -12.653 9.483 1.00 60.44 823 GLY A O 1
ATOM 6310 N N . ARG A 1 824 ? 20.826 -10.929 10.696 1.00 67.69 824 ARG A N 1
ATOM 6311 C CA . ARG A 1 824 ? 20.036 -11.735 11.646 1.00 67.69 824 ARG A CA 1
ATOM 6312 C C . ARG A 1 824 ? 18.724 -11.058 12.020 1.00 67.69 824 ARG A C 1
ATOM 6314 O O . ARG A 1 824 ? 18.631 -9.834 12.014 1.00 67.69 824 ARG A O 1
ATOM 6321 N N . GLU A 1 825 ? 17.733 -11.852 12.413 1.00 58.47 825 GLU A N 1
ATOM 6322 C CA . GLU A 1 825 ? 16.485 -11.316 12.955 1.00 58.47 825 GLU A CA 1
ATOM 6323 C C . GLU A 1 825 ? 16.718 -10.624 14.303 1.00 58.47 825 GLU A C 1
ATOM 6325 O O . GLU A 1 825 ? 17.491 -11.089 15.142 1.00 58.47 825 GLU A O 1
ATOM 6330 N N . LEU A 1 826 ? 16.023 -9.506 14.508 1.00 69.50 826 LEU A N 1
ATOM 6331 C CA . LEU A 1 826 ? 16.027 -8.747 15.754 1.00 69.50 826 LEU A CA 1
ATOM 6332 C C . LEU A 1 826 ? 14.595 -8.652 16.294 1.00 69.50 826 LEU A C 1
ATOM 6334 O O . LEU A 1 826 ? 13.674 -8.440 15.491 1.00 69.50 826 LEU A O 1
ATOM 6338 N N . PRO A 1 827 ? 14.379 -8.750 17.621 1.00 57.38 827 PRO A N 1
ATOM 6339 C CA . PRO A 1 827 ? 13.055 -8.591 18.216 1.00 57.38 827 PRO A CA 1
ATOM 6340 C C . PRO A 1 827 ? 12.396 -7.268 17.812 1.00 57.38 827 PRO A C 1
ATOM 6342 O O . PRO A 1 827 ? 13.062 -6.236 17.716 1.00 57.38 827 PRO A O 1
ATOM 6345 N N . ALA A 1 828 ? 11.076 -7.271 17.614 1.00 48.94 828 ALA A N 1
ATOM 6346 C CA . ALA A 1 828 ? 10.316 -6.051 17.312 1.00 48.94 828 ALA A CA 1
ATOM 6347 C C . ALA A 1 828 ? 10.402 -4.998 18.430 1.00 48.94 828 ALA A C 1
ATOM 6349 O O . ALA A 1 828 ? 10.251 -3.804 18.176 1.00 48.94 828 ALA A O 1
ATOM 6350 N N . THR A 1 829 ? 10.700 -5.433 19.657 1.00 52.22 829 THR A N 1
ATOM 6351 C CA . THR A 1 829 ? 10.853 -4.577 20.834 1.00 52.22 829 THR A CA 1
ATOM 6352 C C . THR A 1 829 ? 12.275 -4.069 21.050 1.00 52.22 829 THR A C 1
ATOM 6354 O O . THR A 1 829 ? 12.461 -3.268 21.954 1.00 52.22 829 THR A O 1
ATOM 6357 N N . LEU A 1 830 ? 13.270 -4.464 20.242 1.00 67.19 830 LEU A N 1
ATOM 6358 C CA . LEU A 1 830 ? 14.689 -4.199 20.526 1.00 67.19 830 LEU A CA 1
ATOM 6359 C C . LEU A 1 830 ? 14.978 -2.714 20.818 1.00 67.19 830 LEU A C 1
ATOM 6361 O O . LEU A 1 830 ? 15.507 -2.376 21.868 1.00 67.19 830 LEU A O 1
ATOM 6365 N N . LEU A 1 831 ? 14.558 -1.812 19.931 1.00 65.44 831 LEU A N 1
ATOM 6366 C CA . LEU A 1 831 ? 14.747 -0.362 20.103 1.00 65.44 831 LEU A CA 1
ATOM 6367 C C . LEU A 1 831 ? 13.899 0.246 21.240 1.00 65.44 831 LEU A C 1
ATOM 6369 O O . LEU A 1 831 ? 14.057 1.415 21.568 1.00 65.44 831 LEU A O 1
ATOM 6373 N N . LEU A 1 832 ? 12.971 -0.520 21.822 1.00 53.94 832 LEU A N 1
ATOM 6374 C CA . LEU A 1 832 ? 12.150 -0.132 22.979 1.00 53.94 832 LEU A CA 1
ATOM 6375 C C . LEU A 1 832 ? 12.763 -0.629 24.290 1.00 53.94 832 LEU A C 1
ATOM 6377 O O . LEU A 1 832 ? 12.676 0.033 25.328 1.00 53.94 832 LEU A O 1
ATOM 6381 N N . ASP A 1 833 ? 13.357 -1.818 24.241 1.00 56.53 833 ASP A N 1
ATOM 6382 C CA . ASP A 1 833 ? 14.094 -2.409 25.347 1.00 56.53 833 ASP A CA 1
ATOM 6383 C C . ASP A 1 833 ? 15.378 -1.614 25.613 1.00 56.53 833 ASP A C 1
ATOM 6385 O O . ASP A 1 833 ? 15.741 -1.434 26.777 1.00 56.53 833 ASP A O 1
ATOM 6389 N N . PHE A 1 834 ? 15.954 -1.038 24.551 1.00 76.62 834 PHE A N 1
ATOM 6390 C CA . PHE A 1 834 ? 17.157 -0.208 24.557 1.00 76.62 834 PHE A CA 1
ATOM 6391 C C . PHE A 1 834 ? 16.882 1.130 23.832 1.00 76.62 834 PHE A C 1
ATOM 6393 O O . PHE A 1 834 ? 17.165 1.264 22.642 1.00 76.62 834 PHE A O 1
ATOM 6400 N N . PRO A 1 835 ? 16.263 2.117 24.515 1.00 67.62 835 PRO A N 1
ATOM 6401 C CA . PRO A 1 835 ? 15.674 3.307 23.887 1.00 67.62 835 PRO A CA 1
ATOM 6402 C C . PRO A 1 835 ? 16.667 4.436 23.566 1.00 67.62 835 PRO A C 1
ATOM 6404 O O . PRO A 1 835 ? 16.248 5.508 23.120 1.00 67.62 835 PRO A O 1
ATOM 6407 N N . ASN A 1 836 ? 17.960 4.229 23.809 1.00 79.75 836 ASN A N 1
ATOM 6408 C CA . ASN A 1 836 ? 19.036 5.148 23.451 1.00 79.75 836 ASN A CA 1
ATOM 6409 C C . ASN A 1 836 ? 20.175 4.390 22.757 1.00 79.75 836 ASN A C 1
ATOM 6411 O O . ASN A 1 836 ? 20.226 3.157 22.755 1.00 79.75 836 ASN A O 1
ATOM 6415 N N . VAL A 1 837 ? 21.067 5.157 22.138 1.00 81.31 837 VAL A N 1
ATOM 6416 C CA . VAL A 1 837 ? 22.126 4.638 21.271 1.00 81.31 837 VAL A CA 1
ATOM 6417 C C . VAL A 1 837 ? 23.142 3.821 22.067 1.00 81.31 837 VAL A C 1
ATOM 6419 O O . VAL A 1 837 ? 23.571 2.774 21.586 1.00 81.31 837 VAL A O 1
ATOM 6422 N N . GLN A 1 838 ? 23.476 4.254 23.286 1.00 82.44 838 GLN A N 1
ATOM 6423 C CA . GLN A 1 838 ? 24.406 3.550 24.170 1.00 82.44 838 GLN A CA 1
ATOM 6424 C C . GLN A 1 838 ? 23.881 2.165 24.568 1.00 82.44 838 GLN A C 1
ATOM 6426 O O . GLN A 1 838 ? 24.538 1.159 24.316 1.00 82.44 838 GLN A O 1
ATOM 6431 N N . ASP A 1 839 ? 22.671 2.104 25.126 1.00 80.44 839 ASP A N 1
ATOM 6432 C CA . ASP A 1 839 ? 22.056 0.866 25.609 1.00 80.44 839 ASP A CA 1
ATOM 6433 C C . ASP A 1 839 ? 21.881 -0.149 24.470 1.00 80.44 839 ASP A C 1
ATOM 6435 O O . ASP A 1 839 ? 22.067 -1.354 24.660 1.00 80.44 839 ASP A O 1
ATOM 6439 N N . LEU A 1 840 ? 21.533 0.332 23.270 1.00 83.81 840 LEU A N 1
ATOM 6440 C CA . LEU A 1 840 ? 21.367 -0.530 22.107 1.00 83.81 840 LEU A CA 1
ATOM 6441 C C . LEU A 1 840 ? 22.715 -1.018 21.576 1.00 83.81 840 LEU A C 1
ATOM 6443 O O . LEU A 1 840 ? 22.839 -2.201 21.268 1.00 83.81 840 LEU A O 1
ATOM 6447 N N . ALA A 1 841 ? 23.722 -0.146 21.492 1.00 85.31 841 ALA A N 1
ATOM 6448 C CA . ALA A 1 841 ? 25.077 -0.524 21.099 1.00 85.31 841 ALA A CA 1
ATOM 6449 C C . ALA A 1 841 ? 25.638 -1.610 22.026 1.00 85.31 841 ALA A C 1
ATOM 6451 O O . ALA A 1 841 ? 26.083 -2.655 21.549 1.00 85.31 841 ALA A O 1
ATOM 6452 N N . ASP A 1 842 ? 25.527 -1.401 23.339 1.00 79.19 842 ASP A N 1
ATOM 6453 C CA . ASP A 1 842 ? 26.019 -2.324 24.360 1.00 79.19 842 ASP A CA 1
ATOM 6454 C C . ASP A 1 842 ? 25.296 -3.671 24.297 1.00 79.19 842 ASP A C 1
ATOM 6456 O O . ASP A 1 842 ? 25.925 -4.728 24.408 1.00 79.19 842 ASP A O 1
ATOM 6460 N N . GLN A 1 843 ? 23.980 -3.667 24.066 1.00 83.25 843 GLN A N 1
ATOM 6461 C CA . GLN A 1 843 ? 23.232 -4.905 23.876 1.00 83.25 843 GLN A CA 1
ATOM 6462 C C . GLN A 1 843 ? 23.641 -5.627 22.587 1.00 83.25 843 GLN A C 1
ATOM 6464 O O . GLN A 1 843 ? 23.829 -6.845 22.607 1.00 83.25 843 GLN A O 1
ATOM 6469 N N . LEU A 1 844 ? 23.791 -4.906 21.473 1.00 84.12 844 LEU A N 1
ATOM 6470 C CA . LEU A 1 844 ? 24.226 -5.484 20.201 1.00 84.12 844 LEU A CA 1
ATOM 6471 C C . LEU A 1 844 ? 25.634 -6.080 20.312 1.00 84.12 844 LEU A C 1
ATOM 6473 O O . LEU A 1 844 ? 25.895 -7.139 19.742 1.00 84.12 844 LEU A O 1
ATOM 6477 N N . ASP A 1 845 ? 26.534 -5.449 21.063 1.00 84.06 845 ASP A N 1
ATOM 6478 C CA . ASP A 1 845 ? 27.885 -5.956 21.321 1.00 84.06 845 ASP A CA 1
ATOM 6479 C C . ASP A 1 845 ? 27.873 -7.166 22.254 1.00 84.06 845 ASP A C 1
ATOM 6481 O O . ASP A 1 845 ? 28.521 -8.182 21.978 1.00 84.06 845 ASP A O 1
ATOM 6485 N N . LYS A 1 846 ? 27.058 -7.124 23.311 1.00 79.12 846 LYS A N 1
ATOM 6486 C CA . LYS A 1 846 ? 26.848 -8.249 24.228 1.00 79.12 846 LYS A CA 1
ATOM 6487 C C . LYS A 1 846 ? 26.292 -9.478 23.510 1.00 79.12 846 LYS A C 1
ATOM 6489 O O . LYS A 1 846 ? 26.806 -10.578 23.697 1.00 79.12 846 LYS A O 1
ATOM 6494 N N . GLU A 1 847 ? 25.276 -9.311 22.668 1.00 78.25 847 GLU A N 1
ATOM 6495 C CA . GLU A 1 847 ? 24.671 -10.402 21.895 1.00 78.25 847 GLU A CA 1
ATOM 6496 C C . GLU A 1 847 ? 25.582 -10.952 20.791 1.00 78.25 847 GLU A C 1
ATOM 6498 O O . GLU A 1 847 ? 25.349 -12.058 20.304 1.00 78.25 847 GLU A O 1
ATOM 6503 N N . ARG A 1 848 ? 26.607 -10.197 20.382 1.00 82.44 848 ARG A N 1
ATOM 6504 C CA . ARG A 1 848 ? 27.634 -10.635 19.424 1.00 82.44 848 ARG A CA 1
ATOM 6505 C C . ARG A 1 848 ? 28.880 -11.212 20.098 1.00 82.44 848 ARG A C 1
ATOM 6507 O O . ARG A 1 848 ? 29.815 -11.597 19.406 1.00 82.44 848 ARG A O 1
ATOM 6514 N N . GLY A 1 849 ? 28.898 -11.296 21.431 1.00 69.56 849 GLY A N 1
ATOM 6515 C CA . GLY A 1 849 ? 30.052 -11.792 22.183 1.00 69.56 849 GLY A CA 1
ATOM 6516 C C . GLY A 1 849 ? 31.259 -10.850 22.147 1.00 69.56 849 GLY A C 1
ATOM 6517 O O . GLY A 1 849 ? 32.365 -11.276 22.467 1.00 69.56 849 GLY A O 1
ATOM 6518 N N . LEU A 1 850 ? 31.052 -9.579 21.788 1.00 71.56 850 LEU A N 1
ATOM 6519 C CA . LEU A 1 850 ? 32.079 -8.531 21.762 1.00 71.56 850 LEU A CA 1
ATOM 6520 C C . LEU A 1 850 ? 32.299 -7.894 23.152 1.00 71.56 850 LEU A C 1
ATOM 6522 O O . LEU A 1 850 ? 33.127 -7.001 23.308 1.00 71.56 850 LEU A O 1
ATOM 6526 N N . GLY A 1 851 ? 31.588 -8.370 24.182 1.00 46.53 851 GLY A N 1
ATOM 6527 C CA . GLY A 1 851 ? 31.687 -7.879 25.556 1.00 46.53 851 GLY A CA 1
ATOM 6528 C C . GLY A 1 851 ? 32.726 -8.607 26.420 1.00 46.53 851 GLY A C 1
ATOM 6529 O O . GLY A 1 851 ? 32.447 -9.676 26.961 1.00 46.53 851 GLY A O 1
ATOM 6530 N N . ALA A 1 852 ? 33.880 -7.975 26.644 1.00 35.38 852 ALA A N 1
ATOM 6531 C CA . ALA A 1 852 ? 34.715 -8.134 27.842 1.00 35.38 852 ALA A CA 1
ATOM 6532 C C . ALA A 1 852 ? 35.463 -6.806 28.064 1.00 35.38 852 ALA A C 1
ATOM 6534 O O . ALA A 1 852 ? 36.321 -6.449 27.267 1.00 35.38 852 ALA A O 1
ATOM 6535 N N . THR A 1 853 ? 35.109 -5.988 29.056 1.00 30.12 853 THR A N 1
ATOM 6536 C CA . THR A 1 853 ? 35.529 -6.159 30.456 1.00 30.12 853 THR A CA 1
ATOM 6537 C C . THR A 1 853 ? 34.532 -5.512 31.428 1.00 30.12 853 THR A C 1
ATOM 6539 O O . THR A 1 853 ? 34.207 -4.334 31.318 1.00 30.12 853 THR A O 1
ATOM 6542 N N . ALA A 1 854 ? 34.067 -6.273 32.424 1.00 29.61 854 ALA A N 1
ATOM 6543 C CA . ALA A 1 854 ? 33.286 -5.732 33.535 1.00 29.61 854 ALA A CA 1
ATOM 6544 C C . ALA A 1 854 ? 34.200 -5.059 34.590 1.00 29.61 854 ALA A C 1
ATOM 6546 O O . ALA A 1 854 ? 35.307 -5.555 34.824 1.00 29.61 854 ALA A O 1
ATOM 6547 N N . PRO A 1 855 ? 33.746 -3.991 35.276 1.00 31.16 855 PRO A N 1
ATOM 6548 C CA . PRO A 1 855 ? 34.468 -3.355 36.378 1.00 31.16 855 PRO A CA 1
ATOM 6549 C C . PRO A 1 855 ? 34.343 -4.186 37.665 1.00 31.16 855 PRO A C 1
ATOM 6551 O O . PRO A 1 855 ? 33.241 -4.581 38.044 1.00 31.16 855 PRO A O 1
ATOM 6554 N N . GLN A 1 856 ? 35.451 -4.420 38.376 1.00 26.38 856 GLN A N 1
ATOM 6555 C CA . GLN A 1 856 ? 35.408 -4.910 39.759 1.00 26.38 856 GLN A CA 1
ATOM 6556 C C . GLN A 1 856 ? 35.268 -3.736 40.736 1.00 26.38 856 GLN A C 1
ATOM 6558 O O . GLN A 1 856 ? 36.080 -2.813 40.734 1.00 26.38 856 GLN A O 1
ATOM 6563 N N . ALA A 1 857 ? 34.246 -3.807 41.588 1.00 29.45 857 ALA A N 1
ATOM 6564 C CA . ALA A 1 857 ? 34.106 -2.989 42.789 1.00 29.45 857 ALA A CA 1
ATOM 6565 C C . ALA A 1 857 ? 35.061 -3.461 43.904 1.00 29.45 857 ALA A C 1
ATOM 6567 O O . ALA A 1 857 ? 35.366 -4.654 43.977 1.00 29.45 857 ALA A O 1
ATOM 6568 N N . PRO A 1 858 ? 35.434 -2.566 44.835 1.00 32.25 858 PRO A N 1
ATOM 6569 C CA . PRO A 1 858 ? 35.644 -2.980 46.219 1.00 32.25 858 PRO A CA 1
ATOM 6570 C C . PRO A 1 858 ? 34.848 -2.121 47.223 1.00 32.25 858 PRO A C 1
ATOM 6572 O O . PRO A 1 858 ? 34.835 -0.893 47.149 1.00 32.25 858 PRO A O 1
ATOM 6575 N N . GLU A 1 859 ? 34.218 -2.790 48.191 1.00 28.22 859 GLU A N 1
ATOM 6576 C CA . GLU A 1 859 ? 33.738 -2.220 49.459 1.00 28.22 859 GLU A CA 1
ATOM 6577 C C . GLU A 1 859 ? 34.822 -2.374 50.546 1.00 28.22 859 GLU A C 1
ATOM 6579 O O . GLU A 1 859 ? 35.488 -3.410 50.598 1.00 28.22 859 GLU A O 1
ATOM 6584 N N . GLY A 1 860 ? 34.942 -1.395 51.457 1.00 25.25 860 GLY A N 1
ATOM 6585 C CA . GLY A 1 860 ? 35.577 -1.574 52.775 1.00 25.25 860 GLY A CA 1
ATOM 6586 C C . GLY A 1 860 ? 36.568 -0.484 53.214 1.00 25.25 860 GLY A C 1
ATOM 6587 O O . GLY A 1 860 ? 37.620 -0.311 52.618 1.00 25.25 860 GLY A O 1
ATOM 6588 N N . GLU A 1 861 ? 36.219 0.218 54.292 1.00 26.25 861 GLU A N 1
ATOM 6589 C CA . GLU A 1 861 ? 36.842 1.390 54.930 1.00 26.25 861 GLU A CA 1
ATOM 6590 C C . GLU A 1 861 ? 38.285 1.206 55.469 1.00 26.25 861 GLU A C 1
ATOM 6592 O O . GLU A 1 861 ? 38.588 0.187 56.081 1.00 26.25 861 GLU A O 1
ATOM 6597 N N . THR A 1 862 ? 39.151 2.229 55.354 1.00 23.05 862 THR A N 1
ATOM 6598 C CA . THR A 1 862 ? 39.734 3.070 56.445 1.00 23.05 862 THR A CA 1
ATOM 6599 C C . THR A 1 862 ? 41.057 3.758 56.044 1.00 23.05 862 THR A C 1
ATOM 6601 O O . THR A 1 862 ? 41.955 3.149 55.484 1.00 23.05 862 THR A O 1
ATOM 6604 N N . GLU A 1 863 ? 41.121 5.053 56.382 1.00 25.08 863 GLU A N 1
ATOM 6605 C CA . GLU A 1 863 ? 42.277 5.939 56.636 1.00 25.08 863 GLU A CA 1
ATOM 6606 C C . GLU A 1 863 ? 43.458 6.081 55.644 1.00 25.08 863 GLU A C 1
ATOM 6608 O O . GLU A 1 863 ? 44.315 5.219 55.502 1.00 25.08 863 GLU A O 1
ATOM 6613 N N . GLY A 1 864 ? 43.611 7.327 55.165 1.00 22.66 864 GLY A N 1
ATOM 6614 C CA . GLY A 1 864 ? 44.879 8.067 55.239 1.00 22.66 864 GLY A CA 1
ATOM 6615 C C . GLY A 1 864 ? 45.864 7.924 54.075 1.00 22.66 864 GLY A C 1
ATOM 6616 O O . GLY A 1 864 ? 46.624 6.967 54.008 1.00 22.66 864 GLY A O 1
ATOM 6617 N N . GLY A 1 865 ? 45.980 8.968 53.247 1.00 22.23 865 GLY A N 1
ATOM 6618 C CA . GLY A 1 865 ? 47.171 9.163 52.412 1.00 22.23 865 GLY A CA 1
ATOM 6619 C C . GLY A 1 865 ? 46.902 9.824 51.069 1.00 22.23 865 GLY A C 1
ATOM 6620 O O . GLY A 1 865 ? 46.459 9.190 50.123 1.00 22.23 865 GLY A O 1
ATOM 6621 N N . SER A 1 866 ? 47.218 11.111 51.002 1.00 26.33 866 SER A N 1
ATOM 6622 C CA . SER A 1 866 ? 47.332 11.944 49.807 1.00 26.33 866 SER A CA 1
ATOM 6623 C C . SER A 1 866 ? 48.043 11.274 48.625 1.00 26.33 866 SER A C 1
ATOM 6625 O O . SER A 1 866 ? 49.157 10.782 48.791 1.00 26.33 866 SER A O 1
ATOM 6627 N N . ASN A 1 867 ? 47.498 11.431 47.417 1.00 25.86 867 ASN A N 1
ATOM 6628 C CA . ASN A 1 867 ? 48.267 12.023 46.322 1.00 25.86 867 ASN A CA 1
ATOM 6629 C C . ASN A 1 867 ? 47.352 12.580 45.228 1.00 25.86 867 ASN A C 1
ATOM 6631 O O . ASN A 1 867 ? 46.525 11.886 44.647 1.00 25.86 867 ASN A O 1
ATOM 6635 N N . GLN A 1 868 ? 47.524 13.880 45.013 1.00 25.66 868 GLN A N 1
ATOM 6636 C CA . GLN A 1 868 ? 47.023 14.653 43.892 1.00 25.66 868 GLN A CA 1
ATOM 6637 C C . GLN A 1 868 ? 47.734 14.200 42.616 1.00 25.66 868 GLN A C 1
ATOM 6639 O O . GLN A 1 868 ? 48.955 14.100 42.625 1.00 25.66 868 GLN A O 1
ATOM 6644 N N . GLU A 1 869 ? 47.000 14.060 41.516 1.00 28.16 869 GLU A N 1
ATOM 6645 C CA . GLU A 1 869 ? 47.478 14.519 40.212 1.00 28.16 869 GLU A CA 1
ATOM 6646 C C . GLU A 1 869 ? 46.283 14.904 39.332 1.00 28.16 869 GLU A C 1
ATOM 6648 O O . GLU A 1 869 ? 45.228 14.273 39.333 1.00 28.16 869 GLU A O 1
ATOM 6653 N N . GLN A 1 870 ? 46.434 16.066 38.710 1.00 29.08 870 GLN A N 1
ATOM 6654 C CA . GLN A 1 870 ? 45.401 16.972 38.236 1.00 29.08 870 GLN A CA 1
ATOM 6655 C C . GLN A 1 870 ? 45.006 16.666 36.787 1.00 29.08 870 GLN A C 1
ATOM 6657 O O . GLN A 1 870 ? 45.847 16.744 35.900 1.00 29.08 870 GLN A O 1
ATOM 6662 N N . ASN A 1 871 ? 43.712 16.470 36.530 1.00 31.31 871 ASN A N 1
ATOM 6663 C CA . ASN A 1 871 ? 43.084 16.891 35.277 1.00 31.31 871 ASN A CA 1
ATOM 6664 C C . ASN A 1 871 ? 42.023 17.925 35.655 1.00 31.31 871 ASN A C 1
ATOM 6666 O O . ASN A 1 871 ? 40.957 17.583 36.159 1.00 31.31 871 ASN A O 1
ATOM 6670 N N . ALA A 1 872 ? 42.368 19.204 35.514 1.00 34.59 872 ALA A N 1
ATOM 6671 C CA . ALA A 1 872 ? 41.475 20.306 35.836 1.00 34.59 872 ALA A CA 1
ATOM 6672 C C . ALA A 1 872 ? 40.330 20.355 34.813 1.00 34.59 872 ALA A C 1
ATOM 6674 O O . ALA A 1 872 ? 40.555 20.674 33.646 1.00 34.59 872 ALA A O 1
ATOM 6675 N N . GLU A 1 873 ? 39.106 20.049 35.247 1.00 48.16 873 GLU A N 1
ATOM 6676 C CA . GLU A 1 873 ? 37.908 20.464 34.517 1.00 48.16 873 GLU A CA 1
ATOM 6677 C C . GLU A 1 873 ? 37.949 21.992 34.349 1.00 48.16 873 GLU A C 1
ATOM 6679 O O . GLU A 1 873 ? 38.276 22.717 35.290 1.00 48.16 873 GLU A O 1
ATOM 6684 N N . THR A 1 874 ? 37.659 22.491 33.147 1.00 64.19 874 THR A N 1
ATOM 6685 C CA . THR A 1 874 ? 37.587 23.929 32.856 1.00 64.19 874 THR A CA 1
ATOM 6686 C C . THR A 1 874 ? 36.156 24.329 32.489 1.00 64.19 874 THR A C 1
ATOM 6688 O O . THR A 1 874 ? 35.364 23.523 31.996 1.00 64.19 874 THR A O 1
ATOM 6691 N N . GLY A 1 875 ? 35.798 25.591 32.737 1.00 84.50 875 GLY A N 1
ATOM 6692 C CA . GLY A 1 875 ? 34.498 26.156 32.366 1.00 84.50 875 GLY A CA 1
ATOM 6693 C C . GLY A 1 875 ? 33.357 25.809 33.331 1.00 84.50 875 GLY A C 1
ATOM 6694 O O . GLY A 1 875 ? 33.545 25.680 34.535 1.00 84.50 875 GLY A O 1
ATOM 6695 N N . TRP A 1 876 ? 32.128 25.678 32.819 1.00 88.62 876 TRP A N 1
ATOM 6696 C CA . TRP A 1 876 ? 30.942 25.446 33.663 1.00 88.62 876 TRP A CA 1
ATOM 6697 C C . TRP A 1 876 ? 30.967 24.110 34.408 1.00 88.62 876 TRP A C 1
ATOM 6699 O O . TRP A 1 876 ? 30.339 23.988 35.461 1.00 88.62 876 TRP A O 1
ATOM 6709 N N . ALA A 1 877 ? 31.697 23.119 33.888 1.00 83.50 877 ALA A N 1
ATOM 6710 C CA . ALA A 1 877 ? 31.841 21.818 34.528 1.00 83.50 877 ALA A CA 1
ATOM 6711 C C . ALA A 1 877 ? 32.480 21.949 35.920 1.00 83.50 877 ALA A C 1
ATOM 6713 O O . ALA A 1 877 ? 31.933 21.389 36.869 1.00 83.50 877 ALA A O 1
ATOM 6714 N N . SER A 1 878 ? 33.494 22.811 36.058 1.00 84.44 878 SER A N 1
ATOM 6715 C CA . SER A 1 878 ? 34.250 23.023 37.296 1.00 84.44 878 SER A CA 1
ATOM 6716 C C . SER A 1 878 ? 33.594 23.964 38.308 1.00 84.44 878 SER A C 1
ATOM 6718 O O . SER A 1 878 ? 34.143 24.146 39.390 1.00 84.44 878 SER A O 1
ATOM 6720 N N . ILE A 1 879 ? 32.457 24.590 37.972 1.00 92.31 879 ILE A N 1
ATOM 6721 C CA . ILE A 1 879 ? 31.742 25.473 38.903 1.00 92.31 879 ILE A CA 1
ATOM 6722 C C . ILE A 1 879 ? 31.112 24.640 40.018 1.00 92.31 879 ILE A C 1
ATOM 6724 O O . ILE A 1 879 ? 30.172 23.871 39.784 1.00 92.31 879 ILE A O 1
ATOM 6728 N N . ASP A 1 880 ? 31.614 24.833 41.235 1.00 91.75 880 ASP A N 1
ATOM 6729 C CA . ASP A 1 880 ? 31.061 24.225 42.439 1.00 91.75 880 ASP A CA 1
ATOM 6730 C C . ASP A 1 880 ? 29.857 25.010 42.998 1.00 91.75 880 ASP A C 1
ATOM 6732 O O . ASP A 1 880 ? 29.441 26.055 42.485 1.00 91.75 880 ASP A O 1
ATOM 6736 N N . LEU A 1 881 ? 29.257 24.474 44.063 1.00 90.00 881 LEU A N 1
ATOM 6737 C CA . LEU A 1 881 ? 28.086 25.066 44.706 1.00 90.00 881 LEU A CA 1
ATOM 6738 C C . LEU A 1 881 ? 28.343 26.491 45.226 1.00 90.00 881 LEU A C 1
ATOM 6740 O O . LEU A 1 881 ? 27.466 27.346 45.107 1.00 90.00 881 LEU A O 1
ATOM 6744 N N . GLU A 1 882 ? 29.516 26.753 45.800 1.00 90.12 882 GLU A N 1
ATOM 6745 C CA . GLU A 1 882 ? 29.833 28.042 46.417 1.00 90.12 882 GLU A CA 1
ATOM 6746 C C . GLU A 1 882 ? 30.143 29.093 45.346 1.00 90.12 882 GLU A C 1
ATOM 6748 O O . GLU A 1 882 ? 29.640 30.217 45.396 1.00 90.12 882 GLU A O 1
ATOM 6753 N N . GLN A 1 883 ? 30.876 28.702 44.304 1.00 92.31 883 GLN A N 1
ATOM 6754 C CA . GLN A 1 883 ? 31.117 29.517 43.119 1.00 92.31 883 GLN A CA 1
ATOM 6755 C C . GLN A 1 883 ? 2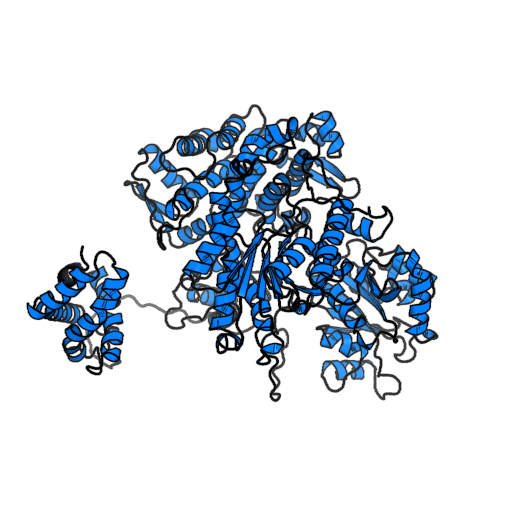9.810 29.866 42.402 1.00 92.31 883 GLN A C 1
ATOM 6757 O O . GLN A 1 883 ? 29.622 31.019 42.015 1.00 92.31 883 GLN A O 1
ATOM 6762 N N . MET A 1 884 ? 28.871 28.920 42.282 1.00 94.31 884 MET A N 1
ATOM 6763 C CA . MET A 1 884 ? 27.552 29.179 41.699 1.00 94.31 884 MET A CA 1
ATOM 6764 C C . MET A 1 884 ? 26.756 30.201 42.520 1.00 94.31 884 MET A C 1
ATOM 6766 O O . MET A 1 884 ? 26.192 31.136 41.949 1.00 94.31 884 MET A O 1
ATOM 6770 N N . LYS A 1 885 ? 26.748 30.078 43.855 1.00 91.69 885 LYS A N 1
ATOM 6771 C CA . LYS A 1 885 ? 26.082 31.048 44.744 1.00 91.69 885 LYS A CA 1
ATOM 6772 C C . LYS A 1 885 ? 26.699 32.441 44.625 1.00 91.69 885 LYS A C 1
ATOM 6774 O O . LYS A 1 885 ? 25.964 33.421 44.504 1.00 91.69 885 LYS A O 1
ATOM 6779 N N . GLN A 1 886 ? 28.029 32.538 44.596 1.00 92.81 886 GLN A N 1
ATOM 6780 C CA . GLN A 1 886 ? 28.742 33.808 44.412 1.00 92.81 886 GLN A CA 1
ATOM 6781 C C . GLN A 1 886 ? 28.469 34.434 43.041 1.00 92.81 886 GLN A C 1
ATOM 6783 O O . GLN A 1 886 ? 28.341 35.657 42.926 1.00 92.81 886 GLN A O 1
ATOM 6788 N N . LEU A 1 887 ? 28.374 33.609 41.998 1.00 93.50 887 LEU A N 1
ATOM 6789 C CA . LEU A 1 887 ? 28.043 34.047 40.649 1.00 93.50 887 LEU A CA 1
ATOM 6790 C C . LEU A 1 887 ? 26.609 34.594 40.605 1.00 93.50 887 LEU A C 1
ATOM 6792 O O . LEU A 1 887 ? 26.414 35.727 40.163 1.00 93.50 887 LEU A O 1
ATOM 6796 N N . GLN A 1 888 ? 25.627 33.864 41.147 1.00 93.94 888 GLN A N 1
ATOM 6797 C CA . GLN A 1 888 ? 24.235 34.325 41.246 1.00 93.94 888 GLN A CA 1
ATOM 6798 C C . GLN A 1 888 ? 24.106 35.612 42.070 1.00 93.94 888 GLN A C 1
ATOM 6800 O O . GLN A 1 888 ? 23.380 36.518 41.671 1.00 93.94 888 GLN A O 1
ATOM 6805 N N . GLU A 1 889 ? 24.839 35.744 43.180 1.00 93.19 889 GLU A N 1
ATOM 6806 C CA . GLU A 1 889 ? 24.825 36.958 44.003 1.00 93.19 889 GLU A CA 1
ATOM 6807 C C . GLU A 1 889 ? 25.376 38.176 43.245 1.00 93.19 889 GLU A C 1
ATOM 6809 O O . GLU A 1 889 ? 24.794 39.263 43.293 1.00 93.19 889 GLU A O 1
ATOM 6814 N N . LYS A 1 890 ? 26.486 38.010 42.515 1.00 93.56 890 LYS A N 1
ATOM 6815 C CA . LYS A 1 890 ? 27.065 39.086 41.695 1.00 93.56 890 LYS A CA 1
ATOM 6816 C C . LYS A 1 890 ? 26.131 39.491 40.558 1.00 93.56 890 LYS A C 1
ATOM 6818 O O . LYS A 1 890 ? 25.949 40.688 40.337 1.00 93.56 890 LYS A O 1
ATOM 6823 N N . LEU A 1 891 ? 25.516 38.522 39.879 1.00 93.38 891 LEU A N 1
ATOM 6824 C CA . LEU A 1 891 ? 24.517 38.797 38.847 1.00 93.38 891 LEU A CA 1
ATOM 6825 C C . LEU A 1 891 ? 23.298 39.516 39.427 1.00 93.38 891 LEU A C 1
ATOM 6827 O O . LEU A 1 891 ? 22.854 40.507 38.856 1.00 93.38 891 LEU A O 1
ATOM 6831 N N . ASN A 1 892 ? 22.809 39.094 40.592 1.00 90.88 892 ASN A N 1
ATOM 6832 C CA . ASN A 1 892 ? 21.656 39.707 41.249 1.00 90.88 892 ASN A CA 1
ATOM 6833 C C . ASN A 1 892 ? 21.939 41.184 41.573 1.00 90.88 892 ASN A C 1
ATOM 6835 O O . ASN A 1 892 ? 21.177 42.061 41.165 1.00 90.88 892 ASN A O 1
ATOM 6839 N N . LYS A 1 893 ? 23.107 41.488 42.163 1.00 91.19 893 LYS A N 1
ATOM 6840 C CA . LYS A 1 893 ? 23.548 42.873 42.420 1.00 91.19 893 LYS A CA 1
ATOM 6841 C C . LYS A 1 893 ? 23.635 43.711 41.145 1.00 91.19 893 LYS A C 1
ATOM 6843 O O . LYS A 1 893 ? 23.225 44.869 41.161 1.00 91.19 893 LYS A O 1
ATOM 6848 N N . LEU A 1 894 ? 24.156 43.150 40.051 1.00 92.62 894 LEU A N 1
ATOM 6849 C CA . LEU A 1 894 ? 24.261 43.862 38.776 1.00 92.62 894 LEU A CA 1
ATOM 6850 C C . LEU A 1 894 ? 22.895 44.113 38.144 1.00 92.62 894 LEU A C 1
ATOM 6852 O O . LEU A 1 894 ? 22.629 45.230 37.697 1.00 92.62 894 LEU A O 1
ATOM 6856 N N . TYR A 1 895 ? 22.013 43.118 38.128 1.00 92.69 895 TYR A N 1
ATOM 6857 C CA . TYR A 1 895 ? 20.667 43.285 37.593 1.00 92.69 895 TYR A CA 1
ATOM 6858 C C . TYR A 1 895 ? 19.821 44.242 38.423 1.00 92.69 895 TYR A C 1
ATOM 6860 O O . TYR A 1 895 ? 19.016 44.967 37.845 1.00 92.69 895 TYR A O 1
ATOM 6868 N N . ALA A 1 896 ? 20.034 44.312 39.737 1.00 91.06 896 ALA A N 1
ATOM 6869 C CA . ALA A 1 896 ? 19.339 45.237 40.626 1.00 91.06 896 ALA A CA 1
ATOM 6870 C C . ALA A 1 896 ? 19.749 46.714 40.446 1.00 91.06 896 ALA A C 1
ATOM 6872 O O . ALA A 1 896 ? 19.057 47.599 40.952 1.00 91.06 896 ALA A O 1
ATOM 6873 N N . LEU A 1 897 ? 20.841 47.019 39.725 1.00 92.50 897 LEU A N 1
ATOM 6874 C CA . LEU A 1 897 ? 21.262 48.405 39.497 1.00 92.50 897 LEU A CA 1
ATOM 6875 C C . LEU A 1 897 ? 20.174 49.203 38.748 1.00 92.50 897 LEU A C 1
ATOM 6877 O O . LEU A 1 897 ? 19.672 48.726 37.723 1.00 92.50 897 LEU A O 1
ATOM 6881 N N . PRO A 1 898 ? 19.857 50.450 39.165 1.00 91.69 898 PRO A N 1
ATOM 6882 C CA . PRO A 1 898 ? 18.770 51.239 38.574 1.00 91.69 898 PRO A CA 1
ATOM 6883 C C . PRO A 1 898 ? 18.867 51.406 37.053 1.00 91.69 898 PRO A C 1
ATOM 6885 O O . PRO A 1 898 ? 17.859 51.344 36.353 1.00 91.69 898 PRO A O 1
ATOM 6888 N N . GLN A 1 899 ? 20.081 51.571 36.521 1.00 91.31 899 GLN A N 1
ATOM 6889 C CA . GLN A 1 899 ? 20.317 51.679 35.078 1.00 91.31 899 GLN A CA 1
ATOM 6890 C C . GLN A 1 899 ? 19.960 50.400 34.300 1.00 91.31 899 GLN A C 1
ATOM 6892 O O . GLN A 1 899 ? 19.427 50.490 33.196 1.00 91.31 899 GLN A O 1
ATOM 6897 N N . ASN A 1 900 ? 20.198 49.222 34.883 1.00 92.00 900 ASN A N 1
ATOM 6898 C CA . ASN A 1 900 ? 19.912 47.934 34.254 1.00 92.00 900 ASN A CA 1
ATOM 6899 C C . ASN A 1 900 ? 18.422 47.609 34.366 1.00 92.00 900 ASN A C 1
ATOM 6901 O O . ASN A 1 900 ? 17.808 47.246 33.367 1.00 92.00 900 ASN A O 1
ATOM 6905 N N . GLN A 1 901 ? 17.804 47.863 35.526 1.00 93.19 901 GLN A N 1
ATOM 6906 C CA . GLN A 1 901 ? 16.348 47.760 35.676 1.00 93.19 901 GLN A CA 1
ATOM 6907 C C . GLN A 1 901 ? 15.594 48.699 34.728 1.00 93.19 901 GLN A C 1
ATOM 6909 O O . GLN A 1 901 ? 14.560 48.312 34.188 1.00 93.19 901 GLN A O 1
ATOM 6914 N N . LYS A 1 902 ? 16.122 49.903 34.464 1.00 91.06 902 LYS A N 1
ATOM 6915 C CA . LYS A 1 902 ? 15.547 50.818 33.472 1.00 91.06 902 LYS A CA 1
ATOM 6916 C C . LYS A 1 902 ? 15.600 50.233 32.054 1.00 91.06 902 LYS A C 1
ATOM 6918 O O . LYS A 1 902 ? 14.556 50.164 31.412 1.00 91.06 902 LYS A O 1
ATOM 6923 N N . LYS A 1 903 ? 16.766 49.751 31.594 1.00 90.44 903 LYS A N 1
ATOM 6924 C CA . LYS A 1 903 ? 16.918 49.090 30.276 1.00 90.44 903 LYS A CA 1
ATOM 6925 C C . LYS A 1 903 ? 15.964 47.895 30.125 1.00 90.44 903 LYS A C 1
ATOM 6927 O O . LYS A 1 903 ? 15.283 47.760 29.111 1.00 90.44 903 LYS A O 1
ATOM 6932 N N . LEU A 1 904 ? 15.894 47.043 31.149 1.00 90.94 904 LEU A N 1
ATOM 6933 C CA . LEU A 1 904 ? 15.037 45.854 31.167 1.00 90.94 904 LEU A CA 1
ATOM 6934 C C . LEU A 1 904 ? 13.545 46.212 31.169 1.00 90.94 904 LEU A C 1
ATOM 6936 O O . LEU A 1 904 ? 12.764 45.574 30.466 1.00 90.94 904 LEU A O 1
ATOM 6940 N N . GLY A 1 905 ? 13.158 47.253 31.911 1.00 89.56 905 GLY A N 1
ATOM 6941 C CA . GLY A 1 905 ? 11.791 47.772 31.948 1.00 89.56 905 GLY A CA 1
ATOM 6942 C C . GLY A 1 905 ? 11.342 48.393 30.625 1.00 89.56 905 GLY A C 1
ATOM 6943 O O . GLY A 1 905 ? 10.214 48.159 30.203 1.00 89.56 905 GLY A O 1
ATOM 6944 N N . GLU A 1 906 ? 12.219 49.127 29.934 1.00 92.12 906 GLU A N 1
ATOM 6945 C CA . GLU A 1 906 ? 11.935 49.688 28.603 1.00 92.12 906 GLU A CA 1
ATOM 6946 C C . GLU A 1 906 ? 11.726 48.585 27.553 1.00 92.12 906 GLU A C 1
ATOM 6948 O O . GLU A 1 906 ? 10.787 48.659 26.758 1.00 92.12 906 GLU A O 1
ATOM 6953 N N . LEU A 1 907 ? 12.549 47.529 27.576 1.00 91.50 907 LEU A N 1
ATOM 6954 C CA . LEU A 1 907 ? 12.361 46.357 26.714 1.00 91.50 907 LEU A CA 1
ATOM 6955 C C . LEU A 1 907 ? 11.068 45.604 27.044 1.00 91.50 907 LEU A C 1
ATOM 6957 O O . LEU A 1 907 ? 10.345 45.206 26.132 1.00 91.50 907 LEU A O 1
ATOM 6961 N N . ALA A 1 908 ? 10.766 45.431 28.333 1.00 89.12 908 ALA A N 1
ATOM 6962 C CA . ALA A 1 908 ? 9.573 44.723 28.786 1.00 89.12 908 ALA A CA 1
ATOM 6963 C C . ALA A 1 908 ? 8.305 45.475 28.365 1.00 89.12 908 ALA A C 1
ATOM 6965 O O . ALA A 1 908 ? 7.416 44.882 27.766 1.00 89.12 908 ALA A O 1
ATOM 6966 N N . ALA A 1 909 ? 8.263 46.795 28.568 1.00 89.62 909 ALA A N 1
ATOM 6967 C CA . ALA A 1 909 ? 7.150 47.641 28.139 1.00 89.62 909 ALA A CA 1
ATOM 6968 C C . ALA A 1 909 ? 6.942 47.646 26.614 1.00 89.62 909 ALA A C 1
ATOM 6970 O O . ALA A 1 909 ? 5.830 47.882 26.149 1.00 89.62 909 ALA A O 1
ATOM 6971 N N . LYS A 1 910 ? 8.005 47.411 25.833 1.00 91.25 910 LYS A N 1
ATOM 6972 C CA . LYS A 1 910 ? 7.952 47.423 24.367 1.00 91.25 910 LYS A CA 1
ATOM 6973 C C . LYS A 1 910 ? 7.534 46.085 23.759 1.00 91.25 910 LYS A C 1
ATOM 6975 O O . LYS A 1 910 ? 6.874 46.089 22.723 1.00 91.25 910 LYS A O 1
ATOM 6980 N N . TYR A 1 911 ? 7.974 44.970 24.338 1.00 89.75 911 TYR A N 1
ATOM 6981 C CA . TYR A 1 911 ? 7.830 43.652 23.715 1.00 89.75 911 TYR A CA 1
ATOM 6982 C C . TYR A 1 911 ? 6.910 42.699 24.475 1.00 89.75 911 TYR A C 1
ATOM 6984 O O . TYR A 1 911 ? 6.429 41.761 23.857 1.00 89.75 911 TYR A O 1
ATOM 6992 N N . LEU A 1 912 ? 6.595 42.917 25.756 1.00 81.62 912 LEU A N 1
ATOM 6993 C CA . LEU A 1 912 ? 5.574 42.102 26.422 1.00 81.62 912 LEU A CA 1
ATOM 6994 C C . LEU A 1 912 ? 4.159 42.524 25.975 1.00 81.62 912 LEU A C 1
ATOM 6996 O O . LEU A 1 912 ? 3.915 43.715 25.773 1.00 81.62 912 LEU A O 1
ATOM 7000 N N . PRO A 1 913 ? 3.218 41.568 25.817 1.00 80.88 913 PRO A N 1
ATOM 7001 C CA . PRO A 1 913 ? 3.304 40.162 26.236 1.00 80.88 913 PRO A CA 1
ATOM 7002 C C . PRO A 1 913 ? 3.958 39.183 25.233 1.00 80.88 913 PRO A C 1
ATOM 7004 O O . PRO A 1 913 ? 3.963 37.984 25.501 1.00 80.88 913 PRO A O 1
ATOM 7007 N N . ASP A 1 914 ? 4.530 39.634 24.109 1.00 84.06 914 ASP A N 1
ATOM 7008 C CA . ASP A 1 914 ? 5.252 38.772 23.152 1.00 84.06 914 ASP A CA 1
ATOM 7009 C C . ASP A 1 914 ? 6.595 38.289 23.743 1.00 84.06 914 ASP A C 1
ATOM 7011 O O . ASP A 1 914 ? 7.659 38.902 23.592 1.00 84.06 914 ASP A O 1
ATOM 7015 N N . LYS A 1 915 ? 6.533 37.160 24.465 1.00 78.94 915 LYS A N 1
ATOM 7016 C CA . LYS A 1 915 ? 7.674 36.579 25.193 1.00 78.94 915 LYS A CA 1
ATOM 7017 C C . LYS A 1 915 ? 8.824 36.182 24.261 1.00 78.94 915 LYS A C 1
ATOM 7019 O O . LYS A 1 915 ? 9.979 36.348 24.643 1.00 78.94 915 LYS A O 1
ATOM 7024 N N . SER A 1 916 ? 8.544 35.720 23.039 1.00 77.75 916 SER A N 1
ATOM 7025 C CA . SER A 1 916 ? 9.584 35.332 22.070 1.00 77.75 916 SER A CA 1
ATOM 7026 C C . SER A 1 916 ? 10.389 36.549 21.602 1.00 77.75 916 SER A C 1
ATOM 7028 O O . SER A 1 916 ? 11.628 36.562 21.608 1.00 77.75 916 SER A O 1
ATOM 7030 N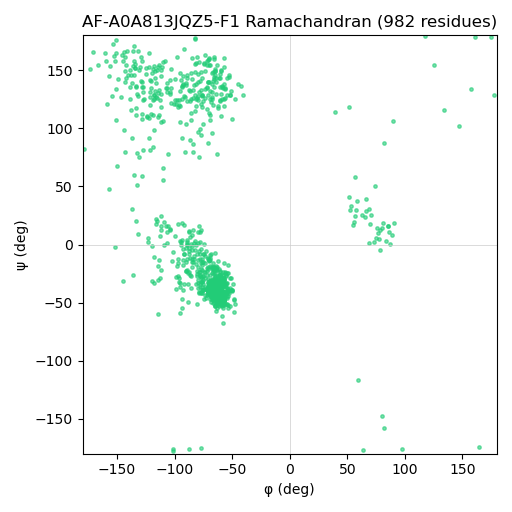 N . ARG A 1 917 ? 9.687 37.642 21.290 1.00 76.62 917 ARG A N 1
ATOM 7031 C CA . ARG A 1 917 ? 10.318 38.903 20.896 1.00 76.62 917 ARG A CA 1
ATOM 7032 C C . ARG A 1 917 ? 11.023 39.597 22.060 1.00 76.62 917 ARG A C 1
ATOM 7034 O O . ARG A 1 917 ? 12.062 40.226 21.854 1.00 76.62 917 ARG A O 1
ATOM 7041 N N . TYR A 1 918 ? 10.515 39.447 23.284 1.00 87.44 918 TYR A N 1
ATOM 7042 C CA . TYR A 1 918 ? 11.198 39.914 24.491 1.00 87.44 918 TYR A CA 1
ATOM 7043 C C . TYR A 1 918 ? 12.506 39.152 24.742 1.00 87.44 918 TYR A C 1
ATOM 7045 O O . TYR A 1 918 ? 13.544 39.788 24.917 1.00 87.44 918 TYR A O 1
ATOM 7053 N N . LEU A 1 919 ? 12.489 37.814 24.675 1.00 80.56 919 LEU A N 1
ATOM 7054 C CA . LEU A 1 919 ? 13.668 36.962 24.887 1.00 80.56 919 LEU A CA 1
ATOM 7055 C C . LEU A 1 919 ? 14.783 37.219 23.864 1.00 80.56 919 LEU A C 1
ATOM 7057 O O . LEU A 1 919 ? 15.953 37.289 24.226 1.00 80.56 919 LEU A O 1
ATOM 7061 N N . SER A 1 920 ? 14.439 37.434 22.595 1.00 82.38 920 SER A N 1
ATOM 7062 C CA . SER A 1 920 ? 15.435 37.809 21.578 1.00 82.38 920 SER A CA 1
ATOM 7063 C C . SER A 1 920 ? 15.988 39.226 21.780 1.00 82.38 920 SER A C 1
ATOM 7065 O O . SER A 1 920 ? 17.154 39.482 21.480 1.00 82.38 920 SER A O 1
ATOM 7067 N N . SER A 1 921 ? 15.185 40.147 22.325 1.00 85.19 921 SER A N 1
ATOM 7068 C CA . SER A 1 921 ? 15.579 41.549 22.523 1.00 85.19 921 SER A CA 1
ATOM 7069 C C . SER A 1 921 ? 16.329 41.815 23.835 1.00 85.19 921 SER A C 1
ATOM 7071 O O . SER A 1 921 ? 17.098 42.773 23.904 1.00 85.19 921 SER A O 1
ATOM 7073 N N . ILE A 1 922 ? 16.110 41.008 24.879 1.00 90.31 922 ILE A N 1
ATOM 7074 C CA . ILE A 1 922 ? 16.800 41.116 26.178 1.00 90.31 922 ILE A CA 1
ATOM 7075 C C . ILE A 1 922 ? 18.214 40.523 26.125 1.00 90.31 922 ILE A C 1
ATOM 7077 O O . ILE A 1 922 ? 19.102 40.975 26.845 1.00 90.31 922 ILE A O 1
ATOM 7081 N N . GLU A 1 923 ? 18.452 39.565 25.229 1.00 86.25 923 GLU A N 1
ATOM 7082 C CA . GLU A 1 923 ? 19.697 38.800 25.122 1.00 86.25 923 GLU A CA 1
ATOM 7083 C C . GLU A 1 923 ? 20.972 39.666 24.995 1.00 86.25 923 GLU A C 1
ATOM 7085 O O . GLU A 1 923 ? 21.925 39.420 25.742 1.00 86.25 923 GLU A O 1
ATOM 7090 N N . PRO A 1 924 ? 21.023 40.734 24.166 1.00 84.19 924 PRO A N 1
ATOM 7091 C CA . PRO A 1 924 ? 22.194 41.614 24.107 1.00 84.19 924 PRO A CA 1
ATOM 7092 C C . PRO A 1 924 ? 22.442 42.372 25.418 1.00 84.19 924 PRO A C 1
ATOM 7094 O O . PRO A 1 924 ? 23.592 42.588 25.796 1.00 84.19 924 PRO A O 1
ATOM 7097 N N . VAL A 1 925 ? 21.374 42.751 26.130 1.00 86.81 925 VAL A N 1
ATOM 7098 C CA . VAL A 1 925 ? 21.466 43.434 27.431 1.00 86.81 925 VAL A CA 1
ATOM 7099 C C . VAL A 1 925 ? 21.962 42.468 28.501 1.00 86.81 925 VAL A C 1
ATOM 7101 O O . VAL A 1 925 ? 22.797 42.840 29.320 1.00 86.81 925 VAL A O 1
ATOM 7104 N N . MET A 1 926 ? 21.504 41.216 28.486 1.00 87.88 926 MET A N 1
ATOM 7105 C CA . MET A 1 926 ? 22.010 40.200 29.407 1.00 87.88 926 MET A CA 1
ATOM 7106 C C . MET A 1 926 ? 23.487 39.901 29.147 1.00 87.88 926 MET A C 1
ATOM 7108 O O . MET A 1 926 ? 24.264 39.864 30.094 1.00 87.88 926 MET A O 1
ATOM 7112 N N . ALA A 1 927 ? 23.904 39.773 27.886 1.00 85.00 927 ALA A N 1
ATOM 7113 C CA . ALA A 1 927 ? 25.315 39.603 27.547 1.00 85.00 927 ALA A CA 1
ATOM 7114 C C . ALA A 1 927 ? 26.173 40.799 28.009 1.00 85.00 927 ALA A C 1
ATOM 7116 O O . ALA A 1 927 ? 27.247 40.600 28.573 1.00 85.00 927 ALA A O 1
ATOM 7117 N N . GLU A 1 928 ? 25.694 42.037 27.846 1.00 85.94 928 GLU A N 1
ATOM 7118 C CA . GLU A 1 928 ? 26.381 43.239 28.346 1.00 85.94 928 GLU A CA 1
ATOM 7119 C C . GLU A 1 928 ? 26.554 43.208 29.877 1.00 85.94 928 GLU A C 1
ATOM 7121 O O . GLU A 1 928 ? 27.633 43.509 30.388 1.00 85.94 928 GLU A O 1
ATOM 7126 N N . VAL A 1 929 ? 25.501 42.831 30.611 1.00 88.12 929 VAL A N 1
ATOM 7127 C CA . VAL A 1 929 ? 25.478 42.856 32.083 1.00 88.12 929 VAL A CA 1
ATOM 7128 C C . VAL A 1 929 ? 26.244 41.682 32.700 1.00 88.12 929 VAL A C 1
ATOM 7130 O O . VAL A 1 929 ? 26.968 41.876 33.675 1.00 88.12 929 VAL A O 1
ATOM 7133 N N . GLU A 1 930 ? 26.113 40.473 32.152 1.00 92.06 930 GLU A N 1
ATOM 7134 C CA . GLU A 1 930 ? 26.746 39.263 32.695 1.00 92.06 930 GLU A CA 1
ATOM 7135 C C . GLU A 1 930 ? 28.223 39.135 32.297 1.00 92.06 930 GLU A C 1
ATOM 7137 O O . GLU A 1 930 ? 28.998 38.516 33.027 1.00 92.06 930 GLU A O 1
ATOM 7142 N N . GLY A 1 931 ? 28.639 39.741 31.177 1.00 89.88 931 GLY A N 1
ATOM 7143 C CA . GLY A 1 931 ? 29.991 39.622 30.617 1.00 89.88 931 GLY A CA 1
ATOM 7144 C C . GLY A 1 931 ? 31.133 39.808 31.624 1.00 89.88 931 GLY A C 1
ATOM 7145 O O . GLY A 1 931 ? 31.977 38.915 31.727 1.00 89.88 931 GLY A O 1
ATOM 7146 N N . PRO A 1 932 ? 31.160 40.887 32.434 1.00 90.81 932 PRO A N 1
ATOM 7147 C CA . PRO A 1 932 ? 32.227 41.102 33.412 1.00 90.81 932 PRO A CA 1
ATOM 7148 C C . PRO A 1 932 ? 32.273 40.027 34.503 1.00 90.81 932 PRO A C 1
ATOM 7150 O O . PRO A 1 932 ? 33.346 39.707 35.013 1.00 90.81 932 PRO A O 1
ATOM 7153 N N . VAL A 1 933 ? 31.118 39.460 34.869 1.00 92.50 933 VAL A N 1
ATOM 7154 C CA . VAL A 1 933 ? 31.040 38.378 35.857 1.00 92.50 933 VAL A CA 1
ATOM 7155 C C . VAL A 1 933 ? 31.533 37.083 35.236 1.00 92.50 933 VAL A C 1
ATOM 7157 O O . VAL A 1 933 ? 32.385 36.428 35.822 1.00 92.50 933 VAL A O 1
ATOM 7160 N N . LEU A 1 934 ? 31.081 36.741 34.033 1.00 92.06 934 LEU A N 1
ATOM 7161 C CA . LEU A 1 934 ? 31.512 35.520 33.351 1.00 92.06 934 LEU A CA 1
ATOM 7162 C C . LEU A 1 934 ? 33.020 35.516 33.076 1.00 92.06 934 LEU A C 1
ATOM 7164 O O . LEU A 1 934 ? 33.668 34.495 33.293 1.00 92.06 934 LEU A O 1
ATOM 7168 N N . LEU A 1 935 ? 33.597 36.664 32.712 1.00 88.69 935 LEU A N 1
ATOM 7169 C CA . LEU A 1 935 ? 35.047 36.825 32.576 1.00 88.69 935 LEU A CA 1
ATOM 7170 C C . LEU A 1 935 ? 35.769 36.610 33.919 1.00 88.69 935 LEU A C 1
ATOM 7172 O O . LEU A 1 935 ? 36.769 35.902 33.987 1.00 88.69 935 LEU A O 1
ATOM 7176 N N . ALA A 1 936 ? 35.244 37.177 35.011 1.00 88.06 936 ALA A N 1
ATOM 7177 C CA . ALA A 1 936 ? 35.841 37.052 36.343 1.00 88.06 936 ALA A CA 1
ATOM 7178 C C . ALA A 1 936 ? 35.807 35.620 36.907 1.00 88.06 936 ALA A C 1
ATOM 7180 O O . ALA A 1 936 ? 36.619 35.293 37.769 1.00 88.06 936 ALA A O 1
ATOM 7181 N N . PHE A 1 937 ? 34.882 34.779 36.438 1.00 90.62 937 PHE A N 1
ATOM 7182 C CA . PHE A 1 937 ? 34.812 33.353 36.779 1.00 90.62 937 PHE A CA 1
ATOM 7183 C C . PHE A 1 937 ? 35.542 32.452 35.768 1.00 90.62 937 PHE A C 1
ATOM 7185 O O . PHE A 1 937 ? 35.484 31.234 35.900 1.00 90.62 937 PHE A O 1
ATOM 7192 N N . GLY A 1 938 ? 36.220 33.020 34.761 1.00 88.19 938 GLY A N 1
ATOM 7193 C CA . GLY A 1 938 ? 36.898 32.244 33.716 1.00 88.19 938 GLY A CA 1
ATOM 7194 C C . GLY A 1 938 ? 35.939 31.449 32.823 1.00 88.19 938 GLY A C 1
ATOM 7195 O O . GLY A 1 938 ? 36.327 30.439 32.247 1.00 88.19 938 GLY A O 1
ATOM 7196 N N . LEU A 1 939 ? 34.674 31.875 32.739 1.00 91.38 939 LEU A N 1
ATOM 7197 C CA . LEU A 1 939 ? 33.621 31.234 31.945 1.00 91.38 939 LEU A CA 1
ATOM 7198 C C . LEU A 1 939 ? 33.497 31.838 30.541 1.00 91.38 939 LEU A C 1
ATOM 7200 O O . LEU A 1 939 ? 32.902 31.219 29.661 1.00 91.38 939 LEU A O 1
ATOM 7204 N N . ALA A 1 940 ? 34.052 33.033 30.336 1.00 89.88 940 ALA A N 1
ATOM 7205 C CA . ALA A 1 940 ? 34.215 33.676 29.039 1.00 89.88 940 ALA A CA 1
ATOM 7206 C C . ALA A 1 940 ? 35.676 34.114 28.860 1.00 89.88 940 ALA A C 1
ATOM 7208 O O . ALA A 1 940 ? 36.280 34.631 29.800 1.00 89.88 940 ALA A O 1
ATOM 7209 N N . ASP A 1 941 ? 36.215 33.945 27.651 1.00 82.19 941 ASP A N 1
ATOM 7210 C CA . ASP A 1 941 ? 37.621 34.253 27.343 1.00 82.19 941 ASP A CA 1
ATOM 7211 C C . ASP A 1 941 ? 37.868 35.751 27.092 1.00 82.19 941 ASP A C 1
ATOM 7213 O O . ASP A 1 941 ? 38.968 36.261 27.300 1.00 82.19 941 ASP A O 1
ATOM 7217 N N . ASP A 1 942 ? 36.845 36.475 26.627 1.00 85.75 942 ASP A N 1
ATOM 7218 C CA . ASP A 1 942 ? 36.890 37.912 26.379 1.00 85.75 942 ASP A CA 1
ATOM 7219 C C . ASP A 1 942 ? 35.499 38.565 26.494 1.00 85.75 942 ASP A C 1
ATOM 7221 O O . ASP A 1 942 ? 34.473 37.901 26.644 1.00 85.75 942 ASP A O 1
ATOM 7225 N N . MET A 1 943 ? 35.468 39.900 26.428 1.00 87.94 943 MET A N 1
ATOM 7226 C CA . MET A 1 943 ? 34.240 40.704 26.497 1.00 87.94 943 MET A CA 1
ATOM 7227 C C . MET A 1 943 ? 33.518 40.839 25.142 1.00 87.94 943 MET A C 1
ATOM 7229 O O . MET A 1 943 ? 32.644 41.697 25.000 1.00 87.94 943 MET A O 1
ATOM 7233 N N . LYS A 1 944 ? 33.871 40.049 24.113 1.00 83.38 944 LYS A N 1
ATOM 7234 C CA . LYS A 1 944 ? 33.168 40.132 22.824 1.00 83.38 944 LYS A CA 1
ATOM 7235 C C . LYS A 1 944 ? 31.756 39.544 22.964 1.00 83.38 944 LYS A C 1
ATOM 7237 O O . LYS A 1 944 ? 31.607 38.474 23.557 1.00 83.38 944 LYS A O 1
ATOM 7242 N N . PRO A 1 945 ? 30.724 40.159 22.351 1.00 77.75 945 PRO A N 1
ATOM 7243 C CA . PRO A 1 945 ? 29.336 39.708 22.491 1.00 77.75 945 PRO A CA 1
ATOM 7244 C C . PRO A 1 945 ? 29.115 38.220 22.181 1.00 77.75 945 PRO A C 1
ATOM 7246 O O . PRO A 1 945 ? 28.429 37.538 22.934 1.00 77.75 945 PRO A O 1
ATOM 7249 N N . ALA A 1 946 ? 29.743 37.693 21.123 1.00 77.06 946 ALA A N 1
ATOM 7250 C CA . ALA A 1 946 ? 29.608 36.287 20.734 1.00 77.06 946 ALA A CA 1
ATOM 7251 C C . ALA A 1 946 ? 30.216 35.313 21.763 1.00 77.06 946 ALA A C 1
ATOM 7253 O O . ALA A 1 946 ? 29.641 34.257 22.027 1.00 77.06 946 ALA A O 1
ATOM 7254 N N . THR A 1 947 ? 31.352 35.676 22.371 1.00 83.06 947 THR A N 1
ATOM 7255 C CA . THR A 1 947 ? 32.030 34.874 23.402 1.00 83.06 947 THR A CA 1
ATOM 7256 C C . THR A 1 947 ? 31.193 34.820 24.674 1.00 83.06 947 THR A C 1
ATOM 7258 O O . THR A 1 947 ? 30.930 33.741 25.203 1.00 83.06 947 THR A O 1
ATOM 7261 N N . VAL A 1 948 ? 30.699 35.979 25.120 1.00 85.44 948 VAL A N 1
ATOM 7262 C CA . VAL A 1 948 ? 29.843 36.084 26.305 1.00 85.44 948 VAL A CA 1
ATOM 7263 C C . VAL A 1 948 ? 28.526 35.339 26.084 1.00 85.44 948 VAL A C 1
ATOM 7265 O O . VAL A 1 948 ? 28.130 34.536 26.922 1.00 85.44 948 VAL A O 1
ATOM 7268 N N . GLN A 1 949 ? 27.877 35.512 24.931 1.00 83.19 949 GLN A N 1
ATOM 7269 C CA . GLN A 1 949 ? 26.634 34.807 24.606 1.00 83.19 949 GLN A CA 1
ATOM 7270 C C . GLN A 1 949 ? 26.815 33.282 24.567 1.00 83.19 949 GLN A C 1
ATOM 7272 O O . GLN A 1 949 ? 25.962 32.540 25.056 1.00 83.19 949 GLN A O 1
ATOM 7277 N N . LYS A 1 950 ? 27.940 32.794 24.029 1.00 84.31 950 LYS A N 1
ATOM 7278 C CA . LYS A 1 950 ? 28.278 31.365 24.057 1.00 84.31 950 LYS A CA 1
ATOM 7279 C C . LYS A 1 950 ? 28.469 30.865 25.491 1.00 84.31 950 LYS A C 1
ATOM 7281 O O . LYS A 1 950 ? 27.926 29.815 25.828 1.00 84.31 950 LYS A O 1
ATOM 7286 N N . ALA A 1 951 ? 29.179 31.620 26.332 1.00 87.06 951 ALA A N 1
ATOM 7287 C CA . ALA A 1 951 ? 29.397 31.282 27.737 1.00 87.06 951 ALA A CA 1
ATOM 7288 C C . ALA A 1 951 ? 28.077 31.175 28.516 1.00 87.06 951 ALA A C 1
ATOM 7290 O O . ALA A 1 951 ? 27.879 30.217 29.257 1.00 87.06 951 ALA A O 1
ATOM 7291 N N . ARG A 1 952 ? 27.129 32.092 28.301 1.00 89.88 952 ARG A N 1
ATOM 7292 C CA . ARG A 1 952 ? 25.835 32.121 29.010 1.00 89.88 952 ARG A CA 1
ATOM 7293 C C . ARG A 1 952 ? 25.009 30.843 28.881 1.00 89.88 952 ARG A C 1
ATOM 7295 O O . ARG A 1 952 ? 24.310 30.477 29.824 1.00 89.88 952 ARG A O 1
ATOM 7302 N N . LYS A 1 953 ? 25.133 30.115 27.765 1.00 85.81 953 LYS A N 1
ATOM 7303 C CA . LYS A 1 953 ? 24.403 28.854 27.535 1.00 85.81 953 LYS A CA 1
ATOM 7304 C C . LYS A 1 953 ? 24.675 27.786 28.605 1.00 85.81 953 LYS A C 1
ATOM 7306 O O . LYS A 1 953 ? 23.834 26.915 28.808 1.00 85.81 953 LYS A O 1
ATOM 7311 N N . GLY A 1 954 ? 25.809 27.855 29.308 1.00 86.19 954 GLY A N 1
ATOM 7312 C CA . GLY A 1 954 ? 26.156 26.919 30.382 1.00 86.19 954 GLY A CA 1
ATOM 7313 C C . GLY A 1 954 ? 25.552 27.238 31.756 1.00 86.19 954 GLY A C 1
ATOM 7314 O O . GLY A 1 954 ? 25.547 26.364 32.624 1.00 86.19 954 GLY A O 1
ATOM 7315 N N . PHE A 1 955 ? 24.981 28.433 31.955 1.00 88.50 955 PHE A N 1
ATOM 7316 C CA . PHE A 1 955 ? 24.434 28.858 33.249 1.00 88.50 955 PHE A CA 1
ATOM 7317 C C . PHE A 1 955 ? 23.236 27.996 33.682 1.00 88.50 955 PHE A C 1
ATOM 7319 O O . PHE A 1 955 ? 23.256 27.404 34.761 1.00 88.50 955 PHE A O 1
ATOM 7326 N N . THR A 1 956 ? 22.216 27.840 32.829 1.00 86.94 956 THR A N 1
ATOM 7327 C CA . THR A 1 956 ? 21.003 27.064 33.160 1.00 86.94 956 THR A CA 1
ATOM 7328 C C . THR A 1 956 ? 21.280 25.574 33.418 1.00 86.94 956 THR A C 1
ATOM 7330 O O . THR A 1 956 ? 20.757 25.042 34.401 1.00 86.94 956 THR A O 1
ATOM 7333 N N . PRO A 1 957 ? 22.098 24.865 32.610 1.00 86.31 957 PRO A N 1
ATOM 7334 C CA . PRO A 1 957 ? 22.520 23.503 32.939 1.00 86.31 957 PRO A CA 1
ATOM 7335 C C . PRO A 1 957 ? 23.242 23.406 34.290 1.00 86.31 957 PRO A C 1
ATOM 7337 O O . PRO A 1 957 ? 22.959 22.489 35.063 1.00 86.31 957 PRO A O 1
ATOM 7340 N N . CYS A 1 958 ? 24.117 24.367 34.614 1.00 87.44 958 CYS A N 1
ATOM 7341 C CA . CYS A 1 958 ? 24.840 24.386 35.886 1.00 87.44 958 CYS A CA 1
ATOM 7342 C C . CYS A 1 958 ? 23.895 24.592 37.087 1.00 87.44 958 CYS A C 1
ATOM 7344 O O . CYS A 1 958 ? 23.957 23.825 38.052 1.00 87.44 958 CYS A O 1
ATOM 7346 N N . VAL A 1 959 ? 22.943 25.532 36.987 1.00 88.31 959 VAL A N 1
ATOM 7347 C CA . VAL A 1 959 ? 21.869 25.738 37.982 1.00 88.31 959 VAL A CA 1
ATOM 7348 C C . VAL A 1 959 ? 21.057 24.461 38.180 1.00 88.31 959 VAL A C 1
ATOM 7350 O O . VAL A 1 959 ? 20.830 24.052 39.316 1.00 88.31 959 VAL A O 1
ATOM 7353 N N . LYS A 1 960 ? 20.654 23.777 37.100 1.00 84.00 960 LYS A N 1
ATOM 7354 C CA . LYS A 1 960 ? 19.908 22.509 37.192 1.00 84.00 960 LYS A CA 1
ATOM 7355 C C . LYS A 1 960 ? 20.726 21.413 37.872 1.00 84.00 960 LYS A C 1
ATOM 7357 O O . LYS A 1 960 ? 20.196 20.696 38.719 1.00 84.00 960 LYS A O 1
ATOM 7362 N N . ARG A 1 961 ? 22.009 21.284 37.522 1.00 90.81 961 ARG A N 1
ATOM 7363 C CA . ARG A 1 961 ? 22.925 20.294 38.105 1.00 90.81 961 ARG A CA 1
ATOM 7364 C C . ARG A 1 961 ? 23.082 20.502 39.612 1.00 90.81 961 ARG A C 1
ATOM 7366 O O . ARG A 1 961 ? 22.902 19.553 40.371 1.00 90.81 961 ARG A O 1
ATOM 7373 N N . LEU A 1 962 ? 23.371 21.730 40.042 1.00 87.50 962 LEU A N 1
ATOM 7374 C CA . LEU A 1 962 ? 23.624 22.055 41.450 1.00 87.50 962 LEU A CA 1
ATOM 7375 C C . LEU A 1 962 ? 22.328 22.189 42.271 1.00 87.50 962 LEU A C 1
ATOM 7377 O O . LEU A 1 962 ? 22.308 21.835 43.451 1.00 87.50 962 LEU A O 1
ATOM 7381 N N . GLY A 1 963 ? 21.231 22.621 41.646 1.00 86.06 963 GLY A N 1
ATOM 7382 C CA . GLY A 1 963 ? 19.928 22.848 42.275 1.00 86.06 963 GLY A CA 1
ATOM 7383 C C . GLY A 1 963 ? 19.140 21.580 42.609 1.00 86.06 963 GLY A C 1
ATOM 7384 O O . GLY A 1 963 ? 18.359 21.598 43.557 1.00 86.06 963 GLY A O 1
ATOM 7385 N N . ARG A 1 964 ? 19.390 20.445 41.929 1.00 78.50 964 ARG A N 1
ATOM 7386 C CA . ARG A 1 964 ? 18.732 19.144 42.215 1.00 78.50 964 ARG A CA 1
ATOM 7387 C C . ARG A 1 964 ? 18.814 18.717 43.686 1.00 78.50 964 ARG A C 1
ATOM 7389 O O . ARG A 1 964 ? 17.943 17.989 44.148 1.00 78.50 964 ARG A O 1
ATOM 7396 N N . ARG A 1 965 ? 19.866 19.131 44.400 1.00 75.00 965 ARG A N 1
ATOM 7397 C CA . ARG A 1 965 ? 20.097 18.816 45.821 1.00 75.00 965 ARG A CA 1
ATOM 7398 C C . ARG A 1 965 ? 20.245 20.059 46.710 1.00 75.00 965 ARG A C 1
ATOM 7400 O O . ARG A 1 965 ? 20.475 19.905 47.902 1.00 75.00 965 ARG A O 1
ATOM 7407 N N . ASN A 1 966 ? 20.111 21.269 46.155 1.00 84.81 966 ASN A N 1
ATOM 7408 C CA . ASN A 1 966 ? 20.313 22.533 46.872 1.00 84.81 966 ASN A CA 1
ATOM 7409 C C . ASN A 1 966 ? 19.208 23.543 46.508 1.00 84.81 966 ASN A C 1
ATOM 7411 O O . ASN A 1 966 ? 19.369 24.297 45.544 1.00 84.81 966 ASN A O 1
ATOM 7415 N N . PRO A 1 967 ? 18.104 23.590 47.278 1.00 84.31 967 PRO A N 1
ATOM 7416 C CA . PRO A 1 967 ? 16.972 24.484 47.014 1.00 84.31 967 PRO A CA 1
ATOM 7417 C C . PRO A 1 967 ? 17.363 25.966 46.917 1.00 84.31 967 PRO A C 1
ATOM 7419 O O . PRO A 1 967 ? 16.844 26.685 46.072 1.00 84.31 967 PRO A O 1
ATOM 7422 N N . GLU A 1 968 ? 18.356 26.396 47.699 1.00 88.19 968 GLU A N 1
ATOM 7423 C CA . GLU A 1 968 ? 18.851 27.780 47.728 1.00 88.19 968 GLU A CA 1
ATOM 7424 C C . GLU A 1 968 ? 19.379 28.273 46.362 1.00 88.19 968 GLU A C 1
ATOM 7426 O O . GLU A 1 968 ? 19.264 29.455 46.039 1.00 88.19 968 GLU A O 1
ATOM 7431 N N . VAL A 1 969 ? 19.934 27.378 45.531 1.00 90.25 969 VAL A N 1
ATOM 7432 C CA . VAL A 1 969 ? 20.405 27.720 44.172 1.00 90.25 969 VAL A CA 1
ATOM 7433 C C . VAL A 1 969 ? 19.224 28.006 43.243 1.00 90.25 969 VAL A C 1
ATOM 7435 O O . VAL A 1 969 ? 19.304 28.901 42.403 1.00 90.25 969 VAL A O 1
ATOM 7438 N N . LEU A 1 970 ? 18.121 27.269 43.405 1.00 87.44 970 LEU A N 1
ATOM 7439 C CA . LEU A 1 970 ? 16.894 27.466 42.629 1.00 87.44 970 LEU A CA 1
ATOM 7440 C C . LEU A 1 970 ? 16.149 28.728 43.081 1.00 87.44 970 LEU A C 1
ATOM 7442 O O . LEU A 1 970 ? 15.640 29.466 42.243 1.00 87.44 970 LEU A O 1
ATOM 7446 N N . GLU A 1 971 ? 16.125 29.014 44.385 1.00 87.62 971 GLU A N 1
ATOM 7447 C CA . GLU A 1 971 ? 15.538 30.247 44.930 1.00 87.62 971 GLU A CA 1
ATOM 7448 C C . GLU A 1 971 ? 16.265 31.496 44.414 1.00 87.62 971 GLU A C 1
ATOM 7450 O O . GLU A 1 971 ? 15.628 32.424 43.912 1.00 87.62 971 GLU A O 1
ATOM 7455 N N . ARG A 1 972 ? 17.604 31.494 44.433 1.00 88.81 972 ARG A N 1
ATOM 7456 C CA . ARG A 1 972 ? 18.421 32.585 43.871 1.00 88.81 972 ARG A CA 1
ATOM 7457 C C . ARG A 1 972 ? 18.231 32.767 42.365 1.00 88.81 972 ARG A C 1
ATOM 7459 O O . ARG A 1 972 ? 18.268 33.896 41.876 1.00 88.81 972 ARG A O 1
ATOM 7466 N N . ASP A 1 973 ? 18.015 31.679 41.628 1.00 91.06 973 ASP A N 1
ATOM 7467 C CA . ASP A 1 973 ? 17.713 31.738 40.194 1.00 91.06 973 ASP A CA 1
ATOM 7468 C C . ASP A 1 973 ? 16.345 32.386 39.932 1.00 91.06 973 ASP A C 1
ATOM 7470 O O . ASP A 1 973 ? 16.207 33.253 39.070 1.00 91.06 973 ASP A O 1
ATOM 7474 N N . GLN A 1 974 ? 15.337 32.063 40.747 1.00 85.25 974 GLN A N 1
ATOM 7475 C CA . GLN A 1 974 ? 14.027 32.715 40.667 1.00 85.25 974 GLN A CA 1
ATOM 7476 C C . GLN A 1 974 ? 14.099 34.220 40.965 1.00 85.25 974 GLN A C 1
ATOM 7478 O O . GLN A 1 974 ? 13.387 35.004 40.335 1.00 85.25 974 GLN A O 1
ATOM 7483 N N . GLU A 1 975 ? 14.954 34.654 41.893 1.00 87.12 975 GLU A N 1
ATOM 7484 C CA . GLU A 1 975 ? 15.188 36.083 42.142 1.00 87.12 975 GLU A CA 1
ATOM 7485 C C . GLU A 1 975 ? 15.815 36.790 40.935 1.00 87.12 975 GLU A C 1
ATOM 7487 O O . GLU A 1 975 ? 15.387 37.890 40.574 1.00 87.12 975 GLU A O 1
ATOM 7492 N N . LEU A 1 976 ? 16.775 36.146 40.266 1.00 88.38 976 LEU A N 1
ATOM 7493 C CA . LEU A 1 976 ? 17.359 36.651 39.022 1.00 88.38 976 LEU A CA 1
ATOM 7494 C C . LEU A 1 976 ? 16.297 36.790 37.925 1.00 88.38 976 LEU A C 1
ATOM 7496 O O . LEU A 1 976 ? 16.191 37.848 37.305 1.00 88.38 976 LEU A O 1
ATOM 7500 N N . LEU A 1 977 ? 15.450 35.775 37.736 1.00 86.62 977 LEU A N 1
ATOM 7501 C CA . LEU A 1 977 ? 14.363 35.808 36.750 1.00 86.62 977 LEU A CA 1
ATOM 7502 C C . LEU A 1 977 ? 13.349 36.931 37.023 1.00 86.62 977 LEU A C 1
ATOM 7504 O O . LEU A 1 977 ? 12.862 37.561 36.080 1.00 86.62 977 LEU A O 1
ATOM 7508 N N . LYS A 1 978 ? 13.071 37.253 38.294 1.00 85.81 978 LYS A N 1
ATOM 7509 C CA . LYS A 1 978 ? 12.233 38.411 38.669 1.00 85.81 978 LYS A CA 1
ATOM 7510 C C . LYS A 1 978 ? 12.874 39.736 38.266 1.00 85.81 978 LYS A C 1
ATOM 7512 O O . LYS A 1 978 ? 12.199 40.608 37.714 1.00 85.81 978 LYS A O 1
ATOM 7517 N N . LEU A 1 979 ? 14.176 39.895 38.503 1.00 87.25 979 LEU A N 1
ATOM 7518 C CA . LEU A 1 979 ? 14.915 41.094 38.094 1.00 87.25 979 LEU A CA 1
ATOM 7519 C C . LEU A 1 979 ? 14.970 41.242 36.568 1.00 87.25 979 LEU A C 1
ATOM 7521 O O . LEU A 1 979 ? 14.983 42.364 36.066 1.00 87.25 979 LEU A O 1
ATOM 7525 N N . LEU A 1 980 ? 14.933 40.127 35.841 1.00 86.75 980 LEU A N 1
ATOM 7526 C CA . LEU A 1 980 ? 14.880 40.070 34.381 1.00 86.75 980 LEU A CA 1
ATOM 7527 C C . LEU A 1 980 ? 13.478 40.272 33.793 1.00 86.75 980 LEU A C 1
ATOM 7529 O O . LEU A 1 980 ? 13.346 40.250 32.577 1.00 86.75 980 LEU A O 1
ATOM 7533 N N . LYS A 1 981 ? 12.440 40.462 34.622 1.00 81.75 981 LYS A N 1
ATOM 7534 C CA . LYS A 1 981 ? 11.027 40.527 34.192 1.00 81.75 981 LYS A CA 1
ATOM 7535 C C . LYS A 1 981 ? 10.561 39.269 33.436 1.00 81.75 981 LYS A C 1
ATOM 7537 O O . LYS A 1 981 ? 9.679 39.351 32.591 1.00 81.75 981 LYS A O 1
ATOM 7542 N N . LEU A 1 982 ? 11.155 38.113 33.749 1.00 66.88 982 LEU A N 1
ATOM 7543 C CA . LEU A 1 982 ? 10.820 36.802 33.172 1.00 66.88 982 LEU A CA 1
ATOM 7544 C C . LEU A 1 982 ? 9.947 35.938 34.098 1.00 66.88 982 LEU A C 1
ATOM 7546 O O . LEU A 1 982 ? 9.535 34.850 33.706 1.00 66.88 982 LEU A O 1
ATOM 7550 N N . ALA A 1 983 ? 9.712 36.392 35.333 1.00 58.38 983 ALA A N 1
ATOM 7551 C CA . ALA A 1 983 ? 8.945 35.661 36.342 1.00 58.38 983 ALA A CA 1
ATOM 7552 C C . ALA A 1 983 ? 7.420 35.901 36.282 1.00 58.38 983 ALA A C 1
ATOM 7554 O O . ALA A 1 983 ? 6.688 35.152 36.926 1.00 58.38 983 ALA A O 1
ATOM 7555 N N . ASP A 1 984 ? 6.971 36.894 35.504 1.00 48.12 984 ASP A N 1
ATOM 7556 C CA . ASP A 1 984 ? 5.565 37.156 35.141 1.00 48.12 984 ASP A CA 1
ATOM 7557 C C . ASP A 1 984 ? 5.332 36.739 33.662 1.00 48.12 984 ASP A C 1
ATOM 7559 O O . ASP A 1 984 ? 4.225 36.286 33.280 1.00 48.12 984 ASP A O 1
#

Nearest PDB structures (foldseek):
  7uci-assembly1_A  TM=8.798E-01  e=2.007E-47  Cylindrospermopsis raciborskii
  7uci-assembly2_B  TM=8.980E-01  e=5.714E-46  Cylindrospermopsis raciborskii
  7ucl-assembly1_A  TM=8.765E-01  e=5.396E-42  Cylindrospermopsis raciborskii
  6mfd-assembly2_A  TM=8.891E-01  e=7.385E-14  Archangium violaceum
  2ree-assembly2_B  TM=9.247E-01  e=4.029E-13  Moorena producens 19L

Solvent-accessible surface area (backbone atoms only — not comparable to full-atom values): 53513 Å² total; per-residue (Å²): 132,86,78,70,82,72,52,70,50,74,76,58,84,84,70,72,32,39,79,82,35,50,56,48,22,41,34,12,46,58,43,40,61,44,48,38,49,32,40,53,60,59,47,66,63,26,68,76,40,75,37,34,48,62,55,52,14,70,76,65,59,37,38,40,28,55,44,39,50,38,52,48,50,36,29,43,74,57,43,25,47,74,42,69,90,78,55,25,34,27,48,42,85,51,70,64,42,54,49,46,37,60,48,28,13,79,88,22,69,48,29,54,48,56,55,46,34,44,70,60,33,58,42,77,52,62,86,71,41,72,35,52,46,53,39,53,48,36,52,70,76,38,37,74,76,39,69,72,40,90,44,56,43,58,29,42,22,58,48,6,50,44,44,40,41,51,51,38,11,57,57,42,64,46,37,29,52,97,83,52,50,74,69,81,47,96,60,26,75,56,53,46,80,41,56,80,39,54,72,69,59,37,51,50,52,19,54,49,32,44,53,32,57,27,28,47,45,44,99,72,21,40,36,53,48,37,80,71,13,42,58,32,55,60,57,43,52,72,40,25,46,63,44,12,35,30,56,38,55,45,37,39,69,46,30,27,55,74,37,46,22,68,70,61,65,72,86,72,57,94,82,72,67,68,71,36,37,41,60,52,48,28,50,52,23,47,52,67,61,46,58,71,52,48,63,61,56,43,54,58,56,45,63,64,39,58,59,87,62,62,86,82,34,61,42,30,41,36,28,54,69,29,48,53,27,60,67,56,48,54,50,51,52,45,42,46,74,74,31,61,52,32,82,40,38,92,82,55,54,64,35,36,30,39,22,21,68,51,65,69,34,41,51,40,19,52,51,47,32,55,76,65,74,44,55,67,50,70,47,73,31,47,88,79,39,40,62,58,34,55,54,50,35,51,76,71,74,39,60,63,59,34,20,30,34,35,36,65,64,45,82,31,68,38,74,88,58,84,46,92,60,80,65,55,82,87,37,30,62,30,50,37,32,39,68,72,32,54,78,61,63,32,30,49,63,67,22,43,64,48,53,41,41,51,52,48,35,21,45,24,56,51,35,30,48,43,30,64,57,36,59,70,28,72,21,36,42,37,40,40,59,30,40,73,53,53,73,59,39,48,76,36,47,88,83,44,70,54,67,31,49,48,55,53,37,25,76,71,45,29,57,54,44,32,49,41,56,51,54,48,25,25,24,56,27,15,28,39,54,80,47,67,84,70,48,43,46,31,57,63,74,36,73,44,34,43,31,41,38,41,40,34,32,66,52,88,41,29,40,44,62,38,50,81,86,45,48,74,56,50,53,54,45,40,63,74,58,39,58,83,70,68,44,77,52,69,69,47,54,49,47,44,44,72,74,26,28,73,50,20,35,27,30,29,46,95,85,40,77,46,29,39,38,41,30,37,31,20,74,57,79,63,48,66,74,79,34,35,67,83,50,44,67,78,49,55,29,91,86,23,34,30,40,34,48,64,51,76,44,49,44,75,93,51,57,90,69,47,54,65,61,49,54,52,46,50,51,46,46,40,44,39,36,33,62,67,40,71,36,37,36,32,60,45,54,76,68,72,52,61,94,61,89,76,53,72,65,62,51,52,52,30,37,76,73,63,76,45,82,35,67,49,50,42,62,44,42,78,69,60,32,44,80,77,47,77,35,75,62,23,36,68,64,39,69,67,54,70,9,32,26,38,34,32,37,34,60,50,50,72,72,82,85,83,89,81,80,99,69,93,77,82,92,78,91,74,88,86,68,101,62,71,65,86,65,57,31,52,58,56,50,40,53,55,35,43,76,73,74,38,82,72,55,86,91,52,41,78,51,36,51,54,81,76,70,49,48,78,70,52,48,51,44,52,50,44,51,47,27,64,60,58,72,46,94,68,66,94,53,49,67,69,78,23,49,20,54,46,56,37,15,52,49,51,25,48,78,66,69,69,66,80,84,83,86,84,86,85,88,85,91,83,85,88,82,90,79,91,81,87,79,80,66,68,47,62,78,54,57,46,72,66,58,47,53,53,49,52,52,53,50,40,57,55,41,67,34,69,72,47,41,47,56,52,46,55,48,44,72,71,30,55,88,44,58,68,63,30,55,67,63,45,46,66,57,49,33,63,68,46,27,69,56,35,41,74,70,58,44,20,95,50,85,49,67,70,45,24,50,59,36,55,70,45,50,63,60,43,49,54,65,55,24,77,84,31,65,69,57,49,53,55,48,52,52,43,33,48,60,68,68,66,71,121

Foldseek 3Di:
DPPPQPQLQVQCDDAAALLQCVLLLLLLQQLVLLLLCCLAFQQPVQQVHKAALVRSCVVRLWASQLSLLSQQLCVLNVQWDADLVVNIIHGDDDLVNVLSSVCNYPPHPLVVLLLVLLQQQQDQDDPPDPNLVSLLCSCPPPLVVLCPGPRSSVSSSSVSSRVLRVLLNQLQVLAADPQLDGPPCPCSLQKGANLVHDQVSLVSVQVVCVSNVQAGADSNGITRGDPLNSQSSQSSLLSLQLSQQSQQSSCSVCCTNPFVLPQQPDPPDLPPPGRRGNVSSNCSSVVVVCVLVLVLLVVVLQVQQADPPLVSHFQEEEEAQCQLVVSVVVSQVCSLPPHPCVVQCVPRPHEYEYEEQRPVSQVNNCVVCVVVVGHYYYDYDALQQLVVVCVVCVVVVHHLLRYEYEYEAPLQVHQFDFAPDFDDCPALLNVLQSVQCSSQRAAHSRSHTDDSRRLLNSLLVSLLSQQVSNVNHQFYWYKHFAADRSVVCSNCVSPDSRSSVSSSSRSVRTRHHAPLSNQLSNQQSQKDFPALLSKAAPPGLDLAGGMITGGIHHDQKGKDFDGLVCLVVVQVLQVQFDDPLQGADSVLVNLLCVLARNQKMFMDHPRHTFKIWGKAAAQDPCLLQVAALSCSSVRGDVLRQEMETRDITGHPVCVVRVVSLVVVSSSLSSLQNDSSHQKYKYWADFPPQAPDDDAPVVVVVCCVVVVDHGPGVCSQVVVPKDFDDKRALRQCSPVRNNNITIMIIHRSSLSPDDDDDPDDDDDDDDDDDPDFDPDQLLVLLQVQCVVSPFHDDPVCQVDFPCVSVQHPSNVVSSQVSCCSNRVHHDDPCLCSVQRTSVSSRVVVCVVVVVDDDDDDDDDDDDDDDDDDDDDDDAALVNQDPVNLVVLLVQLLVLLPPPVNLVVLVVLCVVQPPVVVSSVVVCLQSSLQRSQVSCVVRNLFPDSDSVRSSVSVVSSVVSLVVNCVPPVVSVVSVLSSCVSNVNND

Secondary structure (DSSP, 8-state):
-------GGGG-SSS--HHHHHHHHHHHHHHHHHHHHIIIIIHHHHTTS-EEHHHHHHHH---HHHHHHHHHHHHHHTSEEEETTTTEEEE--SHHHHHHHHHHSTT-HHHHHHHHHHHH-PSS--SSSHHHHHHHHIIIIITHHHHT-S-HHHHHHHHHHHHHHHHHHHHHHHHB-TT--B---TTGGG--B-TTS-HHHHHHHHHHHHHTTSEEE-TTSBEEE-HHHHHHHHGGGGGHHHHHTHHHHHTHHHHHHT-TTTTTSS---TTT--TTS-HHHHHHHHHHHHHHHHHHHHHHHHHHT-SS-GGGS-SEEEEET-TTSHHHHHHHHHHHHHSGGGGGTTTS--EEEEEESSHHHHHHHHHHHHHTT--EEEEE--TT-HHHHHHHHHHTT--GGGEEEEEES-STTSPP---SSPPPTTSHHHHHHHHHTTT--EE-TTSPEEPHHHHHHHHHHHHHHHHHHTTTS--EEEEEE-PPPHHHHHHTTTT-THHHHHHHHHHTT-----HHHHHHHHHHTTEEESSTTT-EEESTT-SS-SEEEEEEEE-SSEEEE--GGGHHHHHHHHHHHS-GGGPPPHHHHHHHHHH-TTT-EEEEETTEEEEEEEEEEES-TTHHHHS-TTTGGGG--TT-SEEEEEEEEE-GGGGGGTHHHHHHHHHHHHHHH-TT--EEEEEE--SS-TT-SS-HHHHHHHHHTTSS--HHHHHHHTTTEEEEEEETTS-TT-GGGTT-EEEEEE-SSS--S--S------------------S-HHHHHHHHHHHTT----TT-TTSBGGGGT--HHHHHHHHHHHHHHHTS---TTHHHHS-BHHHHHHHHHHHTT----PPPP-----------------GGGG--HHHHHHHHHHHHHHHTSHHHHHHHHHHHHHHTT-HHHHHHHHHHHHHHHHHHHHHHTTS-SSS-HHHHHHHHTTHHHHHHHHHTT-HHHHHHHHHHHHHTT---

Organism: Polarella glacialis (NCBI:txid89957)

Radius of gyration: 32.52 Å; Cα contacts (8 Å, |Δi|>4): 1602; chains: 1; bounding box: 79×83×93 Å

pLDDT: mean 85.28, std 17.22, range [21.28, 98.75]

Mean predicted aligned error: 13.89 Å

Sequence (984 aa):
MVVESATLDAAVAAGINLNQNAFLLIHGWTAGPLLLEFAAKLAAPLCRGSLTAAQVAAETGAKEGPLAIVLRTCSALGYLDFDPSAGTYSAVQGSELDELLRCLGPDSEASKALSRIYTEACPPFKLPSEQATVCLDAWRQHRPSWKNSKSKALAILMDGMVLAPLLTSITYFARWDEQGLDLGKDKALERLDFSKLDASSRVLLGEIFEELGVGSVTAQGTVSVSSKGSLAIQRVYSYYVPTSYSPLLARFRQVLYEEPGWGFTGDMDEDEGEIHVERTLNVVGSGAQHQTLFKDLMRHVHEVFADENFEAQPEFVVDTGCGDGHLLQVIYEHVKNHTPRGKVLDKHPLTMVGVDFNEKSRIATACNLGNHDVPHKVIAGDIGKPSSIMAQLKRKKVDPNKSLHVRSFLDHDRPYIAPKNQLEEGSAVAAFAKAQMADFVHLNKEGEPVPATELFASLVEHMARWGDALEGSFGLCMLEVMQLDVPTTKRFMNDCVSFHFDIVQCLSRQYMISAVAFAMGGAMAGLFPTDFKSVQNYPEQGNYCRMMNQHLVRRPYKIRFAELADLPTLEKLEAKTWAQNLRAAAEVLRKRLETSPTSNLVCEVNGEVVAVLYMQRVSTLEAVQSEKFMQISDSHTPGGRILQLIAISADPEVSGMHIGTDLRSFALLLARLDPTVDSVIGVTRCADFAGRSGSLQDYVDGHVSGLHSDKTLGFHTGYGASVLRLVPDFRPEDTENSGTGVLIQYQVKAWVASSTSSSSSTAKGTKTTGATSEAPGLEILAEIMEDIGYTLDRTDLSQGFFSYGIDSLELVRIRNRLIAALGRELPATLLLDFPNVQDLADQLDKERGLGATAPQAPEGETEGGSNQEQNAETGWASIDLEQMKQLQEKLNKLYALPQNQKKLGELAAKYLPDKSRYLSSIEPVMAEVEGPVLLAFGLADDMKPATVQKARKGFTPCVKRLGRRNPEVLERDQELLKLLKLAD

InterPro domains:
  IPR006162 Phosphopantetheine attachment site [PS00012] (803-818)
  IPR009081 Phosphopantetheine binding ACP domain [PF00550] (780-843)
  IPR009081 Phosphopantetheine binding ACP domain [PS50075] (771-848)
  IPR016181 Acyl-CoA N-acyltransferase [SSF55729] (557-672)
  IPR020806 Polyketide synthase-like, phosphopantetheine-binding domain [SM00823] (777-848)
  IPR029063 S-adenosyl-L-methionine-dependent methyltransferase superfamily [SSF53335] (308-382)
  IPR036736 ACP-like superfamily [G3DSA:1.10.1200.10] (778-851)
  IPR036736 ACP-like superfamily [SSF47336] (780-858)
  IPR056393 AprA-like, MT2-like domain [PF23525] (274-548)